Protein AF-0000000075214766 (afdb_homodimer)

InterPro domains:
  IPR001905 Ammonium transporter [TIGR00836] (11-417)
  IPR018047 Ammonium transporter, conserved site [PS01219] (163-188)
  IPR024041 Ammonium transporter AmtB-like domain [PF00909] (13-417)
  IPR029020 Ammonium/urea transporter [G3DSA:1.10.3430.10] (2-435)

Radius of gyration: 27.34 Å; Cα contacts (8 Å, |Δi|>4): 1974; chains: 2; bounding box: 80×71×62 Å

Nearest PDB structures (foldseek):
  6ejh-assembly1_A  TM=9.101E-01  e=1.708E-19  Candida albicans SC5314
  5fuf-assembly1_A  TM=8.978E-01  e=2.429E-19  Candida albicans
  5aez-assembly1_A  TM=8.715E-01  e=7.738E-20  Candida albicans
  6ej6-assembly1_A  TM=8.779E-01  e=1.312E-19  Candida albicans SC5314
  5ah3-assembly1_A  TM=8.682E-01  e=3.771E-19  Candida albicans

Secondary structure (DSSP, 8-state):
--HHHHHHHHHHHHHHHHHHHHHHHHHHHHHHHHHTS-GGGHHHHHHHHHHHHHHHHHHIIIIIHHHHHSSB-SS-B-S-GGG---TTTTGGGTTS-S-HHHHHHHHHHHHHHHHHHHHTTTTTTB-HHHHHHHHHHIIIIIHHHHHHHHHSS-HHHHHT---SS-IIIIIIHHHHHHHHHHHHH-PPTTSB-TTSPBPP---S-HHHHHHHHHHHHHHHHHHTGGGG---TTSHHHHHHHHHHHHHHHHHHHHHHHHHHHHSS--HHHHHHHHHHHHHHHHHHTTTS-HHHHHHHHHHHHHHHHHHHHHHHHTT---TT-HIIIIIIHHHHHHHHHHHH--HHHHHHHT-S---GGGT-TTHHHHHHHHHHHHHHHHHHHHHHHHHHHHHHTT-SB--HHHHHH-HHHHHHSS-SSHHHH-HHHHHHHH-------/--HHHHHHHHHHHHHHHHHHHHHHHHHHHHHHHHHTS-GGGHHHHHHHHHHHHHHHHHHIIIIIHHHHHSSB-SS-B-S-GGG---TTTTGGGTTS-S-HHHHHHHHHHHHHHHHHHHHTTTTTTB-HHHHHHHHHHIIIIIHHHHHHHHHSS-HHHHHT---SS-IIIIIIHHHHHHHHHHHHH-PPTTSB-TTSPBPP---S-HHHHHHHHHHHHHHHHHHTGGGG---TT-HHHHHHHHHHHHHHHHHHHHHHHHHHHHSS--HHHHHHHHHHHHHHHHHHTTTS-HHHHHHHHHHHHHHHHHHHHHHHHTT---TT-HIIIIIIHHHHHHHHHHHH--HHHHHHHT-S---GGGT-TTHHHHHHHHHHHHHHHHHHHHHHHHHHHHHHTT-SB--HHHHHH-HHHHHHSS-SSHHHH-HHHHHHHH-S-----

Sequence (874 aa):
MNEAQLSFALDSLWVMLGAILVIGMQVGFALLEAGSTRMKNAGHVAGKQILSFAIASLAFWAVGFAITFGKGNGFIGTEGWFLKEGKETFSSLSWANVPLELKFLFQLAFVGVSLAIAWGGFAERAKLSVYFIFGTIFTIAIYPVIGHWVWGGGWLGEMGMQDFAGSTVVHLQGAIAALIATMLLGPRIGKFNKDGTPNYIPGHNQVYTVIGGFVLWVGWFGFNAGSTMGTADGFFGYVALTTNIAAAAGAIASILTAKWLVGKADIPAMVNGVLAALVAITAACAFVEPWAAAVIGAVAGSFTFWTSVYFERKGIDDPIYAFSVHGIAGIVGTISTGFFASPRLVEITGIGKPGLFYGGGVDQLIVQTVGVLGAAVYVAIVSFIVLYTLKKTIGLRVTPEQEISGLDISEHGSYGYPEQLDPAYQQTTTVVPSRSSMNEAQLSFALDSLWVMLGAILVIGMQVGFALLEAGSTRMKNAGHVAGKQILSFAIASLAFWAVGFAITFGKGNGFIGTEGWFLKEGKETFSSLSWANVPLELKFLFQLAFVGVSLAIAWGGFAERAKLSVYFIFGTIFTIAIYPVIGHWVWGGGWLGEMGMQDFAGSTVVHLQGAIAALIATMLLGPRIGKFNKDGTPNYIPGHNQVYTVIGGFVLWVGWFGFNAGSTMGTADGFFGYVALTTNIAAAAGAIASILTAKWLVGKADIPAMVNGVLAALVAITAACAFVEPWAAAVIGAVAGSFTFWTSVYFERKGIDDPIYAFSVHGIAGIVGTISTGFFASPRLVEITGIGKPGLFYGGGVDQLIVQTVGVLGAAVYVAIVSFIVLYTLKKTIGLRVTPEQEISGLDISEHGSYGYPEQLDPAYQQTTTVVPSRSS

pLDDT: mean 95.25, std 9.95, range [22.42, 98.94]

Foldseek 3Di:
DDPLVVQLVQLQVLLVVLLVLLLLLLLLLLLQLLQLAAQLANCVSNVLLVVLLVLLLVLCQAALVQQQAFDDAQFTGDDQGNNDDDDCGRVLCVVFSYDSVSVSSSVSSLLSQLQSLLCLLQPLWWAPVCSNPVSSCCNHPQLRRLSNNCRRVHVLQVLQQQQLQPLPSRQQLSLLLSQLSLVVQFAAPQQADPVGHGDDRGGDHVVSSQVSLVSNLSSLLSRQLVSVSGPVPPLSVQLSLLLNLLLVLQLVLQLVLCCVPPVHSDSLLSSLLSLLLNSQQSRCSLFADSVLSSVLSNVSSNQLNVVLVVVSSVRGHSSSSSCSSRNVSSLSNSLSQQAGGEQVSCVVVVTDFHHPPNPRPCSNNVSSVCSNVVSSVSSNVVSNVSQVVCCVPVRTTDDSVDSVSTCCCVVPNDRPDCCVRPPVNVVVVVPPPPPPD/DDPLVVQLVQLQVLLVVLLVLLLLLLLLLLLQLLQLAAQQANCVSNVLLVVLLVLLLVLCQQALVQQQAFDDAQFTGDDQGNNDDDDCGRVLCVVFSYDSVSVSSSVSSLQSQLQSLLCLLQPLWWAPVCSNPVSSCCNHPQLRRLSNNCRRVHDLQVLQQQQLQPLPSRQQLSLLLSQLSLVVQFAAPQQADPVGHGDDRGGDHLVSSVVSLVSNLRSLLSRQLVSVSGPVVPLSVQLSLLLNLLLVLQLVLQQVLCCVPPVDSDSLLSSLLSQLLNSQQSRCSQFADSVLSSVLSNVRSNQLNVVLVVVSSVRGHRSSSSCSSRNVSSLSNSLSQQAGGEQVSCVVVVTDFHHPPNPRPCSNNVSSVCSNVVSSVSSNVVSNVSQVVCCVPVRTTDDSVCSVSTCCCNNPNARPDCCPRPPVNVVVVPPPDDPDD

Solvent-accessible surface area (backbone atoms only — not comparable to full-atom values): 39501 Å² total; per-residue (Å²): 129,54,53,67,54,46,49,34,51,52,16,36,51,49,32,50,51,12,25,53,31,31,48,49,24,52,57,12,51,23,28,27,52,24,12,41,29,51,58,51,26,28,40,42,51,32,48,48,46,58,52,48,42,53,43,32,52,54,36,25,46,46,43,8,48,12,25,16,30,9,40,62,55,51,60,39,21,76,30,29,57,63,68,44,81,59,90,62,17,52,54,53,53,61,85,44,58,51,58,67,71,57,55,48,50,37,54,47,26,45,55,32,50,16,51,56,37,21,46,34,22,41,64,78,43,49,35,73,68,47,55,58,54,52,46,40,45,39,30,51,63,44,46,15,34,48,34,5,19,48,61,19,62,6,53,43,29,74,70,25,46,57,49,68,52,19,4,48,55,25,33,24,43,13,7,39,35,8,44,51,42,18,64,74,63,45,60,59,92,74,34,52,48,96,86,48,49,74,47,91,75,66,29,37,26,36,51,37,29,45,46,11,40,48,43,36,58,58,13,41,45,19,45,47,16,25,55,60,39,46,40,74,82,43,57,32,32,50,21,35,44,22,40,50,40,4,21,23,30,0,24,56,32,10,24,52,44,35,29,69,75,71,70,26,45,33,58,68,47,20,43,44,4,25,50,4,2,42,30,10,35,27,13,22,30,67,25,40,52,58,71,54,25,28,49,51,2,24,50,19,3,32,48,22,53,53,44,43,53,50,42,35,67,72,62,48,52,46,70,68,36,31,35,26,27,25,23,51,7,6,50,50,12,25,45,42,29,14,39,52,14,31,60,70,32,24,62,72,70,68,47,52,57,24,1,39,79,69,70,40,43,64,60,31,34,49,43,26,46,50,50,50,50,52,49,50,50,53,34,40,52,54,43,40,54,54,52,51,52,36,44,74,66,80,42,46,55,53,52,72,69,36,42,73,67,10,44,6,41,65,76,68,70,45,58,61,49,41,71,81,68,33,66,77,45,53,58,56,70,70,65,60,74,77,74,82,121,105,56,72,70,42,48,52,34,25,52,15,36,52,49,32,51,52,12,24,52,30,32,48,49,23,52,52,11,51,23,30,26,50,25,13,43,30,49,59,52,26,24,25,43,51,22,39,47,46,58,52,48,43,20,44,31,50,52,35,25,47,46,44,10,48,12,24,15,31,9,41,64,54,53,61,38,21,77,31,28,56,61,69,44,80,60,90,63,20,52,54,54,53,62,85,45,58,50,54,67,47,44,53,48,49,38,52,47,26,45,55,34,50,16,52,57,39,22,48,31,22,40,65,80,42,48,35,71,68,47,53,59,53,50,47,41,44,40,32,51,61,44,47,15,33,48,33,5,19,50,62,19,62,7,54,43,31,74,69,25,45,58,50,67,51,20,4,48,56,24,32,23,43,12,7,39,35,8,47,50,42,18,63,74,65,45,58,56,93,73,35,53,48,97,87,47,52,73,47,91,77,66,43,64,31,66,66,38,28,51,52,10,39,50,42,36,58,59,13,42,45,19,45,44,17,26,56,60,41,48,54,91,81,47,60,30,58,55,22,34,49,21,40,50,43,4,22,56,28,0,25,56,32,8,23,52,45,36,29,70,75,72,68,39,78,42,64,69,47,22,44,45,4,26,50,4,1,42,32,9,35,27,11,22,28,66,26,41,52,57,71,54,24,30,50,51,2,24,51,18,4,32,48,22,55,52,44,43,54,51,41,35,68,73,62,48,51,45,71,69,36,31,36,26,26,24,23,51,6,5,50,51,13,24,44,44,28,12,38,51,15,30,59,70,32,22,63,72,70,68,46,52,56,24,0,40,80,70,70,40,44,65,59,30,34,49,41,24,46,52,49,52,51,53,47,49,50,52,34,40,51,53,44,42,55,54,52,50,50,36,44,75,66,80,42,45,56,53,52,71,68,37,45,72,66,9,44,5,40,64,60,28,69,45,56,19,36,26,72,80,68,34,68,78,48,53,57,62,71,68,67,63,75,76,79,73,130

Structure (mmCIF, N/CA/C/O backbone):
data_AF-0000000075214766-model_v1
#
loop_
_entity.id
_entity.type
_entity.pdbx_description
1 polymer 'Ammonium transporter'
#
loop_
_atom_site.group_PDB
_atom_site.id
_atom_site.type_symbol
_atom_site.label_atom_id
_atom_site.label_alt_id
_atom_site.label_comp_id
_atom_site.label_asym_id
_atom_site.label_entity_id
_atom_site.label_seq_id
_atom_site.pdbx_PDB_ins_code
_atom_site.Cartn_x
_atom_site.Cartn_y
_atom_site.Cartn_z
_atom_site.occupancy
_atom_site.B_iso_or_equiv
_atom_site.auth_seq_id
_atom_site.auth_comp_id
_atom_site.auth_asym_id
_atom_site.auth_atom_id
_atom_site.pdbx_PDB_model_num
ATOM 1 N N . MET A 1 1 ? -34.688 4.289 -11.266 1 84.25 1 MET A N 1
ATOM 2 C CA . MET A 1 1 ? -34.188 2.947 -10.984 1 84.25 1 MET A CA 1
ATOM 3 C C . MET A 1 1 ? -34.875 2.354 -9.766 1 84.25 1 MET A C 1
ATOM 5 O O . MET A 1 1 ? -35.094 3.043 -8.766 1 84.25 1 MET A O 1
ATOM 9 N N . ASN A 1 2 ? -35.375 1.126 -9.914 1 90.62 2 ASN A N 1
ATOM 10 C CA . ASN A 1 2 ? -35.938 0.453 -8.758 1 90.62 2 ASN A CA 1
ATOM 11 C C . ASN A 1 2 ? -34.875 -0.157 -7.867 1 90.62 2 ASN A C 1
ATOM 13 O O . ASN A 1 2 ? -33.656 -0.038 -8.164 1 90.62 2 ASN A O 1
ATOM 17 N N . GLU A 1 3 ? -35.25 -0.705 -6.758 1 91.38 3 GLU A N 1
ATOM 18 C CA . GLU A 1 3 ? -34.312 -1.215 -5.754 1 91.38 3 GLU A CA 1
ATOM 19 C C . GLU A 1 3 ? -33.406 -2.279 -6.348 1 91.38 3 GLU A C 1
ATOM 21 O O . GLU A 1 3 ? -32.219 -2.301 -6.062 1 91.38 3 GLU A O 1
ATOM 26 N N . ALA A 1 4 ? -33.969 -3.162 -7.113 1 90.12 4 ALA A N 1
ATOM 27 C CA . ALA A 1 4 ? -33.188 -4.227 -7.73 1 90.12 4 ALA A CA 1
ATOM 28 C C . ALA A 1 4 ? -32.156 -3.654 -8.695 1 90.12 4 ALA A C 1
ATOM 30 O O . ALA A 1 4 ? -31 -4.102 -8.719 1 90.12 4 ALA A O 1
ATOM 31 N N . GLN A 1 5 ? -32.562 -2.723 -9.445 1 91.38 5 GLN A N 1
ATOM 32 C CA . GLN A 1 5 ? -31.656 -2.062 -10.391 1 91.38 5 GLN A CA 1
ATOM 33 C C . GLN A 1 5 ? -30.562 -1.29 -9.664 1 91.38 5 GLN A C 1
ATOM 35 O O . GLN A 1 5 ? -29.406 -1.261 -10.117 1 91.38 5 GLN A O 1
ATOM 40 N N . LEU A 1 6 ? -30.969 -0.674 -8.609 1 92.31 6 LEU A N 1
ATOM 41 C CA . LEU A 1 6 ? -30 0.089 -7.832 1 92.31 6 LEU A CA 1
ATOM 42 C C . LEU A 1 6 ? -28.969 -0.834 -7.191 1 92.31 6 LEU A C 1
ATOM 44 O O . LEU A 1 6 ? -27.781 -0.522 -7.176 1 92.31 6 LEU A O 1
ATOM 48 N N . SER A 1 7 ? -29.5 -1.936 -6.656 1 94 7 SER A N 1
ATOM 49 C CA . SER A 1 7 ? -28.594 -2.93 -6.098 1 94 7 SER A CA 1
ATOM 50 C C . SER A 1 7 ? -27.625 -3.451 -7.152 1 94 7 SER A C 1
ATOM 52 O O . SER A 1 7 ? -26.422 -3.586 -6.895 1 94 7 SER A O 1
ATOM 54 N N . PHE A 1 8 ? -28.141 -3.764 -8.344 1 93.88 8 PHE A N 1
ATOM 55 C CA . PHE A 1 8 ? -27.344 -4.23 -9.469 1 93.88 8 PHE A CA 1
ATOM 56 C C . PHE A 1 8 ? -26.297 -3.195 -9.859 1 93.88 8 PHE A C 1
ATOM 58 O O . PHE A 1 8 ? -25.141 -3.539 -10.117 1 93.88 8 PHE A O 1
ATOM 65 N N . ALA A 1 9 ? -26.672 -1.941 -9.859 1 93.44 9 ALA A N 1
ATOM 66 C CA . ALA A 1 9 ? -25.766 -0.847 -10.227 1 93.44 9 ALA A CA 1
ATOM 67 C C . ALA A 1 9 ? -24.656 -0.692 -9.203 1 93.44 9 ALA A C 1
ATOM 69 O O . ALA A 1 9 ? -23.484 -0.508 -9.562 1 93.44 9 ALA A O 1
ATOM 70 N N . LEU A 1 10 ? -24.953 -0.77 -7.93 1 95.5 10 LEU A N 1
ATOM 71 C CA . LEU A 1 10 ? -23.969 -0.609 -6.863 1 95.5 10 LEU A CA 1
ATOM 72 C C . LEU A 1 10 ? -22.969 -1.757 -6.871 1 95.5 10 LEU A C 1
ATOM 74 O O . LEU A 1 10 ? -21.766 -1.531 -6.766 1 95.5 10 LEU A O 1
ATOM 78 N N . ASP A 1 11 ? -23.469 -2.938 -7.004 1 97.06 11 ASP A N 1
ATOM 79 C CA . ASP A 1 11 ? -22.594 -4.098 -7.082 1 97.06 11 ASP A CA 1
ATOM 80 C C . ASP A 1 11 ? -21.672 -4.008 -8.297 1 97.06 11 ASP A C 1
ATOM 82 O O . ASP A 1 11 ? -20.484 -4.309 -8.203 1 97.06 11 ASP A O 1
ATOM 86 N N . SER A 1 12 ? -22.188 -3.592 -9.422 1 96.12 12 SER A N 1
ATOM 87 C CA . SER A 1 12 ? -21.422 -3.459 -10.656 1 96.12 12 SER A CA 1
ATOM 88 C C . SER A 1 12 ? -20.312 -2.424 -10.5 1 96.12 12 SER A C 1
ATOM 90 O O . SER A 1 12 ? -19.188 -2.641 -10.953 1 96.12 12 SER A O 1
ATOM 92 N N . LEU A 1 13 ? -20.625 -1.327 -9.828 1 95.62 13 LEU A N 1
ATOM 93 C CA . LEU A 1 13 ? -19.625 -0.289 -9.602 1 95.62 13 LEU A CA 1
ATOM 94 C C . LEU A 1 13 ? -18.484 -0.802 -8.719 1 95.62 13 LEU A C 1
ATOM 96 O O . LEU A 1 13 ? -17.312 -0.53 -8.977 1 95.62 13 LEU A O 1
ATOM 100 N N . TRP A 1 14 ? -18.844 -1.524 -7.695 1 97.44 14 TRP A N 1
ATOM 101 C CA . TRP A 1 14 ? -17.844 -2.088 -6.793 1 97.44 14 TRP A CA 1
ATOM 102 C C . TRP A 1 14 ? -16.922 -3.062 -7.531 1 97.44 14 TRP A C 1
ATOM 104 O O . TRP A 1 14 ? -15.703 -3.01 -7.387 1 97.44 14 TRP A O 1
ATOM 114 N N . VAL A 1 15 ? -17.5 -3.908 -8.344 1 97.44 15 VAL A N 1
ATOM 115 C CA . VAL A 1 15 ? -16.719 -4.902 -9.078 1 97.44 15 VAL A CA 1
ATOM 116 C C . VAL A 1 15 ? -15.836 -4.211 -10.109 1 97.44 15 VAL A C 1
ATOM 118 O O . VAL A 1 15 ? -14.695 -4.609 -10.328 1 97.44 15 VAL A O 1
ATOM 121 N N . MET A 1 16 ? -16.344 -3.16 -10.758 1 96.38 16 MET A N 1
ATOM 122 C CA . MET A 1 16 ? -15.531 -2.381 -11.695 1 96.38 16 MET A CA 1
ATOM 123 C C . MET A 1 16 ? -14.32 -1.782 -10.992 1 96.38 16 MET A C 1
ATOM 125 O O . MET A 1 16 ? -13.195 -1.868 -11.492 1 96.38 16 MET A O 1
ATOM 129 N N . LEU A 1 17 ? -14.555 -1.207 -9.82 1 97.44 17 LEU A N 1
ATOM 130 C CA . LEU A 1 17 ? -13.445 -0.654 -9.047 1 97.44 17 LEU A CA 1
ATOM 131 C C . LEU A 1 17 ? -12.445 -1.742 -8.68 1 97.44 17 LEU A C 1
ATOM 133 O O . LEU A 1 17 ? -11.234 -1.539 -8.789 1 97.44 17 LEU A O 1
ATOM 137 N N . GLY A 1 18 ? -12.961 -2.855 -8.234 1 98.31 18 GLY A N 1
ATOM 138 C CA . GLY A 1 18 ? -12.086 -3.98 -7.934 1 98.31 18 GLY A CA 1
ATOM 139 C C . GLY A 1 18 ? -11.242 -4.41 -9.117 1 98.31 18 GLY A C 1
ATOM 140 O O . GLY A 1 18 ? -10.031 -4.598 -8.984 1 98.31 18 GLY A O 1
ATOM 141 N N . ALA A 1 19 ? -11.867 -4.504 -10.273 1 97.88 19 ALA A N 1
ATOM 142 C CA . ALA A 1 19 ? -11.148 -4.898 -11.484 1 97.88 19 ALA A CA 1
ATOM 143 C C . ALA A 1 19 ? -10.039 -3.902 -11.82 1 97.88 19 ALA A C 1
ATOM 145 O O . ALA A 1 19 ? -8.922 -4.297 -12.156 1 97.88 19 ALA A O 1
ATOM 146 N N . ILE A 1 20 ? -10.32 -2.631 -11.703 1 97.38 20 ILE A N 1
ATOM 147 C CA . ILE A 1 20 ? -9.352 -1.583 -12 1 97.38 20 ILE A CA 1
ATOM 148 C C . ILE A 1 20 ? -8.164 -1.695 -11.055 1 97.38 20 ILE A C 1
ATOM 150 O O . ILE A 1 20 ? -7.012 -1.606 -11.484 1 97.38 20 ILE A O 1
ATOM 154 N N . LEU A 1 21 ? -8.43 -1.876 -9.789 1 98.44 21 LEU A N 1
ATOM 155 C CA . LEU A 1 21 ? -7.375 -1.994 -8.789 1 98.44 21 LEU A CA 1
ATOM 156 C C . LEU A 1 21 ? -6.508 -3.217 -9.062 1 98.44 21 LEU A C 1
ATOM 158 O O . LEU A 1 21 ? -5.277 -3.137 -9.008 1 98.44 21 LEU A O 1
ATOM 162 N N . VAL A 1 22 ? -7.105 -4.359 -9.398 1 98.56 22 VAL A N 1
ATOM 163 C CA . VAL A 1 22 ? -6.348 -5.586 -9.602 1 98.56 22 VAL A CA 1
ATOM 164 C C . VAL A 1 22 ? -5.578 -5.5 -10.922 1 98.56 22 VAL A C 1
ATOM 166 O O . VAL A 1 22 ? -4.418 -5.918 -11 1 98.56 22 VAL A O 1
ATOM 169 N N . ILE A 1 23 ? -6.18 -5.004 -11.992 1 97.88 23 ILE A N 1
ATOM 170 C CA . ILE A 1 23 ? -5.453 -4.801 -13.242 1 97.88 23 ILE A CA 1
ATOM 171 C C . ILE A 1 23 ? -4.293 -3.834 -13.016 1 97.88 23 ILE A C 1
ATOM 173 O O . ILE A 1 23 ? -3.199 -4.027 -13.555 1 97.88 23 ILE A O 1
ATOM 177 N N . GLY A 1 24 ? -4.504 -2.824 -12.148 1 97.69 24 GLY A N 1
ATOM 178 C CA . GLY A 1 24 ? -3.461 -1.872 -11.797 1 97.69 24 GLY A CA 1
ATOM 179 C C . GLY A 1 24 ? -2.266 -2.518 -11.117 1 97.69 24 GLY A C 1
ATOM 180 O O . GLY A 1 24 ? -1.168 -1.957 -11.117 1 97.69 24 GLY A O 1
ATOM 181 N N . MET A 1 25 ? -2.424 -3.689 -10.586 1 98.12 25 MET A N 1
ATOM 182 C CA . MET A 1 25 ? -1.331 -4.426 -9.961 1 98.12 25 MET A CA 1
ATOM 183 C C . MET A 1 25 ? -0.25 -4.766 -10.984 1 98.12 25 MET A C 1
ATOM 185 O O . MET A 1 25 ? 0.898 -5.023 -10.617 1 98.12 25 MET A O 1
ATOM 189 N N . GLN A 1 26 ? -0.625 -4.73 -12.273 1 97.75 26 GLN A N 1
ATOM 190 C CA . GLN A 1 26 ? 0.39 -4.961 -13.297 1 97.75 26 GLN A CA 1
ATOM 191 C C . GLN A 1 26 ? 1.498 -3.918 -13.219 1 97.75 26 GLN A C 1
ATOM 193 O O . GLN A 1 26 ? 2.66 -4.215 -13.5 1 97.75 26 GLN A O 1
ATOM 198 N N . VAL A 1 27 ? 1.156 -2.676 -12.828 1 97.25 27 VAL A N 1
ATOM 199 C CA . VAL A 1 27 ? 2.15 -1.632 -12.602 1 97.25 27 VAL A CA 1
ATOM 200 C C . VAL A 1 27 ? 3.061 -2.021 -11.445 1 97.25 27 VAL A C 1
ATOM 202 O O . VAL A 1 27 ? 4.277 -1.839 -11.516 1 97.25 27 VAL A O 1
ATOM 205 N N . GLY A 1 28 ? 2.463 -2.562 -10.414 1 98.06 28 GLY A N 1
ATOM 206 C CA . GLY A 1 28 ? 3.229 -3.018 -9.258 1 98.06 28 GLY A CA 1
ATOM 207 C C . GLY A 1 28 ? 4.211 -4.125 -9.602 1 98.06 28 GLY A C 1
ATOM 208 O O . GLY A 1 28 ? 5.371 -4.082 -9.18 1 98.06 28 GLY A O 1
ATOM 209 N N . PHE A 1 29 ? 3.797 -5.082 -10.383 1 97.5 29 PHE A N 1
ATOM 210 C CA . PHE A 1 29 ? 4.668 -6.172 -10.805 1 97.5 29 PHE A CA 1
ATOM 211 C C . PHE A 1 29 ? 5.816 -5.648 -11.656 1 97.5 29 PHE A C 1
ATOM 213 O O . PHE A 1 29 ? 6.961 -6.086 -11.508 1 97.5 29 PHE A O 1
ATOM 220 N N . ALA A 1 30 ? 5.492 -4.734 -12.555 1 97.19 30 ALA A N 1
ATOM 221 C CA . ALA A 1 30 ? 6.52 -4.172 -13.422 1 97.19 30 ALA A CA 1
ATOM 222 C C . ALA A 1 30 ? 7.609 -3.477 -12.609 1 97.19 30 ALA A C 1
ATOM 224 O O . ALA A 1 30 ? 8.797 -3.703 -12.836 1 97.19 30 ALA A O 1
ATOM 225 N N . LEU A 1 31 ? 7.227 -2.715 -11.617 1 97.88 31 LEU A N 1
ATOM 226 C CA . LEU A 1 31 ? 8.172 -1.97 -10.797 1 97.88 31 LEU A CA 1
ATOM 227 C C . LEU A 1 31 ? 8.938 -2.904 -9.867 1 97.88 31 LEU A C 1
ATOM 229 O O . LEU A 1 31 ? 10.164 -2.824 -9.773 1 97.88 31 LEU A O 1
ATOM 233 N N . LEU A 1 32 ? 8.219 -3.791 -9.234 1 97.38 32 LEU A N 1
ATOM 234 C CA . LEU A 1 32 ? 8.836 -4.73 -8.297 1 97.38 32 LEU A CA 1
ATOM 235 C C . LEU A 1 32 ? 9.883 -5.59 -9 1 97.38 32 LEU A C 1
ATOM 237 O O . LEU A 1 32 ? 11 -5.734 -8.508 1 97.38 32 LEU A O 1
ATOM 241 N N . GLU A 1 33 ? 9.555 -6.133 -10.148 1 96.81 33 GLU A N 1
ATOM 242 C CA . GLU A 1 33 ? 10.461 -7.027 -10.859 1 96.81 33 GLU A CA 1
ATOM 243 C C . GLU A 1 33 ? 11.633 -6.258 -11.469 1 96.81 33 GLU A C 1
ATOM 245 O O . GLU A 1 33 ? 12.781 -6.695 -11.383 1 96.81 33 GLU A O 1
ATOM 250 N N . ALA A 1 34 ? 11.32 -5.113 -12.07 1 96.5 34 ALA A N 1
ATOM 251 C CA . ALA A 1 34 ? 12.406 -4.312 -12.633 1 96.5 34 ALA A CA 1
ATOM 252 C C . ALA A 1 34 ? 13.367 -3.855 -11.547 1 96.5 34 ALA A C 1
ATOM 254 O O . ALA A 1 34 ? 14.586 -3.961 -11.711 1 96.5 34 ALA A O 1
ATOM 255 N N . GLY A 1 35 ? 12.836 -3.418 -10.445 1 96.94 35 GLY A N 1
ATOM 256 C CA . GLY A 1 35 ? 13.68 -2.957 -9.352 1 96.94 35 GLY A CA 1
ATOM 257 C C . GLY A 1 35 ? 14.508 -4.062 -8.734 1 96.94 35 GLY A C 1
ATOM 258 O O . GLY A 1 35 ? 15.602 -3.811 -8.219 1 96.94 35 GLY A O 1
ATOM 259 N N . SER A 1 36 ? 14.055 -5.305 -8.828 1 96.56 36 SER A N 1
ATOM 260 C CA . SER A 1 36 ? 14.68 -6.445 -8.164 1 96.56 36 SER A CA 1
ATOM 261 C C . SER A 1 36 ? 15.633 -7.18 -9.094 1 96.56 36 SER A C 1
ATOM 263 O O . SER A 1 36 ? 16.188 -8.211 -8.734 1 96.56 36 SER A O 1
ATOM 265 N N . THR A 1 37 ? 15.797 -6.676 -10.32 1 96.19 37 THR A N 1
ATOM 266 C CA . THR A 1 37 ? 16.703 -7.293 -11.289 1 96.19 37 THR A CA 1
ATOM 267 C C . THR A 1 37 ? 17.766 -6.301 -11.742 1 96.19 37 THR A C 1
ATOM 269 O O . THR A 1 37 ? 17.688 -5.113 -11.422 1 96.19 37 THR A O 1
ATOM 272 N N . ARG A 1 38 ? 18.812 -6.859 -12.523 1 95.25 38 ARG A N 1
ATOM 273 C CA . ARG A 1 38 ? 19.938 -6.039 -12.969 1 95.25 38 ARG A CA 1
ATOM 274 C C . ARG A 1 38 ? 19.484 -5.016 -14.008 1 95.25 38 ARG A C 1
ATOM 276 O O . ARG A 1 38 ? 18.609 -5.293 -14.82 1 95.25 38 ARG A O 1
ATOM 283 N N . MET A 1 39 ? 20.031 -3.893 -14.008 1 95.12 39 MET A N 1
ATOM 284 C CA . MET A 1 39 ? 19.672 -2.732 -14.82 1 95.12 39 MET A CA 1
ATOM 285 C C . MET A 1 39 ? 19.656 -3.094 -16.297 1 95.12 39 MET A C 1
ATOM 287 O O . MET A 1 39 ? 18.812 -2.602 -17.047 1 95.12 39 MET A O 1
ATOM 291 N N . LYS A 1 40 ? 20.562 -3.971 -16.766 1 94.25 40 LYS A N 1
ATOM 292 C CA . LYS A 1 40 ? 20.703 -4.34 -18.172 1 94.25 40 LYS A CA 1
ATOM 293 C C . LYS A 1 40 ? 19.484 -5.102 -18.672 1 94.25 40 LYS A C 1
ATOM 295 O O . LYS A 1 40 ? 19.328 -5.312 -19.891 1 94.25 40 LYS A O 1
ATOM 300 N N . ASN A 1 41 ? 18.547 -5.516 -17.75 1 96.38 41 ASN A N 1
ATOM 301 C CA . ASN A 1 41 ? 17.344 -6.277 -18.094 1 96.38 41 ASN A CA 1
ATOM 302 C C . ASN A 1 41 ? 16.078 -5.477 -17.828 1 96.38 41 ASN A C 1
ATOM 304 O O . ASN A 1 41 ? 14.969 -5.973 -18.031 1 96.38 41 ASN A O 1
ATOM 308 N N . ALA A 1 42 ? 16.203 -4.23 -17.391 1 95.38 42 ALA A N 1
ATOM 309 C CA . ALA A 1 42 ? 15.086 -3.479 -16.812 1 95.38 42 ALA A CA 1
ATOM 310 C C . ALA A 1 42 ? 13.977 -3.283 -17.844 1 95.38 42 ALA A C 1
ATOM 3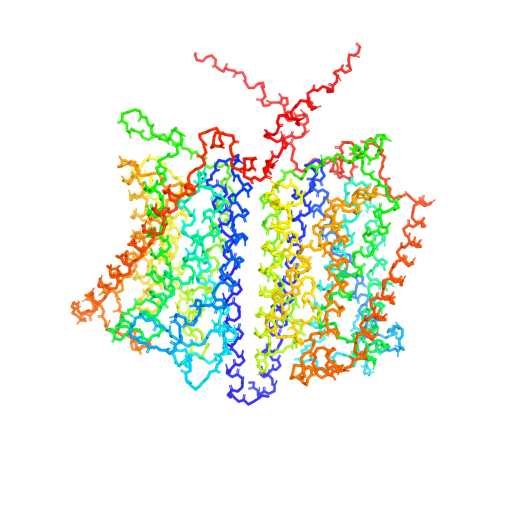12 O O . ALA A 1 42 ? 12.797 -3.459 -17.531 1 95.38 42 ALA A O 1
ATOM 313 N N . GLY A 1 43 ? 14.336 -2.904 -19.078 1 94.69 43 GLY A N 1
ATOM 314 C CA . GLY A 1 43 ? 13.336 -2.707 -20.109 1 94.69 43 GLY A CA 1
ATOM 315 C C . GLY A 1 43 ? 12.57 -3.973 -20.453 1 94.69 43 GLY A C 1
ATOM 316 O O . GLY A 1 43 ? 11.344 -3.951 -20.578 1 94.69 43 GLY A O 1
ATOM 317 N N . HIS A 1 44 ? 13.273 -5.027 -20.578 1 95.31 44 HIS A N 1
ATOM 318 C CA . HIS A 1 44 ? 12.688 -6.328 -20.875 1 95.31 44 HIS A CA 1
ATOM 319 C C . HIS A 1 44 ? 11.75 -6.77 -19.75 1 95.31 44 HIS A C 1
ATOM 321 O O . HIS A 1 44 ? 10.625 -7.207 -20.016 1 95.31 44 HIS A O 1
ATOM 327 N N . VAL A 1 45 ? 12.211 -6.656 -18.578 1 94.69 45 VAL A N 1
ATOM 328 C CA . VAL A 1 45 ? 11.469 -7.133 -17.422 1 94.69 45 VAL A CA 1
ATOM 329 C C . VAL A 1 45 ? 10.188 -6.316 -17.25 1 94.69 45 VAL A C 1
ATOM 331 O O . VAL A 1 45 ? 9.125 -6.867 -16.969 1 94.69 45 VAL A O 1
ATOM 334 N N . ALA A 1 46 ? 10.266 -5.012 -17.438 1 95.12 46 ALA A N 1
ATOM 335 C CA . ALA A 1 46 ? 9.078 -4.164 -17.344 1 95.12 46 ALA A CA 1
ATOM 336 C C . ALA A 1 46 ? 8.141 -4.41 -18.531 1 95.12 46 ALA A C 1
ATOM 338 O O . ALA A 1 46 ? 6.93 -4.562 -18.344 1 95.12 46 ALA A O 1
ATOM 339 N N . GLY A 1 47 ? 8.672 -4.504 -19.734 1 93.44 47 GLY A N 1
ATOM 340 C CA . GLY A 1 47 ? 7.895 -4.625 -20.953 1 93.44 47 GLY A CA 1
ATOM 341 C C . GLY A 1 47 ? 7.113 -5.922 -21.031 1 93.44 47 GLY A C 1
ATOM 342 O O . GLY A 1 47 ? 6.008 -5.953 -21.578 1 93.44 47 GLY A O 1
ATOM 343 N N . LYS A 1 48 ? 7.629 -6.938 -20.531 1 94.25 48 LYS A N 1
ATOM 344 C CA . LYS A 1 48 ? 6.965 -8.234 -20.625 1 94.25 48 LYS A CA 1
ATOM 345 C C . LYS A 1 48 ? 5.641 -8.227 -19.875 1 94.25 48 LYS A C 1
ATOM 347 O O . LYS A 1 48 ? 4.762 -9.047 -20.141 1 94.25 48 LYS A O 1
ATOM 352 N N . GLN A 1 49 ? 5.508 -7.297 -18.922 1 95.06 49 GLN A N 1
ATOM 353 C CA . GLN A 1 49 ? 4.25 -7.219 -18.188 1 95.06 49 GLN A CA 1
ATOM 354 C C . GLN A 1 49 ? 3.105 -6.793 -19.109 1 95.06 49 GLN A C 1
ATOM 356 O O . GLN A 1 49 ? 1.984 -7.293 -18.984 1 95.06 49 GLN A O 1
ATOM 361 N N . ILE A 1 50 ? 3.398 -5.871 -20.016 1 93.69 50 ILE A N 1
ATOM 362 C CA . ILE A 1 50 ? 2.395 -5.426 -20.984 1 93.69 50 ILE A CA 1
ATOM 363 C C . ILE A 1 50 ? 2.043 -6.574 -21.922 1 93.69 50 ILE A C 1
ATOM 365 O O . ILE A 1 50 ? 0.866 -6.844 -22.172 1 93.69 50 ILE A O 1
ATOM 369 N N . LEU A 1 51 ? 3.055 -7.223 -22.375 1 93.88 51 LEU A N 1
ATOM 370 C CA . LEU A 1 51 ? 2.855 -8.352 -23.281 1 93.88 51 LEU A CA 1
ATOM 371 C C . LEU A 1 51 ? 2.043 -9.453 -22.594 1 93.88 51 LEU A C 1
ATOM 373 O O . LEU A 1 51 ? 1.109 -10 -23.188 1 93.88 51 LEU A O 1
ATOM 377 N N . SER A 1 52 ? 2.42 -9.734 -21.422 1 95.38 52 SER A N 1
ATOM 378 C CA . SER A 1 52 ? 1.786 -10.797 -20.656 1 95.38 52 SER A CA 1
ATOM 379 C C . SER A 1 52 ? 0.301 -10.523 -20.453 1 95.38 52 SER A C 1
ATOM 381 O O . SER A 1 52 ? -0.534 -11.406 -20.641 1 95.38 52 SER A O 1
ATOM 383 N N . PHE A 1 53 ? -0.051 -9.305 -20.078 1 97.56 53 PHE A N 1
ATOM 384 C CA . PHE A 1 53 ? -1.449 -8.977 -19.828 1 97.56 53 PHE A CA 1
ATOM 385 C C . PHE A 1 53 ? -2.244 -8.977 -21.125 1 97.56 53 PHE A C 1
ATOM 387 O O . PHE A 1 53 ? -3.42 -9.344 -21.141 1 97.56 53 PHE A O 1
ATOM 394 N N . ALA A 1 54 ? -1.575 -8.57 -22.219 1 97.31 54 ALA A N 1
ATOM 395 C CA . ALA A 1 54 ? -2.215 -8.617 -23.531 1 97.31 54 ALA A CA 1
ATOM 396 C C . ALA A 1 54 ? -2.549 -10.047 -23.938 1 97.31 54 ALA A C 1
ATOM 398 O O . ALA A 1 54 ? -3.664 -10.328 -24.375 1 97.31 54 ALA A O 1
ATOM 399 N N . ILE A 1 55 ? -1.627 -10.945 -23.688 1 96.69 55 ILE A N 1
ATOM 400 C CA . ILE A 1 55 ? -1.82 -12.352 -24.016 1 96.69 55 ILE A CA 1
ATOM 401 C C . ILE A 1 55 ? -2.945 -12.93 -23.156 1 96.69 55 ILE A C 1
ATOM 403 O O . ILE A 1 55 ? -3.854 -13.586 -23.672 1 96.69 55 ILE A O 1
ATOM 407 N N . ALA A 1 56 ? -2.867 -12.656 -21.906 1 98.31 56 ALA A N 1
ATOM 408 C CA . ALA A 1 56 ? -3.885 -13.164 -20.984 1 98.31 56 ALA A CA 1
ATOM 409 C C . ALA A 1 56 ? -5.273 -12.664 -21.391 1 98.31 56 ALA A C 1
ATOM 411 O O . ALA A 1 56 ? -6.25 -13.422 -21.312 1 98.31 56 ALA A O 1
ATOM 412 N N . SER A 1 57 ? -5.359 -11.406 -21.812 1 98.25 57 SER A N 1
ATOM 413 C CA . SER A 1 57 ? -6.637 -10.789 -22.141 1 98.25 57 SER A CA 1
ATOM 414 C C . SER A 1 57 ? -7.297 -11.484 -23.328 1 98.25 57 SER A C 1
ATOM 416 O O . SER A 1 57 ? -8.477 -11.844 -23.266 1 98.25 57 SER A O 1
ATOM 418 N N . LEU A 1 58 ? -6.527 -11.734 -24.344 1 98.06 58 LEU A N 1
ATOM 419 C CA . LEU A 1 58 ? -7.086 -12.32 -25.562 1 98.06 58 LEU A CA 1
ATOM 420 C C . LEU A 1 58 ? -7.332 -13.812 -25.375 1 98.06 58 LEU A C 1
ATOM 422 O O . LEU A 1 58 ? -8.383 -14.328 -25.766 1 98.06 58 LEU A O 1
ATOM 426 N N . ALA A 1 59 ? -6.395 -14.508 -24.766 1 98.69 59 ALA A N 1
ATOM 427 C CA . ALA A 1 59 ? -6.508 -15.953 -24.594 1 98.69 59 ALA A CA 1
ATOM 428 C C . ALA A 1 59 ? -7.625 -16.312 -23.625 1 98.69 59 ALA A C 1
ATOM 430 O O . ALA A 1 59 ? -8.344 -17.297 -23.812 1 98.69 59 ALA A O 1
ATOM 431 N N . PHE A 1 60 ? -7.742 -15.531 -22.562 1 98.75 60 PHE A N 1
ATOM 432 C CA . PHE A 1 60 ? -8.781 -15.805 -21.562 1 98.75 60 PHE A CA 1
ATOM 433 C C . PHE A 1 60 ? -10.164 -15.523 -22.141 1 98.75 60 PHE A C 1
ATOM 435 O O . PHE A 1 60 ? -11.125 -16.234 -21.844 1 98.75 60 PHE A O 1
ATOM 442 N N . TRP A 1 61 ? -10.297 -14.484 -22.953 1 98.38 61 TRP A N 1
ATOM 443 C CA . TRP A 1 61 ? -11.555 -14.141 -23.609 1 98.38 61 TRP A CA 1
ATOM 444 C C . TRP A 1 61 ? -11.977 -15.234 -24.578 1 98.38 61 TRP A C 1
ATOM 446 O O . TRP A 1 61 ? -13.133 -15.664 -24.578 1 98.38 61 TRP A O 1
ATOM 456 N N . ALA A 1 62 ? -11.039 -15.711 -25.328 1 98.38 62 ALA A N 1
ATOM 457 C CA . ALA A 1 62 ? -11.359 -16.641 -26.391 1 98.38 62 ALA A CA 1
ATOM 458 C C . ALA A 1 62 ? -11.656 -18.031 -25.844 1 98.38 62 ALA A C 1
ATOM 460 O O . ALA A 1 62 ? -12.586 -18.703 -26.297 1 98.38 62 ALA A O 1
ATOM 461 N N . VAL A 1 63 ? -10.82 -18.469 -24.797 1 98.62 63 VAL A N 1
ATOM 462 C CA . VAL A 1 63 ? -10.859 -19.875 -24.453 1 98.62 63 VAL A CA 1
ATOM 463 C C . VAL A 1 63 ? -10.875 -20.047 -22.922 1 98.62 63 VAL A C 1
ATOM 465 O O . VAL A 1 63 ? -11.703 -20.766 -22.375 1 98.62 63 VAL A O 1
ATOM 468 N N . GLY A 1 64 ? -10.031 -19.344 -22.203 1 98.88 64 GLY A N 1
ATOM 469 C CA . GLY A 1 64 ? -9.75 -19.594 -20.797 1 98.88 64 GLY A CA 1
ATOM 470 C C . GLY A 1 64 ? -10.969 -19.406 -19.906 1 98.88 64 GLY A C 1
ATOM 471 O O . GLY A 1 64 ? -11.18 -20.172 -18.969 1 98.88 64 GLY A O 1
ATOM 472 N N . PHE A 1 65 ? -11.758 -18.359 -20.188 1 98.81 65 PHE A N 1
ATOM 473 C CA . PHE A 1 65 ? -12.922 -18.078 -19.359 1 98.81 65 PHE A CA 1
ATOM 474 C C . PHE A 1 65 ? -13.938 -19.203 -19.453 1 98.81 65 PHE A C 1
ATOM 476 O O . PHE A 1 65 ? -14.555 -19.594 -18.453 1 98.81 65 PHE A O 1
ATOM 483 N N . ALA A 1 66 ? -14.133 -19.75 -20.656 1 98.62 66 ALA A N 1
ATOM 484 C CA . ALA A 1 66 ? -15.055 -20.859 -20.875 1 98.62 66 ALA A CA 1
ATOM 485 C C . ALA A 1 66 ? -14.617 -22.109 -20.109 1 98.62 66 ALA A C 1
ATOM 487 O O . ALA A 1 66 ? -15.438 -22.766 -19.453 1 98.62 66 ALA A O 1
ATOM 488 N N . ILE A 1 67 ? -13.336 -22.375 -20.125 1 98.81 67 ILE A N 1
ATOM 489 C CA . ILE A 1 67 ? -12.82 -23.547 -19.438 1 98.81 67 ILE A CA 1
ATOM 490 C C . ILE A 1 67 ? -12.945 -23.359 -17.922 1 98.81 67 ILE A C 1
ATOM 492 O O . ILE A 1 67 ? -13.219 -24.312 -17.188 1 98.81 67 ILE A O 1
ATOM 496 N N . THR A 1 68 ? -12.812 -22.219 -17.438 1 98.81 68 THR A N 1
ATOM 497 C CA . THR A 1 68 ? -12.852 -21.938 -16 1 98.81 68 THR A CA 1
ATOM 498 C C . THR A 1 68 ? -14.289 -21.953 -15.484 1 98.81 68 THR A C 1
ATOM 500 O O . THR A 1 68 ? -14.562 -22.562 -14.445 1 98.81 68 THR A O 1
ATOM 503 N N . PHE A 1 69 ? -15.297 -21.281 -16.172 1 98.69 69 PHE A N 1
ATOM 504 C CA . PHE A 1 69 ? -16.578 -20.984 -15.547 1 98.69 69 PHE A CA 1
ATOM 505 C C . PHE A 1 69 ? -17.719 -21.531 -16.391 1 98.69 69 PHE A C 1
ATOM 507 O O . PHE A 1 69 ? -18.891 -21.469 -15.984 1 98.69 69 PHE A O 1
ATOM 514 N N . GLY A 1 70 ? -17.422 -22.016 -17.625 1 98.44 70 GLY A N 1
ATOM 515 C CA . GLY A 1 70 ? -18.469 -22.594 -18.438 1 98.44 70 GLY A CA 1
ATOM 516 C C . GLY A 1 70 ? -19.031 -23.891 -17.891 1 98.44 70 GLY A C 1
ATOM 517 O O . GLY A 1 70 ? -18.359 -24.578 -17.094 1 98.44 70 GLY A O 1
ATOM 518 N N . LYS A 1 71 ? -20.25 -24.109 -18.297 1 97.81 71 LYS A N 1
ATOM 519 C CA . LYS A 1 71 ? -20.828 -25.406 -17.953 1 97.81 71 LYS A CA 1
ATOM 520 C C . LYS A 1 71 ? -19.969 -26.547 -18.5 1 97.81 71 LYS A C 1
ATOM 522 O O . LYS A 1 71 ? -19.453 -26.469 -19.609 1 97.81 71 LYS A O 1
ATOM 527 N N . GLY A 1 72 ? -19.781 -27.531 -17.672 1 97.5 72 GLY A N 1
ATOM 528 C CA . GLY A 1 72 ? -18.984 -28.688 -18.047 1 97.5 72 GLY A CA 1
ATOM 529 C C . GLY A 1 72 ? -19.047 -29.812 -17.047 1 97.5 72 GLY A C 1
ATOM 530 O O . GLY A 1 72 ? -20.125 -30.141 -16.547 1 97.5 72 GLY A O 1
ATOM 531 N N . ASN A 1 73 ? -17.906 -30.484 -16.859 1 97.62 73 ASN A N 1
ATOM 532 C CA . ASN A 1 73 ? -17.828 -31.547 -15.867 1 97.62 73 ASN A CA 1
ATOM 533 C C . ASN A 1 73 ? -17.016 -31.109 -14.656 1 97.62 73 ASN A C 1
ATOM 535 O O . ASN A 1 73 ? -16.797 -29.922 -14.438 1 97.62 73 ASN A O 1
ATOM 539 N N . GLY A 1 74 ? -16.656 -32.062 -13.852 1 97.31 74 GLY A N 1
ATOM 540 C CA . GLY A 1 74 ? -15.93 -31.75 -12.633 1 97.31 74 GLY A CA 1
ATOM 541 C C . GLY A 1 74 ? -14.5 -31.312 -12.891 1 97.31 74 GLY A C 1
ATOM 542 O O . GLY A 1 74 ? -13.844 -30.766 -12 1 97.31 74 GLY A O 1
ATOM 543 N N . PHE A 1 75 ? -14.055 -31.438 -14.141 1 98.19 75 PHE A N 1
ATOM 544 C CA . PHE A 1 75 ? -12.648 -31.203 -14.43 1 98.19 75 PHE A CA 1
ATOM 545 C C . PHE A 1 75 ? -12.461 -29.938 -15.25 1 98.19 75 PHE A C 1
ATOM 547 O O . PHE A 1 75 ? -11.492 -29.203 -15.047 1 98.19 75 PHE A O 1
ATOM 554 N N . ILE A 1 76 ? -13.32 -29.625 -16.234 1 98.44 76 ILE A N 1
ATOM 555 C CA . ILE A 1 76 ? -13.188 -28.422 -17.047 1 98.44 76 ILE A CA 1
ATOM 556 C C . ILE A 1 76 ? -14.562 -27.969 -17.531 1 98.44 76 ILE A C 1
ATOM 558 O O . ILE A 1 76 ? -15.508 -28.75 -17.547 1 98.44 76 ILE A O 1
ATOM 562 N N . GLY A 1 77 ? -14.711 -26.688 -17.844 1 98.38 77 GLY A N 1
ATOM 563 C CA . GLY A 1 77 ? -15.836 -26.172 -18.609 1 98.38 77 GLY A CA 1
ATOM 564 C C . GLY A 1 77 ? -15.711 -26.453 -20.094 1 98.38 77 GLY A C 1
ATOM 565 O O . GLY A 1 77 ? -14.609 -26.469 -20.641 1 98.38 77 GLY A O 1
ATOM 566 N N . THR A 1 78 ? -16.859 -26.609 -20.781 1 97.88 78 THR A N 1
ATOM 567 C CA . THR A 1 78 ? -16.812 -26.969 -22.203 1 97.88 78 THR A CA 1
ATOM 568 C C . THR A 1 78 ? -17.734 -26.062 -23.016 1 97.88 78 THR A C 1
ATOM 570 O O . THR A 1 78 ? -17.969 -26.312 -24.188 1 97.88 78 THR A O 1
ATOM 573 N N . GLU A 1 79 ? -18.266 -25.047 -22.391 1 97.88 79 GLU A N 1
ATOM 574 C CA . GLU A 1 79 ? -19.141 -24.109 -23.078 1 97.88 79 GLU A CA 1
ATOM 575 C C . GLU A 1 79 ? -18.719 -22.656 -22.812 1 97.88 79 GLU A C 1
ATOM 577 O O . GLU A 1 79 ? -18.016 -22.391 -21.828 1 97.88 79 GLU A O 1
ATOM 582 N N . GLY A 1 80 ? -19.172 -21.797 -23.719 1 97.81 80 GLY A N 1
ATOM 583 C CA . GLY A 1 80 ? -19 -20.391 -23.453 1 97.81 80 GLY A CA 1
ATOM 584 C C . GLY A 1 80 ? -17.766 -19.797 -24.109 1 97.81 80 GLY A C 1
ATOM 585 O O . GLY A 1 80 ? -17.234 -18.781 -23.656 1 97.81 80 GLY A O 1
ATOM 586 N N . TRP A 1 81 ? -17.312 -20.391 -25.203 1 97.75 81 TRP A N 1
ATOM 587 C CA . TRP A 1 81 ? -16.172 -19.875 -25.953 1 97.75 81 TRP A CA 1
ATOM 588 C C . TRP A 1 81 ? -16.438 -18.453 -26.406 1 97.75 81 TRP A C 1
ATOM 590 O O . TRP A 1 81 ? -17.562 -18.094 -26.766 1 97.75 81 TRP A O 1
ATOM 600 N N . PHE A 1 82 ? -15.406 -17.531 -26.375 1 97.12 82 PHE A N 1
ATOM 601 C CA . PHE A 1 82 ? -15.492 -16.125 -26.781 1 97.12 82 PHE A CA 1
ATOM 602 C C . PHE A 1 82 ? -16.562 -15.406 -25.984 1 97.12 82 PHE A C 1
ATOM 604 O O . PHE A 1 82 ? -17.219 -14.484 -26.484 1 97.12 82 PHE A O 1
ATOM 611 N N . LEU A 1 83 ? -16.969 -15.906 -24.75 1 97 83 LEU A N 1
ATOM 612 C CA . LEU A 1 83 ? -17.938 -15.336 -23.828 1 97 83 LEU A CA 1
ATOM 613 C C . LEU A 1 83 ? -19.359 -15.484 -24.359 1 97 83 LEU A C 1
ATOM 615 O O . LEU A 1 83 ? -20.25 -14.719 -23.984 1 97 83 LEU A O 1
ATOM 619 N N . LYS A 1 84 ? -19.594 -16.375 -25.203 1 95.19 84 LYS A N 1
ATOM 620 C CA . LYS A 1 84 ? -20.938 -16.609 -25.734 1 95.19 84 LYS A CA 1
ATOM 621 C C . LYS A 1 84 ? -21.828 -17.266 -24.688 1 95.19 84 LYS A C 1
ATOM 623 O O . LYS A 1 84 ? -21.469 -18.297 -24.109 1 95.19 84 LYS A O 1
ATOM 628 N N . GLU A 1 85 ? -22.969 -16.688 -24.484 1 92.69 85 GLU A N 1
ATOM 629 C CA . GLU A 1 85 ? -23.859 -17.203 -23.438 1 92.69 85 GLU A CA 1
ATOM 630 C C . GLU A 1 85 ? -24.922 -18.125 -24.031 1 92.69 85 GLU A C 1
ATOM 632 O O . GLU A 1 85 ? -25.406 -17.891 -25.141 1 92.69 85 GLU A O 1
ATOM 637 N N . GLY A 1 86 ? -25.156 -19.156 -23.406 1 90 86 GLY A N 1
ATOM 638 C CA . GLY A 1 86 ? -26.281 -20.047 -23.641 1 90 86 GLY A CA 1
ATOM 639 C C . GLY A 1 86 ? -27.094 -20.344 -22.391 1 90 86 GLY A C 1
ATOM 640 O O . GLY A 1 86 ? -27.141 -19.516 -21.484 1 90 86 GLY A O 1
ATOM 641 N N . LYS A 1 87 ? -27.875 -21.391 -22.578 1 91.12 87 LYS A N 1
ATOM 642 C CA . LYS A 1 87 ? -28.656 -21.766 -21.406 1 91.12 87 LYS A CA 1
ATOM 643 C C . LYS A 1 87 ? -27.766 -22.219 -20.25 1 91.12 87 LYS A C 1
ATOM 645 O O . LYS A 1 87 ? -27.109 -23.266 -20.344 1 91.12 87 LYS A O 1
ATOM 650 N N . GLU A 1 88 ? -27.594 -21.516 -19.234 1 92.81 88 GLU A N 1
ATOM 651 C CA . GLU A 1 88 ? -26.891 -21.812 -17.984 1 92.81 88 GLU A CA 1
ATOM 652 C C . GLU A 1 88 ? -25.391 -21.984 -18.234 1 92.81 88 GLU A C 1
ATOM 654 O O . GLU A 1 88 ? -24.719 -22.703 -17.5 1 92.81 88 GLU A O 1
ATOM 659 N N . THR A 1 89 ? -24.891 -21.438 -19.25 1 95.81 89 THR A N 1
ATOM 660 C CA . THR A 1 89 ? -23.484 -21.594 -19.641 1 95.81 89 THR A CA 1
ATOM 661 C C . THR A 1 89 ? -22.562 -21.172 -18.5 1 95.81 89 THR A C 1
ATOM 663 O O . THR A 1 89 ? -21.594 -21.859 -18.203 1 95.81 89 THR A O 1
ATOM 666 N N . PHE A 1 90 ? -22.812 -20.109 -17.859 1 97.31 90 PHE A N 1
ATOM 667 C CA . PHE A 1 90 ? -21.969 -19.578 -16.797 1 97.31 90 PHE A CA 1
ATOM 668 C C . PHE A 1 90 ? -22.703 -19.578 -15.461 1 97.31 90 PHE A C 1
ATOM 670 O O . PHE A 1 90 ? -22.594 -18.641 -14.68 1 97.31 90 PHE A O 1
ATOM 677 N N . SER A 1 91 ? -23.469 -20.656 -15.133 1 96.19 91 SER A N 1
ATOM 678 C CA . SER A 1 91 ? -24.266 -20.781 -13.914 1 96.19 91 SER A CA 1
ATOM 679 C C . SER A 1 91 ? -23.391 -20.75 -12.672 1 96.19 91 SER A C 1
ATOM 681 O O . SER A 1 91 ? -23.844 -20.375 -11.586 1 96.19 91 SER A O 1
ATOM 683 N N . SER A 1 92 ? -22.141 -21.125 -12.812 1 95.75 92 SER A N 1
ATOM 684 C CA . SER A 1 92 ? -21.203 -21.109 -11.695 1 95.75 92 SER A CA 1
ATOM 685 C C . SER A 1 92 ? -21 -19.703 -11.148 1 95.75 92 SER A C 1
ATOM 687 O O . SER A 1 92 ? -20.578 -19.531 -10.008 1 95.75 92 SER A O 1
ATOM 689 N N . LEU A 1 93 ? -21.344 -18.656 -11.906 1 96.69 93 LEU A N 1
ATOM 690 C CA . LEU A 1 93 ? -21.156 -17.266 -11.5 1 96.69 93 LEU A CA 1
ATOM 691 C C . LEU A 1 93 ? -22.484 -16.594 -11.227 1 96.69 93 LEU A C 1
ATOM 693 O O . LEU A 1 93 ? -22.547 -15.375 -11.031 1 96.69 93 LEU A O 1
ATOM 697 N N . SER A 1 94 ? -23.594 -17.312 -11.164 1 95.12 94 SER A N 1
ATOM 698 C CA . SER A 1 94 ? -24.938 -16.766 -11.062 1 95.12 94 SER A CA 1
ATOM 699 C C . SER A 1 94 ? -25.141 -16.062 -9.719 1 95.12 94 SER A C 1
ATOM 701 O O . SER A 1 94 ? -26.031 -15.227 -9.578 1 95.12 94 SER A O 1
ATOM 703 N N . TRP A 1 95 ? -24.344 -16.422 -8.766 1 93.69 95 TRP A N 1
ATOM 704 C CA . TRP A 1 95 ? -24.469 -15.867 -7.426 1 93.69 95 TRP A CA 1
ATOM 705 C C . TRP A 1 95 ? -24.094 -14.391 -7.41 1 93.69 95 TRP A C 1
ATOM 707 O O . TRP A 1 95 ? -24.5 -13.648 -6.516 1 93.69 95 TRP A O 1
ATOM 717 N N . ALA A 1 96 ? -23.219 -13.961 -8.328 1 95.06 96 ALA A N 1
ATOM 718 C CA . ALA A 1 96 ? -22.781 -12.57 -8.391 1 95.06 96 ALA A CA 1
ATOM 719 C C . ALA A 1 96 ? -23.781 -11.711 -9.172 1 95.06 96 ALA A C 1
ATOM 721 O O . ALA A 1 96 ? -24.062 -11.992 -10.336 1 95.06 96 ALA A O 1
ATOM 722 N N . ASN A 1 97 ? -24.25 -10.664 -8.617 1 95.75 97 ASN A N 1
ATOM 723 C CA . ASN A 1 97 ? -25.281 -9.789 -9.188 1 95.75 97 ASN A CA 1
ATOM 724 C C . ASN A 1 97 ? -24.656 -8.68 -10.039 1 95.75 97 ASN A C 1
ATOM 726 O O . ASN A 1 97 ? -24.891 -7.496 -9.797 1 95.75 97 ASN A O 1
ATOM 730 N N . VAL A 1 98 ? -23.859 -9.062 -11.055 1 96.69 98 VAL A N 1
ATOM 731 C CA . VAL A 1 98 ? -23.219 -8.125 -11.961 1 96.69 98 VAL A CA 1
ATOM 732 C C . VAL A 1 98 ? -23.234 -8.688 -13.383 1 96.69 98 VAL A C 1
ATOM 734 O O . VAL A 1 98 ? -23.406 -9.891 -13.578 1 96.69 98 VAL A O 1
ATOM 737 N N . PRO A 1 99 ? -23.062 -7.867 -14.469 1 95.19 99 PRO A N 1
ATOM 738 C CA . PRO A 1 99 ? -23.078 -8.359 -15.852 1 95.19 99 PRO A CA 1
ATOM 739 C C . PRO A 1 99 ? -21.906 -9.297 -16.156 1 95.19 99 PRO A C 1
ATOM 741 O O . PRO A 1 99 ? -20.859 -9.211 -15.508 1 95.19 99 PRO A O 1
ATOM 744 N N . LEU A 1 100 ? -22.078 -10.133 -17.047 1 96 100 LEU A N 1
ATOM 745 C CA . LEU A 1 100 ? -21.078 -11.117 -17.453 1 96 100 LEU A CA 1
ATOM 746 C C . LEU A 1 100 ? -19.766 -10.43 -17.828 1 96 100 LEU A C 1
ATOM 748 O O . LEU A 1 100 ? -18.688 -10.93 -17.531 1 96 100 LEU A O 1
ATOM 752 N N . GLU A 1 101 ? -19.844 -9.266 -18.531 1 96.25 101 GLU A N 1
ATOM 753 C CA . GLU A 1 101 ? -18.656 -8.531 -18.969 1 96.25 101 GLU A CA 1
ATOM 754 C C . GLU A 1 101 ? -17.781 -8.117 -17.781 1 96.25 101 GLU A C 1
ATOM 756 O O . GLU A 1 101 ? -16.562 -8.133 -17.875 1 96.25 101 GLU A O 1
ATOM 761 N N . LEU A 1 102 ? -18.422 -7.742 -16.672 1 97.31 102 LEU A N 1
ATOM 762 C CA . LEU A 1 102 ? -17.672 -7.352 -15.492 1 97.31 102 LEU A CA 1
ATOM 763 C C . LEU A 1 102 ? -17.109 -8.578 -14.773 1 97.31 102 LEU A C 1
ATOM 765 O O . LEU A 1 102 ? -16.031 -8.523 -14.203 1 97.31 102 LEU A O 1
ATOM 769 N N . LYS A 1 103 ? -17.938 -9.68 -14.773 1 98.06 103 LYS A N 1
ATOM 770 C CA . LYS A 1 103 ? -17.406 -10.938 -14.258 1 98.06 103 LYS A CA 1
ATOM 771 C C . LYS A 1 103 ? -16.141 -11.352 -15.008 1 98.06 103 LYS A C 1
ATOM 773 O O . LYS A 1 103 ? -15.156 -11.734 -14.391 1 98.06 103 LYS A O 1
ATOM 778 N N . PHE A 1 104 ? -16.156 -11.18 -16.312 1 98 104 PHE A N 1
ATOM 779 C CA . PHE A 1 104 ? -15.008 -11.508 -17.156 1 98 104 PHE A CA 1
ATOM 780 C C . PHE A 1 104 ? -13.812 -10.617 -16.812 1 98 104 PHE A C 1
ATOM 782 O O . PHE A 1 104 ? -12.703 -11.117 -16.594 1 98 104 PHE A O 1
ATOM 789 N N . LEU A 1 105 ? -14.039 -9.297 -16.781 1 97.88 105 LEU A N 1
ATOM 790 C CA . LEU A 1 105 ? -12.945 -8.367 -16.547 1 97.88 105 LEU A CA 1
ATOM 791 C C . LEU A 1 105 ? -12.297 -8.609 -15.195 1 97.88 105 LEU A C 1
ATOM 793 O O . LEU A 1 105 ? -11.07 -8.578 -15.07 1 97.88 105 LEU A O 1
ATOM 797 N N . PHE A 1 106 ? -13.109 -8.812 -14.203 1 98.5 106 PHE A N 1
ATOM 798 C CA . PHE A 1 106 ? -12.609 -9.062 -12.859 1 98.5 106 PHE A CA 1
ATOM 799 C C . PHE A 1 106 ? -11.789 -10.344 -12.812 1 98.5 106 PHE A C 1
ATOM 801 O O . PHE A 1 106 ? -10.695 -10.375 -12.242 1 98.5 106 PHE A O 1
ATOM 808 N N . GLN A 1 107 ? -12.266 -11.406 -13.375 1 98.56 107 GLN A N 1
ATOM 809 C CA . GLN A 1 107 ? -11.578 -12.688 -13.375 1 98.56 107 GLN A CA 1
ATOM 810 C C . GLN A 1 107 ? -10.344 -12.648 -14.273 1 98.56 107 GLN A C 1
ATOM 812 O O . GLN A 1 107 ? -9.352 -13.32 -13.992 1 98.56 107 GLN A O 1
ATOM 817 N N . LEU A 1 108 ? -10.359 -11.867 -15.336 1 98.5 108 LEU A N 1
ATOM 818 C CA . LEU A 1 108 ? -9.188 -11.648 -16.172 1 98.5 108 LEU A CA 1
ATOM 819 C C . LEU A 1 108 ? -8.039 -11.07 -15.359 1 98.5 108 LEU A C 1
ATOM 821 O O . LEU A 1 108 ? -6.883 -11.461 -15.547 1 98.5 108 LEU A O 1
ATOM 825 N N . ALA A 1 109 ? -8.383 -10.156 -14.477 1 98.38 109 ALA A N 1
ATOM 826 C CA . ALA A 1 109 ? -7.363 -9.555 -13.625 1 98.38 109 ALA A CA 1
ATOM 827 C C . ALA A 1 109 ? -6.637 -10.617 -12.805 1 98.38 109 ALA A C 1
ATOM 829 O O . ALA A 1 109 ? -5.422 -10.531 -12.602 1 98.38 109 ALA A O 1
ATOM 830 N N . PHE A 1 110 ? -7.332 -11.688 -12.406 1 98.69 110 PHE A N 1
ATOM 831 C CA . PHE A 1 110 ? -6.75 -12.75 -11.602 1 98.69 110 PHE A CA 1
ATOM 832 C C . PHE A 1 110 ? -5.785 -13.594 -12.43 1 98.69 110 PHE A C 1
ATOM 834 O O . PHE A 1 110 ? -4.684 -13.906 -11.977 1 98.69 110 PHE A O 1
ATOM 841 N N . VAL A 1 111 ? -6.18 -13.961 -13.594 1 98.5 111 VAL A N 1
ATOM 842 C CA . VAL A 1 111 ? -5.301 -14.758 -14.438 1 98.5 111 VAL A CA 1
ATOM 843 C C . VAL A 1 111 ? -4.07 -13.938 -14.828 1 98.5 111 VAL A C 1
ATOM 845 O O . VAL A 1 111 ? -2.967 -14.477 -14.93 1 98.5 111 VAL A O 1
ATOM 848 N N . GLY A 1 112 ? -4.301 -12.625 -15.102 1 98.38 112 GLY A N 1
ATOM 849 C CA . GLY A 1 112 ? -3.172 -11.75 -15.375 1 98.38 112 GLY A CA 1
ATOM 850 C C . GLY A 1 112 ? -2.156 -11.727 -14.242 1 98.38 112 GLY A C 1
ATOM 851 O O . GLY A 1 112 ? -0.948 -11.773 -14.492 1 98.38 112 GLY A O 1
ATOM 852 N N . VAL A 1 113 ? -2.639 -11.664 -13.031 1 98.5 113 VAL A N 1
ATOM 853 C CA . VAL A 1 113 ? -1.766 -11.664 -11.867 1 98.5 113 VAL A CA 1
ATOM 854 C C . VAL A 1 113 ? -1.049 -13.008 -11.758 1 98.5 113 VAL A C 1
ATOM 856 O O . VAL A 1 113 ? 0.158 -13.055 -11.508 1 98.5 113 VAL A O 1
ATOM 859 N N . SER A 1 114 ? -1.748 -14.047 -11.922 1 98.81 114 SER A N 1
ATOM 860 C CA . SER A 1 114 ? -1.145 -15.367 -11.836 1 98.81 114 SER A CA 1
ATOM 861 C C . SER A 1 114 ? -0.024 -15.539 -12.852 1 98.81 114 SER A C 1
ATOM 863 O O . SER A 1 114 ? 1.04 -16.078 -12.531 1 98.81 114 SER A O 1
ATOM 865 N N . LEU A 1 115 ? -0.3 -15.133 -14.055 1 98.62 115 LEU A N 1
ATOM 866 C CA . LEU A 1 115 ? 0.708 -15.219 -15.102 1 98.62 115 LEU A CA 1
ATOM 867 C C . LEU A 1 115 ? 1.907 -14.328 -14.773 1 98.62 115 LEU A C 1
ATOM 869 O O . LEU A 1 115 ? 3.053 -14.719 -15.016 1 98.62 115 LEU A O 1
ATOM 873 N N . ALA A 1 116 ? 1.66 -13.156 -14.273 1 98.12 116 ALA A N 1
ATOM 874 C CA . ALA A 1 116 ? 2.742 -12.266 -13.867 1 98.12 116 ALA A CA 1
ATOM 875 C C . ALA A 1 116 ? 3.633 -12.93 -12.82 1 98.12 116 ALA A C 1
ATOM 877 O O . ALA A 1 116 ? 4.855 -12.773 -12.844 1 98.12 116 ALA A O 1
ATOM 878 N N . ILE A 1 117 ? 3.035 -13.648 -11.906 1 98.44 117 ILE A N 1
ATOM 879 C CA . ILE A 1 117 ? 3.77 -14.375 -10.875 1 98.44 117 ILE A CA 1
ATOM 880 C C . ILE A 1 117 ? 4.656 -15.438 -11.523 1 98.44 117 ILE A C 1
ATOM 882 O O . ILE A 1 117 ? 5.832 -15.57 -11.18 1 98.44 117 ILE A O 1
ATOM 886 N N . ALA A 1 118 ? 4.148 -16.109 -12.469 1 98.25 118 ALA A N 1
ATOM 887 C CA . ALA A 1 118 ? 4.918 -17.141 -13.156 1 98.25 118 ALA A CA 1
ATOM 888 C C . ALA A 1 118 ? 6.184 -16.562 -13.781 1 98.25 118 ALA A C 1
ATOM 890 O O . ALA A 1 118 ? 7.254 -17.172 -13.703 1 98.25 118 ALA A O 1
ATOM 891 N N . TRP A 1 119 ? 6.07 -15.414 -14.328 1 97.31 119 TRP A N 1
ATOM 892 C CA . TRP A 1 119 ? 7.176 -14.805 -15.055 1 97.31 119 TRP A CA 1
ATOM 893 C C . TRP A 1 119 ? 8.344 -14.508 -14.125 1 97.31 119 TRP A C 1
ATOM 895 O O . TRP A 1 119 ? 9.484 -14.344 -14.57 1 97.31 119 TRP A O 1
ATOM 905 N N . GLY A 1 120 ? 8.078 -14.406 -12.844 1 95.62 120 GLY A N 1
ATOM 906 C CA . GLY A 1 120 ? 9.164 -14.211 -11.898 1 95.62 120 GLY A CA 1
ATOM 907 C C . GLY A 1 120 ? 10.242 -15.273 -11.992 1 95.62 120 GLY A C 1
ATOM 908 O O . GLY A 1 120 ? 11.422 -15 -11.766 1 95.62 120 GLY A O 1
ATOM 909 N N . GLY A 1 121 ? 9.875 -16.438 -12.367 1 96.44 121 GLY A N 1
ATOM 910 C CA . GLY A 1 121 ? 10.805 -17.547 -12.477 1 96.44 121 GLY A CA 1
ATOM 911 C C . GLY A 1 121 ? 11.602 -17.531 -13.773 1 96.44 121 GLY A C 1
ATOM 912 O O . GLY A 1 121 ? 12.602 -18.234 -13.898 1 96.44 121 GLY A O 1
ATOM 913 N N . PHE A 1 122 ? 11.266 -16.672 -14.734 1 96.25 122 PHE A N 1
ATOM 914 C CA . PHE A 1 122 ? 11.883 -16.609 -16.047 1 96.25 122 PHE A CA 1
ATOM 915 C C . PHE A 1 122 ? 12.859 -15.438 -16.125 1 96.25 122 PHE A C 1
ATOM 917 O O . PHE A 1 122 ? 13.664 -15.359 -17.047 1 96.25 122 PHE A O 1
ATOM 924 N N . ALA A 1 123 ? 12.875 -14.648 -15.164 1 95.25 123 ALA A N 1
ATOM 925 C CA . ALA A 1 123 ? 13.492 -13.32 -15.234 1 95.25 123 ALA A CA 1
ATOM 926 C C . ALA A 1 123 ? 14.984 -13.438 -15.539 1 95.25 123 ALA A C 1
ATOM 928 O O . ALA A 1 123 ? 15.68 -14.289 -14.977 1 95.25 123 ALA A O 1
ATOM 929 N N . GLU A 1 124 ? 15.484 -12.609 -16.453 1 95.81 124 GLU A N 1
ATOM 930 C CA . GLU A 1 124 ? 16.859 -12.234 -16.766 1 95.81 124 GLU A CA 1
ATOM 931 C C . GLU A 1 124 ? 17.5 -13.25 -17.703 1 95.81 124 GLU A C 1
ATOM 933 O O . GLU A 1 124 ? 18.656 -13.062 -18.141 1 95.81 124 GLU A O 1
ATOM 938 N N . ARG A 1 125 ? 16.812 -14.375 -18.094 1 95.94 125 ARG A N 1
ATOM 939 C CA . ARG A 1 125 ? 17.594 -15.266 -18.953 1 95.94 125 ARG A CA 1
ATOM 940 C C . ARG A 1 125 ? 16.688 -16.062 -19.875 1 95.94 125 ARG A C 1
ATOM 942 O O . ARG A 1 125 ? 17.156 -16.859 -20.688 1 95.94 125 ARG A O 1
ATOM 949 N N . ALA A 1 126 ? 15.359 -15.93 -19.812 1 97.44 126 ALA A N 1
ATOM 950 C CA . ALA A 1 126 ? 14.445 -16.641 -20.703 1 97.44 126 ALA A CA 1
ATOM 951 C C . ALA A 1 126 ? 14.266 -15.898 -22.031 1 97.44 126 ALA A C 1
ATOM 953 O O . ALA A 1 126 ? 14.242 -14.672 -22.047 1 97.44 126 ALA A O 1
ATOM 954 N N . LYS A 1 127 ? 14.07 -16.672 -23.078 1 97.12 127 LYS A N 1
ATOM 955 C CA . LYS A 1 127 ? 13.805 -16.109 -24.406 1 97.12 127 LYS A CA 1
ATOM 956 C C . LYS A 1 127 ? 12.43 -15.453 -24.453 1 97.12 127 LYS A C 1
ATOM 958 O O . LYS A 1 127 ? 11.469 -15.969 -23.875 1 97.12 127 LYS A O 1
ATOM 963 N N . LEU A 1 128 ? 12.312 -14.391 -25.234 1 95.38 128 LEU A N 1
ATOM 964 C CA . LEU A 1 128 ? 11.047 -13.68 -25.406 1 95.38 128 LEU A CA 1
ATOM 965 C C . LEU A 1 128 ? 9.984 -14.594 -26 1 95.38 128 LEU A C 1
ATOM 967 O O . LEU A 1 128 ? 8.812 -14.508 -25.641 1 95.38 128 LEU A O 1
ATOM 971 N N . SER A 1 129 ? 10.359 -15.461 -26.906 1 95.94 129 SER A N 1
ATOM 972 C CA . SER A 1 129 ? 9.422 -16.359 -27.578 1 95.94 129 SER A CA 1
ATOM 973 C C . SER A 1 129 ? 8.742 -17.281 -26.578 1 95.94 129 SER A C 1
ATOM 975 O O . SER A 1 129 ? 7.594 -17.688 -26.797 1 95.94 129 SER A O 1
ATOM 977 N N . VAL A 1 130 ? 9.414 -17.609 -25.547 1 96.94 130 VAL A N 1
ATOM 978 C CA . VAL A 1 130 ? 8.875 -18.5 -24.531 1 96.94 130 VAL A CA 1
ATOM 979 C C . VAL A 1 130 ? 7.711 -17.828 -23.812 1 96.94 130 VAL A C 1
ATOM 981 O O . VAL A 1 130 ? 6.73 -18.484 -23.438 1 96.94 130 VAL A O 1
ATOM 984 N N . TYR A 1 131 ? 7.73 -16.516 -23.625 1 96.06 131 TYR A N 1
ATOM 985 C CA . TYR A 1 131 ? 6.664 -15.766 -22.984 1 96.06 131 TYR A CA 1
ATOM 986 C C . TYR A 1 131 ? 5.371 -15.844 -23.781 1 96.06 131 TYR A C 1
ATOM 988 O O . TYR A 1 131 ? 4.281 -15.945 -23.203 1 96.06 131 TYR A O 1
ATOM 996 N N . PHE A 1 132 ? 5.488 -15.828 -25.094 1 95.94 132 PHE A N 1
ATOM 997 C CA . PHE A 1 132 ? 4.312 -15.891 -25.953 1 95.94 132 PHE A CA 1
ATOM 998 C C . PHE A 1 132 ? 3.641 -17.25 -25.859 1 95.94 132 PHE A C 1
ATOM 1000 O O . PHE A 1 132 ? 2.43 -17.344 -25.656 1 95.94 132 PHE A O 1
ATOM 1007 N N . ILE A 1 133 ? 4.438 -18.25 -25.984 1 97.69 133 ILE A N 1
ATOM 1008 C CA . ILE A 1 133 ? 3.885 -19.594 -26.094 1 97.69 133 ILE A CA 1
ATOM 1009 C C . ILE A 1 133 ? 3.408 -20.062 -24.719 1 97.69 133 ILE A C 1
ATOM 1011 O O . ILE A 1 133 ? 2.246 -20.453 -24.562 1 97.69 133 ILE A O 1
ATOM 1015 N N . PHE A 1 134 ? 4.281 -20.016 -23.781 1 98.31 134 PHE A N 1
ATOM 1016 C CA . PHE A 1 134 ? 3.918 -20.5 -22.453 1 98.31 134 PHE A CA 1
ATOM 1017 C C . PHE A 1 134 ? 2.797 -19.656 -21.859 1 98.31 134 PHE A C 1
ATOM 1019 O O . PHE A 1 134 ? 1.897 -20.172 -21.203 1 98.31 134 PHE A O 1
ATOM 1026 N N . GLY A 1 135 ? 2.852 -18.328 -22.031 1 98.44 135 GLY A N 1
ATOM 1027 C CA . GLY A 1 135 ? 1.792 -17.469 -21.531 1 98.44 135 GLY A CA 1
ATOM 1028 C C . GLY A 1 135 ? 0.422 -17.828 -22.062 1 98.44 135 GLY A C 1
ATOM 1029 O O . GLY A 1 135 ? -0.561 -17.828 -21.328 1 98.44 135 GLY A O 1
ATOM 1030 N N . THR A 1 136 ? 0.402 -18.109 -23.328 1 98.5 136 THR A N 1
ATOM 1031 C CA . THR A 1 136 ? -0.856 -18.5 -23.953 1 98.5 136 THR A CA 1
ATOM 1032 C C . THR A 1 136 ? -1.355 -19.828 -23.375 1 98.5 136 THR A C 1
ATOM 1034 O O . THR A 1 136 ? -2.516 -19.938 -22.969 1 98.5 136 THR A O 1
ATOM 1037 N N . ILE A 1 137 ? -0.504 -20.812 -23.219 1 98.75 137 ILE A N 1
ATOM 1038 C CA . ILE A 1 137 ? -0.887 -22.125 -22.734 1 98.75 137 ILE A CA 1
ATOM 1039 C C . ILE A 1 137 ? -1.28 -22.031 -21.25 1 98.75 137 ILE A C 1
ATOM 1041 O O . ILE A 1 137 ? -2.244 -22.672 -20.828 1 98.75 137 ILE A O 1
ATOM 1045 N N . PHE A 1 138 ? -0.524 -21.25 -20.516 1 98.81 138 PHE A N 1
ATOM 1046 C CA . PHE A 1 138 ? -0.844 -21.031 -19.109 1 98.81 138 PHE A CA 1
ATOM 1047 C C . PHE A 1 138 ? -2.27 -20.516 -18.953 1 98.81 138 PHE A C 1
ATOM 1049 O O . PHE A 1 138 ? -3.006 -20.969 -18.062 1 98.81 138 PHE A O 1
ATOM 1056 N N . THR A 1 139 ? -2.74 -19.656 -19.844 1 98.75 139 THR A N 1
ATOM 1057 C CA . THR A 1 139 ? -4.008 -18.938 -19.734 1 98.75 139 THR A CA 1
ATOM 1058 C C . THR A 1 139 ? -5.156 -19.812 -20.25 1 98.75 139 THR A C 1
ATOM 1060 O O . THR A 1 139 ? -6.316 -19.578 -19.891 1 98.75 139 THR A O 1
ATOM 1063 N N . ILE A 1 140 ? -4.828 -20.859 -21 1 98.44 140 ILE A N 1
ATOM 1064 C CA . ILE A 1 140 ? -5.941 -21.594 -21.578 1 98.44 140 ILE A CA 1
ATOM 1065 C C . ILE A 1 140 ? -5.953 -23.031 -21.047 1 98.44 140 ILE A C 1
ATOM 1067 O O . ILE A 1 140 ? -6.984 -23.703 -21.062 1 98.44 140 ILE A O 1
ATOM 1071 N N . ALA A 1 141 ? -4.781 -23.5 -20.438 1 98.31 141 ALA A N 1
ATOM 1072 C CA . ALA A 1 141 ? -4.734 -24.922 -20.125 1 98.31 141 ALA A CA 1
ATOM 1073 C C . ALA A 1 141 ? -4.27 -25.172 -18.703 1 98.31 141 ALA A C 1
ATOM 1075 O O . ALA A 1 141 ? -4.441 -26.266 -18.156 1 98.31 141 ALA A O 1
ATOM 1076 N N . ILE A 1 142 ? -3.713 -24.219 -18.109 1 98.81 142 ILE A N 1
ATOM 1077 C CA . ILE A 1 142 ? -3.188 -24.438 -16.766 1 98.81 142 ILE A CA 1
ATOM 1078 C C . ILE A 1 142 ? -4.074 -23.734 -15.742 1 98.81 142 ILE A C 1
ATOM 1080 O O . ILE A 1 142 ? -4.832 -24.375 -15.016 1 98.81 142 ILE A O 1
ATOM 1084 N N . TYR A 1 143 ? -4.156 -22.391 -15.812 1 98.75 143 TYR A N 1
ATOM 1085 C CA . TYR A 1 143 ? -4.898 -21.609 -14.844 1 98.75 143 TYR A CA 1
ATOM 1086 C C . TYR A 1 143 ? -6.375 -21.969 -14.852 1 98.75 143 TYR A C 1
ATOM 1088 O O . TYR A 1 143 ? -6.973 -22.203 -13.797 1 98.75 143 TYR A O 1
ATOM 1096 N N . PRO A 1 144 ? -7.008 -22.109 -16.031 1 98.88 144 PRO A N 1
ATOM 1097 C CA . PRO A 1 144 ? -8.461 -22.266 -16.062 1 98.88 144 PRO A CA 1
ATOM 1098 C C . PRO A 1 144 ? -8.914 -23.594 -15.445 1 98.88 144 PRO A C 1
ATOM 1100 O O . PRO A 1 144 ? -10.008 -23.672 -14.883 1 98.88 144 PRO A O 1
ATOM 1103 N N . VAL A 1 145 ? -8.062 -24.578 -15.5 1 98.88 145 VAL A N 1
ATOM 1104 C CA . VAL A 1 145 ? -8.438 -25.906 -15.016 1 98.88 145 VAL A CA 1
ATOM 1105 C C . VAL A 1 145 ? -8.602 -25.875 -13.5 1 98.88 145 VAL A C 1
ATOM 1107 O O . VAL A 1 145 ? -9.625 -26.312 -12.969 1 98.88 145 VAL A O 1
ATOM 1110 N N . ILE A 1 146 ? -7.637 -25.328 -12.828 1 98.88 146 ILE A N 1
ATOM 1111 C CA . ILE A 1 146 ? -7.719 -25.234 -11.375 1 98.88 146 ILE A CA 1
ATOM 1112 C C . ILE A 1 146 ? -8.828 -24.25 -10.984 1 98.88 146 ILE A C 1
ATOM 1114 O O . ILE A 1 146 ? -9.539 -24.469 -10 1 98.88 146 ILE A O 1
ATOM 1118 N N . GLY A 1 147 ? -8.938 -23.141 -11.781 1 98.81 147 GLY A N 1
ATOM 1119 C CA . GLY A 1 147 ? -10.055 -22.234 -11.555 1 98.81 147 GLY A CA 1
ATOM 1120 C C . GLY A 1 147 ? -11.398 -22.938 -11.594 1 98.81 147 GLY A C 1
ATOM 1121 O O . GLY A 1 147 ? -12.281 -22.641 -10.773 1 98.81 147 GLY A O 1
ATOM 1122 N N . HIS A 1 148 ? -11.57 -23.859 -12.508 1 98.88 148 HIS A N 1
ATOM 1123 C CA . HIS A 1 148 ? -12.805 -24.625 -12.625 1 98.88 148 HIS A CA 1
ATOM 1124 C C . HIS A 1 148 ? -12.992 -25.547 -11.43 1 98.88 148 HIS A C 1
ATOM 1126 O O . HIS A 1 148 ? -14.102 -25.672 -10.898 1 98.88 148 HIS A O 1
ATOM 1132 N N . TRP A 1 149 ? -11.914 -26.172 -11.016 1 98.88 149 TRP A N 1
ATOM 1133 C CA . TRP A 1 149 ? -11.992 -27.125 -9.906 1 98.88 149 TRP A CA 1
ATOM 1134 C C . TRP A 1 149 ? -12.547 -26.469 -8.656 1 98.88 149 TRP A C 1
ATOM 1136 O O . TRP A 1 149 ? -13.312 -27.078 -7.91 1 98.88 149 TRP A O 1
ATOM 1146 N N . VAL A 1 150 ? -12.172 -25.219 -8.445 1 98.75 150 VAL A N 1
ATOM 1147 C CA . VAL A 1 150 ? -12.445 -24.594 -7.156 1 98.75 150 VAL A CA 1
ATOM 1148 C C . VAL A 1 150 ? -13.648 -23.656 -7.281 1 98.75 150 VAL A C 1
ATOM 1150 O O . VAL A 1 150 ? -14.57 -23.703 -6.461 1 98.75 150 VAL A O 1
ATOM 1153 N N . TRP A 1 151 ? -13.688 -22.859 -8.359 1 98.31 151 TRP A N 1
ATOM 1154 C CA . TRP A 1 151 ? -14.664 -21.781 -8.406 1 98.31 151 TRP A CA 1
ATOM 1155 C C . TRP A 1 151 ? -15.68 -22.016 -9.523 1 98.31 151 TRP A C 1
ATOM 1157 O O . TRP A 1 151 ? -16.734 -21.359 -9.562 1 98.31 151 TRP A O 1
ATOM 1167 N N . GLY A 1 152 ? -15.398 -22.891 -10.469 1 98.31 152 GLY A N 1
ATOM 1168 C CA . GLY A 1 152 ? -16.188 -23 -11.688 1 98.31 152 GLY A CA 1
ATOM 1169 C C . GLY A 1 152 ? -17.156 -24.172 -11.664 1 98.31 152 GLY A C 1
ATOM 1170 O O . GLY A 1 152 ? -17.641 -24.609 -12.711 1 98.31 152 GLY A O 1
ATOM 1171 N N . GLY A 1 153 ? -17.375 -24.719 -10.469 1 96.94 153 GLY A N 1
ATOM 1172 C CA . GLY A 1 153 ? -18.297 -25.844 -10.367 1 96.94 153 GLY A CA 1
ATOM 1173 C C . GLY A 1 153 ? -17.594 -27.188 -10.422 1 96.94 153 GLY A C 1
ATOM 1174 O O . GLY A 1 153 ? -18.219 -28.203 -10.758 1 96.94 153 GLY A O 1
ATOM 1175 N N . GLY A 1 154 ? -16.375 -27.234 -10.125 1 98.38 154 GLY A N 1
ATOM 1176 C CA . GLY A 1 154 ? -15.594 -28.453 -10.188 1 98.38 154 GLY A CA 1
ATOM 1177 C C . GLY A 1 154 ? -15.562 -29.219 -8.875 1 98.38 154 GLY A C 1
ATOM 1178 O O . GLY A 1 154 ? -16.328 -28.906 -7.957 1 98.38 154 GLY A O 1
ATOM 1179 N N . TRP A 1 155 ? -14.773 -30.172 -8.859 1 98.44 155 TRP A N 1
ATOM 1180 C CA . TRP A 1 155 ? -14.82 -31.172 -7.801 1 98.44 155 TRP A CA 1
ATOM 1181 C C . TRP A 1 155 ? -14.312 -30.609 -6.48 1 98.44 155 TRP A C 1
ATOM 1183 O O . TRP A 1 155 ? -14.805 -30.969 -5.41 1 98.44 155 TRP A O 1
ATOM 1193 N N . LEU A 1 156 ? -13.391 -29.719 -6.469 1 98.62 156 LEU A N 1
ATOM 1194 C CA . LEU A 1 156 ? -12.898 -29.141 -5.223 1 98.62 156 LEU A CA 1
ATOM 1195 C C . LEU A 1 156 ? -13.922 -28.188 -4.613 1 98.62 156 LEU A C 1
ATOM 1197 O O . LEU A 1 156 ? -14.055 -28.125 -3.389 1 98.62 156 LEU A O 1
ATOM 1201 N N . GLY A 1 157 ? -14.539 -27.453 -5.48 1 98.06 157 GLY A N 1
ATOM 1202 C CA . GLY A 1 157 ? -15.641 -26.641 -4.992 1 98.06 157 GLY A CA 1
ATOM 1203 C C . GLY A 1 157 ? -16.75 -27.453 -4.352 1 98.06 157 GLY A C 1
ATOM 1204 O O . GLY A 1 157 ? -17.281 -27.062 -3.316 1 98.06 157 GLY A O 1
ATOM 1205 N N . GLU A 1 158 ? -17.078 -28.562 -4.984 1 97.38 158 GLU A N 1
ATOM 1206 C CA . GLU A 1 158 ? -18.109 -29.469 -4.457 1 97.38 158 GLU A CA 1
ATOM 1207 C C . GLU A 1 158 ? -17.688 -30.031 -3.104 1 97.38 158 GLU A C 1
ATOM 1209 O O . GLU A 1 158 ? -18.531 -30.266 -2.238 1 97.38 158 GLU A O 1
ATOM 1214 N N . MET A 1 159 ? -16.438 -30.125 -2.912 1 98.06 159 MET A N 1
ATOM 1215 C CA . MET A 1 159 ? -15.906 -30.656 -1.654 1 98.06 159 MET A CA 1
ATOM 1216 C C . MET A 1 159 ? -15.953 -29.594 -0.562 1 98.06 159 MET A C 1
ATOM 1218 O O . MET A 1 159 ? -15.812 -29.906 0.621 1 98.06 159 MET A O 1
ATOM 1222 N N . GLY A 1 160 ? -16.125 -28.328 -0.908 1 98.38 160 GLY A N 1
ATOM 1223 C CA . GLY A 1 160 ? -16.188 -27.25 0.069 1 98.38 160 GLY A CA 1
ATOM 1224 C C . GLY A 1 160 ? -14.859 -26.578 0.312 1 98.38 160 GLY A C 1
ATOM 1225 O O . GLY A 1 160 ? -14.609 -26.047 1.397 1 98.38 160 GLY A O 1
ATOM 1226 N N . MET A 1 161 ? -14 -26.609 -0.675 1 98.75 161 MET A N 1
ATOM 1227 C CA . MET A 1 161 ? -12.711 -25.938 -0.514 1 98.75 161 MET A CA 1
ATOM 1228 C C . MET A 1 161 ? -12.898 -24.453 -0.307 1 98.75 161 MET A C 1
ATOM 1230 O O . MET A 1 161 ? -13.719 -23.828 -0.979 1 98.75 161 MET A O 1
ATOM 1234 N N . GLN A 1 162 ? -12.172 -23.969 0.694 1 98.81 162 GLN A N 1
ATOM 1235 C CA . GLN A 1 162 ? -12.188 -22.547 1.012 1 98.81 162 GLN A CA 1
ATOM 1236 C C . GLN A 1 162 ? -10.945 -21.844 0.462 1 98.81 162 GLN A C 1
ATOM 1238 O O . GLN A 1 162 ? -9.883 -21.891 1.073 1 98.81 162 GLN A O 1
ATOM 1243 N N . ASP A 1 163 ? -11.047 -21.203 -0.626 1 98.81 163 ASP A N 1
ATOM 1244 C CA . ASP A 1 163 ? -10.07 -20.328 -1.276 1 98.81 163 ASP A CA 1
ATOM 1245 C C . ASP A 1 163 ? -10.734 -19.062 -1.82 1 98.81 163 ASP A C 1
ATOM 1247 O O . ASP A 1 163 ? -10.938 -18.938 -3.029 1 98.81 163 ASP A O 1
ATOM 1251 N N . PHE A 1 164 ? -11.016 -18.188 -0.943 1 98.69 164 PHE A N 1
ATOM 1252 C CA . PHE A 1 164 ? -11.953 -17.094 -1.165 1 98.69 164 PHE A CA 1
ATOM 1253 C C . PHE A 1 164 ? -11.562 -16.281 -2.398 1 98.69 164 PHE A C 1
ATOM 1255 O O . PHE A 1 164 ? -12.414 -15.961 -3.227 1 98.69 164 PHE A O 1
ATOM 1262 N N . ALA A 1 165 ? -10.211 -15.93 -2.412 1 98.69 165 ALA A N 1
ATOM 1263 C CA . ALA A 1 165 ? -9.805 -15.047 -3.504 1 98.69 165 ALA A CA 1
ATOM 1264 C C . ALA A 1 165 ? -8.602 -15.609 -4.246 1 98.69 165 ALA A C 1
ATOM 1266 O O . ALA A 1 165 ? -8.109 -15 -5.203 1 98.69 165 ALA A O 1
ATOM 1267 N N . GLY A 1 166 ? -7.992 -16.734 -3.822 1 98.81 166 GLY A N 1
ATOM 1268 C CA . GLY A 1 166 ? -7.113 -17.391 -4.785 1 98.81 166 GLY A CA 1
ATOM 1269 C C . GLY A 1 166 ? -5.695 -17.578 -4.266 1 98.81 166 GLY A C 1
ATOM 1270 O O . GLY A 1 166 ? -4.73 -17.422 -5.02 1 98.81 166 GLY A O 1
ATOM 1271 N N . SER A 1 167 ? -5.484 -17.875 -2.945 1 98.88 167 SER A N 1
ATOM 1272 C CA . SER A 1 167 ? -4.152 -18.312 -2.541 1 98.88 167 SER A CA 1
ATOM 1273 C C . SER A 1 167 ? -3.686 -19.5 -3.381 1 98.88 167 SER A C 1
ATOM 1275 O O . SER A 1 167 ? -2.523 -19.562 -3.789 1 98.88 167 SER A O 1
ATOM 1277 N N . THR A 1 168 ? -4.562 -20.391 -3.602 1 98.88 168 THR A N 1
ATOM 1278 C CA . THR A 1 168 ? -4.258 -21.562 -4.402 1 98.88 168 THR A CA 1
ATOM 1279 C C . THR A 1 168 ? -4.555 -21.312 -5.879 1 98.88 168 THR A C 1
ATOM 1281 O O . THR A 1 168 ? -3.672 -21.438 -6.727 1 98.88 168 THR A O 1
ATOM 1284 N N . VAL A 1 169 ? -5.723 -20.844 -6.23 1 98.88 169 VAL A N 1
ATOM 1285 C CA . VAL A 1 169 ? -6.199 -20.75 -7.605 1 98.88 169 VAL A CA 1
ATOM 1286 C C . VAL A 1 169 ? -5.344 -19.734 -8.375 1 98.88 169 VAL A C 1
ATOM 1288 O O . VAL A 1 169 ? -5.09 -19.922 -9.57 1 98.88 169 VAL A O 1
ATOM 1291 N N . VAL A 1 170 ? -4.879 -18.719 -7.703 1 98.88 170 VAL A N 1
ATOM 1292 C CA . VAL A 1 170 ? -4.145 -17.672 -8.422 1 98.88 170 VAL A CA 1
ATOM 1293 C C . VAL A 1 170 ? -2.658 -17.766 -8.086 1 98.88 170 VAL A C 1
ATOM 1295 O O . VAL A 1 170 ? -1.838 -18.062 -8.961 1 98.88 170 VAL A O 1
ATOM 1298 N N . HIS A 1 171 ? -2.324 -17.656 -6.836 1 98.94 171 HIS A N 1
ATOM 1299 C CA . HIS A 1 171 ? -0.94 -17.422 -6.43 1 98.94 171 HIS A CA 1
ATOM 1300 C C . HIS A 1 171 ? -0.133 -18.719 -6.492 1 98.94 171 HIS A C 1
ATOM 1302 O O . HIS A 1 171 ? 0.964 -18.75 -7.055 1 98.94 171 HIS A O 1
ATOM 1308 N N . LEU A 1 172 ? -0.614 -19.75 -5.957 1 98.88 172 LEU A N 1
ATOM 1309 C CA . LEU A 1 172 ? 0.118 -21.016 -5.957 1 98.88 172 LEU A CA 1
ATOM 1310 C C . LEU A 1 172 ? 0.375 -21.5 -7.379 1 98.88 172 LEU A C 1
ATOM 1312 O O . LEU A 1 172 ? 1.463 -21.984 -7.688 1 98.88 172 LEU A O 1
ATOM 1316 N N . GLN A 1 173 ? -0.587 -21.375 -8.273 1 98.81 173 GLN A N 1
ATOM 1317 C CA . GLN A 1 173 ? -0.409 -21.828 -9.648 1 98.81 173 GLN A CA 1
ATOM 1318 C C . GLN A 1 173 ? 0.747 -21.094 -10.32 1 98.81 173 GLN A C 1
ATOM 1320 O O . GLN A 1 173 ? 1.648 -21.719 -10.875 1 98.81 173 GLN A O 1
ATOM 1325 N N . GLY A 1 174 ? 0.636 -19.734 -10.219 1 98.81 174 GLY A N 1
ATOM 1326 C CA . GLY A 1 174 ? 1.718 -18.953 -10.805 1 98.81 174 GLY A CA 1
ATOM 1327 C C . GLY A 1 174 ? 3.078 -19.312 -10.234 1 98.81 174 GLY A C 1
ATOM 1328 O O . GLY A 1 174 ? 4.062 -19.406 -10.969 1 98.81 174 GLY A O 1
ATOM 1329 N N . ALA A 1 175 ? 3.125 -19.594 -9 1 98.88 175 ALA A N 1
ATOM 1330 C CA . ALA A 1 175 ? 4.387 -19.844 -8.305 1 98.88 175 ALA A CA 1
ATOM 1331 C C . ALA A 1 175 ? 4.949 -21.203 -8.672 1 98.88 175 ALA A C 1
ATOM 1333 O O . ALA A 1 175 ? 6.164 -21.391 -8.766 1 98.88 175 ALA A O 1
ATOM 1334 N N . ILE A 1 176 ? 4.066 -22.188 -8.805 1 98.88 176 ILE A N 1
ATOM 1335 C CA . ILE A 1 176 ? 4.516 -23.516 -9.203 1 98.88 176 ILE A CA 1
ATOM 1336 C C . ILE A 1 176 ? 5.082 -23.469 -10.617 1 98.88 176 ILE A C 1
ATOM 1338 O O . ILE A 1 176 ? 6.125 -24.062 -10.898 1 98.88 176 ILE A O 1
ATOM 1342 N N . ALA A 1 177 ? 4.398 -22.812 -11.484 1 98.88 177 ALA A N 1
ATOM 1343 C CA . ALA A 1 177 ? 4.922 -22.609 -12.836 1 98.88 177 ALA A CA 1
ATOM 1344 C C . ALA A 1 177 ? 6.277 -21.906 -12.797 1 98.88 177 ALA A C 1
ATOM 1346 O O . ALA A 1 177 ? 7.199 -22.281 -13.523 1 98.88 177 ALA A O 1
ATOM 1347 N N . ALA A 1 178 ? 6.406 -20.906 -11.969 1 98.75 178 ALA A N 1
ATOM 1348 C CA . ALA A 1 178 ? 7.668 -20.188 -11.805 1 98.75 178 ALA A CA 1
ATOM 1349 C C . ALA A 1 178 ? 8.773 -21.125 -11.336 1 98.75 178 ALA A C 1
ATOM 1351 O O . ALA A 1 178 ? 9.914 -21.047 -11.812 1 98.75 178 ALA A O 1
ATOM 1352 N N . LEU A 1 179 ? 8.438 -21.938 -10.414 1 98.69 179 LEU A N 1
ATOM 1353 C CA . LEU A 1 179 ? 9.422 -22.859 -9.867 1 98.69 179 LEU A CA 1
ATOM 1354 C C . LEU A 1 179 ? 9.906 -23.828 -10.938 1 98.69 179 LEU A C 1
ATOM 1356 O O . LEU A 1 179 ? 11.109 -24.078 -11.055 1 98.69 179 LEU A O 1
ATOM 1360 N N . ILE A 1 180 ? 8.984 -24.406 -11.695 1 98.75 180 ILE A N 1
ATOM 1361 C CA . ILE A 1 180 ? 9.336 -25.344 -12.758 1 98.75 180 ILE A CA 1
ATOM 1362 C C . ILE A 1 180 ? 10.219 -24.641 -13.797 1 98.75 180 ILE A C 1
ATOM 1364 O O . ILE A 1 180 ? 11.219 -25.188 -14.25 1 98.75 180 ILE A O 1
ATOM 1368 N N . ALA A 1 181 ? 9.844 -23.438 -14.148 1 98.62 181 ALA A N 1
ATOM 1369 C CA . ALA A 1 181 ? 10.641 -22.656 -15.086 1 98.62 181 ALA A CA 1
ATOM 1370 C C . ALA A 1 181 ? 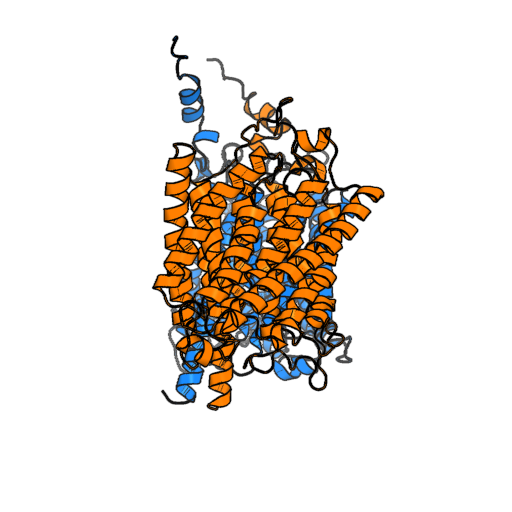12.039 -22.406 -14.539 1 98.62 181 ALA A C 1
ATOM 1372 O O . ALA A 1 181 ? 13.031 -22.547 -15.25 1 98.62 181 ALA A O 1
ATOM 1373 N N . THR A 1 182 ? 12.117 -22.016 -13.273 1 98.44 182 THR A N 1
ATOM 1374 C CA . THR A 1 182 ? 13.383 -21.734 -12.602 1 98.44 182 THR A CA 1
ATOM 1375 C C . THR A 1 182 ? 14.297 -22.953 -12.641 1 98.44 182 THR A C 1
ATOM 1377 O O . THR A 1 182 ? 15.492 -22.828 -12.93 1 98.44 182 THR A O 1
ATOM 1380 N N . MET A 1 183 ? 13.758 -24.078 -12.43 1 98.19 183 MET A N 1
ATOM 1381 C CA . MET A 1 183 ? 14.539 -25.312 -12.383 1 98.19 183 MET A CA 1
ATOM 1382 C C . MET A 1 183 ? 15.016 -25.719 -13.781 1 98.19 183 MET A C 1
ATOM 1384 O O . MET A 1 183 ? 16.156 -26.141 -13.953 1 98.19 183 MET A O 1
ATOM 1388 N N . LEU A 1 184 ? 14.227 -25.531 -14.766 1 98.31 184 LEU A N 1
ATOM 1389 C CA . LEU A 1 184 ? 14.57 -25.938 -16.125 1 98.31 184 LEU A CA 1
ATOM 1390 C C . LEU A 1 184 ? 15.523 -24.922 -16.766 1 98.31 184 LEU A C 1
ATOM 1392 O O . LEU A 1 184 ? 16.344 -25.281 -17.609 1 98.31 184 LEU A O 1
ATOM 1396 N N . LEU A 1 185 ? 15.469 -23.672 -16.359 1 98.19 185 LEU A N 1
ATOM 1397 C CA . LEU A 1 185 ? 16.328 -22.609 -16.891 1 98.19 185 LEU A CA 1
ATOM 1398 C C . LEU A 1 185 ? 17.719 -22.672 -16.266 1 98.19 185 LEU A C 1
ATOM 1400 O O . LEU A 1 185 ? 18.703 -22.266 -16.875 1 98.19 185 LEU A O 1
ATOM 1404 N N . GLY A 1 186 ? 17.75 -23.141 -15 1 97.62 186 GLY A N 1
ATOM 1405 C CA . GLY A 1 186 ? 19.016 -23.141 -14.273 1 97.62 186 GLY A CA 1
ATOM 1406 C C . GLY A 1 186 ? 19.375 -21.781 -13.734 1 97.62 186 GLY A C 1
ATOM 1407 O O . GLY A 1 186 ? 18.703 -20.781 -14.008 1 97.62 186 GLY A O 1
ATOM 1408 N N . PRO A 1 187 ? 20.453 -21.719 -13.031 1 98 187 PRO A N 1
ATOM 1409 C CA . PRO A 1 187 ? 20.844 -20.469 -12.359 1 98 187 PRO A CA 1
ATOM 1410 C C . PRO A 1 187 ? 21.406 -19.438 -13.328 1 98 187 PRO A C 1
ATOM 1412 O O . PRO A 1 187 ? 22.016 -19.781 -14.344 1 98 187 PRO A O 1
ATOM 1415 N N . ARG A 1 188 ? 21.25 -18.188 -13.086 1 97.25 188 ARG A N 1
ATOM 1416 C CA . ARG A 1 188 ? 21.891 -17.078 -13.805 1 97.25 188 ARG A CA 1
ATOM 1417 C C . ARG A 1 188 ? 23.406 -17.172 -13.711 1 97.25 188 ARG A C 1
ATOM 1419 O O . ARG A 1 188 ? 23.938 -17.672 -12.719 1 97.25 188 ARG A O 1
ATOM 1426 N N . ILE A 1 189 ? 24.016 -16.594 -14.68 1 95.81 189 ILE A N 1
ATOM 1427 C CA . ILE A 1 189 ? 25.469 -16.594 -14.711 1 95.81 189 ILE A CA 1
ATOM 1428 C C . ILE A 1 189 ? 26.016 -15.805 -13.523 1 95.81 189 ILE A C 1
ATOM 1430 O O . ILE A 1 189 ? 25.609 -14.672 -13.281 1 95.81 189 ILE A O 1
ATOM 1434 N N . GLY A 1 190 ? 26.875 -16.531 -12.727 1 95 190 GLY A N 1
ATOM 1435 C CA . GLY A 1 190 ? 27.531 -15.852 -11.617 1 95 190 GLY A CA 1
ATOM 1436 C C . GLY A 1 190 ? 26.781 -16 -10.305 1 95 190 GLY A C 1
ATOM 1437 O O . GLY A 1 190 ? 27.266 -15.555 -9.258 1 95 190 GLY A O 1
ATOM 1438 N N . LYS A 1 191 ? 25.641 -16.703 -10.312 1 96.81 191 LYS A N 1
ATOM 1439 C CA . LYS A 1 191 ? 24.812 -16.797 -9.117 1 96.81 191 LYS A CA 1
ATOM 1440 C C . LYS A 1 191 ? 25.438 -17.75 -8.094 1 96.81 191 LYS A C 1
ATOM 1442 O O . LYS A 1 191 ? 25.328 -17.516 -6.883 1 96.81 191 LYS A O 1
ATOM 1447 N N . PHE A 1 192 ? 26.031 -18.75 -8.57 1 97.12 192 PHE A N 1
ATOM 1448 C CA . PHE A 1 192 ? 26.641 -19.734 -7.664 1 97.12 192 PHE A CA 1
ATOM 1449 C C . PHE A 1 192 ? 28.109 -19.938 -7.984 1 97.12 192 PHE A C 1
ATOM 1451 O O . PHE A 1 192 ? 28.5 -19.953 -9.156 1 97.12 192 PHE A O 1
ATOM 1458 N N . ASN A 1 193 ? 28.891 -20.109 -6.941 1 96.69 193 ASN A N 1
ATOM 1459 C CA . ASN A 1 193 ? 30.297 -20.469 -7.078 1 96.69 193 ASN A CA 1
ATOM 1460 C C . ASN A 1 193 ? 30.469 -21.953 -7.402 1 96.69 193 ASN A C 1
ATOM 1462 O O . ASN A 1 193 ? 29.5 -22.703 -7.375 1 96.69 193 ASN A O 1
ATOM 1466 N N . LYS A 1 194 ? 31.734 -22.375 -7.645 1 94.75 194 LYS A N 1
ATOM 1467 C CA . LYS A 1 194 ? 32.031 -23.766 -7.969 1 94.75 194 LYS A CA 1
ATOM 1468 C C . LYS A 1 194 ? 31.672 -24.688 -6.816 1 94.75 194 LYS A C 1
ATOM 1470 O O . LYS A 1 194 ? 31.266 -25.844 -7.035 1 94.75 194 LYS A O 1
ATOM 1475 N N . ASP A 1 195 ? 31.719 -24.125 -5.629 1 95.62 195 ASP A N 1
ATOM 1476 C CA . ASP A 1 195 ? 31.438 -24.938 -4.453 1 95.62 195 ASP A CA 1
ATOM 1477 C C . ASP A 1 195 ? 29.938 -24.938 -4.117 1 95.62 195 ASP A C 1
ATOM 1479 O O . ASP A 1 195 ? 29.531 -25.484 -3.094 1 95.62 195 ASP A O 1
ATOM 1483 N N . GLY A 1 196 ? 29.188 -24.188 -4.836 1 94.44 196 GLY A N 1
ATOM 1484 C CA . GLY A 1 196 ? 27.75 -24.203 -4.652 1 94.44 196 GLY A CA 1
ATOM 1485 C C . GLY A 1 196 ? 27.25 -23.047 -3.805 1 94.44 196 GLY A C 1
ATOM 1486 O O . GLY A 1 196 ? 26.031 -22.859 -3.652 1 94.44 196 GLY A O 1
ATOM 1487 N N . THR A 1 197 ? 28.125 -22.266 -3.246 1 95.69 197 THR A N 1
ATOM 1488 C CA . THR A 1 197 ? 27.703 -21.125 -2.42 1 95.69 197 THR A CA 1
ATOM 1489 C C . THR A 1 197 ? 27.156 -20 -3.285 1 95.69 197 THR A C 1
ATOM 1491 O O . THR A 1 197 ? 27.641 -19.766 -4.391 1 95.69 197 THR A O 1
ATOM 1494 N N . PRO A 1 198 ? 26.188 -19.297 -2.803 1 95.75 198 PRO A N 1
ATOM 1495 C CA . PRO A 1 198 ? 25.531 -18.281 -3.631 1 95.75 198 PRO A CA 1
ATOM 1496 C C . PRO A 1 198 ? 26.234 -16.922 -3.58 1 95.75 198 PRO A C 1
ATOM 1498 O O . PRO A 1 198 ? 26.812 -16.562 -2.551 1 95.75 198 PRO A O 1
ATOM 1501 N N . ASN A 1 199 ? 26.188 -16.25 -4.758 1 93.94 199 ASN A N 1
ATOM 1502 C CA . ASN A 1 199 ? 26.547 -14.836 -4.852 1 93.94 199 ASN A CA 1
ATOM 1503 C C . ASN A 1 199 ? 25.312 -13.938 -4.871 1 93.94 199 ASN A C 1
ATOM 1505 O O . ASN A 1 199 ? 24.281 -14.297 -5.469 1 93.94 199 ASN A O 1
ATOM 1509 N N . TYR A 1 200 ? 25.469 -12.828 -4.195 1 89.12 200 TYR A N 1
ATOM 1510 C CA . TYR A 1 200 ? 24.375 -11.883 -4.176 1 89.12 200 TYR A CA 1
ATOM 1511 C C . TYR A 1 200 ? 24.312 -11.094 -5.48 1 89.12 200 TYR A C 1
ATOM 1513 O O . TYR A 1 200 ? 25.297 -10.492 -5.902 1 89.12 200 TYR A O 1
ATOM 1521 N N . ILE A 1 201 ? 23.188 -11.18 -6.184 1 92.12 201 ILE A N 1
ATOM 1522 C CA . ILE A 1 201 ? 22.906 -10.352 -7.352 1 92.12 201 ILE A CA 1
ATOM 1523 C C . ILE A 1 201 ? 21.844 -9.305 -6.992 1 92.12 201 ILE A C 1
ATOM 1525 O O . ILE A 1 201 ? 20.656 -9.617 -6.922 1 92.12 201 ILE A O 1
ATOM 1529 N N . PRO A 1 202 ? 22.25 -8.094 -6.785 1 90.75 202 PRO A N 1
ATOM 1530 C CA . PRO A 1 202 ? 21.297 -7.086 -6.293 1 90.75 202 PRO A CA 1
ATOM 1531 C C . PRO A 1 202 ? 20.375 -6.555 -7.383 1 90.75 202 PRO A C 1
ATOM 1533 O O . PRO A 1 202 ? 20.781 -6.457 -8.547 1 90.75 202 PRO A O 1
ATOM 1536 N N . GLY A 1 203 ? 19.188 -6.191 -7.008 1 94.25 203 GLY A N 1
ATOM 1537 C CA . GLY A 1 203 ? 18.359 -5.371 -7.875 1 94.25 203 GLY A CA 1
ATOM 1538 C C . GLY A 1 203 ? 18.891 -3.957 -8.039 1 94.25 203 GLY A C 1
ATOM 1539 O O . GLY A 1 203 ? 19.562 -3.434 -7.152 1 94.25 203 GLY A O 1
ATOM 1540 N N . HIS A 1 204 ? 18.547 -3.279 -9.109 1 94.62 204 HIS A N 1
ATOM 1541 C CA . HIS A 1 204 ? 19.25 -2.045 -9.461 1 94.62 204 HIS A CA 1
ATOM 1542 C C . HIS A 1 204 ? 18.562 -0.836 -8.82 1 94.62 204 HIS A C 1
ATOM 1544 O O . HIS A 1 204 ? 19.156 0.249 -8.766 1 94.62 204 HIS A O 1
ATOM 1550 N N . ASN A 1 205 ? 17.297 -0.972 -8.328 1 97 205 ASN A N 1
ATOM 1551 C CA . ASN A 1 205 ? 16.547 0.185 -7.852 1 97 205 ASN A CA 1
ATOM 1552 C C . ASN A 1 205 ? 15.562 -0.198 -6.75 1 97 205 ASN A C 1
ATOM 1554 O O . ASN A 1 205 ? 14.43 -0.595 -7.035 1 97 205 ASN A O 1
ATOM 1558 N N . GLN A 1 206 ? 15.906 0.072 -5.527 1 95.69 206 GLN A N 1
ATOM 1559 C CA . GLN A 1 206 ? 15.094 -0.35 -4.391 1 95.69 206 GLN A CA 1
ATOM 1560 C C . GLN A 1 206 ? 13.852 0.526 -4.25 1 95.69 206 GLN A C 1
ATOM 1562 O O . GLN A 1 206 ? 12.844 0.099 -3.678 1 95.69 206 GLN A O 1
ATOM 1567 N N . VAL A 1 207 ? 13.906 1.769 -4.711 1 96.75 207 VAL A N 1
ATOM 1568 C CA . VAL A 1 207 ? 12.727 2.627 -4.684 1 96.75 207 VAL A CA 1
ATOM 1569 C C . VAL A 1 207 ? 11.625 2.014 -5.539 1 96.75 207 VAL A C 1
ATOM 1571 O O . VAL A 1 207 ? 10.461 1.976 -5.129 1 96.75 207 VAL A O 1
ATOM 1574 N N . TYR A 1 208 ? 12.008 1.453 -6.734 1 97.31 208 TYR A N 1
ATOM 1575 C CA . TYR A 1 208 ? 11.047 0.746 -7.574 1 97.31 208 TYR A CA 1
ATOM 1576 C C . TYR A 1 208 ? 10.438 -0.437 -6.828 1 97.31 208 TYR A C 1
ATOM 1578 O O . TYR A 1 208 ? 9.219 -0.633 -6.852 1 97.31 208 TYR A O 1
ATOM 1586 N N . THR A 1 209 ? 11.281 -1.187 -6.137 1 97.56 209 THR A N 1
ATOM 1587 C CA . THR A 1 209 ? 10.828 -2.367 -5.406 1 97.56 209 THR A CA 1
ATOM 1588 C C . THR A 1 209 ? 9.812 -1.983 -4.34 1 97.56 209 THR A C 1
ATOM 1590 O O . THR A 1 209 ? 8.758 -2.619 -4.219 1 97.56 209 THR A O 1
ATOM 1593 N N . VAL A 1 210 ? 10.086 -0.928 -3.639 1 97.94 210 VAL A N 1
ATOM 1594 C CA . VAL A 1 210 ? 9.219 -0.487 -2.549 1 97.94 210 VAL A CA 1
ATOM 1595 C C . VAL A 1 210 ? 7.906 0.045 -3.113 1 97.94 210 VAL A C 1
ATOM 1597 O O . VAL A 1 210 ? 6.824 -0.317 -2.637 1 97.94 210 VAL A O 1
ATOM 1600 N N . ILE A 1 211 ? 7.957 0.872 -4.141 1 98.06 211 ILE A N 1
ATOM 1601 C CA . ILE A 1 211 ? 6.754 1.44 -4.738 1 98.06 211 ILE A CA 1
ATOM 1602 C C . ILE A 1 211 ? 5.906 0.327 -5.352 1 98.06 211 ILE A C 1
ATOM 1604 O O . ILE A 1 211 ? 4.68 0.329 -5.223 1 98.06 211 ILE A O 1
ATOM 1608 N N . GLY A 1 212 ? 6.586 -0.571 -6.062 1 98.25 212 GLY A N 1
ATOM 1609 C CA . GLY A 1 212 ? 5.867 -1.728 -6.574 1 98.25 212 GLY A CA 1
ATOM 1610 C C . GLY A 1 212 ? 5.121 -2.492 -5.496 1 98.25 212 GLY A C 1
ATOM 1611 O O . GLY A 1 212 ? 3.957 -2.85 -5.672 1 98.25 212 GLY A O 1
ATOM 1612 N N . GLY A 1 213 ? 5.801 -2.734 -4.371 1 97.88 213 GLY A N 1
ATOM 1613 C CA . GLY A 1 213 ? 5.168 -3.402 -3.244 1 97.88 213 GLY A CA 1
ATOM 1614 C C . GLY A 1 213 ? 3.93 -2.682 -2.742 1 97.88 213 GLY A C 1
ATOM 1615 O O . GLY A 1 213 ? 2.92 -3.318 -2.428 1 97.88 213 GLY A O 1
ATOM 1616 N N . PHE A 1 214 ? 3.945 -1.371 -2.672 1 97.88 214 PHE A N 1
ATOM 1617 C CA . PHE A 1 214 ? 2.816 -0.592 -2.178 1 97.88 214 PHE A CA 1
ATOM 1618 C C . PHE A 1 214 ? 1.661 -0.623 -3.17 1 97.88 214 PHE A C 1
ATOM 1620 O O . PHE A 1 214 ? 0.495 -0.676 -2.773 1 97.88 214 PHE A O 1
ATOM 1627 N N . VAL A 1 215 ? 1.975 -0.483 -4.43 1 97.75 215 VAL A N 1
ATOM 1628 C CA . VAL A 1 215 ? 0.94 -0.55 -5.457 1 97.75 215 VAL A CA 1
ATOM 1629 C C . VAL A 1 215 ? 0.221 -1.896 -5.379 1 97.75 215 VAL A C 1
ATOM 1631 O O . VAL A 1 215 ? -1.006 -1.958 -5.492 1 97.75 215 VAL A O 1
ATOM 1634 N N . LEU A 1 216 ? 0.986 -2.912 -5.184 1 98.62 216 LEU A N 1
ATOM 1635 C CA . LEU A 1 216 ? 0.392 -4.234 -5.023 1 98.62 216 LEU A CA 1
ATOM 1636 C C . LEU A 1 216 ? -0.442 -4.305 -3.748 1 98.62 216 LEU A C 1
ATOM 1638 O O . LEU A 1 216 ? -1.546 -4.855 -3.754 1 98.62 216 LEU A O 1
ATOM 1642 N N . TRP A 1 217 ? 0.05 -3.721 -2.648 1 98.62 217 TRP A N 1
ATOM 1643 C CA . TRP A 1 217 ? -0.693 -3.678 -1.394 1 98.62 217 TRP A CA 1
ATOM 1644 C C . TRP A 1 217 ? -2.047 -3.004 -1.586 1 98.62 217 TRP A C 1
ATOM 1646 O O . TRP A 1 217 ? -3.082 -3.557 -1.203 1 98.62 217 TRP A O 1
ATOM 1656 N N . VAL A 1 218 ? -2.102 -1.924 -2.277 1 98.44 218 VAL A N 1
ATOM 1657 C CA . VAL A 1 218 ? -3.332 -1.179 -2.525 1 98.44 218 VAL A CA 1
ATOM 1658 C C . VAL A 1 218 ? -4.238 -1.972 -3.463 1 98.44 218 VAL A C 1
ATOM 1660 O O . VAL A 1 218 ? -5.453 -2.025 -3.264 1 98.44 218 VAL A O 1
ATOM 1663 N N . GLY A 1 219 ? -3.652 -2.561 -4.465 1 98.62 219 GLY A N 1
ATOM 1664 C CA . GLY A 1 219 ? -4.426 -3.373 -5.391 1 98.62 219 GLY A CA 1
ATOM 1665 C C . GLY A 1 219 ? -5.125 -4.539 -4.723 1 98.62 219 GLY A C 1
ATOM 1666 O O . GLY A 1 219 ? -6.199 -4.961 -5.16 1 98.62 219 GLY A O 1
ATOM 1667 N N . TRP A 1 220 ? -4.598 -5.008 -3.625 1 98.81 220 TRP A N 1
ATOM 1668 C CA . TRP A 1 220 ? -5.129 -6.191 -2.963 1 98.81 220 TRP A CA 1
ATOM 1669 C C . TRP A 1 220 ? -6.465 -5.891 -2.295 1 98.81 220 TRP A C 1
ATOM 1671 O O . TRP A 1 220 ? -7.223 -6.805 -1.961 1 98.81 220 TRP A O 1
ATOM 1681 N N . PHE A 1 221 ? -6.801 -4.594 -2.062 1 98.56 221 PHE A N 1
ATOM 1682 C CA . PHE A 1 221 ? -8.141 -4.254 -1.59 1 98.56 221 PHE A CA 1
ATOM 1683 C C . PHE A 1 221 ? -9.188 -4.602 -2.639 1 98.56 221 PHE A C 1
ATOM 1685 O O . PHE A 1 221 ? -10.312 -4.977 -2.297 1 98.56 221 PHE A O 1
ATOM 1692 N N . GLY A 1 222 ? -8.812 -4.402 -3.9 1 98.44 222 GLY A N 1
ATOM 1693 C CA . GLY A 1 222 ? -9.688 -4.871 -4.961 1 98.44 222 GLY A CA 1
ATOM 1694 C C . GLY A 1 222 ? -9.672 -6.379 -5.121 1 98.44 222 GLY A C 1
ATOM 1695 O O . GLY A 1 222 ? -10.711 -6.988 -5.402 1 98.44 222 GLY A O 1
ATOM 1696 N N . PHE A 1 223 ? -8.539 -6.961 -4.91 1 98.62 223 PHE A N 1
ATOM 1697 C CA . PHE A 1 223 ? -8.336 -8.391 -5.102 1 98.62 223 PHE A CA 1
ATOM 1698 C C . PHE A 1 223 ? -9.18 -9.195 -4.109 1 98.62 223 PHE A C 1
ATOM 1700 O O . PHE A 1 223 ? -10.062 -9.953 -4.508 1 98.62 223 PHE A O 1
ATOM 1707 N N . ASN A 1 224 ? -8.953 -8.953 -2.811 1 98.81 224 ASN A N 1
ATOM 1708 C CA . ASN A 1 224 ? -9.648 -9.711 -1.782 1 98.81 224 ASN A CA 1
ATOM 1709 C C . ASN A 1 224 ? -11.055 -9.164 -1.536 1 98.81 224 ASN A C 1
ATOM 1711 O O . ASN A 1 224 ? -12.039 -9.891 -1.679 1 98.81 224 ASN A O 1
ATOM 1715 N N . ALA A 1 225 ? -11.203 -7.902 -1.2 1 98.69 225 ALA A N 1
ATOM 1716 C CA . ALA A 1 225 ? -12.516 -7.332 -0.9 1 98.69 225 ALA A CA 1
ATOM 1717 C C . ALA A 1 225 ? -13.406 -7.324 -2.139 1 98.69 225 ALA A C 1
ATOM 1719 O O . ALA A 1 225 ? -14.617 -7.527 -2.039 1 98.69 225 ALA A O 1
ATOM 1720 N N . GLY A 1 226 ? -12.797 -7.113 -3.268 1 98.19 226 GLY A N 1
ATOM 1721 C CA . GLY A 1 226 ? -13.562 -7.156 -4.504 1 98.19 226 GLY A CA 1
ATOM 1722 C C . GLY A 1 226 ? -14.156 -8.523 -4.793 1 98.19 226 GLY A C 1
ATOM 1723 O O . GLY A 1 226 ? -15.172 -8.625 -5.484 1 98.19 226 GLY A O 1
ATOM 1724 N N . SER A 1 227 ? -13.609 -9.523 -4.242 1 98.38 227 SER A N 1
ATOM 1725 C CA . SER A 1 227 ? -14.062 -10.891 -4.496 1 98.38 227 SER A CA 1
ATOM 1726 C C . SER A 1 227 ? -15.375 -11.18 -3.775 1 98.38 227 SER A C 1
ATOM 1728 O O . SER A 1 227 ? -15.984 -12.227 -3.986 1 98.38 227 SER A O 1
ATOM 1730 N N . THR A 1 228 ? -15.836 -10.242 -2.92 1 97.31 228 THR A N 1
ATOM 1731 C CA . THR A 1 228 ? -17.203 -10.344 -2.42 1 97.31 228 THR A CA 1
ATOM 1732 C C . THR A 1 228 ? -18.203 -10.141 -3.551 1 97.31 228 THR A C 1
ATOM 1734 O O . THR A 1 228 ? -19.359 -10.594 -3.459 1 97.31 228 THR A O 1
ATOM 1737 N N . MET A 1 229 ? -17.828 -9.391 -4.582 1 95.75 229 MET A N 1
ATOM 1738 C CA . MET A 1 229 ? -18.578 -9.047 -5.785 1 95.75 229 MET A CA 1
ATOM 1739 C C . MET A 1 229 ? -19.938 -8.461 -5.426 1 95.75 229 MET A C 1
ATOM 1741 O O . MET A 1 229 ? -20.922 -8.68 -6.141 1 95.75 229 MET A O 1
ATOM 1745 N N . GLY A 1 230 ? -20.047 -7.852 -4.254 1 94.69 230 GLY A N 1
ATOM 1746 C CA . GLY A 1 230 ? -21.281 -7.227 -3.795 1 94.69 230 GLY A CA 1
ATOM 1747 C C . GLY A 1 230 ? -21.078 -6.258 -2.646 1 94.69 230 GLY A C 1
ATOM 1748 O O . GLY A 1 230 ? -20 -6.242 -2.035 1 94.69 230 GLY A O 1
ATOM 1749 N N . THR A 1 231 ? -22.094 -5.473 -2.365 1 92.5 231 THR A N 1
ATOM 1750 C CA . THR A 1 231 ? -21.953 -4.402 -1.387 1 92.5 231 THR A CA 1
ATOM 1751 C C . THR A 1 231 ? -22.984 -4.547 -0.27 1 92.5 231 THR A C 1
ATOM 1753 O O . THR A 1 231 ? -22.906 -3.842 0.741 1 92.5 231 THR A O 1
ATOM 1756 N N . ALA A 1 232 ? -23.984 -5.324 -0.385 1 83.31 232 ALA A N 1
ATOM 1757 C CA . ALA A 1 232 ? -25.219 -5.324 0.404 1 83.31 232 ALA A CA 1
ATOM 1758 C C . ALA A 1 232 ? -24.906 -5.375 1.897 1 83.31 232 ALA A C 1
ATOM 1760 O O . ALA A 1 232 ? -25.5 -4.637 2.686 1 83.31 232 ALA A O 1
ATOM 1761 N N . ASP A 1 233 ? -24.062 -6.129 2.488 1 87.12 233 ASP A N 1
ATOM 1762 C CA . ASP A 1 233 ? -23.906 -6.246 3.934 1 87.12 233 ASP A CA 1
ATOM 1763 C C . ASP A 1 233 ? -22.594 -5.598 4.391 1 87.12 233 ASP A C 1
ATOM 1765 O O . ASP A 1 233 ? -22.25 -5.66 5.57 1 87.12 233 ASP A O 1
ATOM 1769 N N . GLY A 1 234 ? -22 -4.961 3.498 1 92.62 234 GLY A N 1
ATOM 1770 C CA . GLY A 1 234 ? -20.75 -4.301 3.857 1 92.62 234 GLY A CA 1
ATOM 1771 C C . GLY A 1 234 ? -19.625 -5.273 4.152 1 92.62 234 GLY A C 1
ATOM 1772 O O . GLY A 1 234 ? -18.578 -4.879 4.66 1 92.62 234 GLY A O 1
ATOM 1773 N N . PHE A 1 235 ? -19.859 -6.512 3.781 1 95.88 235 PHE A N 1
ATOM 1774 C CA . PHE A 1 235 ? -18.906 -7.566 4.117 1 95.88 235 PHE A CA 1
ATOM 1775 C C . PHE A 1 235 ? -17.562 -7.32 3.438 1 95.88 235 PHE A C 1
ATOM 1777 O O . PHE A 1 235 ? -16.516 -7.746 3.936 1 95.88 235 PHE A O 1
ATOM 1784 N N . PHE A 1 236 ? -17.547 -6.566 2.311 1 97.56 236 PHE A N 1
ATOM 1785 C CA . PHE A 1 236 ? -16.297 -6.234 1.633 1 97.56 236 PHE A CA 1
ATOM 1786 C C . PHE A 1 236 ? -15.391 -5.406 2.537 1 97.56 236 PHE A C 1
ATOM 1788 O O . PHE A 1 236 ? -14.164 -5.48 2.434 1 97.56 236 PHE A O 1
ATOM 1795 N N . GLY A 1 237 ? -15.961 -4.617 3.5 1 98 237 GLY A N 1
ATOM 1796 C CA . GLY A 1 237 ? -15.164 -3.9 4.48 1 98 237 GLY A CA 1
ATOM 1797 C C . GLY A 1 237 ? -14.43 -4.816 5.441 1 98 237 GLY A C 1
ATOM 1798 O O . GLY A 1 237 ? -13.289 -4.551 5.812 1 98 237 GLY A O 1
ATOM 1799 N N . TYR A 1 238 ? -15.117 -5.879 5.844 1 97.94 238 TYR A N 1
ATOM 1800 C CA . TYR A 1 238 ? -14.508 -6.867 6.727 1 97.94 238 TYR A CA 1
ATOM 1801 C C . TYR A 1 238 ? -13.32 -7.539 6.051 1 97.94 238 TYR A C 1
ATOM 1803 O O . TYR A 1 238 ? -12.258 -7.699 6.66 1 97.94 238 TYR A O 1
ATOM 1811 N N . VAL A 1 239 ? -13.484 -7.922 4.828 1 98.69 239 VAL A N 1
ATOM 1812 C CA . VAL A 1 239 ? -12.43 -8.594 4.066 1 98.69 239 VAL A CA 1
ATOM 1813 C C . VAL A 1 239 ? -11.25 -7.641 3.871 1 98.69 239 VAL A C 1
ATOM 1815 O O . VAL A 1 239 ? -10.094 -8.055 3.955 1 98.69 239 VAL A O 1
ATOM 1818 N N . ALA A 1 240 ? -11.555 -6.375 3.643 1 98.75 240 ALA A N 1
ATOM 1819 C CA . ALA A 1 240 ? -10.492 -5.375 3.52 1 98.75 240 ALA A CA 1
ATOM 1820 C C . ALA A 1 240 ? -9.711 -5.246 4.82 1 98.75 240 ALA A C 1
ATOM 1822 O O . ALA A 1 240 ? -8.484 -5.094 4.805 1 98.75 240 ALA A O 1
ATOM 1823 N N . LEU A 1 241 ? -10.375 -5.309 5.949 1 98.56 241 LEU A N 1
ATOM 1824 C CA . LEU A 1 241 ? -9.742 -5.207 7.262 1 98.56 241 LEU A CA 1
ATOM 1825 C C . LEU A 1 241 ? -8.766 -6.355 7.484 1 98.56 241 LEU A C 1
ATOM 1827 O O . LEU A 1 241 ? -7.605 -6.125 7.832 1 98.56 241 LEU A O 1
ATOM 1831 N N . THR A 1 242 ? -9.195 -7.602 7.266 1 98.81 242 THR A N 1
ATOM 1832 C CA . THR A 1 242 ? -8.328 -8.75 7.488 1 98.81 242 THR A CA 1
ATOM 1833 C C . THR A 1 242 ? -7.145 -8.734 6.523 1 98.81 242 THR A C 1
ATOM 1835 O O . THR A 1 242 ? -6.027 -9.102 6.895 1 98.81 242 THR A O 1
ATOM 1838 N N . THR A 1 243 ? -7.391 -8.297 5.305 1 98.88 243 THR A N 1
ATOM 1839 C CA . THR A 1 243 ? -6.344 -8.172 4.301 1 98.88 243 THR A CA 1
ATOM 1840 C C . THR A 1 243 ? -5.246 -7.227 4.777 1 98.88 243 THR A C 1
ATOM 1842 O O . THR A 1 243 ? -4.062 -7.566 4.738 1 98.88 243 THR A O 1
ATOM 1845 N N . ASN A 1 244 ? -5.668 -6.098 5.262 1 98.88 244 ASN A N 1
ATOM 1846 C CA . ASN A 1 244 ? -4.719 -5.078 5.691 1 98.88 244 ASN A CA 1
ATOM 1847 C C . ASN A 1 244 ? -3.939 -5.52 6.926 1 98.88 244 ASN A C 1
ATOM 1849 O O . ASN A 1 244 ? -2.729 -5.305 7.012 1 98.88 244 ASN A O 1
ATOM 1853 N N . ILE A 1 245 ? -4.609 -6.094 7.879 1 98.88 245 ILE A N 1
ATOM 1854 C CA . ILE A 1 245 ? -3.975 -6.539 9.117 1 98.88 245 ILE A CA 1
ATOM 1855 C C . ILE A 1 245 ? -2.92 -7.598 8.797 1 98.88 245 ILE A C 1
ATOM 1857 O O . ILE A 1 245 ? -1.815 -7.562 9.344 1 98.88 245 ILE A O 1
ATOM 1861 N N . ALA A 1 246 ? -3.223 -8.492 7.914 1 98.94 246 ALA A N 1
ATOM 1862 C CA . ALA A 1 246 ? -2.268 -9.531 7.527 1 98.94 246 ALA A CA 1
ATOM 1863 C C . ALA A 1 246 ? -1.032 -8.914 6.875 1 98.94 246 ALA A C 1
ATOM 1865 O O . ALA A 1 246 ? 0.099 -9.258 7.223 1 98.94 246 ALA A O 1
ATOM 1866 N N . ALA A 1 247 ? -1.274 -8.039 5.934 1 98.88 247 ALA A N 1
ATOM 1867 C CA . ALA A 1 247 ? -0.169 -7.398 5.227 1 98.88 247 ALA A CA 1
ATOM 1868 C C . ALA A 1 247 ? 0.796 -6.73 6.203 1 98.88 247 ALA A C 1
ATOM 1870 O O . ALA A 1 247 ? 2.014 -6.898 6.094 1 98.88 247 ALA A O 1
ATOM 1871 N N . ALA A 1 248 ? 0.241 -6.008 7.125 1 98.88 248 ALA A N 1
ATOM 1872 C CA . ALA A 1 248 ? 1.04 -5.281 8.109 1 98.88 248 ALA A CA 1
ATOM 1873 C C . ALA A 1 248 ? 1.852 -6.242 8.977 1 98.88 248 ALA A C 1
ATOM 1875 O O . ALA A 1 248 ? 3.043 -6.023 9.203 1 98.88 248 ALA A O 1
ATOM 1876 N N . ALA A 1 249 ? 1.236 -7.293 9.391 1 98.88 249 ALA A N 1
ATOM 1877 C CA . ALA A 1 249 ? 1.913 -8.289 10.219 1 98.88 249 ALA A CA 1
ATOM 1878 C C . ALA A 1 249 ? 3.045 -8.961 9.453 1 98.88 249 ALA A C 1
ATOM 1880 O O . ALA A 1 249 ? 4.109 -9.242 10.016 1 98.88 249 ALA A O 1
ATOM 1881 N N . GLY A 1 250 ? 2.793 -9.242 8.234 1 98.88 250 GLY A N 1
ATOM 1882 C CA . GLY A 1 250 ? 3.814 -9.859 7.406 1 98.88 250 GLY A CA 1
ATOM 1883 C C . GLY A 1 250 ? 5.039 -8.984 7.211 1 98.88 250 GLY A C 1
ATOM 1884 O O . GLY A 1 250 ? 6.168 -9.477 7.223 1 98.88 250 GLY A O 1
ATOM 1885 N N . ALA A 1 251 ? 4.84 -7.699 7.008 1 98.69 251 ALA A N 1
ATOM 1886 C CA . ALA A 1 251 ? 5.941 -6.75 6.848 1 98.69 251 ALA A CA 1
ATOM 1887 C C . ALA A 1 251 ? 6.863 -6.773 8.062 1 98.69 251 ALA A C 1
ATOM 1889 O O . ALA A 1 251 ? 8.078 -6.938 7.926 1 98.69 251 ALA A O 1
ATOM 1890 N N . ILE A 1 252 ? 6.289 -6.684 9.211 1 98.25 252 ILE A N 1
ATOM 1891 C CA . ILE A 1 252 ? 7.051 -6.598 10.453 1 98.25 252 ILE A CA 1
ATOM 1892 C C . ILE A 1 252 ? 7.73 -7.934 10.734 1 98.25 252 ILE A C 1
ATOM 1894 O O . ILE A 1 252 ? 8.922 -7.977 11.055 1 98.25 252 ILE A O 1
ATOM 1898 N N . ALA A 1 253 ? 7.008 -9.008 10.555 1 98.62 253 ALA A N 1
ATOM 1899 C CA . ALA A 1 253 ? 7.562 -10.328 10.852 1 98.62 253 ALA A CA 1
ATOM 1900 C C . ALA A 1 253 ? 8.734 -10.648 9.922 1 98.62 253 ALA A C 1
ATOM 1902 O O . ALA A 1 253 ? 9.734 -11.234 10.352 1 98.62 253 ALA A O 1
ATOM 1903 N N . SER A 1 254 ? 8.633 -10.297 8.727 1 98.31 254 SER A N 1
ATOM 1904 C CA . SER A 1 254 ? 9.664 -10.633 7.758 1 98.31 254 SER A CA 1
ATOM 1905 C C . SER A 1 254 ? 10.945 -9.844 8.023 1 98.31 254 SER A C 1
ATOM 1907 O O . SER A 1 254 ? 12.047 -10.398 7.969 1 98.31 254 SER A O 1
ATOM 1909 N N . ILE A 1 255 ? 10.836 -8.531 8.25 1 96.88 255 ILE A N 1
ATOM 1910 C CA . ILE A 1 255 ? 12.031 -7.723 8.469 1 96.88 255 ILE A CA 1
ATOM 1911 C C . ILE A 1 255 ? 12.719 -8.156 9.758 1 96.88 255 ILE A C 1
ATOM 1913 O O . ILE A 1 255 ? 13.945 -8.148 9.852 1 96.88 255 ILE A O 1
ATOM 1917 N N . LEU A 1 256 ? 11.961 -8.578 10.797 1 96.81 256 LEU A N 1
ATOM 1918 C CA . LEU A 1 256 ? 12.531 -9.086 12.039 1 96.81 256 LEU A CA 1
ATOM 1919 C C . LEU A 1 256 ? 13.203 -10.438 11.812 1 96.81 256 LEU A C 1
ATOM 1921 O O . LEU A 1 256 ? 14.266 -10.711 12.375 1 96.81 256 LEU A O 1
ATOM 1925 N N . THR A 1 257 ? 12.586 -11.266 11 1 97.19 257 THR A N 1
ATOM 1926 C CA . THR A 1 257 ? 13.172 -12.562 10.672 1 97.19 257 THR A CA 1
ATOM 1927 C C . THR A 1 257 ? 14.484 -12.383 9.906 1 97.19 257 THR A C 1
ATOM 1929 O O . THR A 1 257 ? 15.461 -13.078 10.172 1 97.19 257 THR A O 1
ATOM 1932 N N . ALA A 1 258 ? 14.492 -11.484 8.977 1 95.5 258 ALA A N 1
ATOM 1933 C CA . ALA A 1 258 ? 15.711 -11.188 8.234 1 95.5 258 ALA A CA 1
ATOM 1934 C C . ALA A 1 258 ? 16.812 -10.695 9.164 1 95.5 258 ALA A C 1
ATOM 1936 O O . ALA A 1 258 ? 17.969 -11.148 9.07 1 95.5 258 ALA A O 1
ATOM 1937 N N . LYS A 1 259 ? 16.438 -9.797 10.039 1 94 259 LYS A N 1
ATOM 1938 C CA . LYS A 1 259 ? 17.406 -9.281 11.008 1 94 259 LYS A CA 1
ATOM 1939 C C . LYS A 1 259 ? 17.969 -10.406 11.867 1 94 259 LYS A C 1
ATOM 1941 O O . LYS A 1 259 ? 19.172 -10.43 12.164 1 94 259 LYS A O 1
ATOM 1946 N N . TRP A 1 260 ? 17.203 -11.297 12.18 1 94.06 260 TRP A N 1
ATOM 1947 C CA . TRP A 1 260 ? 17.594 -12.398 13.047 1 94.06 260 TRP A CA 1
ATOM 1948 C C . TRP A 1 260 ? 18.484 -13.391 12.305 1 94.06 260 TRP A C 1
ATOM 1950 O O . TRP A 1 260 ? 19.484 -13.867 12.844 1 94.06 260 TRP A O 1
ATOM 1960 N N . LEU A 1 261 ? 18.172 -13.633 11.078 1 91.81 261 LEU A N 1
ATOM 1961 C CA . LEU A 1 261 ? 18.844 -14.711 10.344 1 91.81 261 LEU A CA 1
ATOM 1962 C C . LEU A 1 261 ? 20.109 -14.211 9.672 1 91.81 261 LEU A C 1
ATOM 1964 O O . LEU A 1 261 ? 21.109 -14.93 9.602 1 91.81 261 LEU A O 1
ATOM 1968 N N . VAL A 1 262 ? 20.016 -12.953 9.195 1 89.5 262 VAL A N 1
ATOM 1969 C CA . VAL A 1 262 ? 21.172 -12.547 8.398 1 89.5 262 VAL A CA 1
ATOM 1970 C C . VAL A 1 262 ? 21.75 -11.258 8.961 1 89.5 262 VAL A C 1
ATOM 1972 O O . VAL A 1 262 ? 22.688 -10.688 8.375 1 89.5 262 VAL A O 1
ATOM 1975 N N . GLY A 1 263 ? 21.188 -10.703 10.008 1 90.62 263 GLY A N 1
ATOM 1976 C CA . GLY A 1 263 ? 21.781 -9.602 10.742 1 90.62 263 GLY A CA 1
ATOM 1977 C C . GLY A 1 263 ? 21.453 -8.242 10.156 1 90.62 263 GLY A C 1
ATOM 1978 O O . GLY A 1 263 ? 21.984 -7.219 10.594 1 90.62 263 GLY A O 1
ATOM 1979 N N . LYS A 1 264 ? 20.656 -8.266 9.125 1 89.81 264 LYS A N 1
ATOM 1980 C CA . LYS A 1 264 ? 20.328 -6.996 8.484 1 89.81 264 LYS A CA 1
ATOM 1981 C C . LYS A 1 264 ? 18.812 -6.824 8.336 1 89.81 264 LYS A C 1
ATOM 1983 O O . LYS A 1 264 ? 18.094 -7.801 8.109 1 89.81 264 LYS A O 1
ATOM 1988 N N . ALA A 1 265 ? 18.438 -5.527 8.469 1 93.94 265 ALA A N 1
ATOM 1989 C CA . ALA A 1 265 ? 17.047 -5.191 8.164 1 93.94 265 ALA A CA 1
ATOM 1990 C C . ALA A 1 265 ? 16.844 -5.008 6.664 1 93.94 265 ALA A C 1
ATOM 1992 O O . ALA A 1 265 ? 16.844 -3.883 6.164 1 93.94 265 ALA A O 1
ATOM 1993 N N . ASP A 1 266 ? 16.594 -6.039 6.008 1 94.12 266 ASP A N 1
ATOM 1994 C CA . ASP A 1 266 ? 16.562 -6.121 4.551 1 94.12 266 ASP A CA 1
ATOM 1995 C C . ASP A 1 266 ? 15.258 -5.555 4.004 1 94.12 266 ASP A C 1
ATOM 1997 O O . ASP A 1 266 ? 14.172 -6.062 4.309 1 94.12 266 ASP A O 1
ATOM 2001 N N . ILE A 1 267 ? 15.359 -4.555 3.15 1 95.38 267 ILE A N 1
ATOM 2002 C CA . ILE A 1 267 ? 14.188 -3.852 2.639 1 95.38 267 ILE A CA 1
ATOM 2003 C C . ILE A 1 267 ? 13.422 -4.762 1.681 1 95.38 267 ILE A C 1
ATOM 2005 O O . ILE A 1 267 ? 12.211 -4.93 1.815 1 95.38 267 ILE A O 1
ATOM 2009 N N . PRO A 1 268 ? 14.094 -5.434 0.767 1 95.81 268 PRO A N 1
ATOM 2010 C CA . PRO A 1 268 ? 13.367 -6.355 -0.106 1 95.81 268 PRO A CA 1
ATOM 2011 C C . PRO A 1 268 ? 12.648 -7.457 0.669 1 95.81 268 PRO A C 1
ATOM 2013 O O . PRO A 1 268 ? 11.547 -7.863 0.294 1 95.81 268 PRO A O 1
ATOM 2016 N N . ALA A 1 269 ? 13.281 -7.906 1.747 1 96.25 269 ALA A N 1
ATOM 2017 C CA . ALA A 1 269 ? 12.625 -8.922 2.574 1 96.25 269 ALA A CA 1
ATOM 2018 C C . ALA A 1 269 ? 11.328 -8.391 3.164 1 96.25 269 ALA A C 1
ATOM 2020 O O . ALA A 1 269 ? 10.328 -9.117 3.232 1 96.25 269 ALA A O 1
ATOM 2021 N N . MET A 1 270 ? 11.328 -7.215 3.627 1 97.88 270 MET A N 1
ATOM 2022 C CA . MET A 1 270 ? 10.125 -6.586 4.176 1 97.88 270 MET A CA 1
ATOM 2023 C C . MET A 1 270 ? 9.031 -6.492 3.117 1 97.88 270 MET A C 1
ATOM 2025 O O . MET A 1 270 ? 7.875 -6.816 3.389 1 97.88 270 MET A O 1
ATOM 2029 N N . VAL A 1 271 ? 9.383 -6.039 1.9 1 98.38 271 VAL A N 1
ATOM 2030 C CA . VAL A 1 271 ? 8.422 -5.918 0.808 1 98.38 271 VAL A CA 1
ATOM 2031 C C . VAL A 1 271 ? 7.852 -7.293 0.469 1 98.38 271 VAL A C 1
ATOM 2033 O O . VAL A 1 271 ? 6.637 -7.449 0.32 1 98.38 271 VAL A O 1
ATOM 2036 N N . ASN A 1 272 ? 8.719 -8.297 0.396 1 98.44 272 ASN A N 1
ATOM 2037 C CA . ASN A 1 272 ? 8.273 -9.656 0.126 1 98.44 272 ASN A CA 1
ATOM 2038 C C . ASN A 1 272 ? 7.395 -10.195 1.252 1 98.44 272 ASN A C 1
ATOM 2040 O O . ASN A 1 272 ? 6.477 -10.984 1.009 1 98.44 272 ASN A O 1
ATOM 2044 N N . GLY A 1 273 ? 7.73 -9.766 2.453 1 98.75 273 GLY A N 1
ATOM 2045 C CA . GLY A 1 273 ? 6.883 -10.148 3.574 1 98.75 273 GLY A CA 1
ATOM 2046 C C . GLY A 1 273 ? 5.465 -9.625 3.453 1 98.75 273 GLY A C 1
ATOM 2047 O O . GLY A 1 273 ? 4.508 -10.336 3.773 1 98.75 273 GLY A O 1
ATOM 2048 N N . VAL A 1 274 ? 5.301 -8.383 3.029 1 98.81 274 VAL A N 1
ATOM 2049 C CA . VAL A 1 274 ? 3.984 -7.812 2.754 1 98.81 274 VAL A CA 1
ATOM 2050 C C . VAL A 1 274 ? 3.248 -8.68 1.738 1 98.81 274 VAL A C 1
ATOM 2052 O O . VAL A 1 274 ? 2.107 -9.094 1.975 1 98.81 274 VAL A O 1
ATOM 2055 N N . LEU A 1 275 ? 3.908 -8.992 0.65 1 98.88 275 LEU A N 1
ATOM 2056 C CA . LEU A 1 275 ? 3.295 -9.727 -0.448 1 98.88 275 LEU A CA 1
ATOM 2057 C C . LEU A 1 275 ? 2.926 -11.141 -0.015 1 98.88 275 LEU A C 1
ATOM 2059 O O . LEU A 1 275 ? 1.838 -11.625 -0.328 1 98.88 275 LEU A O 1
ATOM 2063 N N . ALA A 1 276 ? 3.844 -11.734 0.697 1 98.94 276 ALA A N 1
ATOM 2064 C CA . ALA A 1 276 ? 3.588 -13.094 1.173 1 98.94 276 ALA A CA 1
ATOM 2065 C C . ALA A 1 276 ? 2.359 -13.133 2.076 1 98.94 276 ALA A C 1
ATOM 2067 O O . ALA A 1 276 ? 1.533 -14.039 1.969 1 98.94 276 ALA A O 1
ATOM 2068 N N . ALA A 1 277 ? 2.287 -12.219 2.953 1 98.94 277 ALA A N 1
ATOM 2069 C CA . ALA A 1 277 ? 1.15 -12.141 3.865 1 98.94 277 ALA A CA 1
ATOM 2070 C C . ALA A 1 277 ? -0.152 -11.922 3.104 1 98.94 277 ALA A C 1
ATOM 2072 O O . ALA A 1 277 ? -1.179 -12.523 3.424 1 98.94 277 ALA A O 1
ATOM 2073 N N . LEU A 1 278 ? -0.145 -11.016 2.133 1 98.94 278 LEU A N 1
ATOM 2074 C CA . LEU A 1 278 ? -1.312 -10.75 1.298 1 98.94 278 LEU A CA 1
ATOM 2075 C C . LEU A 1 278 ? -1.724 -12.008 0.533 1 98.94 278 LEU A C 1
ATOM 2077 O O . LEU A 1 278 ? -2.912 -12.32 0.446 1 98.94 278 LEU A O 1
ATOM 2081 N N . VAL A 1 279 ? -0.727 -12.75 0.016 1 98.94 279 VAL A N 1
ATOM 2082 C CA . VAL A 1 279 ? -0.976 -14.008 -0.673 1 98.94 279 VAL A CA 1
ATOM 2083 C C . VAL A 1 279 ? -1.623 -15.008 0.287 1 98.94 279 VAL A C 1
ATOM 2085 O O . VAL A 1 279 ? -2.637 -15.625 -0.042 1 98.94 279 VAL A O 1
ATOM 2088 N N . ALA A 1 280 ? -1.134 -15.102 1.425 1 98.94 280 ALA A N 1
ATOM 2089 C CA . ALA A 1 280 ? -1.595 -16.094 2.385 1 98.94 280 ALA A CA 1
ATOM 2090 C C . ALA A 1 280 ? -3.014 -15.797 2.857 1 98.94 280 ALA A C 1
ATOM 2092 O O . ALA A 1 280 ? -3.855 -16.688 2.939 1 98.94 280 ALA A O 1
ATOM 2093 N N . ILE A 1 281 ? -3.299 -14.555 3.139 1 98.94 281 ILE A N 1
ATOM 2094 C CA . ILE A 1 281 ? -4.594 -14.203 3.717 1 98.94 281 ILE A CA 1
ATOM 2095 C C . ILE A 1 281 ? -5.676 -14.289 2.641 1 98.94 281 ILE A C 1
ATOM 2097 O O . ILE A 1 281 ? -6.867 -14.281 2.951 1 98.94 281 ILE A O 1
ATOM 2101 N N . THR A 1 282 ? -5.293 -14.375 1.405 1 98.88 282 THR A N 1
ATOM 2102 C CA . THR A 1 282 ? -6.191 -14.328 0.257 1 98.88 282 THR A CA 1
ATOM 2103 C C . THR A 1 282 ? -7.184 -15.484 0.297 1 98.88 282 THR A C 1
ATOM 2105 O O . THR A 1 282 ? -8.352 -15.32 -0.056 1 98.88 282 THR A O 1
ATOM 2108 N N . ALA A 1 283 ? -6.797 -16.641 0.777 1 98.88 283 ALA A N 1
ATOM 2109 C CA . ALA A 1 283 ? -7.707 -17.781 0.903 1 98.88 283 ALA A CA 1
ATOM 2110 C C . ALA A 1 283 ? -8.641 -17.609 2.096 1 98.88 283 ALA A C 1
ATOM 2112 O O . ALA A 1 283 ? -9.805 -18.016 2.045 1 98.88 283 ALA A O 1
ATOM 2113 N N . ALA A 1 284 ? -8.172 -16.953 3.137 1 98.75 284 ALA A N 1
ATOM 2114 C CA . ALA A 1 284 ? -8.82 -17.031 4.445 1 98.75 284 ALA A CA 1
ATOM 2115 C C . ALA A 1 284 ? -9.5 -15.719 4.801 1 98.75 284 ALA A C 1
ATOM 2117 O O . ALA A 1 284 ? -10.266 -15.656 5.766 1 98.75 284 ALA A O 1
ATOM 2118 N N . CYS A 1 285 ? -9.336 -14.68 4.043 1 98.81 285 CYS A N 1
ATOM 2119 C CA . CYS A 1 285 ? -9.664 -13.312 4.43 1 98.81 285 CYS A CA 1
ATOM 2120 C C . CYS A 1 285 ? -11.141 -13.18 4.773 1 98.81 285 CYS A C 1
ATOM 2122 O O . CYS A 1 285 ? -11.523 -12.32 5.57 1 98.81 285 CYS A O 1
ATOM 2124 N N . ALA A 1 286 ? -11.992 -14.039 4.238 1 98.75 286 ALA A N 1
ATOM 2125 C CA . ALA A 1 286 ? -13.43 -13.984 4.5 1 98.75 286 ALA A CA 1
ATOM 2126 C C . ALA A 1 286 ? -13.836 -15.008 5.559 1 98.75 286 ALA A C 1
ATOM 2128 O O . ALA A 1 286 ? -15.008 -15.086 5.934 1 98.75 286 ALA A O 1
ATOM 2129 N N . PHE A 1 287 ? -12.859 -15.812 6.051 1 98.88 287 PHE A N 1
ATOM 2130 C CA . PHE A 1 287 ? -13.234 -16.953 6.875 1 98.88 287 PHE A CA 1
ATOM 2131 C C . PHE A 1 287 ? -12.625 -16.844 8.266 1 98.88 287 PHE A C 1
ATOM 2133 O O . PHE A 1 287 ? -12.961 -17.625 9.164 1 98.88 287 PHE A O 1
ATOM 2140 N N . VAL A 1 288 ? -11.75 -15.875 8.492 1 98.81 288 VAL A N 1
ATOM 2141 C CA . VAL A 1 288 ? -11.016 -15.883 9.758 1 98.81 288 VAL A CA 1
ATOM 2142 C C . VAL A 1 288 ? -11.211 -14.547 10.477 1 98.81 288 VAL A C 1
ATOM 2144 O O . VAL A 1 288 ? -11.492 -13.531 9.836 1 98.81 288 VAL A O 1
ATOM 2147 N N . GLU A 1 289 ? -11.023 -14.578 11.734 1 98.56 289 GLU A N 1
ATOM 2148 C CA . GLU A 1 289 ? -11.094 -13.367 12.547 1 98.56 289 GLU A CA 1
ATOM 2149 C C . GLU A 1 289 ? -9.836 -12.516 12.391 1 98.56 289 GLU A C 1
ATOM 2151 O O . GLU A 1 289 ? -8.781 -13.031 12.008 1 98.56 289 GLU A O 1
ATOM 2156 N N . PRO A 1 290 ? -9.891 -11.242 12.75 1 98.31 290 PRO A N 1
ATOM 2157 C CA . PRO A 1 290 ? -8.773 -10.328 12.516 1 98.31 290 PRO A CA 1
ATOM 2158 C C . PRO A 1 290 ? -7.492 -10.781 13.227 1 98.31 290 PRO A C 1
ATOM 2160 O O . PRO A 1 290 ? -6.398 -10.641 12.672 1 98.31 290 PRO A O 1
ATOM 2163 N N . TRP A 1 291 ? -7.59 -11.289 14.43 1 98.25 291 TRP A N 1
ATOM 2164 C CA . TRP A 1 291 ? -6.391 -11.75 15.125 1 98.25 291 TRP A CA 1
ATOM 2165 C C . TRP A 1 291 ? -5.723 -12.883 14.367 1 98.25 291 TRP A C 1
ATOM 2167 O O . TRP A 1 291 ? -4.492 -12.977 14.328 1 98.25 291 TRP A O 1
ATOM 2177 N N . ALA A 1 292 ? -6.492 -13.812 13.805 1 98.81 292 ALA A N 1
ATOM 2178 C CA . ALA A 1 292 ? -5.953 -14.914 13.016 1 98.81 292 ALA A CA 1
ATOM 2179 C C . ALA A 1 292 ? -5.297 -14.398 11.734 1 98.81 292 ALA A C 1
ATOM 2181 O O . ALA A 1 292 ? -4.305 -14.961 11.266 1 98.81 292 ALA A O 1
ATOM 2182 N N . ALA A 1 293 ? -5.914 -13.336 11.156 1 98.94 293 ALA A N 1
ATOM 2183 C CA . ALA A 1 293 ? -5.301 -12.711 9.984 1 98.94 293 ALA A CA 1
ATOM 2184 C C . ALA A 1 293 ? -3.893 -12.219 10.305 1 98.94 293 ALA A C 1
ATOM 2186 O O . ALA A 1 293 ? -2.975 -12.375 9.5 1 98.94 293 ALA A O 1
ATOM 2187 N N . ALA A 1 294 ? -3.689 -11.586 11.477 1 98.81 294 ALA A N 1
ATOM 2188 C CA . ALA A 1 294 ? -2.371 -11.133 11.906 1 98.81 294 ALA A CA 1
ATOM 2189 C C . ALA A 1 294 ? -1.396 -12.297 12.023 1 98.81 294 ALA A C 1
ATOM 2191 O O . ALA A 1 294 ? -0.252 -12.203 11.578 1 98.81 294 ALA A O 1
ATOM 2192 N N . VAL A 1 295 ? -1.83 -13.398 12.555 1 98.88 295 VAL A N 1
ATOM 2193 C CA . VAL A 1 295 ? -0.991 -14.578 12.75 1 98.88 295 VAL A CA 1
ATOM 2194 C C . VAL A 1 295 ? -0.611 -15.172 11.398 1 98.88 295 VAL A C 1
ATOM 2196 O O . VAL A 1 295 ? 0.559 -15.477 11.156 1 98.88 295 VAL A O 1
ATOM 2199 N N . ILE A 1 296 ? -1.604 -15.352 10.531 1 98.88 296 ILE A N 1
ATOM 2200 C CA . ILE A 1 296 ? -1.375 -15.914 9.211 1 98.88 296 ILE A CA 1
ATOM 2201 C C . ILE A 1 296 ? -0.367 -15.055 8.445 1 98.88 296 ILE A C 1
ATOM 2203 O O . ILE A 1 296 ? 0.565 -15.578 7.832 1 98.88 296 ILE A O 1
ATOM 2207 N N . GLY A 1 297 ? -0.552 -13.703 8.5 1 98.94 297 GLY A N 1
ATOM 2208 C CA . GLY A 1 297 ? 0.375 -12.789 7.844 1 98.94 297 GLY A CA 1
ATOM 2209 C C . GLY A 1 297 ? 1.788 -12.891 8.391 1 98.94 297 GLY A C 1
ATOM 2210 O O . GLY A 1 297 ? 2.752 -12.945 7.621 1 98.94 297 GLY A O 1
ATOM 2211 N N . ALA A 1 298 ? 1.923 -12.93 9.703 1 98.88 298 ALA A N 1
ATOM 2212 C CA . ALA A 1 298 ? 3.234 -13 10.344 1 98.88 298 ALA A CA 1
ATOM 2213 C C . ALA A 1 298 ? 3.951 -14.297 9.977 1 98.88 298 ALA A C 1
ATOM 2215 O O . ALA A 1 298 ? 5.145 -14.289 9.664 1 98.88 298 ALA A O 1
ATOM 2216 N N . VAL A 1 299 ? 3.232 -15.383 9.977 1 98.88 299 VAL A N 1
ATOM 2217 C CA . VAL A 1 299 ? 3.809 -16.688 9.664 1 98.88 299 VAL A CA 1
ATOM 2218 C C . VAL A 1 299 ? 4.25 -16.719 8.195 1 98.88 299 VAL A C 1
ATOM 2220 O O . VAL A 1 299 ? 5.363 -17.156 7.891 1 98.88 299 VAL A O 1
ATOM 2223 N N . ALA A 1 300 ? 3.367 -16.266 7.348 1 98.88 300 ALA A N 1
ATOM 2224 C CA . ALA A 1 300 ? 3.693 -16.25 5.926 1 98.88 300 ALA A CA 1
ATOM 2225 C C . ALA A 1 300 ? 4.914 -15.383 5.648 1 98.88 300 ALA A C 1
ATOM 2227 O O . ALA A 1 300 ? 5.805 -15.766 4.891 1 98.88 300 ALA A O 1
ATOM 2228 N N . GLY A 1 301 ? 4.957 -14.18 6.258 1 98.62 301 GLY A N 1
ATOM 2229 C CA . GLY A 1 301 ? 6.098 -13.297 6.082 1 98.62 301 GLY A CA 1
ATOM 2230 C C . GLY A 1 301 ? 7.402 -13.914 6.551 1 98.62 301 GLY A C 1
ATOM 2231 O O . GLY A 1 301 ? 8.422 -13.828 5.855 1 98.62 301 GLY A O 1
ATOM 2232 N N . SER A 1 302 ? 7.395 -14.555 7.648 1 98.5 302 SER A N 1
ATOM 2233 C CA . SER A 1 302 ? 8.586 -15.18 8.211 1 98.5 302 SER A CA 1
ATOM 2234 C C . SER A 1 302 ? 9.039 -16.359 7.352 1 98.5 302 SER A C 1
ATOM 2236 O O . SER A 1 302 ? 10.227 -16.484 7.035 1 98.5 302 SER A O 1
ATOM 2238 N N . PHE A 1 303 ? 8.094 -17.203 6.918 1 98.25 303 PHE A N 1
ATOM 2239 C CA . PHE A 1 303 ? 8.43 -18.406 6.145 1 98.25 303 PHE A CA 1
ATOM 2240 C C . PHE A 1 303 ? 8.969 -18.016 4.77 1 98.25 303 PHE A C 1
ATOM 2242 O O . PHE A 1 303 ? 9.828 -18.719 4.223 1 98.25 303 PHE A O 1
ATOM 2249 N N . THR A 1 304 ? 8.406 -17 4.262 1 97.62 304 THR A N 1
ATOM 2250 C CA . THR A 1 304 ? 8.883 -16.547 2.955 1 97.62 304 THR A CA 1
ATOM 2251 C C . THR A 1 304 ? 10.367 -16.203 3.004 1 97.62 304 THR A C 1
ATOM 2253 O O . THR A 1 304 ? 11.133 -16.625 2.133 1 97.62 304 THR A O 1
ATOM 2256 N N . PHE A 1 305 ? 10.805 -15.461 4.004 1 97.31 305 PHE A N 1
ATOM 2257 C CA . PHE A 1 305 ? 12.227 -15.133 4.094 1 97.31 305 PHE A CA 1
ATOM 2258 C C . PHE A 1 305 ? 13.055 -16.391 4.324 1 97.31 305 PHE A C 1
ATOM 2260 O O . PHE A 1 305 ? 14.062 -16.609 3.65 1 97.31 305 PHE A O 1
ATOM 2267 N N . TRP A 1 306 ? 12.617 -17.219 5.207 1 97.19 306 TRP A N 1
ATOM 2268 C CA . TRP A 1 306 ? 13.352 -18.438 5.543 1 97.19 306 TRP A CA 1
ATOM 2269 C C . TRP A 1 306 ? 13.492 -19.344 4.324 1 97.19 306 TRP A C 1
ATOM 2271 O O . TRP A 1 306 ? 14.578 -19.844 4.039 1 97.19 306 TRP A O 1
ATOM 2281 N N . THR A 1 307 ? 12.414 -19.547 3.627 1 98 307 THR A N 1
ATOM 2282 C CA . THR A 1 307 ? 12.453 -20.469 2.496 1 98 307 THR A CA 1
ATOM 2283 C C . THR A 1 307 ? 13.234 -19.859 1.335 1 98 307 THR A C 1
ATOM 2285 O O . THR A 1 307 ? 13.844 -20.594 0.544 1 98 307 THR A O 1
ATOM 2288 N N . SER A 1 308 ? 13.195 -18.531 1.173 1 96.88 308 SER A N 1
ATOM 2289 C CA . SER A 1 308 ? 14.016 -17.906 0.141 1 96.88 308 SER A CA 1
ATOM 2290 C C . SER A 1 308 ? 15.492 -18.219 0.347 1 96.88 308 SER A C 1
ATOM 2292 O O . SER A 1 308 ? 16.219 -18.5 -0.612 1 96.88 308 SER A O 1
ATOM 2294 N N . VAL A 1 309 ? 15.953 -18.203 1.594 1 95.38 309 VAL A N 1
ATOM 2295 C CA . VAL A 1 309 ? 17.344 -18.516 1.935 1 95.38 309 VAL A CA 1
ATOM 2296 C C . VAL A 1 309 ? 17.594 -20 1.739 1 95.38 309 VAL A C 1
ATOM 2298 O O . VAL A 1 309 ? 18.625 -20.391 1.177 1 95.38 309 VAL A O 1
ATOM 2301 N N . TYR A 1 310 ? 16.641 -20.797 2.127 1 96.62 310 TYR A N 1
ATOM 2302 C CA . TYR A 1 310 ? 16.766 -22.25 2.047 1 96.62 310 TYR A CA 1
ATOM 2303 C C . TYR A 1 310 ? 16.906 -22.703 0.6 1 96.62 310 TYR A C 1
ATOM 2305 O O . TYR A 1 310 ? 17.812 -23.469 0.267 1 96.62 310 TYR A O 1
ATOM 2313 N N . PHE A 1 311 ? 16.016 -22.266 -0.275 1 97.31 311 PHE A N 1
ATOM 2314 C CA . PHE A 1 311 ? 16.016 -22.719 -1.664 1 97.31 311 PHE A CA 1
ATOM 2315 C C . PHE A 1 311 ? 17.266 -22.219 -2.383 1 97.31 311 PHE A C 1
ATOM 2317 O O . PHE A 1 311 ? 17.828 -22.906 -3.234 1 97.31 311 PHE A O 1
ATOM 2324 N N . GLU A 1 312 ? 17.641 -21.031 -2.01 1 95.94 312 GLU A N 1
ATOM 2325 C CA . GLU A 1 312 ? 18.891 -20.531 -2.588 1 95.94 312 GLU A CA 1
ATOM 2326 C C . GLU A 1 312 ? 20.078 -21.422 -2.211 1 95.94 312 GLU A C 1
ATOM 2328 O O . GLU A 1 312 ? 20.906 -21.734 -3.055 1 95.94 312 GLU A O 1
ATOM 2333 N N . ARG A 1 313 ? 20.172 -21.828 -1.005 1 95.56 313 ARG A N 1
ATOM 2334 C CA . ARG A 1 313 ? 21.234 -22.703 -0.524 1 95.56 313 ARG A CA 1
ATOM 2335 C C . ARG A 1 313 ? 21.188 -24.062 -1.211 1 95.56 313 ARG A C 1
ATOM 2337 O O . ARG A 1 313 ? 22.219 -24.734 -1.336 1 95.56 313 ARG A O 1
ATOM 2344 N N . LYS A 1 314 ? 20.062 -24.406 -1.683 1 97 314 LYS A N 1
ATOM 2345 C CA . LYS A 1 314 ? 19.906 -25.688 -2.363 1 97 314 LYS A CA 1
ATOM 2346 C C . LYS A 1 314 ? 20.156 -25.547 -3.861 1 97 314 LYS A C 1
ATOM 2348 O O . LYS A 1 314 ? 19.938 -26.484 -4.625 1 97 314 LYS A O 1
ATOM 2353 N N . GLY A 1 315 ? 20.5 -24.391 -4.273 1 97.12 315 GLY A N 1
ATOM 2354 C CA . GLY A 1 315 ? 20.938 -24.188 -5.645 1 97.12 315 GLY A CA 1
ATOM 2355 C C . GLY A 1 315 ? 19.844 -23.719 -6.566 1 97.12 315 GLY A C 1
ATOM 2356 O O . GLY A 1 315 ? 19.969 -23.766 -7.789 1 97.12 315 GLY A O 1
ATOM 2357 N N . ILE A 1 316 ? 18.734 -23.266 -6.027 1 97.69 316 ILE A N 1
ATOM 2358 C CA . ILE A 1 316 ? 17.609 -22.766 -6.828 1 97.69 316 ILE A CA 1
ATOM 2359 C C . ILE A 1 316 ? 17.719 -21.234 -6.949 1 97.69 316 ILE A C 1
ATOM 2361 O O . ILE A 1 316 ? 17.641 -20.531 -5.945 1 97.69 316 ILE A O 1
ATOM 2365 N N . ASP A 1 317 ? 17.891 -20.75 -8.172 1 97.81 317 ASP A N 1
ATOM 2366 C CA . ASP A 1 317 ? 18.016 -19.312 -8.43 1 97.81 317 ASP A CA 1
ATOM 2367 C C . ASP A 1 317 ? 16.688 -18.734 -8.922 1 97.81 317 ASP A C 1
ATOM 2369 O O . ASP A 1 317 ? 16.484 -18.578 -10.133 1 97.81 317 ASP A O 1
ATOM 2373 N N . ASP A 1 318 ? 15.883 -18.375 -7.973 1 97.06 318 ASP A N 1
ATOM 2374 C CA . ASP A 1 318 ? 14.648 -17.641 -8.219 1 97.06 318 ASP A CA 1
ATOM 2375 C C . ASP A 1 318 ? 14.867 -16.141 -8.047 1 97.06 318 ASP A C 1
ATOM 2377 O O . ASP A 1 318 ? 14.859 -15.625 -6.926 1 97.06 318 ASP A O 1
ATOM 2381 N N . PRO A 1 319 ? 15.031 -15.422 -9.133 1 95.44 319 PRO A N 1
ATOM 2382 C CA . PRO A 1 319 ? 15.539 -14.047 -9.086 1 95.44 319 PRO A CA 1
ATOM 2383 C C . PRO A 1 319 ? 14.711 -13.141 -8.172 1 95.44 319 PRO A C 1
ATOM 2385 O O . PRO A 1 319 ? 15.25 -12.211 -7.57 1 95.44 319 PRO A O 1
ATOM 2388 N N . ILE A 1 320 ? 13.438 -13.336 -8.047 1 95.12 320 ILE A N 1
ATOM 2389 C CA . ILE A 1 320 ? 12.617 -12.438 -7.242 1 95.12 320 ILE A CA 1
ATOM 2390 C C . ILE A 1 320 ? 11.859 -13.234 -6.18 1 95.12 320 ILE A C 1
ATOM 2392 O O . ILE A 1 320 ? 10.859 -12.758 -5.641 1 95.12 320 ILE A O 1
ATOM 2396 N N . TYR A 1 321 ? 12.227 -14.508 -5.984 1 97.81 321 TYR A N 1
ATOM 2397 C CA . TYR A 1 321 ? 11.719 -15.383 -4.934 1 97.81 321 TYR A CA 1
ATOM 2398 C C . TYR A 1 321 ? 10.234 -15.648 -5.117 1 97.81 321 TYR A C 1
ATOM 2400 O O . TYR A 1 321 ? 9.469 -15.625 -4.152 1 97.81 321 TYR A O 1
ATOM 2408 N N . ALA A 1 322 ? 9.82 -15.859 -6.336 1 98.25 322 ALA A N 1
ATOM 2409 C CA . ALA A 1 322 ? 8.406 -16.047 -6.68 1 98.25 322 ALA A CA 1
ATOM 2410 C C . ALA A 1 322 ? 7.816 -17.234 -5.945 1 98.25 322 ALA A C 1
ATOM 2412 O O . ALA A 1 322 ? 6.691 -17.172 -5.438 1 98.25 322 ALA A O 1
ATOM 2413 N N . PHE A 1 323 ? 8.562 -18.328 -5.879 1 98.69 323 PHE A N 1
ATOM 2414 C CA . PHE A 1 323 ? 8.016 -19.516 -5.246 1 98.69 323 PHE A CA 1
ATOM 2415 C C . PHE A 1 323 ? 7.848 -19.312 -3.746 1 98.69 323 PHE A C 1
ATOM 2417 O O . PHE A 1 323 ? 6.844 -19.734 -3.164 1 98.69 323 PHE A O 1
ATOM 2424 N N . SER A 1 324 ? 8.805 -18.734 -3.072 1 98.75 324 SER A N 1
ATOM 2425 C CA . SER A 1 324 ? 8.711 -18.484 -1.637 1 98.75 324 SER A CA 1
ATOM 2426 C C . SER A 1 324 ? 7.57 -17.516 -1.32 1 98.75 324 SER A C 1
ATOM 2428 O O . SER A 1 324 ? 6.781 -17.75 -0.404 1 98.75 324 SER A O 1
ATOM 2430 N N . VAL A 1 325 ? 7.465 -16.469 -2.078 1 98.75 325 VAL A N 1
ATOM 2431 C CA . VAL A 1 325 ? 6.523 -15.391 -1.798 1 98.75 325 VAL A CA 1
ATOM 2432 C C . VAL A 1 325 ? 5.102 -15.844 -2.129 1 98.75 325 VAL A C 1
ATOM 2434 O O . VAL A 1 325 ? 4.164 -15.57 -1.376 1 98.75 325 VAL A O 1
ATOM 2437 N N . HIS A 1 326 ? 4.93 -16.531 -3.25 1 98.88 326 HIS A N 1
ATOM 2438 C CA . HIS A 1 326 ? 3.578 -16.844 -3.707 1 98.88 326 HIS A CA 1
ATOM 2439 C C . HIS A 1 326 ? 3.256 -18.312 -3.514 1 98.88 326 HIS A C 1
ATOM 2441 O O . HIS A 1 326 ? 2.104 -18.688 -3.258 1 98.88 326 HIS A O 1
ATOM 2447 N N . GLY A 1 327 ? 4.254 -19.188 -3.695 1 98.88 327 GLY A N 1
ATOM 2448 C CA . GLY A 1 327 ? 4.023 -20.625 -3.533 1 98.88 327 GLY A CA 1
ATOM 2449 C C . GLY A 1 327 ? 3.889 -21.031 -2.082 1 98.88 327 GLY A C 1
ATOM 2450 O O . GLY A 1 327 ? 2.82 -21.484 -1.655 1 98.88 327 GLY A O 1
ATOM 2451 N N . ILE A 1 328 ? 4.961 -20.812 -1.345 1 98.81 328 ILE A N 1
ATOM 2452 C CA . ILE A 1 328 ? 4.969 -21.188 0.065 1 98.81 328 ILE A CA 1
ATOM 2453 C C . ILE A 1 328 ? 3.863 -20.438 0.805 1 98.81 328 ILE A C 1
ATOM 2455 O O . ILE A 1 328 ? 3.115 -21.031 1.585 1 98.81 328 ILE A O 1
ATOM 2459 N N . ALA A 1 329 ? 3.754 -19.172 0.582 1 98.88 329 ALA A N 1
ATOM 2460 C CA . ALA A 1 329 ? 2.723 -18.375 1.24 1 98.88 329 ALA A CA 1
ATOM 2461 C C . ALA A 1 329 ? 1.327 -18.844 0.835 1 98.88 329 ALA A C 1
ATOM 2463 O O . ALA A 1 329 ? 0.405 -18.844 1.654 1 98.88 329 ALA A O 1
ATOM 2464 N N . GLY A 1 330 ? 1.167 -19.172 -0.47 1 98.88 330 GLY A N 1
ATOM 2465 C CA . GLY A 1 330 ? -0.103 -19.719 -0.91 1 98.88 330 GLY A CA 1
ATOM 2466 C C . GLY A 1 330 ? -0.481 -21 -0.18 1 98.88 330 GLY A C 1
ATOM 2467 O O . GLY A 1 330 ? -1.639 -21.172 0.201 1 98.88 330 GLY A O 1
ATOM 2468 N N . ILE A 1 331 ? 0.475 -21.844 0.027 1 98.88 331 ILE A N 1
ATOM 2469 C CA . ILE A 1 331 ? 0.268 -23.078 0.762 1 98.88 331 ILE A CA 1
ATOM 2470 C C . ILE A 1 331 ? -0.096 -22.766 2.211 1 98.88 331 ILE A C 1
ATOM 2472 O O . ILE A 1 331 ? -1.084 -23.297 2.736 1 98.88 331 ILE A O 1
ATOM 2476 N N . VAL A 1 332 ? 0.657 -21.875 2.85 1 98.69 332 VAL A N 1
ATOM 2477 C CA . VAL A 1 332 ? 0.416 -21.469 4.234 1 98.69 332 VAL A CA 1
ATOM 2478 C C . VAL A 1 332 ? -1 -20.922 4.375 1 98.69 332 VAL A C 1
ATOM 2480 O O . VAL A 1 332 ? -1.727 -21.281 5.301 1 98.69 332 VAL A O 1
ATOM 2483 N N . GLY A 1 333 ? -1.382 -20.094 3.492 1 98.62 333 GLY A N 1
ATOM 2484 C CA . GLY A 1 333 ? -2.689 -19.453 3.547 1 98.62 333 GLY A CA 1
ATOM 2485 C C . GLY A 1 333 ? -3.836 -20.438 3.41 1 98.62 333 GLY A C 1
ATOM 2486 O O . GLY A 1 333 ? -4.766 -20.438 4.219 1 98.62 333 GLY A O 1
ATOM 2487 N N . THR A 1 334 ? -3.742 -21.266 2.402 1 98.81 334 THR A N 1
ATOM 2488 C CA . THR A 1 334 ? -4.812 -22.234 2.133 1 98.81 334 THR A CA 1
ATOM 2489 C C . THR A 1 334 ? -4.949 -23.219 3.281 1 98.81 334 THR A C 1
ATOM 2491 O O . THR A 1 334 ? -6.062 -23.5 3.734 1 98.81 334 THR A O 1
ATOM 2494 N N . ILE A 1 335 ? -3.857 -23.703 3.777 1 98.81 335 ILE A N 1
ATOM 2495 C CA . ILE A 1 335 ? -3.891 -24.672 4.871 1 98.81 335 ILE A CA 1
ATOM 2496 C C . ILE A 1 335 ? -4.371 -23.984 6.148 1 98.81 335 ILE A C 1
ATOM 2498 O O . ILE A 1 335 ? -5.098 -24.578 6.945 1 98.81 335 ILE A O 1
ATOM 2502 N N . SER A 1 336 ? -3.99 -22.75 6.363 1 98.69 336 SER A N 1
ATOM 2503 C CA . SER A 1 336 ? -4.398 -22 7.543 1 98.69 336 SER A CA 1
ATOM 2504 C C . SER A 1 336 ? -5.914 -21.859 7.621 1 98.69 336 SER A C 1
ATOM 2506 O O . SER A 1 336 ? -6.484 -21.812 8.711 1 98.69 336 SER A O 1
ATOM 2508 N N . THR A 1 337 ? -6.566 -21.812 6.488 1 98.38 337 THR A N 1
ATOM 2509 C CA . THR A 1 337 ? -8.023 -21.766 6.488 1 98.38 337 THR A CA 1
ATOM 2510 C C . THR A 1 337 ? -8.602 -22.984 7.191 1 98.38 337 THR A C 1
ATOM 2512 O O . THR A 1 337 ? -9.609 -22.875 7.898 1 98.38 337 THR A O 1
ATOM 2515 N N . GLY A 1 338 ? -7.977 -24.156 7.012 1 98.69 338 GLY A N 1
ATOM 2516 C CA . GLY A 1 338 ? -8.414 -25.375 7.664 1 98.69 338 GLY A CA 1
ATOM 2517 C C . GLY A 1 338 ? -8.234 -25.344 9.172 1 98.69 338 GLY A C 1
ATOM 2518 O O . GLY A 1 338 ? -8.906 -26.094 9.891 1 98.69 338 GLY A O 1
ATOM 2519 N N . PHE A 1 339 ? -7.379 -24.484 9.672 1 98.75 339 PHE A N 1
ATOM 2520 C CA . PHE A 1 339 ? -7.137 -24.359 11.102 1 98.75 339 PHE A CA 1
ATOM 2521 C C . PHE A 1 339 ? -8.016 -23.266 11.703 1 98.75 339 PHE A C 1
ATOM 2523 O O . PHE A 1 339 ? -8.609 -23.453 12.766 1 98.75 339 PHE A O 1
ATOM 2530 N N . PHE A 1 340 ? -8.234 -22.078 10.984 1 98.81 340 PHE A N 1
ATOM 2531 C CA . PHE A 1 340 ? -8.648 -20.859 11.664 1 98.81 340 PHE A CA 1
ATOM 2532 C C . PHE A 1 340 ? -10.039 -20.438 11.195 1 98.81 340 PHE A C 1
ATOM 2534 O O . PHE A 1 340 ? -10.602 -19.469 11.711 1 98.81 340 PHE A O 1
ATOM 2541 N N . ALA A 1 341 ? -10.633 -21.109 10.219 1 98.81 341 ALA A N 1
ATOM 2542 C CA . ALA A 1 341 ? -11.953 -20.688 9.75 1 98.81 341 ALA A CA 1
ATOM 2543 C C . ALA A 1 341 ? -12.969 -20.688 10.891 1 98.81 341 ALA A C 1
ATOM 2545 O O . ALA A 1 341 ? -13.172 -21.703 11.555 1 98.81 341 ALA A O 1
ATOM 2546 N N . SER A 1 342 ? -13.602 -19.531 11.07 1 98.38 342 SER A N 1
ATOM 2547 C CA . SER A 1 342 ? -14.539 -19.375 12.188 1 98.38 342 SER A CA 1
ATOM 2548 C C . SER A 1 342 ? -15.953 -19.781 11.773 1 98.38 342 SER A C 1
ATOM 2550 O O . SER A 1 342 ? -16.375 -19.531 10.641 1 98.38 342 SER A O 1
ATOM 2552 N N . PRO A 1 343 ? -16.75 -20.297 12.734 1 98.12 343 PRO A N 1
ATOM 2553 C CA . PRO A 1 343 ? -18.109 -20.734 12.398 1 98.12 343 PRO A CA 1
ATOM 2554 C C . PRO A 1 343 ? -18.984 -19.609 11.883 1 98.12 343 PRO A C 1
ATOM 2556 O O . PRO A 1 343 ? -19.719 -19.781 10.914 1 98.12 343 PRO A O 1
ATOM 2559 N N . ARG A 1 344 ? -18.891 -18.469 12.469 1 97.12 344 ARG A N 1
ATOM 2560 C CA . ARG A 1 344 ? -19.703 -17.328 12.07 1 97.12 344 ARG A CA 1
ATOM 2561 C C . ARG A 1 344 ? -19.422 -16.938 10.625 1 97.12 344 ARG A C 1
ATOM 2563 O O . ARG A 1 344 ? -20.344 -16.672 9.859 1 97.12 344 ARG A O 1
ATOM 2570 N N . LEU A 1 345 ? -18.188 -16.922 10.289 1 98.12 345 LEU A N 1
ATOM 2571 C CA . LEU A 1 345 ? -17.797 -16.469 8.961 1 98.12 345 LEU A CA 1
ATOM 2572 C C . LEU A 1 345 ? -18.047 -17.531 7.914 1 98.12 345 LEU A C 1
ATOM 2574 O O . LEU A 1 345 ? -18.391 -17.219 6.77 1 98.12 345 LEU A O 1
ATOM 2578 N N . VAL A 1 346 ? -17.891 -18.797 8.281 1 98.38 346 VAL A N 1
ATOM 2579 C CA . VAL A 1 346 ? -18.25 -19.891 7.395 1 98.38 346 VAL A CA 1
ATOM 2580 C C . VAL A 1 346 ? -19.75 -19.812 7.066 1 98.38 346 VAL A C 1
ATOM 2582 O O . VAL A 1 346 ? -20.141 -20.047 5.926 1 98.38 346 VAL A O 1
ATOM 2585 N N . GLU A 1 347 ? -20.594 -19.484 8.039 1 97.38 347 GLU A N 1
ATOM 2586 C CA . GLU A 1 347 ? -22.016 -19.312 7.824 1 97.38 347 GLU A CA 1
ATOM 2587 C C . GLU A 1 347 ? -22.297 -18.156 6.867 1 97.38 347 GLU A C 1
ATOM 2589 O O . GLU A 1 347 ? -23.141 -18.281 5.973 1 97.38 347 GLU A O 1
ATOM 2594 N N . ILE A 1 348 ? -21.578 -17.141 7.016 1 95.75 348 ILE A N 1
ATOM 2595 C CA . ILE A 1 348 ? -21.766 -15.953 6.188 1 95.75 348 ILE A CA 1
ATOM 2596 C C . ILE A 1 348 ? -21.391 -16.266 4.742 1 95.75 348 ILE A C 1
ATOM 2598 O O . ILE A 1 348 ? -22.109 -15.906 3.811 1 95.75 348 ILE A O 1
ATOM 2602 N N . THR A 1 349 ? -20.266 -16.969 4.523 1 96 349 THR A N 1
ATOM 2603 C CA . THR A 1 349 ? -19.766 -17.234 3.182 1 96 349 THR A CA 1
ATOM 2604 C C . THR A 1 349 ? -20.5 -18.406 2.541 1 96 349 THR A C 1
ATOM 2606 O O . THR A 1 349 ? -20.578 -18.5 1.313 1 96 349 THR A O 1
ATOM 2609 N N . GLY A 1 350 ? -20.953 -19.328 3.379 1 96.56 350 GLY A N 1
ATOM 2610 C CA . GLY A 1 350 ? -21.688 -20.484 2.904 1 96.56 350 GLY A CA 1
ATOM 2611 C C . GLY A 1 350 ? -20.812 -21.547 2.266 1 96.56 350 GLY A C 1
ATOM 2612 O O . GLY A 1 350 ? -21.266 -22.312 1.425 1 96.56 350 GLY A O 1
ATOM 2613 N N . ILE A 1 351 ? -19.531 -21.547 2.59 1 97.56 351 ILE A N 1
ATOM 2614 C CA . ILE A 1 351 ? -18.594 -22.469 1.936 1 97.56 351 ILE A CA 1
ATOM 2615 C C . ILE A 1 351 ? -17.844 -23.266 2.988 1 97.56 351 ILE A C 1
ATOM 2617 O O . ILE A 1 351 ? -17.203 -22.703 3.877 1 97.56 351 ILE A O 1
ATOM 2621 N N . GLY A 1 352 ? -17.953 -24.562 2.889 1 98 352 GLY A N 1
ATOM 2622 C CA . GLY A 1 352 ? -17.109 -25.438 3.693 1 98 352 GLY A CA 1
ATOM 2623 C C . GLY A 1 352 ? -17.547 -25.5 5.148 1 98 352 GLY A C 1
ATOM 2624 O O . GLY A 1 352 ? -18.719 -25.344 5.461 1 98 352 GLY A O 1
ATOM 2625 N N . LYS A 1 353 ? -16.516 -25.859 6.016 1 98.44 353 LYS A N 1
ATOM 2626 C CA . LYS A 1 353 ? -16.766 -26.078 7.438 1 98.44 353 LYS A CA 1
ATOM 2627 C C . LYS A 1 353 ? -15.781 -25.281 8.289 1 98.44 353 LYS A C 1
ATOM 2629 O O . LYS A 1 353 ? -14.781 -24.781 7.781 1 98.44 353 LYS A O 1
ATOM 2634 N N . PRO A 1 354 ? -16.109 -25.125 9.578 1 98.56 354 PRO A N 1
ATOM 2635 C CA . PRO A 1 354 ? -15.156 -24.469 10.469 1 98.56 354 PRO A CA 1
ATOM 2636 C C . PRO A 1 354 ? -13.836 -25.234 10.594 1 98.56 354 PRO A C 1
ATOM 2638 O O . PRO A 1 354 ? -13.797 -26.453 10.383 1 98.56 354 PRO A O 1
ATOM 2641 N N . GLY A 1 355 ? -12.812 -24.5 10.969 1 98.5 355 GLY A N 1
ATOM 2642 C CA . GLY A 1 355 ? -11.477 -25.062 11.094 1 98.5 355 GLY A CA 1
ATOM 2643 C C . GLY A 1 355 ? -11.289 -25.875 12.367 1 98.5 355 GLY A C 1
ATOM 2644 O O . GLY A 1 355 ? -12.156 -25.875 13.242 1 98.5 355 GLY A O 1
ATOM 2645 N N . LEU A 1 356 ? -10.156 -26.484 12.438 1 98.44 356 LEU A N 1
ATOM 2646 C CA . LEU A 1 356 ? -9.789 -27.391 13.523 1 98.44 356 LEU A CA 1
ATOM 2647 C C . LEU A 1 356 ? -9.867 -26.672 14.875 1 98.44 356 LEU A C 1
ATOM 2649 O O . LEU A 1 356 ? -10.367 -27.234 15.852 1 98.44 356 LEU A O 1
ATOM 2653 N N . PHE A 1 357 ? -9.469 -25.422 14.977 1 98.19 357 PHE A N 1
ATOM 2654 C CA . PHE A 1 357 ? -9.352 -24.703 16.25 1 98.19 357 PHE A CA 1
ATOM 2655 C C . PHE A 1 357 ? -10.719 -24.266 16.75 1 98.19 357 PHE A C 1
ATOM 2657 O O . PHE A 1 357 ? -10.852 -23.859 17.906 1 98.19 357 PHE A O 1
ATOM 2664 N N . TYR A 1 358 ? -11.719 -24.359 15.945 1 97.56 358 TYR A N 1
ATOM 2665 C CA . TYR A 1 358 ? -13.07 -23.984 16.359 1 97.56 358 TYR A CA 1
ATOM 2666 C C . TYR A 1 358 ? -13.961 -25.203 16.5 1 97.56 358 TYR A C 1
ATOM 2668 O O . TYR A 1 358 ? -15.188 -25.094 16.516 1 97.56 358 TYR A O 1
ATOM 2676 N N . GLY A 1 359 ? -13.336 -26.391 16.5 1 95.44 359 GLY A N 1
ATOM 2677 C CA . GLY A 1 359 ? -14.086 -27.609 16.75 1 95.44 359 GLY A CA 1
ATOM 2678 C C . GLY A 1 359 ? -14.625 -28.25 15.477 1 95.44 359 GLY A C 1
ATOM 2679 O O . GLY A 1 359 ? -15.438 -29.172 15.539 1 95.44 359 GLY A O 1
ATOM 2680 N N . GLY A 1 360 ? -14.242 -27.828 14.273 1 95.56 360 GLY A N 1
ATOM 2681 C CA . GLY A 1 360 ? -14.727 -28.359 13.008 1 95.56 360 GLY A CA 1
ATOM 2682 C C . GLY A 1 360 ? -14.109 -29.688 12.641 1 95.56 360 GLY A C 1
ATOM 2683 O O . GLY A 1 360 ? -14.453 -30.281 11.609 1 95.56 360 GLY A O 1
ATOM 2684 N N . GLY A 1 361 ? -13.227 -30.203 13.5 1 96.44 361 GLY A N 1
ATOM 2685 C CA . GLY A 1 361 ? -12.539 -31.438 13.172 1 96.44 361 GLY A CA 1
ATOM 2686 C C . GLY A 1 361 ? -11.5 -31.266 12.078 1 96.44 361 GLY A C 1
ATOM 2687 O O . GLY A 1 361 ? -11.102 -30.156 11.758 1 96.44 361 GLY A O 1
ATOM 2688 N N . VAL A 1 362 ? -11.039 -32.438 11.422 1 98 362 VAL A N 1
ATOM 2689 C CA . VAL A 1 362 ? -9.938 -32.375 10.461 1 98 362 VAL A CA 1
ATOM 2690 C C . VAL A 1 362 ? -10.492 -32.312 9.039 1 98 362 VAL A C 1
ATOM 2692 O O . VAL A 1 362 ? -9.734 -32.25 8.07 1 98 362 VAL A O 1
ATOM 2695 N N . ASP A 1 363 ? -11.781 -32.25 8.906 1 97.81 363 ASP A N 1
ATOM 2696 C CA . ASP A 1 363 ? -12.43 -32.344 7.602 1 97.81 363 ASP A CA 1
ATOM 2697 C C . ASP A 1 363 ? -11.969 -31.203 6.691 1 97.81 363 ASP A C 1
ATOM 2699 O O . ASP A 1 363 ? -11.523 -31.453 5.57 1 97.81 363 ASP A O 1
ATOM 2703 N N . GLN A 1 364 ? -12.109 -30 7.184 1 98.56 364 GLN A N 1
ATOM 2704 C CA . GLN A 1 364 ? -11.742 -28.859 6.355 1 98.56 364 GLN A CA 1
ATOM 2705 C C . GLN A 1 364 ? -10.25 -28.859 6.059 1 98.56 364 GLN A C 1
ATOM 2707 O O . GLN A 1 364 ? -9.828 -28.438 4.98 1 98.56 364 GLN A O 1
ATOM 2712 N N . LEU A 1 365 ? -9.453 -29.234 7.016 1 98.56 365 LEU A N 1
ATOM 2713 C CA . LEU A 1 365 ? -8.008 -29.328 6.805 1 98.56 365 LEU A CA 1
ATOM 2714 C C . LEU A 1 365 ? -7.691 -30.297 5.672 1 98.56 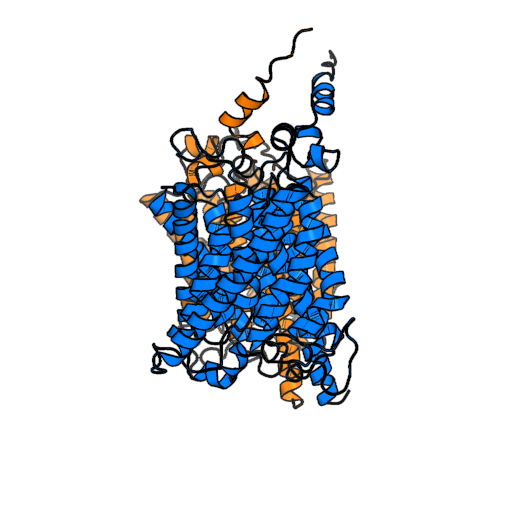365 LEU A C 1
ATOM 2716 O O . LEU A 1 365 ? -6.801 -30.047 4.859 1 98.56 365 LEU A O 1
ATOM 2720 N N . ILE A 1 366 ? -8.359 -31.422 5.617 1 98.56 366 ILE A N 1
ATOM 2721 C CA . ILE A 1 366 ? -8.156 -32.438 4.578 1 98.56 366 ILE A CA 1
ATOM 2722 C C . ILE A 1 366 ? -8.523 -31.844 3.217 1 98.56 366 ILE A C 1
ATOM 2724 O O . ILE A 1 366 ? -7.777 -31.984 2.248 1 98.56 366 ILE A O 1
ATOM 2728 N N . VAL A 1 367 ? -9.695 -31.188 3.123 1 98.69 367 VAL A N 1
ATOM 2729 C CA . VAL A 1 367 ? -10.148 -30.578 1.872 1 98.69 367 VAL A CA 1
ATOM 2730 C C . VAL A 1 367 ? -9.102 -29.594 1.371 1 98.69 367 VAL A C 1
ATOM 2732 O O . VAL A 1 367 ? -8.742 -29.594 0.19 1 98.69 367 VAL A O 1
ATOM 2735 N N . GLN A 1 368 ? -8.641 -28.688 2.322 1 98.88 368 GLN A N 1
ATOM 2736 C CA . GLN A 1 368 ? -7.629 -27.703 1.964 1 98.88 368 GLN A CA 1
ATOM 2737 C C . GLN A 1 368 ? -6.352 -28.375 1.474 1 98.88 368 GLN A C 1
ATOM 2739 O O . GLN A 1 368 ? -5.746 -27.938 0.492 1 98.88 368 GLN A O 1
ATOM 2744 N N . THR A 1 369 ? -5.895 -29.391 2.094 1 98.81 369 THR A N 1
ATOM 2745 C CA . THR A 1 369 ? -4.672 -30.109 1.733 1 98.81 369 THR A CA 1
ATOM 2746 C C . THR A 1 369 ? -4.812 -30.766 0.366 1 98.81 369 THR A C 1
ATOM 2748 O O . THR A 1 369 ? -3.902 -30.703 -0.461 1 98.81 369 THR A O 1
ATOM 2751 N N . VAL A 1 370 ? -5.914 -31.422 0.143 1 98.75 370 VAL A N 1
ATOM 2752 C CA . VAL A 1 370 ? -6.188 -32.062 -1.144 1 98.75 370 VAL A CA 1
ATOM 2753 C C . VAL A 1 370 ? -6.176 -31 -2.248 1 98.75 370 VAL A C 1
ATOM 2755 O O . VAL A 1 370 ? -5.656 -31.25 -3.342 1 98.75 370 VAL A O 1
ATOM 2758 N N . GLY A 1 371 ? -6.781 -29.859 -1.93 1 98.81 371 GLY A N 1
ATOM 2759 C CA . GLY A 1 371 ? -6.793 -28.766 -2.898 1 98.81 371 GLY A CA 1
ATOM 2760 C C . GLY A 1 371 ? -5.406 -28.266 -3.256 1 98.81 371 GLY A C 1
ATOM 2761 O O . GLY A 1 371 ? -5.086 -28.109 -4.434 1 98.81 371 GLY A O 1
ATOM 2762 N N . VAL A 1 372 ? -4.59 -28.031 -2.258 1 98.88 372 VAL A N 1
ATOM 2763 C CA . VAL A 1 372 ? -3.23 -27.547 -2.463 1 98.88 372 VAL A CA 1
ATOM 2764 C C . VAL A 1 372 ? -2.432 -28.578 -3.264 1 98.88 372 VAL A C 1
ATOM 2766 O O . VAL A 1 372 ? -1.78 -28.234 -4.25 1 98.88 372 VAL A O 1
ATOM 2769 N N . LEU A 1 373 ? -2.475 -29.797 -2.91 1 98.81 373 LEU A N 1
ATOM 2770 C CA . LEU A 1 373 ? -1.704 -30.859 -3.559 1 98.81 373 LEU A CA 1
ATOM 2771 C C . LEU A 1 373 ? -2.201 -31.094 -4.98 1 98.81 373 LEU A C 1
ATOM 2773 O O . LEU A 1 373 ? -1.4 -31.266 -5.902 1 98.81 373 LEU A O 1
ATOM 2777 N N . GLY A 1 374 ? -3.514 -31.234 -5.129 1 98.69 374 GLY A N 1
ATOM 2778 C CA . GLY A 1 374 ? -4.074 -31.422 -6.457 1 98.69 374 GLY A CA 1
ATOM 2779 C C . GLY A 1 374 ? -3.658 -30.328 -7.434 1 98.69 374 GLY A C 1
ATOM 2780 O O . GLY A 1 374 ? -3.229 -30.625 -8.547 1 98.69 374 GLY A O 1
ATOM 2781 N N . ALA A 1 375 ? -3.82 -29.062 -6.965 1 98.75 375 ALA A N 1
ATOM 2782 C CA . ALA A 1 375 ? -3.449 -27.938 -7.816 1 98.75 375 ALA A CA 1
ATOM 2783 C C . ALA A 1 375 ? -1.955 -27.953 -8.125 1 98.75 375 ALA A C 1
ATOM 2785 O O . ALA A 1 375 ? -1.554 -27.781 -9.281 1 98.75 375 ALA A O 1
ATOM 2786 N N . ALA A 1 376 ? -1.151 -28.156 -7.086 1 98.81 376 ALA A N 1
ATOM 2787 C CA . ALA A 1 376 ? 0.3 -28.141 -7.254 1 98.81 376 ALA A CA 1
ATOM 2788 C C . ALA A 1 376 ? 0.746 -29.219 -8.242 1 98.81 376 ALA A C 1
ATOM 2790 O O . ALA A 1 376 ? 1.579 -28.969 -9.109 1 98.81 376 ALA A O 1
ATOM 2791 N N . VAL A 1 377 ? 0.207 -30.391 -8.133 1 98.81 377 VAL A N 1
ATOM 2792 C CA . VAL A 1 377 ? 0.604 -31.516 -8.969 1 98.81 377 VAL A CA 1
ATOM 2793 C C . VAL A 1 377 ? 0.206 -31.234 -10.422 1 98.81 377 VAL A C 1
ATOM 2795 O O . VAL A 1 377 ? 1.015 -31.406 -11.336 1 98.81 377 VAL A O 1
ATOM 2798 N N . TYR A 1 378 ? -0.995 -30.844 -10.648 1 98.81 378 TYR A N 1
ATOM 2799 C CA . TYR A 1 378 ? -1.458 -30.562 -12.008 1 98.81 378 TYR A CA 1
ATOM 2800 C C . TYR A 1 378 ? -0.607 -29.484 -12.664 1 98.81 378 TYR A C 1
ATOM 2802 O O . TYR A 1 378 ? -0.138 -29.656 -13.797 1 98.81 378 TYR A O 1
ATOM 2810 N N . VAL A 1 379 ? -0.426 -28.359 -11.961 1 98.88 379 VAL A N 1
ATOM 2811 C CA . VAL A 1 379 ? 0.3 -27.234 -12.531 1 98.88 379 VAL A CA 1
ATOM 2812 C C . VAL A 1 379 ? 1.756 -27.625 -12.773 1 98.88 379 VAL A C 1
ATOM 2814 O O . VAL A 1 379 ? 2.34 -27.25 -13.797 1 98.88 379 VAL A O 1
ATOM 2817 N N . ALA A 1 380 ? 2.346 -28.359 -11.82 1 98.88 380 ALA A N 1
ATOM 2818 C CA . ALA A 1 380 ? 3.73 -28.797 -11.984 1 98.88 380 ALA A CA 1
ATOM 2819 C C . ALA A 1 380 ? 3.889 -29.672 -13.219 1 98.88 380 ALA A C 1
ATOM 2821 O O . ALA A 1 380 ? 4.809 -29.469 -14.016 1 98.88 380 ALA A O 1
ATOM 2822 N N . ILE A 1 381 ? 3.01 -30.609 -13.406 1 98.81 381 ILE A N 1
ATOM 2823 C CA . ILE A 1 381 ? 3.111 -31.578 -14.5 1 98.81 381 ILE A CA 1
ATOM 2824 C C . ILE A 1 381 ? 2.926 -30.875 -15.836 1 98.81 381 ILE A C 1
ATOM 2826 O O . ILE A 1 381 ? 3.746 -31.016 -16.75 1 98.81 381 ILE A O 1
ATOM 2830 N N . VAL A 1 382 ? 1.891 -30.094 -15.969 1 98.81 382 VAL A N 1
ATOM 2831 C CA . VAL A 1 382 ? 1.588 -29.469 -17.25 1 98.81 382 VAL A CA 1
ATOM 2832 C C . VAL A 1 382 ? 2.652 -28.422 -17.578 1 98.81 382 VAL A C 1
ATOM 2834 O O . VAL A 1 382 ? 3.082 -28.297 -18.734 1 98.81 382 VAL A O 1
ATOM 2837 N N . SER A 1 383 ? 3.062 -27.594 -16.578 1 98.88 383 SER A N 1
ATOM 2838 C CA . SER A 1 383 ? 4.133 -26.641 -16.797 1 98.88 383 SER A CA 1
ATOM 2839 C C . SER A 1 383 ? 5.418 -27.328 -17.25 1 98.88 383 SER A C 1
ATOM 2841 O O . SER A 1 383 ? 6.094 -26.859 -18.172 1 98.88 383 SER A O 1
ATOM 2843 N N . PHE A 1 384 ? 5.727 -28.438 -16.578 1 98.81 384 PHE A N 1
ATOM 2844 C CA . PHE A 1 384 ? 6.934 -29.172 -16.938 1 98.81 384 PHE A CA 1
ATOM 2845 C C . PHE A 1 384 ? 6.859 -29.672 -18.375 1 98.81 384 PHE A C 1
ATOM 2847 O O . PHE A 1 384 ? 7.828 -29.547 -19.125 1 98.81 384 PHE A O 1
ATOM 2854 N N . ILE A 1 385 ? 5.77 -30.266 -18.766 1 98.81 385 ILE A N 1
ATOM 2855 C CA . ILE A 1 385 ? 5.605 -30.812 -20.109 1 98.81 385 ILE A CA 1
ATOM 2856 C C . ILE A 1 385 ? 5.785 -29.703 -21.141 1 98.81 385 ILE A C 1
ATOM 2858 O O . ILE A 1 385 ? 6.535 -29.859 -22.109 1 98.81 385 ILE A O 1
ATOM 2862 N N . VAL A 1 386 ? 5.129 -28.578 -20.938 1 98.69 386 VAL A N 1
ATOM 2863 C CA . VAL A 1 386 ? 5.168 -27.484 -21.906 1 98.69 386 VAL A CA 1
ATOM 2864 C C . VAL A 1 386 ? 6.574 -26.891 -21.969 1 98.69 386 VAL A C 1
ATOM 2866 O O . VAL A 1 386 ? 7.145 -26.75 -23.062 1 98.69 386 VAL A O 1
ATOM 2869 N N . LEU A 1 387 ? 7.16 -26.578 -20.859 1 98.75 387 LEU A N 1
ATOM 2870 C CA . LEU A 1 387 ? 8.453 -25.906 -20.812 1 98.75 387 LEU A CA 1
ATOM 2871 C C . LEU A 1 387 ? 9.57 -26.859 -21.25 1 98.75 387 LEU A C 1
ATOM 2873 O O . LEU A 1 387 ? 10.531 -26.422 -21.906 1 98.75 387 LEU A O 1
ATOM 2877 N N . TYR A 1 388 ? 9.453 -28.141 -20.875 1 98.62 388 TYR A N 1
ATOM 2878 C CA . TYR A 1 388 ? 10.445 -29.109 -21.328 1 98.62 388 TYR A CA 1
ATOM 2879 C C . TYR A 1 388 ? 10.391 -29.297 -22.844 1 98.62 388 TYR A C 1
ATOM 2881 O O . TYR A 1 388 ? 11.422 -29.438 -23.484 1 98.62 388 TYR A O 1
ATOM 2889 N N . THR A 1 389 ? 9.211 -29.344 -23.359 1 98.56 389 THR A N 1
ATOM 2890 C CA . THR A 1 389 ? 9.055 -29.422 -24.812 1 98.56 389 THR A CA 1
ATOM 2891 C C . THR A 1 389 ? 9.688 -28.203 -25.484 1 98.56 389 THR A C 1
ATOM 2893 O O . THR A 1 389 ? 10.391 -28.344 -26.5 1 98.56 389 THR A O 1
ATOM 2896 N N . LEU A 1 390 ? 9.469 -27.031 -24.953 1 98.31 390 LEU A N 1
ATOM 2897 C CA . LEU A 1 390 ? 10.078 -25.812 -25.5 1 98.31 390 LEU A CA 1
ATOM 2898 C C . LEU A 1 390 ? 11.594 -25.859 -25.391 1 98.31 390 LEU A C 1
ATOM 2900 O O . LEU A 1 390 ? 12.305 -25.438 -26.297 1 98.31 390 LEU A O 1
ATOM 2904 N N . LYS A 1 391 ? 12.039 -26.375 -24.25 1 98.06 391 LYS A N 1
ATOM 2905 C CA . LYS A 1 391 ? 13.477 -26.516 -24.047 1 98.06 391 LYS A CA 1
ATOM 2906 C C . LYS A 1 391 ? 14.117 -27.391 -25.125 1 98.06 391 LYS A C 1
ATOM 2908 O O . LYS A 1 391 ? 15.211 -27.078 -25.594 1 98.06 391 LYS A O 1
ATOM 2913 N N . LYS A 1 392 ? 13.461 -28.406 -25.594 1 97.94 392 LYS A N 1
ATOM 2914 C CA . LYS A 1 392 ? 13.992 -29.391 -26.547 1 97.94 392 LYS A CA 1
ATOM 2915 C C . LYS A 1 392 ? 13.781 -28.922 -27.984 1 97.94 392 LYS A C 1
ATOM 2917 O O . LYS A 1 392 ? 14.391 -29.453 -28.906 1 97.94 392 LYS A O 1
ATOM 2922 N N . THR A 1 393 ? 13.008 -27.953 -28.156 1 97.56 393 THR A N 1
ATOM 2923 C CA . THR A 1 393 ? 12.695 -27.531 -29.516 1 97.56 393 THR A CA 1
ATOM 2924 C C . THR A 1 393 ? 13.312 -26.172 -29.812 1 97.56 393 THR A C 1
ATOM 2926 O O . THR A 1 393 ? 14.445 -26.078 -30.281 1 97.56 393 THR A O 1
ATOM 2929 N N . ILE A 1 394 ? 12.773 -25.078 -29.203 1 96.25 394 ILE A N 1
ATOM 2930 C CA . ILE A 1 394 ? 13.211 -23.734 -29.578 1 96.25 394 ILE A CA 1
ATOM 2931 C C . ILE A 1 394 ? 14.164 -23.188 -28.516 1 96.25 394 ILE A C 1
ATOM 2933 O O . ILE A 1 394 ? 14.828 -22.172 -28.719 1 96.25 394 ILE A O 1
ATOM 2937 N N . GLY A 1 395 ? 14.227 -23.906 -27.484 1 97.12 395 GLY A N 1
ATOM 2938 C CA . GLY A 1 395 ? 15.078 -23.438 -26.406 1 97.12 395 GLY A CA 1
ATOM 2939 C C . GLY A 1 395 ? 14.359 -22.516 -25.438 1 97.12 395 GLY A C 1
ATOM 2940 O O . GLY A 1 395 ? 13.508 -21.719 -25.844 1 97.12 395 GLY A O 1
ATOM 2941 N N . LEU A 1 396 ? 14.797 -22.562 -24.188 1 97.75 396 LEU A N 1
ATOM 2942 C CA . LEU A 1 396 ? 14.188 -21.766 -23.141 1 97.75 396 LEU A CA 1
ATOM 2943 C C . LEU A 1 396 ? 15.047 -20.531 -22.828 1 97.75 396 LEU A C 1
ATOM 2945 O O . LEU A 1 396 ? 14.516 -19.438 -22.609 1 97.75 396 LEU A O 1
ATOM 2949 N N . ARG A 1 397 ? 16.328 -20.734 -22.844 1 98 397 ARG A N 1
ATOM 2950 C CA . ARG A 1 397 ? 17.297 -19.781 -22.312 1 98 397 ARG A CA 1
ATOM 2951 C C . ARG A 1 397 ? 18.047 -19.078 -23.422 1 98 397 ARG A C 1
ATOM 2953 O O . ARG A 1 397 ? 18.344 -19.688 -24.469 1 98 397 ARG A O 1
ATOM 2960 N N . VAL A 1 398 ? 18.328 -17.844 -23.266 1 97.38 398 VAL A N 1
ATOM 2961 C CA . VAL A 1 398 ? 19.156 -17.109 -24.203 1 97.38 398 VAL A CA 1
ATOM 2962 C C . VAL A 1 398 ? 20.594 -17.609 -24.125 1 97.38 398 VAL A C 1
ATOM 2964 O O . VAL A 1 398 ? 20.953 -18.359 -23.203 1 97.38 398 VAL A O 1
ATOM 2967 N N . THR A 1 399 ? 21.406 -17.156 -25.094 1 97.12 399 THR A N 1
ATOM 2968 C CA . THR A 1 399 ? 22.812 -17.578 -25.078 1 97.12 399 THR A CA 1
ATOM 2969 C C . THR A 1 399 ? 23.562 -16.875 -23.953 1 97.12 399 THR A C 1
ATOM 2971 O O . THR A 1 399 ? 23.125 -15.828 -23.453 1 97.12 399 THR A O 1
ATOM 2974 N N . PRO A 1 400 ? 24.641 -17.469 -23.531 1 96.56 400 PRO A N 1
ATOM 2975 C CA . PRO A 1 400 ? 25.438 -16.812 -22.5 1 96.56 400 PRO A CA 1
ATOM 2976 C C . PRO A 1 400 ? 25.828 -15.383 -22.859 1 96.56 400 PRO A C 1
ATOM 2978 O O . PRO A 1 400 ? 25.797 -14.5 -22 1 96.56 400 PRO A O 1
ATOM 2981 N N . GLU A 1 401 ? 26.141 -15.133 -24.078 1 96.12 401 GLU A N 1
ATOM 2982 C CA . GLU A 1 401 ? 26.516 -13.797 -24.531 1 96.12 401 GLU A CA 1
ATOM 2983 C C . GLU A 1 401 ? 25.344 -12.828 -24.391 1 96.12 401 GLU A C 1
ATOM 2985 O O . GLU A 1 401 ? 25.516 -11.695 -23.953 1 96.12 401 GLU A O 1
ATOM 2990 N N . GLN A 1 402 ? 24.234 -13.312 -24.75 1 95.38 402 GLN A N 1
ATOM 2991 C CA . GLN A 1 402 ? 23.031 -12.508 -24.656 1 95.38 402 GLN A CA 1
ATOM 2992 C C . GLN A 1 402 ? 22.672 -12.219 -23.203 1 95.38 402 GLN A C 1
ATOM 2994 O O . GLN A 1 402 ? 22.234 -11.109 -22.875 1 95.38 402 GLN A O 1
ATOM 2999 N N . GLU A 1 403 ? 22.844 -13.195 -22.391 1 95.81 403 GLU A N 1
ATOM 3000 C CA . GLU A 1 403 ? 22.547 -13.039 -20.969 1 95.81 403 GLU A CA 1
ATOM 3001 C C . GLU A 1 403 ? 23.484 -12.031 -20.328 1 95.81 403 GLU A C 1
ATOM 3003 O O . GLU A 1 403 ? 23.062 -11.227 -19.484 1 95.81 403 GLU A O 1
ATOM 3008 N N . ILE A 1 404 ? 24.734 -12.039 -20.688 1 93.62 404 ILE A N 1
ATOM 3009 C CA . ILE A 1 404 ? 25.734 -11.141 -20.125 1 93.62 404 ILE A CA 1
ATOM 3010 C C . ILE A 1 404 ? 25.484 -9.711 -20.594 1 93.62 404 ILE A C 1
ATOM 3012 O O . ILE A 1 404 ? 25.594 -8.766 -19.812 1 93.62 404 ILE A O 1
ATOM 3016 N N . SER A 1 405 ? 25.109 -9.586 -21.844 1 92.5 405 SER A N 1
ATOM 3017 C CA . SER A 1 405 ? 24.875 -8.25 -22.375 1 92.5 405 SER A CA 1
ATOM 3018 C C . SER A 1 405 ? 23.578 -7.656 -21.844 1 92.5 405 SER A C 1
ATOM 3020 O O . SER A 1 405 ? 23.422 -6.438 -21.781 1 92.5 405 SER A O 1
ATOM 3022 N N . GLY A 1 406 ? 22.641 -8.57 -21.562 1 93.94 406 GLY A N 1
ATOM 3023 C CA . GLY A 1 406 ? 21.344 -8.141 -21.078 1 93.94 406 GLY A CA 1
ATOM 3024 C C . GLY A 1 406 ? 20.234 -8.352 -22.094 1 93.94 406 GLY A C 1
ATOM 3025 O O . GLY A 1 406 ? 20.438 -8.188 -23.297 1 93.94 406 GLY A O 1
ATOM 3026 N N . LEU A 1 407 ? 19.094 -8.531 -21.609 1 95.5 407 LEU A N 1
ATOM 3027 C CA . LEU A 1 407 ? 17.969 -8.883 -22.484 1 95.5 407 LEU A CA 1
ATOM 3028 C C . LEU A 1 407 ? 17.391 -7.645 -23.156 1 95.5 407 LEU A C 1
ATOM 3030 O O . LEU A 1 407 ? 16.703 -7.75 -24.172 1 95.5 407 LEU A O 1
ATOM 3034 N N . ASP A 1 408 ? 17.625 -6.477 -22.562 1 94.38 408 ASP A N 1
ATOM 3035 C CA . ASP A 1 408 ? 17.203 -5.254 -23.234 1 94.38 408 ASP A CA 1
ATOM 3036 C C . ASP A 1 408 ? 17.781 -5.164 -24.641 1 94.38 408 ASP A C 1
ATOM 3038 O O . ASP A 1 408 ? 17.031 -5 -25.609 1 94.38 408 ASP A O 1
ATOM 3042 N N . ILE A 1 409 ? 19.047 -5.387 -24.656 1 91.75 409 ILE A N 1
ATOM 3043 C CA . ILE A 1 409 ? 19.703 -5.223 -25.938 1 91.75 409 ILE A CA 1
ATOM 3044 C C . ILE A 1 409 ? 19.531 -6.492 -26.781 1 91.75 409 ILE A C 1
ATOM 3046 O O . ILE A 1 409 ? 19.297 -6.418 -27.984 1 91.75 409 ILE A O 1
ATOM 3050 N N . SER A 1 410 ? 19.641 -7.605 -26.234 1 92.69 410 SER A N 1
ATOM 3051 C CA . SER A 1 410 ? 19.656 -8.852 -26.984 1 92.69 410 SER A CA 1
ATOM 3052 C C . SER A 1 410 ? 18.281 -9.172 -27.547 1 92.69 410 SER A C 1
ATOM 3054 O O . SER A 1 410 ? 18.156 -9.703 -28.656 1 92.69 410 SER A O 1
ATOM 3056 N N . GLU A 1 411 ? 17.219 -8.852 -26.797 1 92.5 411 GLU A N 1
ATOM 3057 C CA . GLU A 1 411 ? 15.875 -9.219 -27.234 1 92.5 411 GLU A CA 1
ATOM 3058 C C . GLU A 1 411 ? 15.148 -8.031 -27.859 1 92.5 411 GLU A C 1
ATOM 3060 O O . GLU A 1 411 ? 14.242 -8.203 -28.672 1 92.5 411 GLU A O 1
ATOM 3065 N N . HIS A 1 412 ? 15.586 -6.746 -27.516 1 93.88 412 HIS A N 1
ATOM 3066 C CA . HIS A 1 412 ? 14.781 -5.602 -27.922 1 93.88 412 HIS A CA 1
ATOM 3067 C C . HIS A 1 412 ? 15.625 -4.586 -28.688 1 93.88 412 HIS A C 1
ATOM 3069 O O . HIS A 1 412 ? 15.094 -3.621 -29.234 1 93.88 412 HIS A O 1
ATOM 3075 N N . GLY A 1 413 ? 16.891 -4.684 -28.656 1 91.19 413 GLY A N 1
ATOM 3076 C CA . GLY A 1 413 ? 17.75 -3.863 -29.484 1 91.19 413 GLY A CA 1
ATOM 3077 C C . GLY A 1 413 ? 18.141 -2.549 -28.844 1 91.19 413 GLY A C 1
ATOM 3078 O O . GLY A 1 413 ? 18.859 -1.748 -29.422 1 91.19 413 GLY A O 1
ATOM 3079 N N . SER A 1 414 ? 17.672 -2.27 -27.625 1 89.69 414 SER A N 1
ATOM 3080 C CA . SER A 1 414 ? 18.016 -1.037 -26.922 1 89.69 414 SER A CA 1
ATOM 3081 C C . SER A 1 414 ? 17.953 -1.224 -25.422 1 89.69 414 SER A C 1
ATOM 3083 O O . SER A 1 414 ? 17.078 -1.932 -24.906 1 89.69 414 SER A O 1
ATOM 3085 N N . TYR A 1 415 ? 18.922 -0.456 -24.766 1 88.19 415 TYR A N 1
ATOM 3086 C CA . TYR A 1 415 ? 18.922 -0.51 -23.312 1 88.19 415 TYR A CA 1
ATOM 3087 C C . TYR A 1 415 ? 17.781 0.305 -22.734 1 88.19 415 TYR A C 1
ATOM 3089 O O . TYR A 1 415 ? 17.391 1.329 -23.297 1 88.19 415 TYR A O 1
ATOM 3097 N N . GLY A 1 416 ? 17.359 -0.103 -21.625 1 88 416 GLY A N 1
ATOM 3098 C CA . GLY A 1 416 ? 16.359 0.655 -20.891 1 88 416 GLY A CA 1
ATOM 3099 C C . GLY A 1 416 ? 16.891 1.944 -20.297 1 88 416 GLY A C 1
ATOM 3100 O O . GLY A 1 416 ? 16.156 2.906 -20.109 1 88 416 GLY A O 1
ATOM 3101 N N . TYR A 1 417 ? 18.172 1.953 -19.969 1 90.5 417 TYR A N 1
ATOM 3102 C CA . TYR A 1 417 ? 18.906 3.115 -19.484 1 90.5 417 TYR A CA 1
ATOM 3103 C C . TYR A 1 417 ? 20.078 3.43 -20.391 1 90.5 417 TYR A C 1
ATOM 3105 O O . TYR A 1 417 ? 21.234 3.307 -19.984 1 90.5 417 TYR A O 1
ATOM 3113 N N . PRO A 1 418 ? 19.812 3.961 -21.469 1 83.62 418 PRO A N 1
ATOM 3114 C CA . PRO A 1 418 ? 20.859 4.09 -22.469 1 83.62 418 PRO A CA 1
ATOM 3115 C C . PRO A 1 418 ? 22.016 4.988 -22.016 1 83.62 418 PRO A C 1
ATOM 3117 O O . PRO A 1 418 ? 23.172 4.711 -22.312 1 83.62 418 PRO A O 1
ATOM 3120 N N . GLU A 1 419 ? 21.766 6.02 -21.281 1 79.06 419 GLU A N 1
ATOM 3121 C CA . GLU A 1 419 ? 22.828 6.93 -20.859 1 79.06 419 GLU A CA 1
ATOM 3122 C C . GLU A 1 419 ? 23.766 6.27 -19.844 1 79.06 419 GLU A C 1
ATOM 3124 O O . GLU A 1 419 ? 24.938 6.629 -19.734 1 79.06 419 GLU A O 1
ATOM 3129 N N . GLN A 1 420 ? 23.281 5.305 -19.188 1 83.31 420 GLN A N 1
ATOM 3130 C CA . GLN A 1 420 ? 24.078 4.625 -18.172 1 83.31 420 GLN A CA 1
ATOM 3131 C C . GLN A 1 420 ? 24.781 3.396 -18.734 1 83.31 420 GLN A C 1
ATOM 3133 O O . GLN A 1 420 ? 25.859 3.018 -18.281 1 83.31 420 GLN A O 1
ATOM 3138 N N . LEU A 1 421 ? 24.141 2.791 -19.828 1 84.44 421 LEU A N 1
ATOM 3139 C CA . LEU A 1 421 ? 24.609 1.449 -20.172 1 84.44 421 LEU A CA 1
ATOM 3140 C C . LEU A 1 421 ? 25.156 1.408 -21.594 1 84.44 421 LEU A C 1
ATOM 3142 O O . LEU A 1 421 ? 25.969 0.532 -21.922 1 84.44 421 LEU A O 1
ATOM 3146 N N . ASP A 1 422 ? 24.656 2.363 -22.359 1 77.88 422 ASP A N 1
ATOM 3147 C CA . ASP A 1 422 ? 25.094 2.348 -23.75 1 77.88 422 ASP A CA 1
ATOM 3148 C C . ASP A 1 422 ? 26.484 2.975 -23.906 1 77.88 422 ASP A C 1
ATOM 3150 O O . ASP A 1 422 ? 26.656 4.168 -23.656 1 77.88 422 ASP A O 1
ATOM 3154 N N . PRO A 1 423 ? 27.391 2.221 -24.281 1 76 423 PRO A N 1
ATOM 3155 C CA . PRO A 1 423 ? 28.734 2.762 -24.438 1 76 423 PRO A CA 1
ATOM 3156 C C . PRO A 1 423 ? 28.797 3.965 -25.375 1 76 423 PRO A C 1
ATOM 3158 O O . PRO A 1 423 ? 29.625 4.855 -25.203 1 76 423 PRO A O 1
ATOM 3161 N N . ALA A 1 424 ? 27.969 4.012 -26.328 1 69.88 424 ALA A N 1
ATOM 3162 C CA . ALA A 1 424 ? 27.953 5.125 -27.266 1 69.88 424 ALA A CA 1
ATOM 3163 C C . ALA A 1 424 ? 27.594 6.434 -26.562 1 69.88 424 ALA A C 1
ATOM 3165 O O . ALA A 1 424 ? 28.062 7.5 -26.969 1 69.88 424 ALA A O 1
ATOM 3166 N N . TYR A 1 425 ? 26.844 6.363 -25.562 1 68.94 425 TYR A N 1
ATOM 3167 C CA . TYR A 1 425 ? 26.438 7.551 -24.828 1 68.94 425 TYR A CA 1
ATOM 3168 C C . TYR A 1 425 ? 27.469 7.934 -23.781 1 68.94 425 TYR A C 1
ATOM 3170 O O . TYR A 1 425 ? 27.688 9.117 -23.516 1 68.94 425 TYR A O 1
ATOM 3178 N N . GLN A 1 426 ? 28.078 7.008 -23.141 1 64.81 426 GLN A N 1
ATOM 3179 C CA . GLN A 1 426 ? 29.078 7.285 -22.109 1 64.81 426 GLN A CA 1
ATOM 3180 C C . GLN A 1 426 ? 30.297 7.988 -22.703 1 64.81 426 GLN A C 1
ATOM 3182 O O . GLN A 1 426 ? 30.906 8.828 -22.047 1 64.81 426 GLN A O 1
ATOM 3187 N N . GLN A 1 427 ? 30.641 7.75 -23.891 1 56.19 427 GLN A N 1
ATOM 3188 C CA . GLN A 1 427 ? 31.781 8.367 -24.562 1 56.19 427 GLN A CA 1
ATOM 3189 C C . GLN A 1 427 ? 31.5 9.82 -24.906 1 56.19 427 GLN A C 1
ATOM 3191 O O . GLN A 1 427 ? 32.406 10.672 -24.844 1 56.19 427 GLN A O 1
ATOM 3196 N N . THR A 1 428 ? 30.328 10.141 -25.188 1 51.72 428 THR A N 1
ATOM 3197 C CA . THR A 1 428 ? 30.031 11.5 -25.641 1 51.72 428 THR A CA 1
ATOM 3198 C C . THR A 1 428 ? 29.969 12.461 -24.453 1 51.72 428 THR A C 1
ATOM 3200 O O . THR A 1 428 ? 30.266 13.648 -24.594 1 51.72 428 THR A O 1
ATOM 3203 N N . THR A 1 429 ? 29.625 12.109 -23.328 1 51.97 429 THR A N 1
ATOM 3204 C CA . THR A 1 429 ? 29.453 13.039 -22.203 1 51.97 429 THR A CA 1
ATOM 3205 C C . THR A 1 429 ? 30.797 13.367 -21.578 1 51.97 429 THR A C 1
ATOM 3207 O O . THR A 1 429 ? 30.938 14.391 -20.906 1 51.97 429 THR A O 1
ATOM 3210 N N . THR A 1 430 ? 31.844 12.586 -21.688 1 48.97 430 THR A N 1
ATOM 3211 C CA . THR A 1 430 ? 33.156 12.938 -21.156 1 48.97 430 THR A CA 1
ATOM 3212 C C . THR A 1 430 ? 33.844 13.945 -22.078 1 48.97 430 THR A C 1
ATOM 3214 O O . THR A 1 430 ? 34.844 14.57 -21.672 1 48.97 430 THR A O 1
ATOM 3217 N N . VAL A 1 431 ? 33.531 14.023 -23.328 1 43.31 431 VAL A N 1
ATOM 3218 C CA . VAL A 1 431 ? 34.344 14.875 -24.203 1 43.31 431 VAL A CA 1
ATOM 3219 C C . VAL A 1 431 ? 33.75 16.297 -24.203 1 43.31 431 VAL A C 1
ATOM 3221 O O . VAL A 1 431 ? 33.219 16.75 -25.219 1 43.31 431 VAL A O 1
ATOM 3224 N N . VAL A 1 432 ? 32.938 16.609 -23.25 1 42.22 432 VAL A N 1
ATOM 3225 C CA . VAL A 1 432 ? 32.656 18.031 -23.391 1 42.22 432 VAL A CA 1
ATOM 3226 C C . VAL A 1 432 ? 33.906 18.844 -23 1 42.22 432 VAL A C 1
ATOM 3228 O O . VAL A 1 432 ? 34.375 18.75 -21.875 1 42.22 432 VAL A O 1
ATOM 3231 N N . PRO A 1 433 ? 34.719 19.422 -23.906 1 38.84 433 PRO A N 1
ATOM 3232 C CA . PRO A 1 433 ? 35.938 20.203 -23.656 1 38.84 433 PRO A CA 1
ATOM 3233 C C . PRO A 1 433 ? 35.75 21.266 -22.578 1 38.84 433 PRO A C 1
ATOM 3235 O O . PRO A 1 433 ? 34.656 21.844 -22.453 1 38.84 433 PRO A O 1
ATOM 3238 N N . SER A 1 434 ? 36.438 21.125 -21.453 1 39.12 434 SER A N 1
ATOM 3239 C CA . SER A 1 434 ? 36.594 22.234 -20.531 1 39.12 434 SER A CA 1
ATOM 3240 C C . SER A 1 434 ? 36.719 23.562 -21.266 1 39.12 434 SER A C 1
ATOM 3242 O O . SER A 1 434 ? 37.594 23.734 -22.094 1 39.12 434 SER A O 1
ATOM 3244 N N . ARG A 1 435 ? 35.719 24.141 -21.578 1 36.09 435 ARG A N 1
ATOM 3245 C CA . ARG A 1 435 ? 35.875 25.516 -22.062 1 36.09 435 ARG A CA 1
ATOM 3246 C C . ARG A 1 435 ? 36.812 26.297 -21.156 1 36.09 435 ARG A C 1
ATOM 3248 O O . ARG A 1 435 ? 36.656 26.328 -19.938 1 36.09 435 ARG A O 1
ATOM 3255 N N . SER A 1 436 ? 38.094 26.391 -21.484 1 32.19 436 SER A N 1
ATOM 3256 C CA . SER A 1 436 ? 39.062 27.406 -21.078 1 32.19 436 SER A CA 1
ATOM 3257 C C . SER A 1 436 ? 38.406 28.781 -20.984 1 32.19 436 SER A C 1
ATOM 3259 O O . SER A 1 436 ? 37.938 29.328 -21.984 1 32.19 436 SER A O 1
ATOM 3261 N N . SER A 1 437 ? 37.531 29.016 -19.953 1 25.73 437 SER A N 1
ATOM 3262 C CA . SER A 1 437 ? 37.625 30.422 -19.609 1 25.73 437 SER A CA 1
ATOM 3263 C C . SER A 1 437 ? 38.969 30.766 -19 1 25.73 437 SER A C 1
ATOM 3265 O O . SER A 1 437 ? 39.562 29.953 -18.266 1 25.73 437 SER A O 1
ATOM 3267 N N . MET B 1 1 ? -32.094 -5.691 -1.729 1 82.88 1 MET B N 1
ATOM 3268 C CA . MET B 1 1 ? -31.812 -4.621 -0.778 1 82.88 1 MET B CA 1
ATOM 3269 C C . MET B 1 1 ? -32.938 -3.604 -0.749 1 82.88 1 MET B C 1
ATOM 3271 O O . MET B 1 1 ? -33.5 -3.25 -1.794 1 82.88 1 MET B O 1
ATOM 3275 N N . ASN B 1 2 ? -33.375 -3.135 0.477 1 90 2 ASN B N 1
ATOM 3276 C CA . ASN B 1 2 ? -34.312 -2.027 0.629 1 90 2 ASN B CA 1
ATOM 3277 C C . ASN B 1 2 ? -33.594 -0.681 0.627 1 90 2 ASN B C 1
ATOM 3279 O O . ASN B 1 2 ? -32.375 -0.621 0.418 1 90 2 ASN B O 1
ATOM 3283 N N . GLU B 1 3 ? -34.312 0.415 0.754 1 90.81 3 GLU B N 1
ATOM 3284 C CA . GLU B 1 3 ? -33.75 1.761 0.635 1 90.81 3 GLU B CA 1
ATOM 3285 C C . GLU B 1 3 ? -32.656 1.989 1.65 1 90.81 3 GLU B C 1
ATOM 3287 O O . GLU B 1 3 ? -31.609 2.568 1.32 1 90.81 3 GLU B O 1
ATOM 3292 N N . ALA B 1 4 ? -32.875 1.599 2.83 1 90.75 4 ALA B N 1
ATOM 3293 C CA . ALA B 1 4 ? -31.891 1.761 3.887 1 90.75 4 ALA B CA 1
ATOM 3294 C C . ALA B 1 4 ? -30.625 0.983 3.564 1 90.75 4 ALA B C 1
ATOM 3296 O O . ALA B 1 4 ? -29.516 1.482 3.77 1 90.75 4 ALA B O 1
ATOM 3297 N N . GLN B 1 5 ? -30.797 -0.186 3.055 1 92.44 5 GLN B N 1
ATOM 3298 C CA . GLN B 1 5 ? -29.672 -1.03 2.68 1 92.44 5 GLN B CA 1
ATOM 3299 C C . GLN B 1 5 ? -28.922 -0.444 1.49 1 92.44 5 GLN B C 1
ATOM 3301 O O . GLN B 1 5 ? -27.688 -0.535 1.421 1 92.44 5 GLN B O 1
ATOM 3306 N N . LEU B 1 6 ? -29.688 0.127 0.577 1 93.19 6 LEU B N 1
ATOM 3307 C CA . LEU B 1 6 ? -29.078 0.745 -0.595 1 93.19 6 LEU B CA 1
ATOM 3308 C C . LEU B 1 6 ? -28.25 1.963 -0.199 1 93.19 6 LEU B C 1
ATOM 3310 O O . LEU B 1 6 ? -27.141 2.156 -0.702 1 93.19 6 LEU B O 1
ATOM 3314 N N . SER B 1 7 ? -28.812 2.777 0.695 1 93.88 7 SER B N 1
ATOM 3315 C CA . SER B 1 7 ? -28.078 3.934 1.2 1 93.88 7 SER B CA 1
ATOM 3316 C C . SER B 1 7 ? -26.812 3.508 1.929 1 93.88 7 SER B C 1
ATOM 3318 O O . SER B 1 7 ? -25.75 4.109 1.744 1 93.88 7 SER B O 1
ATOM 3320 N N . PHE B 1 8 ? -26.938 2.467 2.721 1 95.19 8 PHE B N 1
ATOM 3321 C CA . PHE B 1 8 ? -25.812 1.906 3.455 1 95.19 8 PHE B CA 1
ATOM 3322 C C . PHE B 1 8 ? -24.734 1.406 2.5 1 95.19 8 PHE B C 1
ATOM 3324 O O . PHE B 1 8 ? -23.547 1.675 2.699 1 95.19 8 PHE B O 1
ATOM 3331 N N . ALA B 1 9 ? -25.109 0.757 1.466 1 94.88 9 ALA B N 1
ATOM 3332 C CA . ALA B 1 9 ? -24.188 0.213 0.475 1 94.88 9 ALA B CA 1
ATOM 3333 C C . ALA B 1 9 ? -23.469 1.331 -0.283 1 94.88 9 ALA B C 1
ATOM 3335 O O . ALA B 1 9 ? -22.266 1.256 -0.523 1 94.88 9 ALA B O 1
ATOM 3336 N N . LEU B 1 10 ? -24.188 2.322 -0.655 1 95.12 10 LEU B N 1
ATOM 3337 C CA . LEU B 1 10 ? -23.625 3.441 -1.405 1 95.12 10 LEU B CA 1
ATOM 3338 C C . LEU B 1 10 ? -22.609 4.203 -0.568 1 95.12 10 LEU B C 1
ATOM 3340 O O . LEU B 1 10 ? -21.516 4.512 -1.046 1 95.12 10 LEU B O 1
ATOM 3344 N N . ASP B 1 11 ? -22.953 4.516 0.64 1 97.38 11 ASP B N 1
ATOM 3345 C CA . ASP B 1 11 ? -22.031 5.203 1.54 1 97.38 11 ASP B CA 1
ATOM 3346 C C . ASP B 1 11 ? -20.781 4.359 1.791 1 97.38 11 ASP B C 1
ATOM 3348 O O . ASP B 1 11 ? -19.672 4.887 1.818 1 97.38 11 ASP B O 1
ATOM 3352 N N . SER B 1 12 ? -21 3.076 1.961 1 97.19 12 SER B N 1
ATOM 3353 C CA . SER B 1 12 ? -19.891 2.166 2.205 1 97.19 12 SER B CA 1
ATOM 3354 C C . SER B 1 12 ? -18.938 2.129 1.019 1 97.19 12 SER B C 1
ATOM 3356 O O . SER B 1 12 ? -17.719 2.121 1.196 1 97.19 12 SER B O 1
ATOM 3358 N N . LEU B 1 13 ? -19.453 2.146 -0.167 1 96.75 13 LEU B N 1
ATOM 3359 C CA . LEU B 1 13 ? -18.625 2.154 -1.37 1 96.75 13 LEU B CA 1
ATOM 3360 C C . LEU B 1 13 ? -17.797 3.434 -1.453 1 96.75 13 LEU B C 1
ATOM 3362 O O . LEU B 1 13 ? -16.609 3.391 -1.789 1 96.75 13 LEU B O 1
ATOM 3366 N N . TRP B 1 14 ? -18.375 4.527 -1.13 1 97 14 TRP B N 1
ATOM 3367 C CA . TRP B 1 14 ? -17.688 5.812 -1.163 1 97 14 TRP B CA 1
ATOM 3368 C C . TRP B 1 14 ? -16.547 5.852 -0.149 1 97 14 TRP B C 1
ATOM 3370 O O . TRP B 1 14 ? -15.43 6.273 -0.472 1 97 14 TRP B O 1
ATOM 3380 N N . VAL B 1 15 ? -16.828 5.371 1.031 1 97.75 15 VAL B N 1
ATOM 3381 C CA . VAL B 1 15 ? -15.82 5.398 2.088 1 97.75 15 VAL B CA 1
ATOM 3382 C C . VAL B 1 15 ? -14.688 4.43 1.75 1 97.75 15 VAL B C 1
ATOM 3384 O O . VAL B 1 15 ? -13.516 4.723 2.004 1 97.75 15 VAL B O 1
ATOM 3387 N N . MET B 1 16 ? -15 3.285 1.133 1 98 16 MET B N 1
ATOM 3388 C CA . MET B 1 16 ? -13.969 2.35 0.676 1 98 16 MET B CA 1
ATOM 3389 C C . MET B 1 16 ? -13.055 3.006 -0.353 1 98 16 MET B C 1
ATOM 3391 O O . MET B 1 16 ? -11.836 2.902 -0.255 1 98 16 MET B O 1
ATOM 3395 N N . LEU B 1 17 ? -13.641 3.674 -1.278 1 97.38 17 LEU B N 1
ATOM 3396 C CA . LEU B 1 17 ? -12.844 4.383 -2.275 1 97.38 17 LEU B CA 1
ATOM 3397 C C . LEU B 1 17 ? -11.961 5.438 -1.616 1 97.38 17 LEU B C 1
ATOM 3399 O O . LEU B 1 17 ? -10.781 5.562 -1.95 1 97.38 17 LEU B O 1
ATOM 3403 N N . GLY B 1 18 ? -12.555 6.219 -0.727 1 98.44 18 GLY B N 1
ATOM 3404 C CA . GLY B 1 18 ? -11.773 7.195 0.013 1 98.44 18 GLY B CA 1
ATOM 3405 C C . GLY B 1 18 ? -10.594 6.586 0.749 1 98.44 18 GLY B C 1
ATOM 3406 O O . GLY B 1 18 ? -9.477 7.094 0.669 1 98.44 18 GLY B O 1
ATOM 3407 N N . ALA B 1 19 ? -10.859 5.477 1.456 1 98.44 19 ALA B N 1
ATOM 3408 C CA . ALA B 1 19 ? -9.805 4.793 2.197 1 98.44 19 ALA B CA 1
ATOM 3409 C C . ALA B 1 19 ? -8.68 4.34 1.263 1 98.44 19 ALA B C 1
ATOM 3411 O O . ALA B 1 19 ? -7.5 4.523 1.565 1 98.44 19 ALA B O 1
ATOM 3412 N N . ILE B 1 20 ? -9.008 3.783 0.145 1 98.44 20 ILE B N 1
ATOM 3413 C CA . ILE B 1 20 ? -8.031 3.291 -0.824 1 98.44 20 ILE B CA 1
ATOM 3414 C C . ILE B 1 20 ? -7.18 4.449 -1.332 1 98.44 20 ILE B C 1
ATOM 3416 O O . ILE B 1 20 ? -5.957 4.332 -1.428 1 98.44 20 ILE B O 1
ATOM 3420 N N . LEU B 1 21 ? -7.801 5.555 -1.645 1 98.25 21 LEU B N 1
ATOM 3421 C CA . LEU B 1 21 ? -7.09 6.723 -2.145 1 98.25 21 LEU B CA 1
ATOM 3422 C C . LEU B 1 21 ? -6.129 7.27 -1.09 1 98.25 21 LEU B C 1
ATOM 3424 O O . LEU B 1 21 ? -4.977 7.582 -1.395 1 98.25 21 LEU B O 1
ATOM 3428 N N . VAL B 1 22 ? -6.562 7.352 0.136 1 98.69 22 VAL B N 1
ATOM 3429 C CA . VAL B 1 22 ? -5.727 7.926 1.187 1 98.69 22 VAL B CA 1
ATOM 3430 C C . VAL B 1 22 ? -4.609 6.949 1.549 1 98.69 22 VAL B C 1
ATOM 3432 O O . VAL B 1 22 ? -3.469 7.359 1.775 1 98.69 22 VAL B O 1
ATOM 3435 N N . ILE B 1 23 ? -4.887 5.68 1.633 1 98.56 23 ILE B N 1
ATOM 3436 C CA . ILE B 1 23 ? -3.828 4.703 1.86 1 98.56 23 ILE B CA 1
ATOM 3437 C C . ILE B 1 23 ? -2.82 4.758 0.716 1 98.56 23 ILE B C 1
ATOM 3439 O O . ILE B 1 23 ? -1.611 4.656 0.94 1 98.56 23 ILE B O 1
ATOM 3443 N N . GLY B 1 24 ? -3.299 4.969 -0.489 1 98.12 24 GLY B N 1
ATOM 3444 C CA . GLY B 1 24 ? -2.439 5.109 -1.653 1 98.12 24 GLY B CA 1
ATOM 3445 C C . GLY B 1 24 ? -1.488 6.289 -1.556 1 98.12 24 GLY B C 1
ATOM 3446 O O . GLY B 1 24 ? -0.464 6.324 -2.24 1 98.12 24 GLY B O 1
ATOM 3447 N N . MET B 1 25 ? -1.757 7.242 -0.713 1 98.31 25 MET B N 1
ATOM 3448 C CA . MET B 1 25 ? -0.887 8.398 -0.503 1 98.31 25 MET B CA 1
ATOM 3449 C C . MET B 1 25 ? 0.468 7.961 0.046 1 98.31 25 MET B C 1
ATOM 3451 O O . MET B 1 25 ? 1.452 8.695 -0.069 1 98.31 25 MET B O 1
ATOM 3455 N N . GLN B 1 26 ? 0.519 6.781 0.625 1 98.31 26 GLN B N 1
ATOM 3456 C CA . GLN B 1 26 ? 1.806 6.289 1.104 1 98.31 26 GLN B CA 1
ATOM 3457 C C . GLN B 1 26 ? 2.812 6.176 -0.037 1 98.31 26 GLN B C 1
ATOM 3459 O O . GLN B 1 26 ? 4.012 6.383 0.163 1 98.31 26 GLN B O 1
ATOM 3464 N N . VAL B 1 27 ? 2.34 5.848 -1.214 1 97.94 27 VAL B N 1
ATOM 3465 C CA . VAL B 1 27 ? 3.188 5.82 -2.4 1 97.94 27 VAL B CA 1
ATOM 3466 C C . VAL B 1 27 ? 3.709 7.223 -2.697 1 97.94 27 VAL B C 1
ATOM 3468 O O . VAL B 1 27 ? 4.879 7.395 -3.043 1 97.94 27 VAL B O 1
ATOM 3471 N N . GLY B 1 28 ? 2.848 8.18 -2.572 1 98.06 28 GLY B N 1
ATOM 3472 C CA . GLY B 1 28 ? 3.24 9.57 -2.783 1 98.06 28 GLY B CA 1
ATOM 3473 C C . GLY B 1 28 ? 4.305 10.039 -1.812 1 98.06 28 GLY B C 1
ATOM 3474 O O . GLY B 1 28 ? 5.281 10.68 -2.213 1 98.06 28 GLY B O 1
ATOM 3475 N N . PHE B 1 29 ? 4.164 9.695 -0.566 1 97.81 29 PHE B N 1
ATOM 3476 C CA . PHE B 1 29 ? 5.145 10.07 0.447 1 97.81 29 PHE B CA 1
ATOM 3477 C C . PHE B 1 29 ? 6.488 9.398 0.171 1 97.81 29 PHE B C 1
ATOM 3479 O O . PHE B 1 29 ? 7.539 10.031 0.308 1 97.81 29 PHE B O 1
ATOM 3486 N N . ALA B 1 30 ? 6.426 8.133 -0.198 1 97.62 30 ALA B N 1
ATOM 3487 C CA . ALA B 1 30 ? 7.656 7.406 -0.483 1 97.62 30 ALA B CA 1
ATOM 3488 C C . ALA B 1 30 ? 8.422 8.055 -1.631 1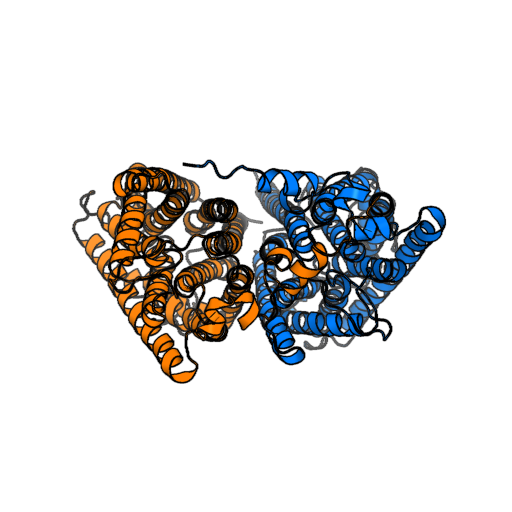 97.62 30 ALA B C 1
ATOM 3490 O O . ALA B 1 30 ? 9.633 8.273 -1.531 1 97.62 30 ALA B O 1
ATOM 3491 N N . LEU B 1 31 ? 7.715 8.406 -2.689 1 97.88 31 LEU B N 1
ATOM 3492 C CA . LEU B 1 31 ? 8.336 9.008 -3.867 1 97.88 31 LEU B CA 1
ATOM 3493 C C . LEU B 1 31 ? 8.82 10.414 -3.562 1 97.88 31 LEU B C 1
ATOM 3495 O O . LEU B 1 31 ? 9.961 10.766 -3.887 1 97.88 31 LEU B O 1
ATOM 3499 N N . LEU B 1 32 ? 8 11.203 -2.912 1 97.12 32 LEU B N 1
ATOM 3500 C CA . LEU B 1 32 ? 8.344 12.586 -2.59 1 97.12 32 LEU B CA 1
ATOM 3501 C C . LEU B 1 32 ? 9.57 12.648 -1.693 1 97.12 32 LEU B C 1
ATOM 3503 O O . LEU B 1 32 ? 10.5 13.414 -1.961 1 97.12 32 LEU B O 1
ATOM 3507 N N . GLU B 1 33 ? 9.617 11.844 -0.694 1 97.12 33 GLU B N 1
ATOM 3508 C CA . GLU B 1 33 ? 10.719 11.883 0.26 1 97.12 33 GLU B CA 1
ATOM 3509 C C . GLU B 1 33 ? 12 11.312 -0.347 1 97.12 33 GLU B C 1
ATOM 3511 O O . GLU B 1 33 ? 13.086 11.867 -0.167 1 97.12 33 GLU B O 1
ATOM 3516 N N . ALA B 1 34 ? 11.836 10.156 -1.029 1 96.88 34 ALA B N 1
ATOM 3517 C CA . ALA B 1 34 ? 13.023 9.586 -1.677 1 96.88 34 ALA B CA 1
ATOM 3518 C C . ALA B 1 34 ? 13.602 10.555 -2.699 1 96.88 34 ALA B C 1
ATOM 3520 O O . ALA B 1 34 ? 14.82 10.773 -2.732 1 96.88 34 ALA B O 1
ATOM 3521 N N . GLY B 1 35 ? 12.781 11.172 -3.48 1 96.5 35 GLY B N 1
ATOM 3522 C CA . GLY B 1 35 ? 13.234 12.109 -4.492 1 96.5 35 GLY B CA 1
ATOM 3523 C C . GLY B 1 35 ? 13.875 13.352 -3.91 1 96.5 35 GLY B C 1
ATOM 3524 O O . GLY B 1 35 ? 14.75 13.961 -4.535 1 96.5 35 GLY B O 1
ATOM 3525 N N . SER B 1 36 ? 13.508 13.695 -2.682 1 96.06 36 SER B N 1
ATOM 3526 C CA . SER B 1 36 ? 13.938 14.945 -2.059 1 96.06 36 SER B CA 1
ATOM 3527 C C . SER B 1 36 ? 15.148 14.727 -1.155 1 96.06 36 SER B C 1
ATOM 3529 O O . SER B 1 36 ? 15.602 15.656 -0.482 1 96.06 36 SER B O 1
ATOM 3531 N N . THR B 1 37 ? 15.68 13.492 -1.065 1 96.44 37 THR B N 1
ATOM 3532 C CA . THR B 1 37 ? 16.844 13.18 -0.238 1 96.44 37 THR B CA 1
ATOM 3533 C C . THR B 1 37 ? 17.969 12.609 -1.088 1 96.44 37 THR B C 1
ATOM 3535 O O . THR B 1 37 ? 17.797 12.352 -2.279 1 96.44 37 THR B O 1
ATOM 3538 N N . ARG B 1 38 ? 19.203 12.516 -0.451 1 95.31 38 ARG B N 1
ATOM 3539 C CA . ARG B 1 38 ? 20.391 12.062 -1.17 1 95.31 38 ARG B CA 1
ATOM 3540 C C . ARG B 1 38 ? 20.266 10.594 -1.556 1 95.31 38 ARG B C 1
ATOM 3542 O O . ARG B 1 38 ? 19.719 9.789 -0.793 1 95.31 38 ARG B O 1
ATOM 3549 N N . MET B 1 39 ? 20.766 10.195 -2.611 1 95.56 39 MET B N 1
ATOM 3550 C CA . MET B 1 39 ? 20.672 8.883 -3.252 1 95.56 39 MET B CA 1
ATOM 3551 C C . MET B 1 39 ? 21.125 7.781 -2.303 1 95.56 39 MET B C 1
ATOM 3553 O O . MET B 1 39 ? 20.562 6.684 -2.309 1 95.56 39 MET B O 1
ATOM 3557 N N . LYS B 1 40 ? 22.109 8 -1.451 1 95.5 40 LYS B N 1
ATOM 3558 C CA . LYS B 1 40 ? 22.703 7.008 -0.561 1 95.5 40 LYS B CA 1
ATOM 3559 C C . LYS B 1 40 ? 21.734 6.594 0.532 1 95.5 40 LYS B C 1
ATOM 3561 O O . LYS B 1 40 ? 21.969 5.633 1.263 1 95.5 40 LYS B O 1
ATOM 3566 N N . ASN B 1 41 ? 20.531 7.324 0.631 1 97 41 ASN B N 1
ATOM 3567 C CA . ASN B 1 41 ? 19.516 7.055 1.642 1 97 41 ASN B CA 1
ATOM 3568 C C . ASN B 1 41 ? 18.219 6.586 1.008 1 97 41 ASN B C 1
ATOM 3570 O O . ASN B 1 41 ? 17.234 6.355 1.71 1 97 41 ASN B O 1
ATOM 3574 N N . ALA B 1 42 ? 18.203 6.434 -0.285 1 95.94 42 ALA B N 1
ATOM 3575 C CA . ALA B 1 42 ? 16.938 6.309 -1.028 1 95.94 42 ALA B CA 1
ATOM 3576 C C . ALA B 1 42 ? 16.188 5.055 -0.607 1 95.94 42 ALA B C 1
ATOM 3578 O O . ALA B 1 42 ? 14.969 5.102 -0.406 1 95.94 42 ALA B O 1
ATOM 3579 N N . GLY B 1 43 ? 16.844 3.914 -0.484 1 96 43 GLY B N 1
ATOM 3580 C CA . GLY B 1 43 ? 16.203 2.689 -0.046 1 96 43 GLY B CA 1
ATOM 3581 C C . GLY B 1 43 ? 15.602 2.795 1.345 1 96 43 GLY B C 1
ATOM 3582 O O . GLY B 1 43 ? 14.453 2.395 1.567 1 96 43 GLY B O 1
ATOM 3583 N N . HIS B 1 44 ? 16.344 3.334 2.217 1 96.38 44 HIS B N 1
ATOM 3584 C CA . HIS B 1 44 ? 15.914 3.533 3.594 1 96.38 44 HIS B CA 1
ATOM 3585 C C . HIS B 1 44 ? 14.688 4.441 3.658 1 96.38 44 HIS B C 1
ATOM 3587 O O . HIS B 1 44 ? 13.711 4.125 4.34 1 96.38 44 HIS B O 1
ATOM 3593 N N . VAL B 1 45 ? 14.781 5.535 2.963 1 95.94 45 VAL B N 1
ATOM 3594 C CA . VAL B 1 45 ? 13.727 6.543 3.002 1 95.94 45 VAL B CA 1
ATOM 3595 C C . VAL B 1 45 ? 12.445 5.969 2.402 1 95.94 45 VAL B C 1
ATOM 3597 O O . VAL B 1 45 ? 11.352 6.188 2.932 1 95.94 45 VAL B O 1
ATOM 3600 N N . ALA B 1 46 ? 12.562 5.203 1.37 1 96.19 46 ALA B N 1
ATOM 3601 C CA . ALA B 1 46 ? 11.391 4.582 0.766 1 96.19 46 ALA B CA 1
ATOM 3602 C C . ALA B 1 46 ? 10.859 3.445 1.639 1 96.19 46 ALA B C 1
ATOM 3604 O O . ALA B 1 46 ? 9.664 3.369 1.908 1 96.19 46 ALA B O 1
ATOM 3605 N N . GLY B 1 47 ? 11.711 2.607 2.107 1 96 47 GLY B N 1
ATOM 3606 C CA . GLY B 1 47 ? 11.344 1.422 2.865 1 96 47 GLY B CA 1
ATOM 3607 C C . GLY B 1 47 ? 10.664 1.742 4.184 1 96 47 GLY B C 1
ATOM 3608 O O . GLY B 1 47 ? 9.789 1.003 4.633 1 96 47 GLY B O 1
ATOM 3609 N N . LYS B 1 48 ? 11.062 2.791 4.754 1 95.56 48 LYS B N 1
ATOM 3610 C CA . LYS B 1 48 ? 10.469 3.133 6.047 1 95.56 48 LYS B CA 1
ATOM 3611 C C . LYS B 1 48 ? 8.977 3.42 5.914 1 95.56 48 LYS B C 1
ATOM 3613 O O . LYS B 1 48 ? 8.234 3.322 6.891 1 95.56 48 LYS B O 1
ATOM 3618 N N . GLN B 1 49 ? 8.555 3.762 4.703 1 96.88 49 GLN B N 1
ATOM 3619 C CA . GLN B 1 49 ? 7.129 4.027 4.508 1 96.88 49 GLN B CA 1
ATOM 3620 C C . GLN B 1 49 ? 6.305 2.756 4.684 1 96.88 49 GLN B C 1
ATOM 3622 O O . GLN B 1 49 ? 5.203 2.793 5.238 1 96.88 49 GLN B O 1
ATOM 3627 N N . ILE B 1 50 ? 6.801 1.651 4.219 1 96.94 50 ILE B N 1
ATOM 3628 C CA . ILE B 1 50 ? 6.129 0.37 4.398 1 96.94 50 ILE B CA 1
ATOM 3629 C C . ILE B 1 50 ? 6.117 -0.003 5.879 1 96.94 50 ILE B C 1
ATOM 3631 O O . ILE B 1 50 ? 5.082 -0.403 6.418 1 96.94 50 ILE B O 1
ATOM 3635 N N . LEU B 1 51 ? 7.238 0.158 6.465 1 96.44 51 LEU B N 1
ATOM 3636 C CA . LEU B 1 51 ? 7.363 -0.161 7.883 1 96.44 51 LEU B CA 1
ATOM 3637 C C . LEU B 1 51 ? 6.406 0.688 8.719 1 96.44 51 LEU B C 1
ATOM 3639 O O . LEU B 1 51 ? 5.723 0.17 9.602 1 96.44 51 LEU B O 1
ATOM 3643 N N . SER B 1 52 ? 6.434 1.942 8.367 1 97 52 SER B N 1
ATOM 3644 C CA . SER B 1 52 ? 5.617 2.908 9.094 1 97 52 SER B CA 1
ATOM 3645 C C . SER B 1 52 ? 4.133 2.564 8.992 1 97 52 SER B C 1
ATOM 3647 O O . SER B 1 52 ? 3.422 2.568 10 1 97 52 SER B O 1
ATOM 3649 N N . PHE B 1 53 ? 3.635 2.26 7.805 1 98.56 53 PHE B N 1
ATOM 3650 C CA . PHE B 1 53 ? 2.217 1.965 7.625 1 98.56 53 PHE B CA 1
ATOM 3651 C C . PHE B 1 53 ? 1.852 0.64 8.281 1 98.56 53 PHE B C 1
ATOM 3653 O O . PHE B 1 53 ? 0.748 0.486 8.812 1 98.56 53 PHE B O 1
ATOM 3660 N N . ALA B 1 54 ? 2.785 -0.306 8.289 1 98.75 54 ALA B N 1
ATOM 3661 C CA . ALA B 1 54 ? 2.564 -1.585 8.961 1 98.75 54 ALA B CA 1
ATOM 3662 C C . ALA B 1 54 ? 2.416 -1.396 10.461 1 98.75 54 ALA B C 1
ATOM 3664 O O . ALA B 1 54 ? 1.492 -1.938 11.078 1 98.75 54 ALA B O 1
ATOM 3665 N N . ILE B 1 55 ? 3.293 -0.579 11.039 1 98.19 55 ILE B N 1
ATOM 3666 C CA . ILE B 1 55 ? 3.242 -0.292 12.469 1 98.19 55 ILE B CA 1
ATOM 3667 C C . ILE B 1 55 ? 1.924 0.4 12.805 1 98.19 55 ILE B C 1
ATOM 3669 O O . ILE B 1 55 ? 1.235 0.008 13.75 1 98.19 55 ILE B O 1
ATOM 3673 N N . ALA B 1 56 ? 1.605 1.382 12.016 1 98.75 56 ALA B N 1
ATOM 3674 C CA . ALA B 1 56 ? 0.366 2.119 12.242 1 98.75 56 ALA B CA 1
ATOM 3675 C C . ALA B 1 56 ? -0.844 1.191 12.18 1 98.75 56 ALA B C 1
ATOM 3677 O O . ALA B 1 56 ? -1.769 1.308 12.984 1 98.75 56 ALA B O 1
ATOM 3678 N N . SER B 1 57 ? -0.836 0.296 11.219 1 98.81 57 SER B N 1
ATOM 3679 C CA . SER B 1 57 ? -1.96 -0.609 11.008 1 98.81 57 SER B CA 1
ATOM 3680 C C . SER B 1 57 ? -2.199 -1.493 12.227 1 98.81 57 SER B C 1
ATOM 3682 O O . SER B 1 57 ? -3.33 -1.612 12.703 1 98.81 57 SER B O 1
ATOM 3684 N N . LEU B 1 58 ? -1.19 -2.068 12.75 1 98.81 58 LEU B N 1
ATOM 3685 C CA . LEU B 1 58 ? -1.332 -3.008 13.859 1 98.81 58 LEU B CA 1
ATOM 3686 C C . LEU B 1 58 ? -1.584 -2.268 15.172 1 98.81 58 LEU B C 1
ATOM 3688 O O . LEU B 1 58 ? -2.453 -2.662 15.953 1 98.81 58 LEU B O 1
ATOM 3692 N N . ALA B 1 59 ? -0.843 -1.183 15.391 1 98.81 59 ALA B N 1
ATOM 3693 C CA . ALA B 1 59 ? -0.967 -0.432 16.641 1 98.81 59 ALA B CA 1
ATOM 3694 C C . ALA B 1 59 ? -2.322 0.264 16.734 1 98.81 59 ALA B C 1
ATOM 3696 O O . ALA B 1 59 ? -2.926 0.329 17.797 1 98.81 59 ALA B O 1
ATOM 3697 N N . PHE B 1 60 ? -2.766 0.843 15.617 1 98.81 60 PHE B N 1
ATOM 3698 C CA . PHE B 1 60 ? -4.055 1.528 15.617 1 98.81 60 PHE B CA 1
ATOM 3699 C C . PHE B 1 60 ? -5.195 0.536 15.805 1 98.81 60 PHE B C 1
ATOM 3701 O O . PHE B 1 60 ? -6.191 0.844 16.469 1 98.81 60 PHE B O 1
ATOM 3708 N N . TRP B 1 61 ? -5.07 -0.671 15.203 1 98.75 61 TRP B N 1
ATOM 3709 C CA . TRP B 1 61 ? -6.07 -1.726 15.352 1 98.75 61 TRP B CA 1
ATOM 3710 C C . TRP B 1 61 ? -6.145 -2.203 16.797 1 98.75 61 TRP B C 1
ATOM 3712 O O . TRP B 1 61 ? -7.234 -2.332 17.359 1 98.75 61 TRP B O 1
ATOM 3722 N N . ALA B 1 62 ? -5.02 -2.406 17.422 1 98.69 62 ALA B N 1
ATOM 3723 C CA . ALA B 1 62 ? -4.969 -3 18.766 1 98.69 62 ALA B CA 1
ATOM 3724 C C . ALA B 1 62 ? -5.391 -1.993 19.828 1 98.69 62 ALA B C 1
ATOM 3726 O O . ALA B 1 62 ? -6.105 -2.342 20.766 1 98.69 62 ALA B O 1
ATOM 3727 N N . VAL B 1 63 ? -4.934 -0.633 19.641 1 98.75 63 VAL B N 1
ATOM 3728 C CA . VAL B 1 63 ? -5.043 0.275 20.781 1 98.75 63 VAL B CA 1
ATOM 3729 C C . VAL B 1 63 ? -5.523 1.645 20.297 1 98.75 63 VAL B C 1
ATOM 3731 O O . VAL B 1 63 ? -6.469 2.207 20.859 1 98.75 63 VAL B O 1
ATOM 3734 N N . GLY B 1 64 ? -4.949 2.207 19.266 1 98.88 64 GLY B N 1
ATOM 3735 C CA . GLY B 1 64 ? -5.105 3.6 18.875 1 98.88 64 GLY B CA 1
ATOM 3736 C C . GLY B 1 64 ? -6.539 3.965 18.531 1 98.88 64 GLY B C 1
ATOM 3737 O O . GLY B 1 64 ? -7.004 5.055 18.875 1 98.88 64 GLY B O 1
ATOM 3738 N N . PHE B 1 65 ? -7.246 3.055 17.828 1 98.81 65 PHE B N 1
ATOM 3739 C CA . PHE B 1 65 ? -8.617 3.34 17.422 1 98.81 65 PHE B CA 1
ATOM 3740 C C . PHE B 1 65 ? -9.523 3.492 18.641 1 98.81 65 PHE B C 1
ATOM 3742 O O . PHE B 1 65 ? -10.391 4.363 18.672 1 98.81 65 PHE B O 1
ATOM 3749 N N . ALA B 1 66 ? -9.305 2.66 19.641 1 98.81 66 ALA B N 1
ATOM 3750 C CA . ALA B 1 66 ? -10.078 2.709 20.891 1 98.81 66 ALA B CA 1
ATOM 3751 C C . ALA B 1 66 ? -9.867 4.035 21.609 1 98.81 66 ALA B C 1
ATOM 3753 O O . ALA B 1 66 ? -10.828 4.664 22.062 1 98.81 66 ALA B O 1
ATOM 3754 N N . ILE B 1 67 ? -8.641 4.484 21.641 1 98.81 67 ILE B N 1
ATOM 3755 C CA . ILE B 1 67 ? -8.328 5.73 22.344 1 98.81 67 ILE B CA 1
ATOM 3756 C C . ILE B 1 67 ? -8.914 6.914 21.562 1 98.81 67 ILE B C 1
ATOM 3758 O O . ILE B 1 67 ? -9.367 7.887 22.172 1 98.81 67 ILE B O 1
ATOM 3762 N N . THR B 1 68 ? -8.961 6.848 20.328 1 98.81 68 THR B N 1
ATOM 3763 C CA . THR B 1 68 ? -9.438 7.941 19.5 1 98.81 68 THR B CA 1
ATOM 3764 C C . THR B 1 68 ? -10.961 8.031 19.547 1 98.81 68 THR B C 1
ATOM 3766 O O . THR B 1 68 ? -11.523 9.109 19.703 1 98.81 68 THR B O 1
ATOM 3769 N N . PHE B 1 69 ? -11.719 6.863 19.375 1 98.75 69 PHE B N 1
ATOM 3770 C CA . PHE B 1 69 ? -13.141 6.941 19.078 1 98.75 69 PHE B CA 1
ATOM 3771 C C . PHE B 1 69 ? -13.961 6.148 20.094 1 98.75 69 PHE B C 1
ATOM 3773 O O . PHE B 1 69 ? -15.188 6.164 20.047 1 98.75 69 PHE B O 1
ATOM 3780 N N . GLY B 1 70 ? -13.289 5.383 20.984 1 98.62 70 GLY B N 1
ATOM 3781 C CA . GLY B 1 70 ? -14.016 4.652 22.016 1 98.62 70 GLY B CA 1
ATOM 3782 C C . GLY B 1 70 ? -14.68 5.559 23.031 1 98.62 70 GLY B C 1
ATOM 3783 O O . GLY B 1 70 ? -14.281 6.711 23.203 1 98.62 70 GLY B O 1
ATOM 3784 N N . LYS B 1 71 ? -15.703 5.004 23.609 1 97.88 71 LYS B N 1
ATOM 3785 C CA . LYS B 1 71 ? -16.312 5.719 24.734 1 97.88 71 LYS B CA 1
ATOM 3786 C C . LYS B 1 71 ? -15.305 5.992 25.828 1 97.88 71 LYS B C 1
ATOM 3788 O O . LYS B 1 71 ? -14.461 5.141 26.141 1 97.88 71 LYS B O 1
ATOM 3793 N N . GLY B 1 72 ? -15.359 7.18 26.344 1 97.56 72 GLY B N 1
ATOM 3794 C CA . GLY B 1 72 ? -14.438 7.574 27.406 1 97.56 72 GLY B CA 1
ATOM 3795 C C . GLY B 1 72 ? -14.773 8.922 28.016 1 97.56 72 GLY B C 1
ATOM 3796 O O . GLY B 1 72 ? -15.938 9.211 28.297 1 97.56 72 GLY B O 1
ATOM 3797 N N . ASN B 1 73 ? -13.734 9.688 28.344 1 97.75 73 ASN B N 1
ATOM 3798 C CA . ASN B 1 73 ? -13.922 11.031 28.875 1 97.75 73 ASN B CA 1
ATOM 3799 C C . ASN B 1 73 ? -13.531 12.102 27.859 1 97.75 73 ASN B C 1
ATOM 3801 O O . ASN B 1 73 ? -13.43 11.82 26.672 1 97.75 73 ASN B O 1
ATOM 3805 N N . GLY B 1 74 ? -13.438 13.289 28.312 1 97.25 74 GLY B N 1
ATOM 3806 C CA . GLY B 1 74 ? -13.133 14.391 27.406 1 97.25 74 GLY B CA 1
ATOM 3807 C C . GLY B 1 74 ? -11.703 14.352 26.891 1 97.25 74 GLY B C 1
ATOM 3808 O O . GLY B 1 74 ? -11.367 15.055 25.938 1 97.25 74 GLY B O 1
ATOM 3809 N N . PHE B 1 75 ? -10.891 13.438 27.422 1 98.25 75 PHE B N 1
ATOM 3810 C CA . PHE B 1 75 ? -9.469 13.461 27.109 1 98.25 75 PHE B CA 1
ATOM 3811 C C . PHE B 1 75 ? -9.078 12.25 26.281 1 98.25 75 PHE B C 1
ATOM 3813 O O . PHE B 1 75 ? -8.227 12.352 25.391 1 98.25 75 PHE B O 1
ATOM 3820 N N . ILE B 1 76 ? -9.609 11.062 26.531 1 98.44 76 ILE B N 1
ATOM 3821 C CA . ILE B 1 76 ? -9.258 9.867 25.766 1 98.44 76 ILE B CA 1
ATOM 3822 C C . ILE B 1 76 ? -10.422 8.883 25.781 1 98.44 76 ILE B C 1
ATOM 3824 O O . ILE B 1 76 ? -11.297 8.953 26.656 1 98.44 76 ILE B O 1
ATOM 3828 N N . GLY B 1 77 ? -10.484 7.988 24.797 1 98.5 77 GLY B N 1
ATOM 3829 C CA . GLY B 1 77 ? -11.328 6.805 24.828 1 98.5 77 GLY B CA 1
ATOM 3830 C C . GLY B 1 77 ? -10.75 5.68 25.672 1 98.5 77 GLY B C 1
ATOM 3831 O O . GLY B 1 77 ? -9.523 5.52 25.734 1 98.5 77 GLY B O 1
ATOM 3832 N N . THR B 1 78 ? -11.625 4.824 26.281 1 98.06 78 THR B N 1
ATOM 3833 C CA . THR B 1 78 ? -11.125 3.783 27.172 1 98.06 78 THR B CA 1
ATOM 3834 C C . THR B 1 78 ? -11.766 2.439 26.844 1 98.06 78 THR B C 1
ATOM 3836 O O . THR B 1 78 ? -11.625 1.476 27.609 1 98.06 78 THR B O 1
ATOM 3839 N N . GLU B 1 79 ? -12.5 2.348 25.75 1 98.06 79 GLU B N 1
ATOM 3840 C CA . GLU B 1 79 ? -13.148 1.107 25.344 1 98.06 79 GLU B CA 1
ATOM 3841 C C . GLU B 1 79 ? -12.875 0.814 23.859 1 98.06 79 GLU B C 1
ATOM 3843 O O . GLU B 1 79 ? -12.547 1.72 23.094 1 98.06 79 GLU B O 1
ATOM 3848 N N . GLY B 1 80 ? -13.07 -0.456 23.531 1 97.94 80 GLY B N 1
ATOM 3849 C CA . GLY B 1 80 ? -13.039 -0.812 22.125 1 97.94 80 GLY B CA 1
ATOM 3850 C C . GLY B 1 80 ? -11.68 -1.314 21.672 1 97.94 80 GLY B C 1
ATOM 3851 O O . GLY B 1 80 ? -11.344 -1.209 20.484 1 97.94 80 GLY B O 1
ATOM 3852 N N . TRP B 1 81 ? -10.883 -1.869 22.562 1 97.94 81 TRP B N 1
ATOM 3853 C CA . TRP B 1 81 ? -9.586 -2.438 22.219 1 97.94 81 TRP B CA 1
ATOM 3854 C C . TRP B 1 81 ? -9.734 -3.529 21.156 1 97.94 81 TRP B C 1
ATOM 3856 O O . TRP B 1 81 ? -10.695 -4.305 21.188 1 97.94 81 TRP B O 1
ATOM 3866 N N . PHE B 1 82 ? -8.812 -3.621 20.172 1 97.88 82 PHE B N 1
ATOM 3867 C CA . PHE B 1 82 ? -8.812 -4.594 19.094 1 97.88 82 PHE B CA 1
ATOM 3868 C C . PHE B 1 82 ? -10.117 -4.516 18.297 1 97.88 82 PHE B C 1
ATOM 3870 O O . PHE B 1 82 ? -10.594 -5.527 17.766 1 97.88 82 PHE B O 1
ATOM 3877 N N . LEU B 1 83 ? -10.859 -3.371 18.297 1 97.44 83 LEU B N 1
ATOM 3878 C CA . LEU B 1 83 ? -12.094 -3.08 17.562 1 97.44 83 LEU B CA 1
ATOM 3879 C C . LEU B 1 83 ? -13.266 -3.855 18.156 1 97.44 83 LEU B C 1
ATOM 3881 O O . LEU B 1 83 ? -14.258 -4.109 17.453 1 97.44 83 LEU B O 1
ATOM 3885 N N . LYS B 1 84 ? -13.172 -4.258 19.344 1 96.25 84 LYS B N 1
ATOM 3886 C CA . LYS B 1 84 ? -14.273 -4.961 20 1 96.25 84 LYS B CA 1
ATOM 3887 C C . LYS B 1 84 ? -15.422 -4.008 20.312 1 96.25 84 LYS B C 1
ATOM 3889 O O . LYS B 1 84 ? -15.219 -2.959 20.922 1 96.25 84 LYS B O 1
ATOM 3894 N N . GLU B 1 85 ? -16.594 -4.379 19.922 1 93.69 85 GLU B N 1
ATOM 3895 C CA . GLU B 1 85 ? -17.75 -3.512 20.094 1 93.69 85 GLU B CA 1
ATOM 3896 C C . GLU B 1 85 ? -18.547 -3.906 21.344 1 93.69 85 GLU B C 1
ATOM 3898 O O . GLU B 1 85 ? -18.672 -5.094 21.656 1 93.69 85 GLU B O 1
ATOM 3903 N N . GLY B 1 86 ? -19 -2.963 22.047 1 91.31 86 GLY B N 1
ATOM 3904 C CA . GLY B 1 86 ? -19.969 -3.076 23.125 1 91.31 86 GLY B CA 1
ATOM 3905 C C . GLY B 1 86 ? -21.109 -2.098 23 1 91.31 86 GLY B C 1
ATOM 3906 O O . GLY B 1 86 ? -21.422 -1.634 21.906 1 91.31 86 GLY B O 1
ATOM 3907 N N . LYS B 1 87 ? -21.797 -1.925 24.141 1 90.56 87 LYS B N 1
ATOM 3908 C CA . LYS B 1 87 ? -22.891 -0.962 24.109 1 90.56 87 LYS B CA 1
ATOM 3909 C C . LYS B 1 87 ? -22.375 0.458 23.906 1 90.56 87 LYS B C 1
ATOM 3911 O O . LYS B 1 87 ? -21.688 1.006 24.781 1 90.56 87 LYS B O 1
ATOM 3916 N N . GLU B 1 88 ? -22.531 1.05 22.812 1 93.31 88 GLU B N 1
ATOM 3917 C CA . GLU B 1 88 ? -22.219 2.434 22.469 1 93.31 88 GLU B CA 1
ATOM 3918 C C . GLU B 1 88 ? -20.703 2.682 22.484 1 93.31 88 GLU B C 1
ATOM 3920 O O . GLU B 1 88 ? -20.266 3.801 22.734 1 93.31 88 GLU B O 1
ATOM 3925 N N . THR B 1 89 ? -19.938 1.706 22.312 1 96.44 89 THR B N 1
ATOM 3926 C CA . THR B 1 89 ? -18.484 1.797 22.391 1 96.44 89 THR B CA 1
ATOM 3927 C C . THR B 1 89 ? -17.953 2.844 21.406 1 96.44 89 THR B C 1
ATOM 3929 O O . THR B 1 89 ? -17.094 3.648 21.75 1 96.44 89 THR B O 1
ATOM 3932 N N . PHE B 1 90 ? -18.469 2.889 20.234 1 97.5 90 PHE B N 1
ATOM 3933 C CA . PHE B 1 90 ? -18 3.799 19.203 1 97.5 90 PHE B CA 1
ATOM 3934 C C . PHE B 1 90 ? -19.109 4.758 18.781 1 97.5 90 PHE B C 1
ATOM 3936 O O . PHE B 1 90 ? -19.266 5.055 17.594 1 97.5 90 PHE B O 1
ATOM 3943 N N . SER B 1 91 ? -19.875 5.305 19.734 1 96.38 91 SER B N 1
ATOM 3944 C CA . SER B 1 91 ? -21 6.199 19.469 1 96.38 91 SER B CA 1
ATOM 3945 C C . SER B 1 91 ? -20.531 7.484 18.797 1 96.38 91 SER B C 1
ATOM 3947 O O . SER B 1 91 ? -21.312 8.133 18.094 1 96.38 91 SER B O 1
ATOM 3949 N N . SER B 1 92 ? -19.297 7.867 18.984 1 95.75 92 SER B N 1
ATOM 3950 C CA . SER B 1 92 ? -18.734 9.07 18.375 1 95.75 92 SER B CA 1
ATOM 3951 C C . SER B 1 92 ? -18.766 8.969 16.844 1 95.75 92 SER B C 1
ATOM 3953 O O . SER B 1 92 ? -18.703 9.984 16.156 1 95.75 92 SER B O 1
ATOM 3955 N N . LEU B 1 93 ? -18.891 7.773 16.312 1 97 93 LEU B N 1
ATOM 3956 C CA . LEU B 1 93 ? -18.875 7.562 14.867 1 97 93 LEU B CA 1
ATOM 3957 C C . LEU B 1 93 ? -20.266 7.145 14.359 1 97 93 LEU B C 1
ATOM 3959 O O . LEU B 1 93 ? -20.406 6.754 13.203 1 97 93 LEU B O 1
ATOM 3963 N N . SER B 1 94 ? -21.312 7.23 15.172 1 95.38 94 SER B N 1
ATOM 3964 C CA . SER B 1 94 ? -22.641 6.723 14.852 1 95.38 94 SER B CA 1
ATOM 3965 C C . SER B 1 94 ? -23.281 7.516 13.711 1 95.38 94 SER B C 1
ATOM 3967 O O . SER B 1 94 ? -24.188 7.027 13.047 1 95.38 94 SER B O 1
ATOM 3969 N N . TRP B 1 95 ? -22.766 8.695 13.492 1 93.75 95 TRP B N 1
ATOM 3970 C CA . TRP B 1 95 ? -23.328 9.555 12.453 1 93.75 95 TRP B CA 1
ATOM 3971 C C . TRP B 1 95 ? -23 9.008 11.062 1 93.75 95 TRP B C 1
ATOM 3973 O O . TRP B 1 95 ? -23.672 9.344 10.086 1 93.75 95 TRP B O 1
ATOM 3983 N N . ALA B 1 96 ? -21.938 8.281 10.922 1 95.44 96 ALA B N 1
ATOM 3984 C CA . ALA B 1 96 ? -21.531 7.715 9.641 1 95.44 96 ALA B CA 1
ATOM 3985 C C . ALA B 1 96 ? -22.25 6.391 9.383 1 95.44 96 ALA B C 1
ATOM 3987 O O . ALA B 1 96 ? -22.141 5.449 10.164 1 95.44 96 ALA B O 1
ATOM 3988 N N . ASN B 1 97 ? -22.953 6.258 8.289 1 95.75 97 ASN B N 1
ATOM 3989 C CA . ASN B 1 97 ? -23.766 5.098 7.926 1 95.75 97 ASN B CA 1
ATOM 3990 C C . ASN B 1 97 ? -22.938 4.059 7.164 1 95.75 97 ASN B C 1
ATOM 3992 O O . ASN B 1 97 ? -23.297 3.682 6.047 1 95.75 97 ASN B O 1
ATOM 3996 N N . VAL B 1 98 ? -21.859 3.594 7.73 1 96.44 98 VAL B N 1
ATOM 3997 C CA . VAL B 1 98 ? -20.984 2.582 7.133 1 96.44 98 VAL B CA 1
ATOM 3998 C C . VAL B 1 98 ? -20.531 1.597 8.203 1 96.44 98 VAL B C 1
ATOM 4000 O O . VAL B 1 98 ? -20.578 1.9 9.398 1 96.44 98 VAL B O 1
ATOM 4003 N N . PRO B 1 99 ? -20.062 0.392 7.848 1 96.25 99 PRO B N 1
ATOM 4004 C CA . PRO B 1 99 ? -19.625 -0.59 8.836 1 96.25 99 PRO B CA 1
ATOM 4005 C C . PRO B 1 99 ? -18.391 -0.124 9.617 1 96.25 99 PRO B C 1
ATOM 4007 O O . PRO B 1 99 ? -17.594 0.676 9.109 1 96.25 99 PRO B O 1
ATOM 4010 N N . LEU B 1 100 ? -18.234 -0.616 10.828 1 97.19 100 LEU B N 1
ATOM 4011 C CA . LEU B 1 100 ? -17.141 -0.255 11.719 1 97.19 100 LEU B CA 1
ATOM 4012 C C . LEU B 1 100 ? -15.789 -0.531 11.055 1 97.19 100 LEU B C 1
ATOM 4014 O O . LEU B 1 100 ? -14.844 0.248 11.203 1 97.19 100 LEU B O 1
ATOM 4018 N N . GLU B 1 101 ? -15.703 -1.646 10.297 1 97.62 101 GLU B N 1
ATOM 4019 C CA . GLU B 1 101 ? -14.461 -2.027 9.641 1 97.62 101 GLU B CA 1
ATOM 4020 C C . GLU B 1 101 ? -14.016 -0.963 8.641 1 97.62 101 GLU B C 1
ATOM 4022 O O . GLU B 1 101 ? -12.82 -0.697 8.5 1 97.62 101 GLU B O 1
ATOM 4027 N N . LEU B 1 102 ? -14.969 -0.381 7.957 1 97.75 102 LEU B N 1
ATOM 4028 C CA . LEU B 1 102 ? -14.633 0.666 6.996 1 97.75 102 LEU B CA 1
ATOM 4029 C C . LEU B 1 102 ? -14.297 1.971 7.707 1 97.75 102 LEU B C 1
ATOM 4031 O O . LEU B 1 102 ? -13.453 2.736 7.242 1 97.75 102 LEU B O 1
ATOM 4035 N N . LYS B 1 103 ? -15.031 2.258 8.844 1 98.56 103 LYS B N 1
ATOM 4036 C CA . LYS B 1 103 ? -14.641 3.4 9.664 1 98.56 103 LYS B CA 1
ATOM 4037 C C . LYS B 1 103 ? -13.195 3.277 10.125 1 98.56 103 LYS B C 1
ATOM 4039 O O . LYS B 1 103 ? -12.43 4.242 10.047 1 98.56 103 LYS B O 1
ATOM 4044 N N . PHE B 1 104 ? -12.812 2.111 10.508 1 98.62 104 PHE B N 1
ATOM 4045 C CA . PHE B 1 104 ? -11.445 1.849 10.953 1 98.62 104 PHE B CA 1
ATOM 4046 C C . PHE B 1 104 ? -10.453 2.08 9.82 1 98.62 104 PHE B C 1
ATOM 4048 O O . PHE B 1 104 ? -9.453 2.785 10 1 98.62 104 PHE B O 1
ATOM 4055 N N . LEU B 1 105 ? -10.695 1.446 8.68 1 98.62 105 LEU B N 1
ATOM 4056 C CA . LEU B 1 105 ? -9.75 1.537 7.57 1 98.62 105 LEU B CA 1
ATOM 4057 C C . LEU B 1 105 ? -9.562 2.986 7.129 1 98.62 105 LEU B C 1
ATOM 4059 O O . LEU B 1 105 ? -8.445 3.408 6.832 1 98.62 105 LEU B O 1
ATOM 4063 N N . PHE B 1 106 ? -10.672 3.703 7.051 1 98.56 106 PHE B N 1
ATOM 4064 C CA . PHE B 1 106 ? -10.609 5.102 6.641 1 98.56 106 PHE B CA 1
ATOM 4065 C C . PHE B 1 106 ? -9.797 5.922 7.641 1 98.56 106 PHE B C 1
ATOM 4067 O O . PHE B 1 106 ? -8.93 6.699 7.25 1 98.56 106 PHE B O 1
ATOM 4074 N N . GLN B 1 107 ? -10 5.75 8.922 1 98.69 107 GLN B N 1
ATOM 4075 C CA . GLN B 1 107 ? -9.297 6.5 9.953 1 98.69 107 GLN B CA 1
ATOM 4076 C C . GLN B 1 107 ? -7.852 6.031 10.086 1 98.69 107 GLN B C 1
ATOM 4078 O O . GLN B 1 107 ? -6.965 6.82 10.422 1 98.69 107 GLN B O 1
ATOM 4083 N N . LEU B 1 108 ? -7.586 4.762 9.812 1 98.75 108 LEU B N 1
ATOM 4084 C CA . LEU B 1 108 ? -6.223 4.25 9.758 1 98.75 108 LEU B CA 1
ATOM 4085 C C . LEU B 1 108 ? -5.398 5 8.719 1 98.75 108 LEU B C 1
ATOM 4087 O O . LEU B 1 108 ? -4.227 5.309 8.953 1 98.75 108 LEU B O 1
ATOM 4091 N N . ALA B 1 109 ? -6.012 5.262 7.602 1 98.56 109 ALA B N 1
ATOM 4092 C CA . ALA B 1 109 ? -5.32 5.996 6.543 1 98.56 109 ALA B CA 1
ATOM 4093 C C . ALA B 1 109 ? -4.844 7.355 7.047 1 98.56 109 ALA B C 1
ATOM 4095 O O . ALA B 1 109 ? -3.756 7.809 6.684 1 98.56 109 ALA B O 1
ATOM 4096 N N . PHE B 1 110 ? -5.605 7.977 7.957 1 98.69 110 PHE B N 1
ATOM 4097 C CA . PHE B 1 110 ? -5.254 9.289 8.492 1 98.69 110 PHE B CA 1
ATOM 4098 C C . PHE B 1 110 ? -4.059 9.188 9.43 1 98.69 110 PHE B C 1
ATOM 4100 O O . PHE B 1 110 ? -3.127 9.992 9.344 1 98.69 110 PHE B O 1
ATOM 4107 N N . VAL B 1 111 ? -4.102 8.234 10.289 1 98.56 111 VAL B N 1
ATOM 4108 C CA . VAL B 1 111 ? -2.98 8.094 11.211 1 98.56 111 VAL B CA 1
ATOM 4109 C C . VAL B 1 111 ? -1.718 7.715 10.445 1 98.56 111 VAL B C 1
ATOM 4111 O O . VAL B 1 111 ? -0.615 8.133 10.805 1 98.56 111 VAL B O 1
ATOM 4114 N N . GLY B 1 112 ? -1.86 6.848 9.398 1 98.62 112 GLY B N 1
ATOM 4115 C CA . GLY B 1 112 ? -0.728 6.527 8.547 1 98.62 112 GLY B CA 1
ATOM 4116 C C . GLY B 1 112 ? -0.102 7.754 7.906 1 98.62 112 GLY B C 1
ATOM 4117 O O . GLY B 1 112 ? 1.124 7.875 7.859 1 98.62 112 GLY B O 1
ATOM 4118 N N . VAL B 1 113 ? -0.952 8.656 7.449 1 98.56 113 VAL B N 1
ATOM 4119 C CA . VAL B 1 113 ? -0.475 9.891 6.832 1 98.56 113 VAL B CA 1
ATOM 4120 C C . VAL B 1 113 ? 0.225 10.75 7.875 1 98.56 113 VAL B C 1
ATOM 4122 O O . VAL B 1 113 ? 1.305 11.289 7.625 1 98.56 113 VAL B O 1
ATOM 4125 N N . SER B 1 114 ? -0.364 10.883 9.016 1 98.81 114 SER B N 1
ATOM 4126 C CA . SER B 1 114 ? 0.226 11.711 10.07 1 98.81 114 SER B CA 1
ATOM 4127 C C . SER B 1 114 ? 1.607 11.195 10.461 1 98.81 114 SER B C 1
ATOM 4129 O O . SER B 1 114 ? 2.539 11.984 10.633 1 98.81 114 SER B O 1
ATOM 4131 N N . LEU B 1 115 ? 1.69 9.93 10.609 1 98.69 115 LEU B N 1
ATOM 4132 C CA . LEU B 1 115 ? 2.971 9.32 10.961 1 98.69 115 LEU B CA 1
ATOM 4133 C C . LEU B 1 115 ? 3.99 9.523 9.844 1 98.69 115 LEU B C 1
ATOM 4135 O O . LEU B 1 115 ? 5.168 9.773 10.109 1 98.69 115 LEU B O 1
ATOM 4139 N N . ALA B 1 116 ? 3.578 9.375 8.617 1 98.25 116 ALA B N 1
ATOM 4140 C CA . ALA B 1 116 ? 4.457 9.617 7.477 1 98.25 116 ALA B CA 1
ATOM 4141 C C . ALA B 1 116 ? 5.008 11.039 7.5 1 98.25 116 ALA B C 1
ATOM 4143 O O . ALA B 1 116 ? 6.176 11.266 7.176 1 98.25 116 ALA B O 1
ATOM 4144 N N . ILE B 1 117 ? 4.188 11.977 7.879 1 98.56 117 ILE B N 1
ATOM 4145 C CA . ILE B 1 117 ? 4.594 13.375 7.984 1 98.56 117 ILE B CA 1
ATOM 4146 C C . ILE B 1 117 ? 5.664 13.523 9.062 1 98.56 117 ILE B C 1
ATOM 4148 O O . ILE B 1 117 ? 6.684 14.18 8.852 1 98.56 117 ILE B O 1
ATOM 4152 N N . ALA B 1 118 ? 5.465 12.875 10.156 1 98.31 118 ALA B N 1
ATOM 4153 C CA . ALA B 1 118 ? 6.43 12.953 11.242 1 98.31 118 ALA B CA 1
ATOM 4154 C C . ALA B 1 118 ? 7.812 12.5 10.781 1 98.31 118 ALA B C 1
ATOM 4156 O O . ALA B 1 118 ? 8.82 13.109 11.141 1 98.31 118 ALA B O 1
ATOM 4157 N N . TRP B 1 119 ? 7.867 11.5 9.977 1 97.38 119 TRP B N 1
ATOM 4158 C CA . TRP B 1 119 ? 9.133 10.891 9.562 1 97.38 119 TRP B CA 1
ATOM 4159 C C . TRP B 1 119 ? 9.953 11.867 8.719 1 97.38 119 TRP B C 1
ATOM 4161 O O . TRP B 1 119 ? 11.164 11.711 8.586 1 97.38 119 TRP B O 1
ATOM 4171 N N . GLY B 1 120 ? 9.312 12.852 8.164 1 95.81 120 GLY B N 1
ATOM 4172 C CA . GLY B 1 120 ? 10.055 13.867 7.422 1 95.81 120 GLY B CA 1
ATOM 4173 C C . GLY B 1 120 ? 11.141 14.531 8.25 1 95.81 120 GLY B C 1
ATOM 4174 O O . GLY B 1 120 ? 12.188 14.914 7.723 1 95.81 120 GLY B O 1
ATOM 4175 N N . GLY B 1 121 ? 10.93 14.633 9.5 1 96.44 121 GLY B N 1
ATOM 4176 C CA . GLY B 1 121 ? 11.883 15.273 10.391 1 96.44 121 GLY B CA 1
ATOM 4177 C C . GLY B 1 121 ? 13.023 14.359 10.789 1 96.44 121 GLY B C 1
ATOM 4178 O O . GLY B 1 121 ? 14.039 14.82 11.312 1 96.44 121 GLY B O 1
ATOM 4179 N N . PHE B 1 122 ? 12.93 13.07 10.508 1 96.25 122 PHE B N 1
ATOM 4180 C CA . PHE B 1 122 ? 13.914 12.062 10.891 1 96.25 122 PHE B CA 1
ATOM 4181 C C . PHE B 1 122 ? 14.844 11.742 9.727 1 96.25 122 PHE B C 1
ATOM 4183 O O . PHE B 1 122 ? 15.891 11.117 9.914 1 96.25 122 PHE B O 1
ATOM 4190 N N . ALA B 1 123 ? 14.547 12.211 8.609 1 95.31 123 ALA B N 1
ATOM 4191 C CA . ALA B 1 123 ? 15.133 11.719 7.359 1 95.31 123 ALA B CA 1
ATOM 4192 C C . ALA B 1 123 ? 16.641 11.906 7.348 1 95.31 123 ALA B C 1
ATOM 4194 O O . ALA B 1 123 ? 17.156 12.945 7.773 1 95.31 123 ALA B O 1
ATOM 4195 N N . GLU B 1 124 ? 17.406 10.867 6.926 1 96.19 124 GLU B N 1
ATOM 4196 C CA . GLU B 1 124 ? 18.797 10.797 6.508 1 96.19 124 GLU B CA 1
ATOM 4197 C C . GLU B 1 124 ? 19.734 10.625 7.711 1 96.19 124 GLU B C 1
ATOM 4199 O O . GLU B 1 124 ? 20.938 10.492 7.547 1 96.19 124 GLU B O 1
ATOM 4204 N N . ARG B 1 125 ? 19.203 10.609 8.992 1 96.25 125 ARG B N 1
ATOM 4205 C CA . ARG B 1 125 ? 20.219 10.484 10.039 1 96.25 125 ARG B CA 1
ATOM 4206 C C . ARG B 1 125 ? 19.656 9.797 11.273 1 96.25 125 ARG B C 1
ATOM 4208 O O . ARG B 1 125 ? 20.375 9.578 12.25 1 96.25 125 ARG B O 1
ATOM 4215 N N . ALA B 1 126 ? 18.375 9.422 11.297 1 97.62 126 ALA B N 1
ATOM 4216 C CA . ALA B 1 126 ? 17.797 8.742 12.453 1 97.62 126 ALA B CA 1
ATOM 4217 C C . ALA B 1 126 ? 18 7.234 12.367 1 97.62 126 ALA B C 1
ATOM 4219 O O . ALA B 1 126 ? 17.953 6.656 11.281 1 97.62 126 ALA B O 1
ATOM 4220 N N . LYS B 1 127 ? 18.125 6.625 13.539 1 97.06 127 LYS B N 1
ATOM 4221 C CA . LYS B 1 127 ? 18.266 5.176 13.625 1 97.06 127 LYS B CA 1
ATOM 4222 C C . LYS B 1 127 ? 16.953 4.477 13.273 1 97.06 127 LYS B C 1
ATOM 4224 O O . LYS B 1 127 ? 15.875 4.953 13.641 1 97.06 127 LYS B O 1
ATOM 4229 N N . LEU B 1 128 ? 17.078 3.316 12.656 1 95.19 128 LEU B N 1
ATOM 4230 C CA . LEU B 1 128 ? 15.906 2.523 12.297 1 95.19 128 LEU B CA 1
ATOM 4231 C C . LEU B 1 128 ? 15.109 2.141 13.539 1 95.19 128 LEU B C 1
ATOM 4233 O O . LEU B 1 128 ? 13.875 2.105 13.5 1 95.19 128 LEU B O 1
ATOM 4237 N N . SER B 1 129 ? 15.75 1.821 14.641 1 95.44 129 SER B N 1
ATOM 4238 C CA . SER B 1 129 ? 15.094 1.406 15.875 1 95.44 129 SER B CA 1
ATOM 4239 C C . SER B 1 129 ? 14.148 2.488 16.391 1 95.44 129 SER B C 1
ATOM 4241 O O . SER B 1 129 ? 13.133 2.184 17.016 1 95.44 129 SER B O 1
ATOM 4243 N N . VAL B 1 130 ? 14.492 3.703 16.109 1 97.12 130 VAL B N 1
ATOM 4244 C CA . VAL B 1 130 ? 13.672 4.828 16.562 1 97.12 130 VAL B CA 1
ATOM 4245 C C . VAL B 1 130 ? 12.336 4.812 15.828 1 97.12 130 VAL B C 1
ATOM 4247 O O . VAL B 1 130 ? 11.297 5.156 16.406 1 97.12 130 VAL B O 1
ATOM 4250 N N . TYR B 1 131 ? 12.305 4.41 14.609 1 96.12 131 TYR B N 1
ATOM 4251 C CA . TYR B 1 131 ? 11.078 4.336 13.836 1 96.12 131 TYR B CA 1
ATOM 4252 C C . TYR B 1 131 ? 10.102 3.338 14.445 1 96.12 131 TYR B C 1
ATOM 4254 O O . TYR B 1 131 ? 8.891 3.576 14.477 1 96.12 131 TYR B O 1
ATOM 4262 N N . PHE B 1 132 ? 10.586 2.221 14.945 1 96.38 132 PHE B N 1
ATOM 4263 C CA . PHE B 1 132 ? 9.742 1.2 15.555 1 96.38 132 PHE B CA 1
ATOM 4264 C C . PHE B 1 132 ? 9.102 1.719 16.844 1 96.38 132 PHE B C 1
ATOM 4266 O O . PHE B 1 132 ? 7.891 1.615 17.031 1 96.38 132 PHE B O 1
ATOM 4273 N N . ILE B 1 133 ? 9.922 2.256 17.656 1 97.75 133 ILE B N 1
ATOM 4274 C CA . ILE B 1 133 ? 9.461 2.619 19 1 97.75 133 ILE B CA 1
ATOM 4275 C C . ILE B 1 133 ? 8.602 3.879 18.922 1 97.75 133 ILE B C 1
ATOM 4277 O O . ILE B 1 133 ? 7.457 3.883 19.375 1 97.75 133 ILE B O 1
ATOM 4281 N N . PHE B 1 134 ? 9.156 4.922 18.344 1 98.5 134 PHE B N 1
ATOM 4282 C CA . PHE B 1 134 ? 8.414 6.176 18.266 1 98.5 134 PHE B CA 1
ATOM 4283 C C . PHE B 1 134 ? 7.152 6.012 17.438 1 98.5 134 PHE B C 1
ATOM 4285 O O . PHE B 1 134 ? 6.105 6.574 17.766 1 98.5 134 PHE B O 1
ATOM 4292 N N . GLY B 1 135 ? 7.23 5.285 16.297 1 98.5 135 GLY B N 1
ATOM 4293 C CA . GLY B 1 135 ? 6.051 5.047 15.484 1 98.5 135 GLY B CA 1
ATOM 4294 C C . GLY B 1 135 ? 4.914 4.395 16.25 1 98.5 135 GLY B C 1
ATOM 4295 O O . GLY B 1 135 ? 3.754 4.781 16.094 1 98.5 135 GLY B O 1
ATOM 4296 N N . THR B 1 136 ? 5.277 3.422 17.031 1 98.69 136 THR B N 1
ATOM 4297 C CA . THR B 1 136 ? 4.277 2.734 17.844 1 98.69 136 THR B CA 1
ATOM 4298 C C . THR B 1 136 ? 3.654 3.689 18.859 1 98.69 136 THR B C 1
ATOM 4300 O O . THR B 1 136 ? 2.43 3.773 18.969 1 98.69 136 THR B O 1
ATOM 4303 N N . ILE B 1 137 ? 4.449 4.469 19.531 1 98.75 137 ILE B N 1
ATOM 4304 C CA . ILE B 1 137 ? 3.967 5.375 20.562 1 98.75 137 ILE B CA 1
ATOM 4305 C C . ILE B 1 137 ? 3.146 6.496 19.938 1 98.75 137 ILE B C 1
ATOM 4307 O O . ILE B 1 137 ? 2.111 6.895 20.469 1 98.75 137 ILE B O 1
ATOM 4311 N N . PHE B 1 138 ? 3.641 7.008 18.828 1 98.81 138 PHE B N 1
ATOM 4312 C CA . PHE B 1 138 ? 2.904 8.039 18.094 1 98.81 138 PHE B CA 1
ATOM 4313 C C . PHE B 1 138 ? 1.486 7.57 17.781 1 98.81 138 PHE B C 1
ATOM 4315 O O . PHE B 1 138 ? 0.529 8.328 17.938 1 98.81 138 PHE B O 1
ATOM 4322 N N . THR B 1 139 ? 1.312 6.293 17.438 1 98.81 139 THR B N 1
ATOM 4323 C CA . THR B 1 139 ? 0.054 5.738 16.953 1 98.81 139 THR B CA 1
ATOM 4324 C C . THR B 1 139 ? -0.864 5.383 18.125 1 98.81 139 THR B C 1
ATOM 4326 O O . THR B 1 139 ? -2.082 5.289 17.953 1 98.81 139 THR B O 1
ATOM 4329 N N . ILE B 1 140 ? -0.312 5.273 19.344 1 98.56 140 ILE B N 1
ATOM 4330 C CA . ILE B 1 140 ? -1.179 4.809 20.422 1 98.56 140 ILE B CA 1
ATOM 4331 C C . ILE B 1 140 ? -1.313 5.898 21.484 1 98.56 140 ILE B C 1
ATOM 4333 O O . ILE B 1 140 ? -2.254 5.883 22.281 1 98.56 140 ILE B O 1
ATOM 4337 N N . ALA B 1 141 ? -0.39 6.945 21.453 1 98.31 141 ALA B N 1
ATOM 4338 C CA . ALA B 1 141 ? -0.401 7.852 22.594 1 98.31 141 ALA B CA 1
ATOM 4339 C C . ALA B 1 141 ? -0.394 9.312 22.141 1 98.31 141 ALA B C 1
ATOM 4341 O O . ALA B 1 141 ? -0.706 10.211 22.922 1 98.31 141 ALA B O 1
ATOM 4342 N N . ILE B 1 142 ? -0.05 9.555 20.969 1 98.81 142 ILE B N 1
ATOM 4343 C CA . ILE B 1 142 ? 0.051 10.945 20.531 1 98.81 142 ILE B CA 1
ATOM 4344 C C . ILE B 1 142 ? -1.122 11.281 19.625 1 98.81 142 ILE B C 1
ATOM 4346 O O . ILE B 1 142 ? -2.043 12 20.016 1 98.81 142 ILE B O 1
ATOM 4350 N N . TYR B 1 143 ? -1.221 10.602 18.469 1 98.81 143 TYR B N 1
ATOM 4351 C CA . TYR B 1 143 ? -2.246 10.898 17.484 1 98.81 143 TYR B CA 1
ATOM 4352 C C . TYR B 1 143 ? -3.641 10.664 18.047 1 98.81 143 TYR B C 1
ATOM 4354 O O . TYR B 1 143 ? -4.523 11.516 17.906 1 98.81 143 TYR B O 1
ATOM 4362 N N . PRO B 1 144 ? -3.855 9.531 18.75 1 98.88 144 PRO B N 1
ATOM 4363 C CA . PRO B 1 144 ? -5.23 9.203 19.125 1 98.88 144 PRO B CA 1
ATOM 4364 C C . PRO B 1 144 ? -5.812 10.203 20.125 1 98.88 144 PRO B C 1
ATOM 4366 O O . PRO B 1 144 ? -7.027 10.422 20.156 1 98.88 144 PRO B O 1
ATOM 4369 N N . VAL B 1 145 ? -4.977 10.82 20.891 1 98.88 145 VAL B N 1
ATOM 4370 C CA . VAL B 1 145 ? -5.453 11.727 21.938 1 98.88 145 VAL B CA 1
ATOM 4371 C C . VAL B 1 145 ? -6.074 12.969 21.297 1 98.88 145 VAL B C 1
ATOM 4373 O O . VAL B 1 145 ? -7.199 13.352 21.625 1 98.88 145 VAL B O 1
ATOM 4376 N N . ILE B 1 146 ? -5.363 13.562 20.391 1 98.88 146 ILE B N 1
ATOM 4377 C CA . ILE B 1 146 ? -5.891 14.742 19.703 1 98.88 146 ILE B CA 1
ATOM 4378 C C . ILE B 1 146 ? -7.098 14.352 18.859 1 98.88 146 ILE B C 1
ATOM 4380 O O . ILE B 1 146 ? -8.062 15.102 18.766 1 98.88 146 ILE B O 1
ATOM 4384 N N . GLY B 1 147 ? -6.996 13.164 18.203 1 98.75 147 GLY B N 1
ATOM 4385 C CA . GLY B 1 147 ? -8.156 12.664 17.484 1 98.75 147 GLY B CA 1
ATOM 4386 C C . GLY B 1 147 ? -9.398 12.586 18.344 1 98.75 147 GLY B C 1
ATOM 4387 O O . GLY B 1 147 ? -10.5 12.922 17.891 1 98.75 147 GLY B O 1
ATOM 4388 N N . HIS B 1 148 ? -9.234 12.156 19.562 1 98.88 148 HIS B N 1
ATOM 4389 C CA . HIS B 1 148 ? -10.344 12.07 20.5 1 98.88 148 HIS B CA 1
ATOM 4390 C C . HIS B 1 148 ? -10.867 13.461 20.859 1 98.88 148 HIS B C 1
ATOM 4392 O O . HIS B 1 148 ? -12.078 13.672 20.938 1 98.88 148 HIS B O 1
ATOM 4398 N N . TRP B 1 149 ? -9.969 14.398 21.078 1 98.88 149 TRP B N 1
ATOM 4399 C CA . TRP B 1 149 ? -10.352 15.75 21.5 1 98.88 149 TRP B CA 1
ATOM 4400 C C . TRP B 1 149 ? -11.289 16.375 20.469 1 98.88 149 TRP B C 1
ATOM 4402 O O . TRP B 1 149 ? -12.234 17.094 20.844 1 98.88 149 TRP B O 1
ATOM 4412 N N . VAL B 1 150 ? -11.023 16.094 19.219 1 98.69 150 VAL B N 1
ATOM 4413 C CA . VAL B 1 150 ? -11.695 16.844 18.172 1 98.69 150 VAL B CA 1
ATOM 4414 C C . VAL B 1 150 ? -12.828 16 17.578 1 98.69 150 VAL B C 1
ATOM 4416 O O . VAL B 1 150 ? -13.953 16.5 17.422 1 98.69 150 VAL B O 1
ATOM 4419 N N . TRP B 1 151 ? -12.555 14.727 17.312 1 98.31 151 TRP B N 1
ATOM 4420 C CA . TRP B 1 151 ? -13.492 13.938 16.516 1 98.31 151 TRP B CA 1
ATOM 4421 C C . TRP B 1 151 ? -14.117 12.828 17.359 1 98.31 151 TRP B C 1
ATOM 4423 O O . TRP B 1 151 ? -15.109 12.219 16.953 1 98.31 151 TRP B O 1
ATOM 4433 N N . GLY B 1 152 ? -13.555 12.477 18.5 1 98.31 152 GLY B N 1
ATOM 4434 C CA . GLY B 1 152 ? -13.922 11.273 19.234 1 98.31 152 GLY B CA 1
ATOM 4435 C C . GLY B 1 152 ? -14.82 11.547 20.422 1 98.31 152 GLY B C 1
ATOM 4436 O O . GLY B 1 152 ? -14.938 10.719 21.328 1 98.31 152 GLY B O 1
ATOM 4437 N N . GLY B 1 153 ? -15.352 12.781 20.469 1 96.88 153 GLY B N 1
ATOM 4438 C CA . GLY B 1 153 ? -16.219 13.125 21.578 1 96.88 153 GLY B CA 1
ATOM 4439 C C . GLY B 1 153 ? -15.5 13.852 22.703 1 96.88 153 GLY B C 1
ATOM 4440 O O . GLY B 1 153 ? -15.945 13.844 23.844 1 96.88 153 GLY B O 1
ATOM 4441 N N . GLY B 1 154 ? -14.43 14.469 22.406 1 98.25 154 GLY B N 1
ATOM 4442 C CA . GLY B 1 154 ? -13.633 15.172 23.406 1 98.25 154 GLY B CA 1
ATOM 4443 C C . GLY B 1 154 ? -13.984 16.641 23.531 1 98.25 154 GLY B C 1
ATOM 4444 O O . GLY B 1 154 ? -15 17.094 23 1 98.25 154 GLY B O 1
ATOM 4445 N N . TRP B 1 155 ? -13.211 17.297 24.266 1 98.38 155 TRP B N 1
ATOM 4446 C CA . TRP B 1 155 ? -13.547 18.625 24.734 1 98.38 155 TRP B CA 1
ATOM 4447 C C . TRP B 1 155 ? -13.492 19.641 23.594 1 98.38 155 TRP B C 1
ATOM 4449 O O . TRP B 1 155 ? -14.281 20.594 23.547 1 98.38 155 TRP B O 1
ATOM 4459 N N . LEU B 1 156 ? -12.633 19.469 22.625 1 98.62 156 LEU B N 1
ATOM 4460 C CA . LEU B 1 156 ? -12.562 20.406 21.516 1 98.62 156 LEU B CA 1
ATOM 4461 C C . LEU B 1 156 ? -13.758 20.25 20.594 1 98.62 156 LEU B C 1
ATOM 4463 O O . LEU B 1 156 ? -14.258 21.234 20.047 1 98.62 156 LEU B O 1
ATOM 4467 N N . GLY B 1 157 ? -14.102 19.016 20.375 1 97.88 157 GLY B N 1
ATOM 4468 C CA . GLY B 1 157 ? -15.328 18.797 19.625 1 97.88 157 GLY B CA 1
ATOM 4469 C C . GLY B 1 157 ? -16.547 19.422 20.281 1 97.88 157 GLY B C 1
ATOM 4470 O O . GLY B 1 157 ? -17.391 19.984 19.594 1 97.88 157 GLY B O 1
ATOM 4471 N N . GLU B 1 158 ? -16.625 19.281 21.594 1 97.19 158 GLU B N 1
ATOM 4472 C CA . GLU B 1 158 ? -17.734 19.859 22.344 1 97.19 158 GLU B CA 1
ATOM 4473 C C . GLU B 1 158 ? -17.734 21.391 22.234 1 97.19 158 GLU B C 1
ATOM 4475 O O . GLU B 1 158 ? -18.797 22.016 22.234 1 97.19 158 GLU B O 1
ATOM 4480 N N . MET B 1 159 ? -16.594 21.922 22.031 1 97.88 159 MET B N 1
ATOM 4481 C CA . MET B 1 159 ? -16.469 23.375 21.906 1 97.88 159 MET B CA 1
ATOM 4482 C C . MET B 1 159 ? -16.875 23.828 20.516 1 97.88 159 MET B C 1
ATOM 4484 O O . MET B 1 159 ? -17.094 25.031 20.281 1 97.88 159 MET B O 1
ATOM 4488 N N . GLY B 1 160 ? -16.969 22.906 19.562 1 98.25 160 GLY B N 1
ATOM 4489 C CA . GLY B 1 160 ? -17.359 23.25 18.203 1 98.25 160 GLY B CA 1
ATOM 4490 C C . GLY B 1 160 ? -16.188 23.516 17.281 1 98.25 160 GLY B C 1
ATOM 4491 O O . GLY B 1 160 ? -16.297 24.281 16.328 1 98.25 160 GLY B O 1
ATOM 4492 N N . MET B 1 161 ? -15.062 22.922 17.578 1 98.69 161 MET B N 1
ATOM 4493 C CA . MET B 1 161 ? -13.914 23.109 16.703 1 98.69 161 MET B CA 1
ATOM 4494 C C . MET B 1 161 ? -14.203 22.562 15.305 1 98.69 161 MET B C 1
ATOM 4496 O O . MET B 1 161 ? -14.797 21.5 15.156 1 98.69 161 MET B O 1
ATOM 4500 N N . GLN B 1 162 ? -13.828 23.391 14.344 1 98.75 162 GLN B N 1
ATOM 4501 C CA . GLN B 1 162 ? -13.992 23.031 12.938 1 98.75 162 GLN B CA 1
ATOM 4502 C C . GLN B 1 162 ? -12.664 22.562 12.336 1 98.75 162 GLN B C 1
ATOM 4504 O O . GLN B 1 162 ? -11.836 23.391 11.945 1 98.75 162 GLN B O 1
ATOM 4509 N N . ASP B 1 163 ? -12.453 21.328 12.219 1 98.81 163 ASP B N 1
ATOM 4510 C CA . ASP B 1 163 ? -11.367 20.641 11.539 1 98.81 163 ASP B CA 1
ATOM 4511 C C . ASP B 1 163 ? -11.883 19.438 10.75 1 98.81 163 ASP B C 1
ATOM 4513 O O . ASP B 1 163 ? -11.727 18.297 11.172 1 98.81 163 ASP B O 1
ATOM 4517 N N . PHE B 1 164 ? -12.406 19.719 9.641 1 98.69 164 PHE B N 1
ATOM 4518 C CA . PHE B 1 164 ? -13.273 18.812 8.906 1 98.69 164 PHE B CA 1
ATOM 4519 C C . PHE B 1 164 ? -12.555 17.484 8.625 1 98.69 164 PHE B C 1
ATOM 4521 O O . PHE B 1 164 ? -13.125 16.422 8.805 1 98.69 164 PHE B O 1
ATOM 4528 N N . ALA B 1 165 ? -11.266 17.641 8.117 1 98.69 165 ALA B N 1
ATOM 4529 C CA . ALA B 1 165 ? -10.57 16.422 7.711 1 98.69 165 ALA B CA 1
ATOM 4530 C C . ALA B 1 165 ? -9.18 16.344 8.328 1 98.69 165 ALA B C 1
ATOM 4532 O O . ALA B 1 165 ? -8.445 15.383 8.094 1 98.69 165 ALA B O 1
ATOM 4533 N N . GLY B 1 166 ? -8.68 17.359 9.031 1 98.81 166 GLY B N 1
ATOM 4534 C CA . GLY B 1 166 ? -7.531 17.047 9.867 1 98.81 166 GLY B CA 1
ATOM 4535 C C . GLY B 1 166 ? -6.336 17.938 9.602 1 98.81 166 GLY B C 1
ATOM 4536 O O . GLY B 1 166 ? -5.191 17.484 9.641 1 98.81 166 GLY B O 1
ATOM 4537 N N . SER B 1 167 ? -6.508 19.281 9.297 1 98.88 167 SER B N 1
ATOM 4538 C CA . SER B 1 167 ? -5.352 20.172 9.32 1 98.88 167 SER B CA 1
ATOM 4539 C C . SER B 1 167 ? -4.625 20.109 10.656 1 98.88 167 SER B C 1
ATOM 4541 O O . SER B 1 167 ? -3.391 20.094 10.695 1 98.88 167 SER B O 1
ATOM 4543 N N . THR B 1 168 ? -5.387 20.094 11.664 1 98.88 168 THR B N 1
ATOM 4544 C CA . THR B 1 168 ? -4.82 20.016 13.008 1 98.88 168 THR B CA 1
ATOM 4545 C C . THR B 1 168 ? -4.664 18.562 13.445 1 98.88 168 THR B C 1
ATOM 4547 O O . THR B 1 168 ? -3.564 18.125 13.789 1 98.88 168 THR B O 1
ATOM 4550 N N . VAL B 1 169 ? -5.676 17.734 13.352 1 98.88 169 VAL B N 1
ATOM 4551 C CA . VAL B 1 169 ? -5.715 16.391 13.906 1 98.88 169 VAL B CA 1
ATOM 4552 C C . VAL B 1 169 ? -4.691 15.508 13.195 1 98.88 169 VAL B C 1
ATOM 4554 O O . VAL B 1 169 ? -4.082 14.633 13.812 1 98.88 169 VAL B O 1
ATOM 4557 N N . VAL B 1 170 ? -4.473 15.75 11.922 1 98.88 170 VAL B N 1
ATOM 4558 C CA . VAL B 1 170 ? -3.588 14.867 11.172 1 98.88 170 VAL B CA 1
ATOM 4559 C C . VAL B 1 170 ? -2.27 15.578 10.883 1 98.88 170 VAL B C 1
ATOM 4561 O O . VAL B 1 170 ? -1.216 15.172 11.383 1 98.88 170 VAL B O 1
ATOM 4564 N N . HIS B 1 171 ? -2.336 16.688 10.188 1 98.94 171 HIS B N 1
ATOM 4565 C CA . HIS B 1 171 ? -1.149 17.297 9.594 1 98.94 171 HIS B CA 1
ATOM 4566 C C . HIS B 1 171 ? -0.328 18.047 10.648 1 98.94 171 HIS B C 1
ATOM 4568 O O . HIS B 1 171 ? 0.887 17.859 10.734 1 98.94 171 HIS B O 1
ATOM 4574 N N . LEU B 1 172 ? -0.937 18.828 11.438 1 98.88 172 LEU B N 1
ATOM 4575 C CA . LEU B 1 172 ? -0.208 19.578 12.453 1 98.88 172 LEU B CA 1
ATOM 4576 C C . LEU B 1 172 ? 0.478 18.641 13.438 1 98.88 172 LEU B C 1
ATOM 4578 O O . LEU B 1 172 ? 1.618 18.875 13.836 1 98.88 172 LEU B O 1
ATOM 4582 N N . GLN B 1 173 ? -0.192 17.562 13.82 1 98.81 173 GLN B N 1
ATOM 4583 C CA . GLN B 1 173 ? 0.405 16.625 14.773 1 98.81 173 GLN B CA 1
ATOM 4584 C C . GLN B 1 173 ? 1.692 16.031 14.211 1 98.81 173 GLN B C 1
ATOM 4586 O O . GLN B 1 173 ? 2.734 16.062 14.875 1 98.81 173 GLN B O 1
ATOM 4591 N N . GLY B 1 174 ? 1.556 15.484 13.008 1 98.81 174 GLY B N 1
ATOM 4592 C CA . GLY B 1 174 ? 2.742 14.922 12.383 1 98.81 174 GLY B CA 1
ATOM 4593 C C . GLY B 1 174 ? 3.877 15.922 12.25 1 98.81 174 GLY B C 1
ATOM 4594 O O . GLY B 1 174 ? 5.039 15.586 12.492 1 98.81 174 GLY B O 1
ATOM 4595 N N . ALA B 1 175 ? 3.547 17.125 11.953 1 98.88 175 ALA B N 1
ATOM 4596 C CA . ALA B 1 175 ? 4.547 18.156 11.695 1 98.88 175 ALA B CA 1
ATOM 4597 C C . ALA B 1 175 ? 5.223 18.609 12.984 1 98.88 175 ALA B C 1
ATOM 4599 O O . ALA B 1 175 ? 6.414 18.922 12.992 1 98.88 175 ALA B O 1
ATOM 4600 N N . ILE B 1 176 ? 4.438 18.688 14.062 1 98.88 176 ILE B N 1
ATOM 4601 C CA . ILE B 1 176 ? 5.02 19.062 15.352 1 98.88 176 ILE B CA 1
ATOM 4602 C C . ILE B 1 176 ? 5.988 17.969 15.812 1 98.88 176 ILE B C 1
ATOM 4604 O O . ILE B 1 176 ? 7.078 18.266 16.312 1 98.88 176 ILE B O 1
ATOM 4608 N N . ALA B 1 177 ? 5.57 16.734 15.672 1 98.88 177 ALA B N 1
ATOM 4609 C CA . ALA B 1 177 ? 6.477 15.633 15.977 1 98.88 177 ALA B CA 1
ATOM 4610 C C . ALA B 1 177 ? 7.738 15.703 15.125 1 98.88 177 ALA B C 1
ATOM 4612 O O . ALA B 1 177 ? 8.844 15.492 15.625 1 98.88 177 ALA B O 1
ATOM 4613 N N . ALA B 1 178 ? 7.613 16.016 13.883 1 98.75 178 ALA B N 1
ATOM 4614 C CA . ALA B 1 178 ? 8.742 16.172 12.969 1 98.75 178 ALA B CA 1
ATOM 4615 C C . ALA B 1 178 ? 9.68 17.281 13.438 1 98.75 178 ALA B C 1
ATOM 4617 O O . ALA B 1 178 ? 10.906 17.125 13.391 1 98.75 178 ALA B O 1
ATOM 4618 N N . LEU B 1 179 ? 9.102 18.359 13.828 1 98.69 179 LEU B N 1
ATOM 4619 C CA . LEU B 1 179 ? 9.898 19.5 14.281 1 98.69 179 LEU B CA 1
ATOM 4620 C C . LEU B 1 179 ? 10.711 19.125 15.516 1 98.69 179 LEU B C 1
ATOM 4622 O O . LEU B 1 179 ? 11.898 19.453 15.602 1 98.69 179 LEU B O 1
ATOM 4626 N N . ILE B 1 180 ? 10.055 18.469 16.484 1 98.81 180 ILE B N 1
ATOM 4627 C CA . ILE B 1 180 ? 10.734 18.062 17.703 1 98.81 180 ILE B CA 1
ATOM 4628 C C . ILE B 1 180 ? 11.867 17.094 17.375 1 98.81 180 ILE B C 1
ATOM 4630 O O . ILE B 1 180 ? 12.969 17.219 17.906 1 98.81 180 ILE B O 1
ATOM 4634 N N . ALA B 1 181 ? 11.609 16.188 16.5 1 98.62 181 ALA B N 1
ATOM 4635 C CA . ALA B 1 181 ? 12.641 15.242 16.078 1 98.62 181 ALA B CA 1
ATOM 4636 C C . ALA B 1 181 ? 13.797 15.969 15.398 1 98.62 181 ALA B C 1
ATOM 4638 O O . ALA B 1 181 ? 14.969 15.68 15.672 1 98.62 181 ALA B O 1
ATOM 4639 N N . THR B 1 182 ? 13.477 16.906 14.516 1 98.38 182 THR B N 1
ATOM 4640 C CA . THR B 1 182 ? 14.477 17.672 13.789 1 98.38 182 THR B CA 1
ATOM 4641 C C . THR B 1 182 ? 15.391 18.422 14.758 1 98.38 182 THR B C 1
ATOM 4643 O O . THR B 1 182 ? 16.609 18.438 14.594 1 98.38 182 THR B O 1
ATOM 4646 N N . MET B 1 183 ? 14.844 18.984 15.75 1 98.12 183 MET B N 1
ATOM 4647 C CA . MET B 1 183 ? 15.602 19.766 16.719 1 98.12 183 MET B CA 1
ATOM 4648 C C . MET B 1 183 ? 16.484 18.875 17.578 1 98.12 183 MET B C 1
ATOM 4650 O O . MET B 1 183 ? 17.641 19.203 17.844 1 98.12 183 MET B O 1
ATOM 4654 N N . LEU B 1 184 ? 15.992 17.734 17.953 1 98.38 184 LEU B N 1
ATOM 4655 C CA . LEU B 1 184 ? 16.75 16.828 18.828 1 98.38 184 LEU B CA 1
ATOM 4656 C C . LEU B 1 184 ? 17.812 16.078 18.047 1 98.38 184 LEU B C 1
ATOM 4658 O O . LEU B 1 184 ? 18.859 15.742 18.594 1 98.38 184 LEU B O 1
ATOM 4662 N N . LEU B 1 185 ? 17.641 15.875 16.766 1 98.19 185 LEU B N 1
ATOM 4663 C CA . LEU B 1 185 ? 18.594 15.172 15.906 1 98.19 185 LEU B CA 1
ATOM 4664 C C . LEU B 1 185 ? 19.719 16.094 15.477 1 98.19 185 LEU B C 1
ATOM 4666 O O . LEU B 1 185 ? 20.828 15.648 15.219 1 98.19 185 LEU B O 1
ATOM 4670 N N . GLY B 1 186 ? 19.391 17.406 15.352 1 97.56 186 GLY B N 1
ATOM 4671 C CA . GLY B 1 186 ? 20.375 18.359 14.852 1 97.56 186 GLY B CA 1
ATOM 4672 C C . GLY B 1 186 ? 20.531 18.312 13.336 1 97.56 186 GLY B C 1
ATOM 4673 O O . GLY B 1 186 ? 19.922 17.469 12.68 1 97.56 186 GLY B O 1
ATOM 4674 N N . PRO B 1 187 ? 21.375 19.156 12.852 1 97.94 187 PRO B N 1
ATOM 4675 C CA . PRO B 1 187 ? 21.5 19.281 11.391 1 97.94 187 PRO B CA 1
ATOM 4676 C C . PRO B 1 187 ? 22.312 18.125 10.781 1 97.94 187 PRO B C 1
ATOM 4678 O O . PRO B 1 187 ? 23.219 17.594 11.422 1 97.94 187 PRO B O 1
ATOM 4681 N N . ARG B 1 188 ? 22.016 17.828 9.586 1 97.44 188 ARG B N 1
ATOM 4682 C CA . ARG B 1 188 ? 22.812 16.875 8.812 1 97.44 188 ARG B CA 1
ATOM 4683 C C . ARG B 1 188 ? 24.234 17.391 8.617 1 97.44 188 ARG B C 1
ATOM 4685 O O . ARG B 1 188 ? 24.469 18.594 8.562 1 97.44 188 ARG B O 1
ATOM 4692 N N . ILE B 1 189 ? 25.109 16.391 8.445 1 96.69 189 ILE B N 1
ATOM 4693 C CA . ILE B 1 189 ? 26.5 16.734 8.234 1 96.69 189 ILE B CA 1
ATOM 4694 C C . ILE B 1 189 ? 26.641 17.531 6.949 1 96.69 189 ILE B C 1
ATOM 4696 O O . ILE B 1 189 ? 26.156 17.125 5.891 1 96.69 189 ILE B O 1
ATOM 4700 N N . GLY B 1 190 ? 27.203 18.734 7.129 1 95.88 190 GLY B N 1
ATOM 4701 C CA . GLY B 1 190 ? 27.484 19.562 5.961 1 95.88 190 GLY B CA 1
ATOM 4702 C C . GLY B 1 190 ? 26.375 20.547 5.648 1 95.88 190 GLY B C 1
ATOM 4703 O O . GLY B 1 190 ? 26.516 21.375 4.738 1 95.88 190 GLY B O 1
ATOM 4704 N N . LYS B 1 191 ? 25.359 20.578 6.438 1 97.19 191 LYS B N 1
ATOM 4705 C CA . LYS B 1 191 ? 24.203 21.438 6.148 1 97.19 191 LYS B CA 1
ATOM 4706 C C . LYS B 1 191 ? 24.5 22.891 6.457 1 97.19 191 LYS B C 1
ATOM 4708 O O . LYS B 1 191 ? 24.016 23.797 5.762 1 97.19 191 LYS B O 1
ATOM 4713 N N . PHE B 1 192 ? 25.25 23.094 7.461 1 97.38 192 PHE B N 1
ATOM 4714 C CA . PHE B 1 192 ? 25.578 24.469 7.848 1 97.38 192 PHE B CA 1
ATOM 4715 C C . PHE B 1 192 ? 27.078 24.672 7.93 1 97.38 192 PHE B C 1
ATOM 4717 O O . PHE B 1 192 ? 27.812 23.781 8.391 1 97.38 192 PHE B O 1
ATOM 4724 N N . ASN B 1 193 ? 27.484 25.828 7.566 1 96.69 193 ASN B N 1
ATOM 4725 C CA . ASN B 1 193 ? 28.875 26.25 7.727 1 96.69 193 ASN B CA 1
ATOM 4726 C C . ASN B 1 193 ? 29.172 26.672 9.156 1 96.69 193 ASN B C 1
ATOM 4728 O O . ASN B 1 193 ? 28.266 26.781 9.984 1 96.69 193 ASN B O 1
ATOM 4732 N N . LYS B 1 194 ? 30.453 26.953 9.438 1 95 194 LYS B N 1
ATOM 4733 C CA . LYS B 1 194 ? 30.875 27.391 10.766 1 95 194 LYS B CA 1
ATOM 4734 C C . LYS B 1 194 ? 30.203 28.703 11.164 1 95 194 LYS B C 1
ATOM 4736 O O . LYS B 1 194 ? 29.922 28.922 12.344 1 95 194 LYS B O 1
ATOM 4741 N N . ASP B 1 195 ? 29.844 29.469 10.172 1 95.62 195 ASP B N 1
ATOM 4742 C CA . ASP B 1 195 ? 29.25 30.766 10.461 1 95.62 195 ASP B CA 1
ATOM 4743 C C . ASP B 1 195 ? 27.734 30.672 10.539 1 95.62 195 ASP B C 1
ATOM 4745 O O . ASP B 1 195 ? 27.047 31.688 10.672 1 95.62 195 ASP B O 1
ATOM 4749 N N . GLY B 1 196 ? 27.25 29.531 10.266 1 94.38 196 GLY B N 1
ATOM 4750 C CA . GLY B 1 196 ? 25.812 29.312 10.422 1 94.38 196 GLY B CA 1
ATOM 4751 C C . GLY B 1 196 ? 25.047 29.391 9.109 1 94.38 196 GLY B C 1
ATOM 4752 O O . GLY B 1 196 ? 23.844 29.125 9.07 1 94.38 196 GLY B O 1
ATOM 4753 N N . THR B 1 197 ? 25.688 29.75 8.023 1 95.56 197 THR B N 1
ATOM 4754 C CA . THR B 1 197 ? 25.031 29.828 6.734 1 95.56 197 THR B CA 1
ATOM 4755 C C . THR B 1 197 ? 24.734 28.438 6.184 1 95.56 197 THR B C 1
ATOM 4757 O O . THR B 1 197 ? 25.531 27.516 6.359 1 95.56 197 THR B O 1
ATOM 4760 N N . PRO B 1 198 ? 23.625 28.297 5.484 1 95.56 198 PRO B N 1
ATOM 4761 C CA . PRO B 1 198 ? 23.219 26.953 5.043 1 95.56 198 PRO B CA 1
ATOM 4762 C C . PRO B 1 198 ? 23.828 26.562 3.703 1 95.56 198 PRO B C 1
ATOM 4764 O O . PRO B 1 198 ? 24.062 27.422 2.848 1 95.56 198 PRO B O 1
ATOM 4767 N N . ASN B 1 199 ? 24.125 25.25 3.576 1 95.25 199 ASN B N 1
ATOM 4768 C CA . ASN B 1 199 ? 24.469 24.625 2.301 1 95.25 199 ASN B CA 1
ATOM 4769 C C . ASN B 1 199 ? 23.266 23.875 1.708 1 95.25 199 ASN B C 1
ATOM 4771 O O . ASN B 1 199 ? 22.484 23.266 2.439 1 95.25 199 ASN B O 1
ATOM 4775 N N . TYR B 1 200 ? 23.219 24 0.39 1 90.62 200 TYR B N 1
ATOM 4776 C CA . TYR B 1 200 ? 22.141 23.297 -0.299 1 90.62 200 TYR B CA 1
ATOM 4777 C C . TYR B 1 200 ? 22.453 21.812 -0.431 1 90.62 200 TYR B C 1
ATOM 4779 O O . TYR B 1 200 ? 23.516 21.438 -0.932 1 90.62 200 TYR B O 1
ATOM 4787 N N . ILE B 1 201 ? 21.609 20.938 0.086 1 93.44 201 ILE B N 1
ATOM 4788 C CA . ILE B 1 201 ? 21.672 19.5 -0.104 1 93.44 201 ILE B CA 1
ATOM 4789 C C . ILE B 1 201 ? 20.547 19.047 -1.027 1 93.44 201 ILE B C 1
ATOM 4791 O O . ILE B 1 201 ? 19.391 18.953 -0.605 1 93.44 201 ILE B O 1
ATOM 4795 N N . PRO B 1 202 ? 20.844 18.766 -2.273 1 90.69 202 PRO B N 1
ATOM 4796 C CA . PRO B 1 202 ? 19.797 18.484 -3.25 1 90.69 202 PRO B CA 1
ATOM 4797 C C . PRO B 1 202 ? 19.219 17.078 -3.105 1 90.69 202 PRO B C 1
ATOM 4799 O O . PRO B 1 202 ? 19.922 16.156 -2.717 1 90.69 202 PRO B O 1
ATOM 4802 N N . GLY B 1 203 ? 17.953 16.938 -3.475 1 93.81 203 GLY B N 1
ATOM 4803 C CA . GLY B 1 203 ? 17.391 15.617 -3.701 1 93.81 203 GLY B CA 1
ATOM 4804 C C . GLY B 1 203 ? 17.891 14.961 -4.965 1 93.81 203 GLY B C 1
ATOM 4805 O O . GLY B 1 203 ? 18.375 15.633 -5.879 1 93.81 203 GLY B O 1
ATOM 4806 N N . HIS B 1 204 ? 17.766 13.648 -5.066 1 94.25 204 HIS B N 1
ATOM 4807 C CA . HIS B 1 204 ? 18.484 12.969 -6.133 1 94.25 204 HIS B CA 1
ATOM 4808 C C . HIS B 1 204 ? 17.594 12.75 -7.352 1 94.25 204 HIS B C 1
ATOM 4810 O O . HIS B 1 204 ? 18.078 12.406 -8.43 1 94.25 204 HIS B O 1
ATOM 4816 N N . ASN B 1 205 ? 16.25 12.953 -7.27 1 96.19 205 ASN B N 1
ATOM 4817 C CA . ASN B 1 205 ? 15.359 12.633 -8.383 1 96.19 205 ASN B CA 1
ATOM 4818 C C . ASN B 1 205 ? 14.109 13.5 -8.375 1 96.19 205 ASN B C 1
ATOM 4820 O O . ASN B 1 205 ? 13.125 13.172 -7.707 1 96.19 205 ASN B O 1
ATOM 4824 N N . GLN B 1 206 ? 14.062 14.523 -9.203 1 93.31 206 GLN B N 1
ATOM 4825 C CA . GLN B 1 206 ? 12.977 15.492 -9.203 1 93.31 206 GLN B CA 1
ATOM 4826 C C . GLN B 1 206 ? 11.711 14.898 -9.812 1 93.31 206 GLN B C 1
ATOM 4828 O O . GLN B 1 206 ? 10.594 15.328 -9.492 1 93.31 206 GLN B O 1
ATOM 4833 N N . VAL B 1 207 ? 11.883 13.969 -10.695 1 94.25 207 VAL B N 1
ATOM 4834 C CA . VAL B 1 207 ? 10.719 13.312 -11.289 1 94.25 207 VAL B CA 1
ATOM 4835 C C . VAL B 1 207 ? 9.953 12.555 -10.211 1 94.25 207 VAL B C 1
ATOM 4837 O O . VAL B 1 207 ? 8.719 12.594 -10.164 1 94.25 207 VAL B O 1
ATOM 4840 N N . TYR B 1 208 ? 10.703 11.844 -9.273 1 96.94 208 TYR B N 1
ATOM 4841 C CA . TYR B 1 208 ? 10.07 11.203 -8.133 1 96.94 208 TYR B CA 1
ATOM 4842 C C . TYR B 1 208 ? 9.281 12.211 -7.305 1 96.94 208 TYR B C 1
ATOM 4844 O O . TYR B 1 208 ? 8.133 11.969 -6.949 1 96.94 208 TYR B O 1
ATOM 4852 N N . THR B 1 209 ? 9.867 13.383 -7.07 1 96.56 209 THR B N 1
ATOM 4853 C CA . THR B 1 209 ? 9.25 14.422 -6.262 1 96.56 209 THR B CA 1
ATOM 4854 C C . THR B 1 209 ? 7.941 14.891 -6.891 1 96.56 209 THR B C 1
ATOM 4856 O O . THR B 1 209 ? 6.922 15 -6.207 1 96.56 209 THR B O 1
ATOM 4859 N N . VAL B 1 210 ? 7.91 15.094 -8.195 1 95.88 210 VAL B N 1
ATOM 4860 C CA . VAL B 1 210 ? 6.746 15.609 -8.906 1 95.88 210 VAL B CA 1
ATOM 4861 C C . VAL B 1 210 ? 5.648 14.547 -8.938 1 95.88 210 VAL B C 1
ATOM 4863 O O . VAL B 1 210 ? 4.484 14.836 -8.656 1 95.88 210 VAL B O 1
ATOM 4866 N N . ILE B 1 211 ? 6.02 13.266 -9.211 1 97 211 ILE B N 1
ATOM 4867 C CA . ILE B 1 211 ? 5.031 12.195 -9.25 1 97 211 ILE B CA 1
ATOM 4868 C C . ILE B 1 211 ? 4.453 11.977 -7.855 1 97 211 ILE B C 1
ATOM 4870 O O . ILE B 1 211 ? 3.248 11.766 -7.703 1 97 211 ILE B O 1
ATOM 4874 N N . GLY B 1 212 ? 5.348 12.016 -6.895 1 98 212 GLY B N 1
ATOM 4875 C CA . GLY B 1 212 ? 4.859 11.938 -5.527 1 98 212 GLY B CA 1
ATOM 4876 C C . GLY B 1 212 ? 3.84 13.008 -5.191 1 98 212 GLY B C 1
ATOM 4877 O O . GLY B 1 212 ? 2.801 12.719 -4.594 1 98 212 GLY B O 1
ATOM 4878 N N . GLY B 1 213 ? 4.102 14.25 -5.598 1 97.19 213 GLY B N 1
ATOM 4879 C CA . GLY B 1 213 ? 3.166 15.344 -5.41 1 97.19 213 GLY B CA 1
ATOM 4880 C C . GLY B 1 213 ? 1.813 15.094 -6.051 1 97.19 213 GLY B C 1
ATOM 4881 O O . GLY B 1 213 ? 0.774 15.367 -5.449 1 97.19 213 GLY B O 1
ATOM 4882 N N . PHE B 1 214 ? 1.789 14.492 -7.242 1 96.88 214 PHE B N 1
ATOM 4883 C CA . PHE B 1 214 ? 0.543 14.234 -7.953 1 96.88 214 PHE B CA 1
ATOM 4884 C C . PHE B 1 214 ? -0.234 13.102 -7.297 1 96.88 214 PHE B C 1
ATOM 4886 O O . PHE B 1 214 ? -1.464 13.141 -7.238 1 96.88 214 PHE B O 1
ATOM 4893 N N . VAL B 1 215 ? 0.47 12.07 -6.867 1 98.19 215 VAL B N 1
ATOM 4894 C CA . VAL B 1 215 ? -0.2 10.977 -6.172 1 98.19 215 VAL B CA 1
ATOM 4895 C C . VAL B 1 215 ? -0.866 11.508 -4.902 1 98.19 215 VAL B C 1
ATOM 4897 O O . VAL B 1 215 ? -2 11.133 -4.59 1 98.19 215 VAL B O 1
ATOM 4900 N N . LEU B 1 216 ? -0.187 12.375 -4.203 1 98.56 216 LEU B N 1
ATOM 4901 C CA . LEU B 1 216 ? -0.754 12.984 -3.006 1 98.56 216 LEU B CA 1
ATOM 4902 C C . LEU B 1 216 ? -1.936 13.883 -3.361 1 98.56 216 LEU B C 1
ATOM 4904 O O . LEU B 1 216 ? -2.971 13.844 -2.691 1 98.56 216 LEU B O 1
ATOM 4908 N N . TRP B 1 217 ? -1.867 14.648 -4.449 1 98 217 TRP B N 1
ATOM 4909 C CA . TRP B 1 217 ? -2.955 15.508 -4.914 1 98 217 TRP B CA 1
ATOM 4910 C C . TRP B 1 217 ? -4.211 14.688 -5.195 1 98 217 TRP B C 1
ATOM 4912 O O . TRP B 1 217 ? -5.285 14.992 -4.676 1 98 217 TRP B O 1
ATOM 4922 N N . VAL B 1 218 ? -4.059 13.562 -5.84 1 98.12 218 VAL B N 1
ATOM 4923 C CA . VAL B 1 218 ? -5.18 12.688 -6.176 1 98.12 218 VAL B CA 1
ATOM 4924 C C . VAL B 1 218 ? -5.723 12.039 -4.906 1 98.12 218 VAL B C 1
ATOM 4926 O O . VAL B 1 218 ? -6.938 11.945 -4.715 1 98.12 218 VAL B O 1
ATOM 4929 N N . GLY B 1 219 ? -4.844 11.602 -4.059 1 98.69 219 GLY B N 1
ATOM 4930 C CA . GLY B 1 219 ? -5.262 10.984 -2.809 1 98.69 219 GLY B CA 1
ATOM 4931 C C . GLY B 1 219 ? -6.078 11.914 -1.93 1 98.69 219 GLY B C 1
ATOM 4932 O O . GLY B 1 219 ? -6.945 11.461 -1.178 1 98.69 219 GLY B O 1
ATOM 4933 N N . TRP B 1 220 ? -5.914 13.234 -2.098 1 98.75 220 TRP B N 1
ATOM 4934 C CA . TRP B 1 220 ? -6.574 14.203 -1.231 1 98.75 220 TRP B CA 1
ATOM 4935 C C . TRP B 1 220 ? -8.062 14.289 -1.547 1 98.75 220 TRP B C 1
ATOM 4937 O O . TRP B 1 220 ? -8.852 14.797 -0.738 1 98.75 220 TRP B O 1
ATOM 4947 N N . PHE B 1 221 ? -8.5 13.82 -2.729 1 98.19 221 PHE B N 1
ATOM 4948 C CA . PHE B 1 221 ? -9.93 13.75 -3.006 1 98.19 221 PHE B CA 1
ATOM 4949 C C . PHE B 1 221 ? -10.609 12.719 -2.105 1 98.19 221 PHE B C 1
ATOM 4951 O O . PHE B 1 221 ? -11.766 12.891 -1.721 1 98.19 221 PHE B O 1
ATOM 4958 N N . GLY B 1 222 ? -9.867 11.648 -1.821 1 98.44 222 GLY B N 1
ATOM 4959 C CA . GLY B 1 222 ? -10.367 10.719 -0.818 1 98.44 222 GLY B CA 1
ATOM 4960 C C . GLY B 1 222 ? -10.25 11.258 0.597 1 98.44 222 GLY B C 1
ATOM 4961 O O . GLY B 1 222 ? -11.125 11.016 1.431 1 98.44 222 GLY B O 1
ATOM 4962 N N . PHE B 1 223 ? -9.211 11.984 0.845 1 98.56 223 PHE B N 1
ATOM 4963 C CA . PHE B 1 223 ? -8.906 12.523 2.168 1 98.56 223 PHE B CA 1
ATOM 4964 C C . PHE B 1 223 ? -9.977 13.508 2.613 1 98.56 223 PHE B C 1
ATOM 4966 O O . PHE B 1 223 ? -10.656 13.289 3.617 1 98.56 223 PHE B O 1
ATOM 4973 N N . ASN B 1 224 ? -10.18 14.57 1.821 1 98.81 224 ASN B N 1
ATOM 4974 C CA . ASN B 1 224 ? -11.133 15.609 2.188 1 98.81 224 ASN B CA 1
ATOM 4975 C C . ASN B 1 224 ? -12.562 15.211 1.826 1 98.81 224 ASN B C 1
ATOM 4977 O O . ASN B 1 224 ? -13.438 15.148 2.697 1 98.81 224 ASN B O 1
ATOM 4981 N N . ALA B 1 225 ? -12.852 14.922 0.572 1 98.56 225 ALA B N 1
ATOM 4982 C CA . ALA B 1 225 ? -14.211 14.578 0.148 1 98.56 225 ALA B CA 1
ATOM 4983 C C . ALA B 1 225 ? -14.68 13.289 0.807 1 98.56 225 ALA B C 1
ATOM 4985 O O . ALA B 1 225 ? -15.859 13.156 1.155 1 98.56 225 ALA B O 1
ATOM 4986 N N . GLY B 1 226 ? -13.75 12.375 0.982 1 98.31 226 GLY B N 1
ATOM 4987 C CA . GLY B 1 226 ? -14.094 11.133 1.654 1 98.31 226 GLY B CA 1
ATOM 4988 C C . GLY B 1 226 ? -14.523 11.336 3.096 1 98.31 226 GLY B C 1
ATOM 4989 O O . GLY B 1 226 ? -15.281 10.531 3.643 1 98.31 226 GLY B O 1
ATOM 4990 N N . SER B 1 227 ? -14.148 12.422 3.688 1 98.44 227 SER B N 1
ATOM 4991 C CA . SER B 1 227 ? -14.445 12.688 5.09 1 98.44 227 SER B CA 1
ATOM 4992 C C . SER B 1 227 ? -15.906 13.094 5.273 1 98.44 227 SER B C 1
ATOM 4994 O O . SER B 1 227 ? -16.391 13.219 6.406 1 98.44 227 SER B O 1
ATOM 4996 N N . THR B 1 228 ? -16.672 13.25 4.18 1 97.44 228 THR B N 1
ATOM 4997 C CA . THR B 1 228 ? -18.125 13.367 4.293 1 97.44 228 THR B CA 1
ATOM 4998 C C . THR B 1 228 ? -18.734 12.039 4.738 1 97.44 228 THR B C 1
ATOM 5000 O O . THR B 1 228 ? -19.844 12.016 5.289 1 97.44 228 THR B O 1
ATOM 5003 N N . MET B 1 229 ? -18.078 10.961 4.41 1 96.19 229 MET B N 1
ATOM 5004 C CA . MET B 1 229 ? -18.438 9.578 4.707 1 96.19 229 MET B CA 1
ATOM 5005 C C . MET B 1 229 ? -19.875 9.289 4.297 1 96.19 229 MET B C 1
ATOM 5007 O O . MET B 1 229 ? -20.578 8.516 4.965 1 96.19 229 MET B O 1
ATOM 5011 N N . GLY B 1 230 ? -20.359 9.969 3.342 1 94.62 230 GLY B N 1
ATOM 5012 C CA . GLY B 1 230 ? -21.703 9.781 2.826 1 94.62 230 GLY B CA 1
ATOM 5013 C C . GLY B 1 230 ? -21.891 10.367 1.441 1 94.62 230 GLY B C 1
ATOM 5014 O O . GLY B 1 230 ? -21.078 11.156 0.972 1 94.62 230 GLY B O 1
ATOM 5015 N N . THR B 1 231 ? -23.016 9.93 0.841 1 93.44 231 THR B N 1
ATOM 5016 C CA . THR B 1 231 ? -23.219 10.32 -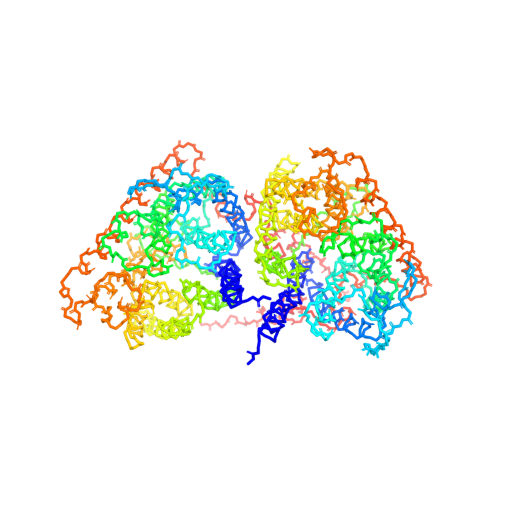0.55 1 93.44 231 THR B CA 1
ATOM 5017 C C . THR B 1 231 ? -24.562 11.016 -0.724 1 93.44 231 THR B C 1
ATOM 5019 O O . THR B 1 231 ? -24.859 11.562 -1.789 1 93.44 231 THR B O 1
ATOM 5022 N N . ALA B 1 232 ? -25.391 11.039 0.194 1 85.12 232 ALA B N 1
ATOM 5023 C CA . ALA B 1 232 ? -26.812 11.312 0.045 1 85.12 232 ALA B CA 1
ATOM 5024 C C . ALA B 1 232 ? -27.047 12.68 -0.58 1 85.12 232 ALA B C 1
ATOM 5026 O O . ALA B 1 232 ? -27.906 12.836 -1.453 1 85.12 232 ALA B O 1
ATOM 5027 N N . ASP B 1 233 ? -26.312 13.641 -0.255 1 89.62 233 ASP B N 1
ATOM 5028 C CA . ASP B 1 233 ? -26.609 14.984 -0.754 1 89.62 233 ASP B CA 1
ATOM 5029 C C . ASP B 1 233 ? -25.562 15.43 -1.771 1 89.62 233 ASP B C 1
ATOM 5031 O O . ASP B 1 233 ? -25.609 16.562 -2.252 1 89.62 233 ASP B O 1
ATOM 5035 N N . GLY B 1 234 ? -24.625 14.617 -2.004 1 93.69 234 GLY B N 1
ATOM 5036 C CA . GLY B 1 234 ? -23.594 14.945 -2.979 1 93.69 234 GLY B CA 1
ATOM 5037 C C . GLY B 1 234 ? -22.594 15.953 -2.467 1 93.69 234 GLY B C 1
ATOM 5038 O O . GLY B 1 234 ? -21.781 16.484 -3.236 1 93.69 234 GLY B O 1
ATOM 5039 N N . PHE B 1 235 ? -22.641 16.266 -1.201 1 96.06 235 PHE B N 1
ATOM 5040 C CA . PHE B 1 235 ? -21.812 17.297 -0.601 1 96.06 235 PHE B CA 1
ATOM 5041 C C . PHE B 1 235 ? -20.328 16.969 -0.788 1 96.06 235 PHE B C 1
ATOM 5043 O O . PHE B 1 235 ? -19.484 17.859 -0.795 1 96.06 235 PHE B O 1
ATOM 5050 N N . PHE B 1 236 ? -19.984 15.695 -1.017 1 97.31 236 PHE B N 1
ATOM 5051 C CA . PHE B 1 236 ? -18.594 15.305 -1.259 1 97.31 236 PHE B CA 1
ATOM 5052 C C . PHE B 1 236 ? -18.047 15.977 -2.514 1 97.31 236 PHE B C 1
ATOM 5054 O O . PHE B 1 236 ? -16.859 16.25 -2.605 1 97.31 236 PHE B O 1
ATOM 5061 N N . GLY B 1 237 ? -18.891 16.312 -3.479 1 97.25 237 GLY B N 1
ATOM 5062 C CA . GLY B 1 237 ? -18.469 17.047 -4.664 1 97.25 237 GLY B CA 1
ATOM 5063 C C . GLY B 1 237 ? -18.031 18.469 -4.371 1 97.25 237 GLY B C 1
ATOM 5064 O O . GLY B 1 237 ? -17.078 18.969 -4.961 1 97.25 237 GLY B O 1
ATOM 5065 N N . TYR B 1 238 ? -18.781 19.094 -3.486 1 97.31 238 TYR B N 1
ATOM 5066 C CA . TYR B 1 238 ? -18.422 20.438 -3.064 1 97.31 238 TYR B CA 1
ATOM 5067 C C . TYR B 1 238 ? -17.062 20.453 -2.381 1 97.31 238 TYR B C 1
ATOM 5069 O O . TYR B 1 238 ? -16.234 21.312 -2.672 1 97.31 238 TYR B O 1
ATOM 5077 N N . VAL B 1 239 ? -16.828 19.516 -1.483 1 98.62 239 VAL B N 1
ATOM 5078 C CA . VAL B 1 239 ? -15.578 19.422 -0.743 1 98.62 239 VAL B CA 1
ATOM 5079 C C . VAL B 1 239 ? -14.43 19.156 -1.708 1 98.62 239 VAL B C 1
ATOM 5081 O O . VAL B 1 239 ? -13.336 19.703 -1.56 1 98.62 239 VAL B O 1
ATOM 5084 N N . ALA B 1 240 ? -14.672 18.344 -2.732 1 98.5 240 ALA B N 1
ATOM 5085 C CA . ALA B 1 240 ? -13.664 18.078 -3.756 1 98.5 240 ALA B CA 1
ATOM 5086 C C . ALA B 1 240 ? -13.312 19.359 -4.52 1 98.5 240 ALA B C 1
ATOM 5088 O O . ALA B 1 240 ? -12.148 19.594 -4.844 1 98.5 240 ALA B O 1
ATOM 5089 N N . LEU B 1 241 ? -14.297 20.156 -4.777 1 98.12 241 LEU B N 1
ATOM 5090 C CA . LEU B 1 241 ? -14.102 21.406 -5.508 1 98.12 241 LEU B CA 1
ATOM 5091 C C . LEU B 1 241 ? -13.195 22.359 -4.73 1 98.12 241 LEU B C 1
ATOM 5093 O O . LEU B 1 241 ? -12.203 22.859 -5.27 1 98.12 241 LEU B O 1
ATOM 5097 N N . THR B 1 242 ? -13.516 22.594 -3.475 1 98.75 242 THR B N 1
ATOM 5098 C CA . THR B 1 242 ? -12.711 23.5 -2.676 1 98.75 242 THR B CA 1
ATOM 5099 C C . THR B 1 242 ? -11.289 22.969 -2.498 1 98.75 242 THR B C 1
ATOM 5101 O O . THR B 1 242 ? -10.32 23.734 -2.504 1 98.75 242 THR B O 1
ATOM 5104 N N . THR B 1 243 ? -11.172 21.672 -2.35 1 98.81 243 THR B N 1
ATOM 5105 C CA . THR B 1 243 ? -9.875 21.016 -2.221 1 98.81 243 THR B CA 1
ATOM 5106 C C . THR B 1 243 ? -9.008 21.297 -3.443 1 98.81 243 THR B C 1
ATOM 5108 O O . THR B 1 243 ? -7.852 21.719 -3.311 1 98.81 243 THR B O 1
ATOM 5111 N N . ASN B 1 244 ? -9.594 21.141 -4.598 1 98.75 244 ASN B N 1
ATOM 5112 C CA . ASN B 1 244 ? -8.844 21.297 -5.84 1 98.75 244 ASN B CA 1
ATOM 5113 C C . ASN B 1 244 ? -8.469 22.75 -6.09 1 98.75 244 ASN B C 1
ATOM 5115 O O . ASN B 1 244 ? -7.359 23.047 -6.543 1 98.75 244 ASN B O 1
ATOM 5119 N N . ILE B 1 245 ? -9.359 23.609 -5.816 1 98.75 245 ILE B N 1
ATOM 5120 C CA . ILE B 1 245 ? -9.117 25.047 -6.023 1 98.75 245 ILE B CA 1
ATOM 5121 C C . ILE B 1 245 ? -7.969 25.5 -5.129 1 98.75 245 ILE B C 1
ATOM 5123 O O . ILE B 1 245 ? -7.082 26.234 -5.57 1 98.75 245 ILE B O 1
ATOM 5127 N N . ALA B 1 246 ? -7.969 25.078 -3.904 1 98.94 246 ALA B N 1
ATOM 5128 C CA . ALA B 1 246 ? -6.895 25.438 -2.984 1 98.94 246 ALA B CA 1
ATOM 5129 C C . ALA B 1 246 ? -5.547 24.922 -3.479 1 98.94 246 ALA B C 1
ATOM 5131 O O . ALA B 1 246 ? -4.559 25.656 -3.492 1 98.94 246 ALA B O 1
ATOM 5132 N N . ALA B 1 247 ? -5.508 23.672 -3.891 1 98.75 247 ALA B N 1
ATOM 5133 C CA . ALA B 1 247 ? -4.266 23.062 -4.355 1 98.75 247 ALA B CA 1
ATOM 5134 C C . ALA B 1 247 ? -3.666 23.859 -5.512 1 98.75 247 ALA B C 1
ATOM 5136 O O . ALA B 1 247 ? -2.465 24.141 -5.527 1 98.75 247 ALA B O 1
ATOM 5137 N N . ALA B 1 248 ? -4.496 24.203 -6.469 1 98.56 248 ALA B N 1
ATOM 5138 C CA . ALA B 1 248 ? -4.062 24.953 -7.648 1 98.56 248 ALA B CA 1
ATOM 5139 C C . ALA B 1 248 ? -3.508 26.328 -7.258 1 98.56 248 ALA B C 1
ATOM 5141 O O . ALA B 1 248 ? -2.453 26.734 -7.75 1 98.56 248 ALA B O 1
ATOM 5142 N N . ALA B 1 249 ? -4.148 26.953 -6.355 1 98.69 249 ALA B N 1
ATOM 5143 C CA . ALA B 1 249 ? -3.713 28.281 -5.906 1 98.69 249 ALA B CA 1
ATOM 5144 C C . ALA B 1 249 ? -2.379 28.188 -5.168 1 98.69 249 ALA B C 1
ATOM 5146 O O . ALA B 1 249 ? -1.525 29.078 -5.312 1 98.69 249 ALA B O 1
ATOM 5147 N N . GLY B 1 250 ? -2.266 27.188 -4.359 1 98.75 250 GLY B N 1
ATOM 5148 C CA . GLY B 1 250 ? -1.025 27 -3.621 1 98.75 250 GLY B CA 1
ATOM 5149 C C . GLY B 1 250 ? 0.174 26.766 -4.52 1 98.75 250 GLY B C 1
ATOM 5150 O O . GLY B 1 250 ? 1.26 27.297 -4.262 1 98.75 250 GLY B O 1
ATOM 5151 N N . ALA B 1 251 ? -0 25.984 -5.578 1 97.94 251 ALA B N 1
ATOM 5152 C CA . ALA B 1 251 ? 1.069 25.703 -6.531 1 97.94 251 ALA B CA 1
ATOM 5153 C C . ALA B 1 251 ? 1.578 27 -7.172 1 97.94 251 ALA B C 1
ATOM 5155 O O . ALA B 1 251 ? 2.783 27.266 -7.18 1 97.94 251 ALA B O 1
ATOM 5156 N N . ILE B 1 252 ? 0.672 27.781 -7.625 1 97.31 252 ILE B N 1
ATOM 5157 C CA . ILE B 1 252 ? 1.012 29.016 -8.336 1 97.31 252 ILE B CA 1
ATOM 5158 C C . ILE B 1 252 ? 1.622 30.016 -7.367 1 97.31 252 ILE B C 1
ATOM 5160 O O . ILE B 1 252 ? 2.662 30.625 -7.652 1 97.31 252 ILE B O 1
ATOM 5164 N N . ALA B 1 253 ? 1.05 30.172 -6.227 1 98.31 253 ALA B N 1
ATOM 5165 C CA . ALA B 1 253 ? 1.532 31.141 -5.25 1 98.31 253 ALA B CA 1
ATOM 5166 C C . ALA B 1 253 ? 2.932 30.781 -4.762 1 98.31 253 ALA B C 1
ATOM 5168 O O . ALA B 1 253 ? 3.771 31.656 -4.559 1 98.31 253 ALA B O 1
ATOM 5169 N N . SER B 1 254 ? 3.148 29.562 -4.535 1 97.94 254 SER B N 1
ATOM 5170 C CA . SER B 1 254 ? 4.441 29.141 -4.008 1 97.94 254 SER B CA 1
ATOM 5171 C C . SER B 1 254 ? 5.555 29.359 -5.023 1 97.94 254 SER B C 1
ATOM 5173 O O . SER B 1 254 ? 6.633 29.844 -4.676 1 97.94 254 SER B O 1
ATOM 5175 N N . ILE B 1 255 ? 5.332 28.984 -6.27 1 96 255 ILE B N 1
ATOM 5176 C CA . ILE B 1 255 ? 6.371 29.125 -7.281 1 96 255 ILE B CA 1
ATOM 5177 C C . ILE B 1 255 ? 6.652 30.594 -7.527 1 96 255 ILE B C 1
ATOM 5179 O O . ILE B 1 255 ? 7.793 30.984 -7.797 1 96 255 ILE B O 1
ATOM 5183 N N . LEU B 1 256 ? 5.656 31.453 -7.48 1 96.62 256 LEU B N 1
ATOM 5184 C CA . LEU B 1 256 ? 5.848 32.906 -7.613 1 96.62 256 LEU B CA 1
ATOM 5185 C C . LEU B 1 256 ? 6.613 33.469 -6.422 1 96.62 256 LEU B C 1
ATOM 5187 O O . LEU B 1 256 ? 7.484 34.312 -6.582 1 96.62 256 LEU B O 1
ATOM 5191 N N . THR B 1 257 ? 6.277 33 -5.273 1 96.94 257 THR B N 1
ATOM 5192 C CA . THR B 1 257 ? 6.984 33.438 -4.07 1 96.94 257 THR B CA 1
ATOM 5193 C C . THR B 1 257 ? 8.453 33.031 -4.129 1 96.94 257 THR B C 1
ATOM 5195 O O . THR B 1 257 ? 9.336 33.812 -3.768 1 96.94 257 THR B O 1
ATOM 5198 N N . ALA B 1 258 ? 8.695 31.828 -4.543 1 94.75 258 ALA B N 1
ATOM 5199 C CA . ALA B 1 258 ? 10.07 31.359 -4.699 1 94.75 258 ALA B CA 1
ATOM 5200 C C . ALA B 1 258 ? 10.828 32.219 -5.699 1 94.75 258 ALA B C 1
ATOM 5202 O O . ALA B 1 258 ? 11.969 32.625 -5.445 1 94.75 258 ALA B O 1
ATOM 5203 N N . LYS B 1 259 ? 10.195 32.5 -6.82 1 93.88 259 LYS B N 1
ATOM 5204 C CA . LYS B 1 259 ? 10.812 33.344 -7.836 1 93.88 259 LYS B CA 1
ATOM 5205 C C . LYS B 1 259 ? 11.133 34.719 -7.277 1 93.88 259 LYS B C 1
ATOM 5207 O O . LYS B 1 259 ? 12.188 35.281 -7.566 1 93.88 259 LYS B O 1
ATOM 5212 N N . TRP B 1 260 ? 10.328 35.156 -6.473 1 94.56 260 TRP B N 1
ATOM 5213 C CA . TRP B 1 260 ? 10.484 36.5 -5.918 1 94.56 260 TRP B CA 1
ATOM 5214 C C . TRP B 1 260 ? 11.578 36.531 -4.859 1 94.56 260 TRP B C 1
ATOM 5216 O O . TRP B 1 260 ? 12.383 37.469 -4.816 1 94.56 260 TRP B O 1
ATOM 5226 N N . LEU B 1 261 ? 11.641 35.562 -4.059 1 91.94 261 LEU B N 1
ATOM 5227 C CA . LEU B 1 261 ? 12.523 35.562 -2.9 1 91.94 261 LEU B CA 1
ATOM 5228 C C . LEU B 1 261 ? 13.922 35.094 -3.279 1 91.94 261 LEU B C 1
ATOM 5230 O O . LEU B 1 261 ? 14.922 35.594 -2.762 1 91.94 261 LEU B O 1
ATOM 5234 N N . VAL B 1 262 ? 13.93 34.094 -4.137 1 89.94 262 VAL B N 1
ATOM 5235 C CA . VAL B 1 262 ? 15.258 33.531 -4.359 1 89.94 262 VAL B CA 1
ATOM 5236 C C . VAL B 1 262 ? 15.609 33.594 -5.84 1 89.94 262 VAL B C 1
ATOM 5238 O O . VAL B 1 262 ? 16.688 33.156 -6.254 1 89.94 262 VAL B O 1
ATOM 5241 N N . GLY B 1 263 ? 14.758 34.094 -6.723 1 91.88 263 GLY B N 1
ATOM 5242 C CA . GLY B 1 263 ? 15.07 34.375 -8.109 1 91.88 263 GLY B CA 1
ATOM 5243 C C . GLY B 1 263 ? 14.906 33.188 -9.023 1 91.88 263 GLY B C 1
ATOM 5244 O O . GLY B 1 263 ? 15.289 33.219 -10.195 1 91.88 263 GLY B O 1
ATOM 5245 N N . LYS B 1 264 ? 14.445 32.094 -8.516 1 90.12 264 LYS B N 1
ATOM 5246 C CA . LYS B 1 264 ? 14.305 30.875 -9.328 1 90.12 264 LYS B CA 1
ATOM 5247 C C . LYS B 1 264 ? 12.914 30.266 -9.18 1 90.12 264 LYS B C 1
ATOM 5249 O O . LYS B 1 264 ? 12.328 30.312 -8.094 1 90.12 264 LYS B O 1
ATOM 5254 N N . ALA B 1 265 ? 12.406 29.766 -10.352 1 90.56 265 ALA B N 1
ATOM 5255 C CA . ALA B 1 265 ? 11.195 28.969 -10.328 1 90.56 265 ALA B CA 1
ATOM 5256 C C . ALA B 1 265 ? 11.484 27.547 -9.844 1 90.56 265 ALA B C 1
ATOM 5258 O O . ALA B 1 265 ? 11.688 26.641 -10.648 1 90.56 265 ALA B O 1
ATOM 5259 N N . ASP B 1 266 ? 11.461 27.344 -8.664 1 91.31 266 ASP B N 1
ATOM 5260 C CA . ASP B 1 266 ? 11.906 26.141 -7.992 1 91.31 266 ASP B CA 1
ATOM 5261 C C . ASP B 1 266 ? 10.828 25.047 -8.039 1 91.31 266 ASP B C 1
ATOM 5263 O O . ASP B 1 266 ? 9.711 25.266 -7.555 1 91.31 266 ASP B O 1
ATOM 5267 N N . ILE B 1 267 ? 11.078 23.891 -8.617 1 92.38 267 ILE B N 1
ATOM 5268 C CA . ILE B 1 267 ? 10.117 22.812 -8.82 1 92.38 267 ILE B CA 1
ATOM 5269 C C . ILE B 1 267 ? 9.695 22.234 -7.473 1 92.38 267 ILE B C 1
ATOM 5271 O O . ILE B 1 267 ? 8.5 22.141 -7.18 1 92.38 267 ILE B O 1
ATOM 5275 N N . PRO B 1 268 ? 10.656 21.938 -6.605 1 93.62 268 PRO B N 1
ATOM 5276 C CA . PRO B 1 268 ? 10.242 21.422 -5.301 1 93.62 268 PRO B CA 1
ATOM 5277 C C . PRO B 1 268 ? 9.375 22.391 -4.52 1 93.62 268 PRO B C 1
ATOM 5279 O O . PRO B 1 268 ? 8.461 21.984 -3.805 1 93.62 268 PRO B O 1
ATOM 5282 N N . ALA B 1 269 ? 9.672 23.656 -4.68 1 94.5 269 ALA B N 1
ATOM 5283 C CA . ALA B 1 269 ? 8.844 24.672 -4.012 1 94.5 269 ALA B CA 1
ATOM 5284 C C . ALA B 1 269 ? 7.398 24.609 -4.504 1 94.5 269 ALA B C 1
ATOM 5286 O O . ALA B 1 269 ? 6.461 24.734 -3.713 1 94.5 269 ALA B O 1
ATOM 5287 N N . MET B 1 270 ? 7.207 24.469 -5.773 1 96.38 270 MET B N 1
ATOM 5288 C CA . MET B 1 270 ? 5.883 24.359 -6.371 1 96.38 270 MET B CA 1
ATOM 5289 C C . MET B 1 270 ? 5.145 23.141 -5.832 1 96.38 270 MET B C 1
ATOM 5291 O O . MET B 1 270 ? 3.973 23.219 -5.469 1 96.38 270 MET B O 1
ATOM 5295 N N . VAL B 1 271 ? 5.812 21.953 -5.766 1 97.88 271 VAL B N 1
ATOM 5296 C CA . VAL B 1 271 ? 5.215 20.719 -5.254 1 97.88 271 VAL B CA 1
ATOM 5297 C C . VAL B 1 271 ? 4.824 20.906 -3.789 1 97.88 271 VAL B C 1
ATOM 5299 O O . VAL B 1 271 ? 3.721 20.547 -3.381 1 97.88 271 VAL B O 1
ATOM 5302 N N . ASN B 1 272 ? 5.707 21.547 -3.01 1 98.06 272 ASN B N 1
ATOM 5303 C CA . ASN B 1 272 ? 5.414 21.812 -1.604 1 98.06 272 ASN B CA 1
ATOM 5304 C C . ASN B 1 272 ? 4.258 22.797 -1.445 1 98.06 272 ASN B C 1
ATOM 5306 O O . ASN B 1 272 ? 3.496 22.719 -0.48 1 98.06 272 ASN B O 1
ATOM 5310 N N . GLY B 1 273 ? 4.18 23.703 -2.393 1 98.56 273 GLY B N 1
ATOM 5311 C CA . GLY B 1 273 ? 3.051 24.625 -2.381 1 98.56 273 GLY B CA 1
ATOM 5312 C C . GLY B 1 273 ? 1.715 23.922 -2.555 1 98.56 273 GLY B C 1
ATOM 5313 O O . GLY B 1 273 ? 0.738 24.266 -1.886 1 98.56 273 GLY B O 1
ATOM 5314 N N . VAL B 1 274 ? 1.638 22.969 -3.457 1 98.69 274 VAL B N 1
ATOM 5315 C CA . VAL B 1 274 ? 0.449 22.141 -3.631 1 98.69 274 VAL B CA 1
ATOM 5316 C C . VAL B 1 274 ? 0.089 21.469 -2.309 1 98.69 274 VAL B C 1
ATOM 5318 O O . VAL B 1 274 ? -1.053 21.562 -1.85 1 98.69 274 VAL B O 1
ATOM 5321 N N . LEU B 1 275 ? 1.049 20.859 -1.694 1 98.81 275 LEU B N 1
ATOM 5322 C CA . LEU B 1 275 ? 0.821 20.094 -0.478 1 98.81 275 LEU B CA 1
ATOM 5323 C C . LEU B 1 275 ? 0.393 21 0.669 1 98.81 275 LEU B C 1
ATOM 5325 O O . LEU B 1 275 ? -0.525 20.672 1.422 1 98.81 275 LEU B O 1
ATOM 5329 N N . ALA B 1 276 ? 1.073 22.078 0.75 1 98.94 276 ALA B N 1
ATOM 5330 C CA . ALA B 1 276 ? 0.738 23.031 1.809 1 98.94 276 ALA B CA 1
ATOM 5331 C C . ALA B 1 276 ? -0.705 23.5 1.679 1 98.94 276 ALA B C 1
ATOM 5333 O O . ALA B 1 276 ? -1.424 23.609 2.676 1 98.94 276 ALA B O 1
ATOM 5334 N N . ALA B 1 277 ? -1.075 23.828 0.491 1 98.94 277 ALA B N 1
ATOM 5335 C CA . ALA B 1 277 ? -2.438 24.281 0.236 1 98.94 277 ALA B CA 1
ATOM 5336 C C . ALA B 1 277 ? -3.455 23.203 0.565 1 98.94 277 ALA B C 1
ATOM 5338 O O . ALA B 1 277 ? -4.508 23.484 1.144 1 98.94 277 ALA B O 1
ATOM 5339 N N . LEU B 1 278 ? -3.182 22 0.175 1 98.94 278 LEU B N 1
ATOM 5340 C CA . LEU B 1 278 ? -4.051 20.859 0.479 1 98.94 278 LEU B CA 1
ATOM 5341 C C . LEU B 1 278 ? -4.168 20.656 1.985 1 98.94 278 LEU B C 1
ATOM 5343 O O . LEU B 1 278 ? -5.258 20.406 2.5 1 98.94 278 LEU B O 1
ATOM 5347 N N . VAL B 1 279 ? -3.061 20.797 2.697 1 98.94 279 VAL B N 1
ATOM 5348 C CA . VAL B 1 279 ? -3.041 20.688 4.152 1 98.94 279 VAL B CA 1
ATOM 5349 C C . VAL B 1 279 ? -3.914 21.781 4.758 1 98.94 279 VAL B C 1
ATOM 5351 O O . VAL B 1 279 ? -4.754 21.516 5.621 1 98.94 279 VAL B O 1
ATOM 5354 N N . ALA B 1 280 ? -3.783 22.922 4.281 1 98.94 280 ALA B N 1
ATOM 5355 C CA . ALA B 1 280 ? -4.477 24.078 4.859 1 98.94 280 ALA B CA 1
ATOM 5356 C C . ALA B 1 280 ? -5.98 23.984 4.621 1 98.94 280 ALA B C 1
ATOM 5358 O O . ALA B 1 280 ? -6.777 24.234 5.531 1 98.94 280 ALA B O 1
ATOM 5359 N N . ILE B 1 281 ? -6.395 23.609 3.453 1 98.94 281 ILE B N 1
ATOM 5360 C CA . ILE B 1 281 ? -7.812 23.625 3.113 1 98.94 281 ILE B CA 1
ATOM 5361 C C . ILE B 1 281 ? -8.523 22.469 3.811 1 98.94 281 ILE B C 1
ATOM 5363 O O . ILE B 1 281 ? -9.75 22.422 3.871 1 98.94 281 ILE B O 1
ATOM 5367 N N . THR B 1 282 ? -7.793 21.531 4.332 1 98.88 282 THR B N 1
ATOM 5368 C CA . THR B 1 282 ? -8.305 20.297 4.906 1 98.88 282 THR B CA 1
ATOM 5369 C C . THR B 1 282 ? -9.227 20.594 6.086 1 98.88 282 THR B C 1
ATOM 5371 O O . THR B 1 282 ? -10.242 19.922 6.273 1 98.88 282 THR B O 1
ATOM 5374 N N . ALA B 1 283 ? -8.938 21.594 6.859 1 98.88 283 ALA B N 1
ATOM 5375 C CA . ALA B 1 283 ? -9.797 21.969 7.977 1 98.88 283 ALA B CA 1
ATOM 5376 C C . ALA B 1 283 ? -11.062 22.672 7.48 1 98.88 283 ALA B C 1
ATOM 5378 O O . ALA B 1 283 ? -12.133 22.516 8.062 1 98.88 283 ALA B O 1
ATOM 5379 N N . ALA B 1 284 ? -10.961 23.422 6.406 1 98.69 284 ALA B N 1
ATOM 5380 C CA . ALA B 1 284 ? -11.969 24.406 6.047 1 98.69 284 ALA B CA 1
ATOM 5381 C C . ALA B 1 284 ? -12.773 23.953 4.832 1 98.69 284 ALA B C 1
ATOM 5383 O O . ALA B 1 284 ? -13.797 24.562 4.504 1 98.69 284 ALA B O 1
ATOM 5384 N N . CYS B 1 285 ? -12.406 22.875 4.191 1 98.75 285 CYS B N 1
ATOM 5385 C CA . CYS B 1 285 ? -12.891 22.516 2.859 1 98.75 285 CYS B CA 1
ATOM 5386 C C . CYS B 1 285 ? -14.406 22.375 2.846 1 98.75 285 CYS B C 1
ATOM 5388 O O . CYS B 1 285 ? -15.039 22.578 1.811 1 98.75 285 CYS B O 1
ATOM 5390 N N . ALA B 1 286 ? -15.016 22.078 3.971 1 98.69 286 ALA B N 1
ATOM 5391 C CA . ALA B 1 286 ? -16.469 21.906 4.051 1 98.69 286 ALA B CA 1
ATOM 5392 C C . ALA B 1 286 ? -17.141 23.156 4.594 1 98.69 286 ALA B C 1
ATOM 5394 O O . ALA B 1 286 ? -18.359 23.219 4.707 1 98.69 286 ALA B O 1
ATOM 5395 N N . PHE B 1 287 ? -16.359 24.172 4.957 1 98.81 287 PHE B N 1
ATOM 5396 C CA . PHE B 1 287 ? -16.922 25.281 5.707 1 98.81 287 PHE B CA 1
ATOM 5397 C C . PHE B 1 287 ? -16.781 26.578 4.93 1 98.81 287 PHE B C 1
ATOM 5399 O O . PHE B 1 287 ? -17.344 27.609 5.316 1 98.81 287 PHE B O 1
ATOM 5406 N N . VAL B 1 288 ? -16.031 26.594 3.822 1 98.81 288 VAL B N 1
ATOM 5407 C CA . VAL B 1 288 ? -15.727 27.875 3.188 1 98.81 288 VAL B CA 1
ATOM 5408 C C . VAL B 1 288 ? -16.188 27.844 1.73 1 98.81 288 VAL B C 1
ATOM 5410 O O . VAL B 1 288 ? -16.297 26.781 1.125 1 98.81 288 VAL B O 1
ATOM 5413 N N . GLU B 1 289 ? -16.391 28.984 1.224 1 98.19 289 GLU B N 1
ATOM 5414 C CA . GLU B 1 289 ? -16.734 29.141 -0.185 1 98.19 289 GLU B CA 1
ATOM 5415 C C . GLU B 1 289 ? -15.516 28.953 -1.081 1 98.19 289 GLU B C 1
ATOM 5417 O O . GLU B 1 289 ? -14.383 29.141 -0.637 1 98.19 289 GLU B O 1
ATOM 5422 N N . PRO B 1 290 ? -15.68 28.672 -2.336 1 98.25 290 PRO B N 1
ATOM 5423 C CA . PRO B 1 290 ? -14.57 28.359 -3.236 1 98.25 290 PRO B CA 1
ATOM 5424 C C . PRO B 1 290 ? -13.562 29.5 -3.336 1 98.25 290 PRO B C 1
ATOM 5426 O O . PRO B 1 290 ? -12.352 29.25 -3.422 1 98.25 290 PRO B O 1
ATOM 5429 N N . TRP B 1 291 ? -14.023 30.734 -3.338 1 98.38 291 TRP B N 1
ATOM 5430 C CA . TRP B 1 291 ? -13.078 31.844 -3.414 1 98.38 291 TRP B CA 1
ATOM 5431 C C . TRP B 1 291 ? -12.164 31.875 -2.197 1 98.38 291 TRP B C 1
ATOM 5433 O O . TRP B 1 291 ? -10.977 32.188 -2.309 1 98.38 291 TRP B O 1
ATOM 5443 N N . ALA B 1 292 ? -12.68 31.609 -1.018 1 98.81 292 ALA B N 1
ATOM 5444 C CA . ALA B 1 292 ? -11.875 31.562 0.201 1 98.81 292 ALA B CA 1
ATOM 5445 C C . ALA B 1 292 ? -10.883 30.406 0.15 1 98.81 292 ALA B C 1
ATOM 5447 O O . ALA B 1 292 ? -9.766 30.516 0.677 1 98.81 292 ALA B O 1
ATOM 5448 N N . ALA B 1 293 ? -11.305 29.281 -0.482 1 98.88 293 ALA B N 1
ATOM 5449 C CA . ALA B 1 293 ? -10.383 28.156 -0.666 1 98.88 293 ALA B CA 1
ATOM 5450 C C . ALA B 1 293 ? -9.156 28.578 -1.468 1 98.88 293 ALA B C 1
ATOM 5452 O O . ALA B 1 293 ? -8.031 28.188 -1.143 1 98.88 293 ALA B O 1
ATOM 5453 N N . ALA B 1 294 ? -9.367 29.344 -2.533 1 98.69 294 ALA B N 1
ATOM 5454 C CA . ALA B 1 294 ? -8.258 29.859 -3.332 1 98.69 294 ALA B CA 1
ATOM 5455 C C . ALA B 1 294 ? -7.328 30.719 -2.488 1 98.69 294 ALA B C 1
ATOM 5457 O O . ALA B 1 294 ? -6.102 30.578 -2.574 1 98.69 294 ALA B O 1
ATOM 5458 N N . VAL B 1 295 ? -7.855 31.547 -1.649 1 98.81 295 VAL B N 1
ATOM 5459 C CA . VAL B 1 295 ? -7.074 32.438 -0.809 1 98.81 295 VAL B CA 1
ATOM 5460 C C . VAL B 1 295 ? -6.281 31.641 0.219 1 98.81 295 VAL B C 1
ATOM 5462 O O . VAL B 1 295 ? -5.086 31.859 0.41 1 98.81 295 VAL B O 1
ATOM 5465 N N . ILE B 1 296 ? -6.965 30.734 0.867 1 98.88 296 ILE B N 1
ATOM 5466 C CA . ILE B 1 296 ? -6.332 29.891 1.88 1 98.88 296 ILE B CA 1
ATOM 5467 C C . ILE B 1 296 ? -5.168 29.125 1.259 1 98.88 296 ILE B C 1
ATOM 5469 O O . ILE B 1 296 ? -4.078 29.062 1.829 1 98.88 296 ILE B O 1
ATOM 5473 N N . GLY B 1 297 ? -5.391 28.516 0.068 1 98.88 297 GLY B N 1
ATOM 5474 C CA . GLY B 1 297 ? -4.34 27.781 -0.63 1 98.88 297 GLY B CA 1
ATOM 5475 C C . GLY B 1 297 ? -3.158 28.656 -0.998 1 98.88 297 GLY B C 1
ATOM 5476 O O . GLY B 1 297 ? -2.006 28.281 -0.792 1 98.88 297 GLY B O 1
ATOM 5477 N N . ALA B 1 298 ? -3.422 29.844 -1.527 1 98.75 298 ALA B N 1
ATOM 5478 C CA . ALA B 1 298 ? -2.363 30.766 -1.936 1 98.75 298 ALA B CA 1
ATOM 5479 C C . ALA B 1 298 ? -1.53 31.203 -0.736 1 98.75 298 ALA B C 1
ATOM 5481 O O . ALA B 1 298 ? -0.3 31.25 -0.81 1 98.75 298 ALA B O 1
ATOM 5482 N N . VAL B 1 299 ? -2.178 31.531 0.343 1 98.81 299 VAL B N 1
ATOM 5483 C CA . VAL B 1 299 ? -1.49 31.984 1.549 1 98.81 299 VAL B CA 1
ATOM 5484 C C . VAL B 1 299 ? -0.624 30.859 2.104 1 98.81 299 VAL B C 1
ATOM 5486 O O . VAL B 1 299 ? 0.542 31.078 2.443 1 98.81 299 VAL B O 1
ATOM 5489 N N . ALA B 1 300 ? -1.229 29.688 2.174 1 98.81 300 ALA B N 1
ATOM 5490 C CA . ALA B 1 300 ? -0.488 28.547 2.695 1 98.81 300 ALA B CA 1
ATOM 5491 C C . ALA B 1 300 ? 0.73 28.234 1.828 1 98.81 300 ALA B C 1
ATOM 5493 O O . ALA B 1 300 ? 1.821 27.984 2.346 1 98.81 300 ALA B O 1
ATOM 5494 N N . GLY B 1 301 ? 0.546 28.203 0.51 1 98.44 301 GLY B N 1
ATOM 5495 C CA . GLY B 1 301 ? 1.657 27.953 -0.396 1 98.44 301 GLY B CA 1
ATOM 5496 C C . GLY B 1 301 ? 2.781 28.969 -0.247 1 98.44 301 GLY B C 1
ATOM 5497 O O . GLY B 1 301 ? 3.955 28.594 -0.198 1 98.44 301 GLY B O 1
ATOM 5498 N N . SER B 1 302 ? 2.477 30.203 -0.127 1 98.31 302 SER B N 1
ATOM 5499 C CA . SER B 1 302 ? 3.461 31.281 0.02 1 98.31 302 SER B CA 1
ATOM 5500 C C . SER B 1 302 ? 4.184 31.172 1.358 1 98.31 302 SER B C 1
ATOM 5502 O O . SER B 1 302 ? 5.414 31.266 1.414 1 98.31 302 SER B O 1
ATOM 5504 N N . PHE B 1 303 ? 3.406 30.969 2.432 1 98.12 303 PHE B N 1
ATOM 5505 C CA . PHE B 1 303 ? 3.988 30.922 3.766 1 98.12 303 PHE B CA 1
ATOM 5506 C C . PHE B 1 303 ? 4.914 29.719 3.912 1 98.12 303 PHE B C 1
ATOM 5508 O O . PHE B 1 303 ? 5.914 29.781 4.625 1 98.12 303 PHE B O 1
ATOM 5515 N N . THR B 1 304 ? 4.504 28.672 3.299 1 97.12 304 THR B N 1
ATOM 5516 C CA . THR B 1 304 ? 5.336 27.469 3.361 1 97.12 304 THR B CA 1
ATOM 5517 C C . THR B 1 304 ? 6.727 27.75 2.803 1 97.12 304 THR B C 1
ATOM 5519 O O . THR B 1 304 ? 7.734 27.391 3.418 1 97.12 304 THR B O 1
ATOM 5522 N N . PHE B 1 305 ? 6.824 28.375 1.642 1 96.69 305 PHE B N 1
ATOM 5523 C CA . PHE B 1 305 ? 8.133 28.672 1.081 1 96.69 305 PHE B CA 1
ATOM 5524 C C . PHE B 1 305 ? 8.898 29.656 1.974 1 96.69 305 PHE B C 1
ATOM 5526 O O . PHE B 1 305 ? 10.07 29.438 2.279 1 96.69 305 PHE B O 1
ATOM 5533 N N . TRP B 1 306 ? 8.242 30.656 2.43 1 96.62 306 TRP B N 1
ATOM 5534 C CA . TRP B 1 306 ? 8.867 31.688 3.26 1 96.62 306 TRP B CA 1
ATOM 5535 C C . TRP B 1 306 ? 9.406 31.078 4.555 1 96.62 306 TRP B C 1
ATOM 5537 O O . TRP B 1 306 ? 10.547 31.344 4.945 1 96.62 306 TRP B O 1
ATOM 5547 N N . THR B 1 307 ? 8.578 30.297 5.191 1 97.81 307 THR B N 1
ATOM 5548 C CA . THR B 1 307 ? 8.984 29.75 6.48 1 97.81 307 THR B CA 1
ATOM 5549 C C . THR B 1 307 ? 10.07 28.688 6.297 1 97.81 307 THR B C 1
ATOM 5551 O O . THR B 1 307 ? 10.906 28.5 7.18 1 97.81 307 THR B O 1
ATOM 5554 N N . SER B 1 308 ? 10.047 27.969 5.195 1 96.38 308 SER B N 1
ATOM 5555 C CA . SER B 1 308 ? 11.117 27.016 4.93 1 96.38 308 SER B CA 1
ATOM 5556 C C . SER B 1 308 ? 12.477 27.703 4.891 1 96.38 308 SER B C 1
ATOM 5558 O O . SER B 1 308 ? 13.453 27.203 5.438 1 96.38 308 SER B O 1
ATOM 5560 N N . VAL B 1 309 ? 12.547 28.891 4.27 1 94.75 309 VAL B N 1
ATOM 5561 C CA . VAL B 1 309 ? 13.773 29.688 4.195 1 94.75 309 VAL B CA 1
ATOM 5562 C C . VAL B 1 309 ? 14.109 30.25 5.574 1 94.75 309 VAL B C 1
ATOM 5564 O O . VAL B 1 309 ? 15.266 30.203 6 1 94.75 309 VAL B O 1
ATOM 5567 N N . TYR B 1 310 ? 13.102 30.703 6.23 1 96.25 310 TYR B N 1
ATOM 5568 C CA . TYR B 1 310 ? 13.281 31.312 7.539 1 96.25 310 TYR B CA 1
ATOM 5569 C C . TYR B 1 310 ? 13.859 30.312 8.539 1 96.25 310 TYR B C 1
ATOM 5571 O O . TYR B 1 310 ? 14.852 30.609 9.219 1 96.25 310 TYR B O 1
ATOM 5579 N N . PHE B 1 311 ? 13.25 29.141 8.672 1 97.19 311 PHE B N 1
ATOM 5580 C CA . PHE B 1 311 ? 13.688 28.141 9.641 1 97.19 311 PHE B CA 1
ATOM 5581 C C . PHE B 1 311 ? 15.086 27.625 9.297 1 97.19 311 PHE B C 1
ATOM 5583 O O . PHE B 1 311 ? 15.891 27.359 10.195 1 97.19 311 PHE B O 1
ATOM 5590 N N . GLU B 1 312 ? 15.312 27.516 8.039 1 95.56 312 GLU B N 1
ATOM 5591 C CA . GLU B 1 312 ? 16.656 27.125 7.633 1 95.56 312 GLU B CA 1
ATOM 5592 C C . GLU B 1 312 ? 17.688 28.141 8.086 1 95.56 312 GLU B C 1
ATOM 5594 O O . GLU B 1 312 ? 18.75 27.766 8.586 1 95.56 312 GLU B O 1
ATOM 5599 N N . ARG B 1 313 ? 17.422 29.391 7.941 1 95.12 313 ARG B N 1
ATOM 5600 C CA . ARG B 1 313 ? 18.328 30.469 8.344 1 95.12 313 ARG B CA 1
ATOM 5601 C C . ARG B 1 313 ? 18.516 30.484 9.852 1 95.12 313 ARG B C 1
ATOM 5603 O O . ARG B 1 313 ? 19.562 30.922 10.344 1 95.12 313 ARG B O 1
ATOM 5610 N N . LYS B 1 314 ? 17.578 29.953 10.531 1 96.81 314 LYS B N 1
ATOM 5611 C CA . LYS B 1 314 ? 17.656 29.906 11.992 1 96.81 314 LYS B CA 1
ATOM 5612 C C . LYS B 1 314 ? 18.359 28.625 12.461 1 96.81 314 LYS B C 1
ATOM 5614 O O . LYS B 1 314 ? 18.391 28.344 13.656 1 96.81 314 LYS B O 1
ATOM 5619 N N . GLY B 1 315 ? 18.781 27.844 11.57 1 97 315 GLY B N 1
ATOM 5620 C CA . GLY B 1 315 ? 19.609 26.703 11.898 1 97 315 GLY B CA 1
ATOM 5621 C C . GLY B 1 315 ? 18.828 25.406 12.023 1 97 315 GLY B C 1
ATOM 5622 O O . GLY B 1 315 ? 19.328 24.422 12.562 1 97 315 GLY B O 1
ATOM 5623 N N . ILE B 1 316 ? 17.594 25.359 11.555 1 97.56 316 ILE B N 1
ATOM 5624 C CA . ILE B 1 316 ? 16.766 24.172 11.609 1 97.56 316 ILE B CA 1
ATOM 5625 C C . ILE B 1 316 ? 16.844 23.406 10.281 1 97.56 316 ILE B C 1
ATOM 5627 O O . ILE B 1 316 ? 16.469 23.938 9.234 1 97.56 316 ILE B O 1
ATOM 5631 N N . ASP B 1 317 ? 17.391 22.203 10.328 1 97.69 317 ASP B N 1
ATOM 5632 C CA . ASP B 1 317 ? 17.547 21.375 9.133 1 97.69 317 ASP B CA 1
ATOM 5633 C C . ASP B 1 317 ? 16.422 20.344 9.031 1 97.69 317 ASP B C 1
ATOM 5635 O O . ASP B 1 317 ? 16.594 19.203 9.438 1 97.69 317 ASP B O 1
ATOM 5639 N N . ASP B 1 318 ? 15.352 20.766 8.438 1 96.81 318 ASP B N 1
ATOM 5640 C CA . ASP B 1 318 ? 14.234 19.906 8.07 1 96.81 318 ASP B CA 1
ATOM 5641 C C . ASP B 1 318 ? 14.352 19.438 6.621 1 96.81 318 ASP B C 1
ATOM 5643 O O . ASP B 1 318 ? 13.992 20.172 5.695 1 96.81 318 ASP B O 1
ATOM 5647 N N . PRO B 1 319 ? 14.805 18.234 6.395 1 94.88 319 PRO B N 1
ATOM 5648 C CA . PRO B 1 319 ? 15.234 17.781 5.066 1 94.88 319 PRO B CA 1
ATOM 5649 C C . PRO B 1 319 ? 14.148 17.969 4.004 1 94.88 319 PRO B C 1
ATOM 5651 O O . PRO B 1 319 ? 14.461 18.203 2.832 1 94.88 319 PRO B O 1
ATOM 5654 N N . ILE B 1 320 ? 12.891 17.828 4.367 1 94.44 320 ILE B N 1
ATOM 5655 C CA . ILE B 1 320 ? 11.852 17.906 3.352 1 94.44 320 ILE B CA 1
ATOM 5656 C C . ILE B 1 320 ? 10.828 18.984 3.744 1 94.44 320 ILE B C 1
ATOM 5658 O O . ILE B 1 320 ? 9.703 18.969 3.254 1 94.44 320 ILE B O 1
ATOM 5662 N N . TYR B 1 321 ? 11.188 19.812 4.738 1 97.5 321 TYR B N 1
ATOM 5663 C CA . TYR B 1 321 ? 10.406 20.984 5.16 1 97.5 321 TYR B CA 1
ATOM 5664 C C . TYR B 1 321 ? 9.047 20.547 5.711 1 97.5 321 TYR B C 1
ATOM 5666 O O . TYR B 1 321 ? 8.023 21.156 5.402 1 97.5 321 TYR B O 1
ATOM 5674 N N . ALA B 1 322 ? 9.008 19.484 6.477 1 98 322 ALA B N 1
ATOM 5675 C CA . ALA B 1 322 ? 7.777 18.891 7.008 1 98 322 ALA B CA 1
ATOM 5676 C C . ALA B 1 322 ? 7.02 19.906 7.867 1 98 322 ALA B C 1
ATOM 5678 O O . ALA B 1 322 ? 5.793 20 7.781 1 98 322 ALA B O 1
ATOM 5679 N N . PHE B 1 323 ? 7.73 20.688 8.664 1 98.62 323 PHE B N 1
ATOM 5680 C CA . PHE B 1 323 ? 7.047 21.609 9.555 1 98.62 323 PHE B CA 1
ATOM 5681 C C . PHE B 1 323 ? 6.43 22.766 8.766 1 98.62 323 PHE B C 1
ATOM 5683 O O . PHE B 1 323 ? 5.305 23.188 9.047 1 98.62 323 PHE B O 1
ATOM 5690 N N . SER B 1 324 ? 7.145 23.297 7.82 1 98.62 324 SER B N 1
ATOM 5691 C CA . SER B 1 324 ? 6.609 24.375 7.012 1 98.62 324 SER B CA 1
ATOM 5692 C C . SER B 1 324 ? 5.406 23.922 6.195 1 98.62 324 SER B C 1
ATOM 5694 O O . SER B 1 324 ? 4.387 24.625 6.145 1 98.62 324 SER B O 1
ATOM 5696 N N . VAL B 1 325 ? 5.492 22.781 5.59 1 98.69 325 VAL B N 1
ATOM 5697 C CA . VAL B 1 325 ? 4.48 22.297 4.66 1 98.69 325 VAL B CA 1
ATOM 5698 C C . VAL B 1 325 ? 3.244 21.844 5.434 1 98.69 325 VAL B C 1
ATOM 5700 O O . VAL B 1 325 ? 2.115 22.125 5.027 1 98.69 325 VAL B O 1
ATOM 5703 N N . HIS B 1 326 ? 3.443 21.141 6.543 1 98.88 326 HIS B N 1
ATOM 5704 C CA . HIS B 1 326 ? 2.305 20.531 7.223 1 98.88 326 HIS B CA 1
ATOM 5705 C C . HIS B 1 326 ? 1.983 21.266 8.523 1 98.88 326 HIS B C 1
ATOM 5707 O O . HIS B 1 326 ? 0.822 21.328 8.93 1 98.88 326 HIS B O 1
ATOM 5713 N N . GLY B 1 327 ? 2.99 21.766 9.195 1 98.88 327 GLY B N 1
ATOM 5714 C CA . GLY B 1 327 ? 2.766 22.484 10.445 1 98.88 327 GLY B CA 1
ATOM 5715 C C . GLY B 1 327 ? 2.207 23.875 10.242 1 98.88 327 GLY B C 1
ATOM 5716 O O . GLY B 1 327 ? 1.074 24.156 10.633 1 98.88 327 GLY B O 1
ATOM 5717 N N . ILE B 1 328 ? 3.012 24.672 9.578 1 98.81 328 ILE B N 1
ATOM 5718 C CA . ILE B 1 328 ? 2.6 26.047 9.328 1 98.81 328 ILE B CA 1
ATOM 5719 C C . ILE B 1 328 ? 1.304 26.062 8.523 1 98.81 328 ILE B C 1
ATOM 5721 O O . ILE B 1 328 ? 0.369 26.797 8.852 1 98.81 328 ILE B O 1
ATOM 5725 N N . ALA B 1 329 ? 1.224 25.266 7.488 1 98.88 329 ALA B N 1
ATOM 5726 C CA . ALA B 1 329 ? 0.017 25.203 6.668 1 98.88 329 ALA B CA 1
ATOM 5727 C C . ALA B 1 329 ? -1.174 24.703 7.477 1 98.88 329 ALA B C 1
ATOM 5729 O O . ALA B 1 329 ? -2.301 25.156 7.289 1 98.88 329 ALA B O 1
ATOM 5730 N N . GLY B 1 330 ? -0.924 23.703 8.352 1 98.88 330 GLY B N 1
ATOM 5731 C CA . GLY B 1 330 ? -1.983 23.234 9.234 1 98.88 330 GLY B CA 1
ATOM 5732 C C . GLY B 1 330 ? -2.527 24.328 10.133 1 98.88 330 GLY B C 1
ATOM 5733 O O . GLY B 1 330 ? -3.738 24.438 10.328 1 98.88 330 GLY B O 1
ATOM 5734 N N . ILE B 1 331 ? -1.64 25.125 10.648 1 98.81 331 ILE B N 1
ATOM 5735 C CA . ILE B 1 331 ? -2.021 26.25 11.492 1 98.81 331 ILE B CA 1
ATOM 5736 C C . ILE B 1 331 ? -2.818 27.266 10.664 1 98.81 331 ILE B C 1
ATOM 5738 O O . ILE B 1 331 ? -3.902 27.688 11.07 1 98.81 331 ILE B O 1
ATOM 5742 N N . VAL B 1 332 ? -2.299 27.609 9.508 1 98.62 332 VAL B N 1
ATOM 5743 C CA . VAL B 1 332 ? -2.957 28.562 8.617 1 98.62 332 VAL B CA 1
ATOM 5744 C C . VAL B 1 332 ? -4.367 28.078 8.289 1 98.62 332 VAL B C 1
ATOM 5746 O O . VAL B 1 332 ? -5.328 28.844 8.352 1 98.62 332 VAL B O 1
ATOM 5749 N N . GLY B 1 333 ? -4.496 26.828 7.941 1 98.62 333 GLY B N 1
ATOM 5750 C CA . GLY B 1 333 ? -5.781 26.266 7.562 1 98.62 333 GLY B CA 1
ATOM 5751 C C . GLY B 1 333 ? -6.797 26.281 8.688 1 98.62 333 GLY B C 1
ATOM 5752 O O . GLY B 1 333 ? -7.93 26.734 8.5 1 98.62 333 GLY B O 1
ATOM 5753 N N . THR B 1 334 ? -6.395 25.828 9.852 1 98.81 334 THR B N 1
ATOM 5754 C CA . THR B 1 334 ? -7.301 25.734 10.984 1 98.81 334 THR B CA 1
ATOM 5755 C C . THR B 1 334 ? -7.75 27.125 11.438 1 98.81 334 THR B C 1
ATOM 5757 O O . THR B 1 334 ? -8.938 27.359 11.688 1 98.81 334 THR B O 1
ATOM 5760 N N . ILE B 1 335 ? -6.82 28.062 11.508 1 98.81 335 ILE B N 1
ATOM 5761 C CA . ILE B 1 335 ? -7.152 29.406 11.922 1 98.81 335 ILE B CA 1
ATOM 5762 C C . ILE B 1 335 ? -8.023 30.078 10.859 1 98.81 335 ILE B C 1
ATOM 5764 O O . ILE B 1 335 ? -8.945 30.844 11.188 1 98.81 335 ILE B O 1
ATOM 5768 N N . SER B 1 336 ? -7.758 29.828 9.594 1 98.62 336 SER B N 1
ATOM 5769 C CA . SER B 1 336 ? -8.531 30.406 8.5 1 98.62 336 SER B CA 1
ATOM 5770 C C . SER B 1 336 ? -10 30.016 8.602 1 98.62 336 SER B C 1
ATOM 5772 O O . SER B 1 336 ? -10.883 30.781 8.188 1 98.62 336 SER B O 1
ATOM 5774 N N . THR B 1 337 ? -10.297 28.828 9.117 1 98.25 337 THR B N 1
ATOM 5775 C CA . THR B 1 337 ? -11.688 28.422 9.312 1 98.25 337 THR B CA 1
ATOM 5776 C C . THR B 1 337 ? -12.414 29.422 10.219 1 98.25 337 THR B C 1
ATOM 5778 O O . THR B 1 337 ? -13.594 29.703 10 1 98.25 337 THR B O 1
ATOM 5781 N N . GLY B 1 338 ? -11.727 29.969 11.227 1 98.56 338 GLY B N 1
ATOM 5782 C CA . GLY B 1 338 ? -12.305 30.953 12.125 1 98.56 338 GLY B CA 1
ATOM 5783 C C . GLY B 1 338 ? -12.594 32.281 11.453 1 98.56 338 GLY B C 1
ATOM 5784 O O . GLY B 1 338 ? -13.422 33.062 11.93 1 98.56 338 GLY B O 1
ATOM 5785 N N . PHE B 1 339 ? -11.938 32.531 10.383 1 98.62 339 PHE B N 1
ATOM 5786 C CA . PHE B 1 339 ? -12.148 33.781 9.641 1 98.62 339 PHE B CA 1
ATOM 5787 C C . PHE B 1 339 ? -13.203 33.594 8.562 1 98.62 339 PHE B C 1
ATOM 5789 O O . PHE B 1 339 ? -14.094 34.406 8.391 1 98.62 339 PHE B O 1
ATOM 5796 N N . PHE B 1 340 ? -13.227 32.406 7.805 1 98.69 340 PHE B N 1
ATOM 5797 C CA . PHE B 1 340 ? -13.867 32.344 6.5 1 98.69 340 PHE B CA 1
ATOM 5798 C C . PHE B 1 340 ? -15.062 31.406 6.531 1 98.69 340 PHE B C 1
ATOM 5800 O O . PHE B 1 340 ? -15.789 31.281 5.543 1 98.69 340 PHE B O 1
ATOM 5807 N N . ALA B 1 341 ? -15.328 30.703 7.637 1 98.75 341 ALA B N 1
ATOM 5808 C CA . ALA B 1 341 ? -16.453 29.766 7.668 1 98.75 341 ALA B CA 1
ATOM 5809 C C . ALA B 1 341 ? -17.766 30.469 7.359 1 98.75 341 ALA B C 1
ATOM 5811 O O . ALA B 1 341 ? -18.125 31.438 8.031 1 98.75 341 ALA B O 1
ATOM 5812 N N . SER B 1 342 ? -18.453 29.969 6.371 1 98.25 342 SER B N 1
ATOM 5813 C CA . SER B 1 342 ? -19.688 30.609 5.934 1 98.25 342 SER B CA 1
ATOM 5814 C C . SER B 1 342 ? -20.891 30.062 6.699 1 98.25 342 SER B C 1
ATOM 5816 O O . SER B 1 342 ? -20.953 28.875 6.992 1 98.25 342 SER B O 1
ATOM 5818 N N . PRO B 1 343 ? -21.875 30.922 6.918 1 97.88 343 PRO B N 1
ATOM 5819 C CA . PRO B 1 343 ? -23.047 30.469 7.668 1 97.88 343 PRO B CA 1
ATOM 5820 C C . PRO B 1 343 ? -23.781 29.297 7 1 97.88 343 PRO B C 1
ATOM 5822 O O . PRO B 1 343 ? -24.203 28.359 7.684 1 97.88 343 PRO B O 1
ATOM 5825 N N . ARG B 1 344 ? -23.906 29.328 5.762 1 97.19 344 ARG B N 1
ATOM 5826 C CA . ARG B 1 344 ? -24.609 28.281 5.023 1 97.19 344 ARG B CA 1
ATOM 5827 C C . ARG B 1 344 ? -23.922 26.922 5.211 1 97.19 344 ARG B C 1
ATOM 5829 O O . ARG B 1 344 ? -24.578 25.906 5.441 1 97.19 344 ARG B O 1
ATOM 5836 N N . LEU B 1 345 ? -22.641 26.938 5.109 1 97.88 345 LEU B N 1
ATOM 5837 C CA . LEU B 1 345 ? -21.891 25.688 5.172 1 97.88 345 LEU B CA 1
ATOM 5838 C C . LEU B 1 345 ? -21.781 25.203 6.609 1 97.88 345 LEU B C 1
ATOM 5840 O O . LEU B 1 345 ? -21.766 23.984 6.855 1 97.88 345 LEU B O 1
ATOM 5844 N N . VAL B 1 346 ? -21.703 26.125 7.559 1 98.19 346 VAL B N 1
ATOM 5845 C CA . VAL B 1 346 ? -21.734 25.75 8.969 1 98.19 346 VAL B CA 1
ATOM 5846 C C . VAL B 1 346 ? -23.062 25.047 9.289 1 98.19 346 VAL B C 1
ATOM 5848 O O . VAL B 1 346 ? -23.094 24.078 10.039 1 98.19 346 VAL B O 1
ATOM 5851 N N . GLU B 1 347 ? -24.172 25.531 8.766 1 96.81 347 GLU B N 1
ATOM 5852 C CA . GLU B 1 347 ? -25.469 24.891 8.945 1 96.81 347 GLU B CA 1
ATOM 5853 C C . GLU B 1 347 ? -25.5 23.484 8.352 1 96.81 347 GLU B C 1
ATOM 5855 O O . GLU B 1 347 ? -26.031 22.562 8.961 1 96.81 347 GLU B O 1
ATOM 5860 N N . ILE B 1 348 ? -24.922 23.344 7.234 1 95.31 348 ILE B N 1
ATOM 5861 C CA . ILE B 1 348 ? -24.891 22.062 6.547 1 95.31 348 ILE B CA 1
ATOM 5862 C C . ILE B 1 348 ? -24.078 21.062 7.359 1 95.31 348 ILE B C 1
ATOM 5864 O O . ILE B 1 348 ? -24.5 19.906 7.547 1 95.31 348 ILE B O 1
ATOM 5868 N N . THR B 1 349 ? -22.891 21.469 7.848 1 95.69 349 THR B N 1
ATOM 5869 C CA . THR B 1 349 ? -21.984 20.562 8.555 1 95.69 349 THR B CA 1
ATOM 5870 C C . THR B 1 349 ? -22.453 20.344 9.984 1 95.69 349 THR B C 1
ATOM 5872 O O . THR B 1 349 ? -22.156 19.312 10.594 1 95.69 349 THR B O 1
ATOM 5875 N N . GLY B 1 350 ? -23.141 21.375 10.547 1 96.19 350 GLY B N 1
ATOM 5876 C CA . GLY B 1 350 ? -23.656 21.281 11.898 1 96.19 350 GLY B CA 1
ATOM 5877 C C . GLY B 1 350 ? -22.594 21.422 12.961 1 96.19 350 GLY B C 1
ATOM 5878 O O . GLY B 1 350 ? -22.75 20.922 14.078 1 96.19 350 GLY B O 1
ATOM 5879 N N . ILE B 1 351 ? -21.469 22.047 12.609 1 97.25 351 ILE B N 1
ATOM 5880 C CA . ILE B 1 351 ? -20.359 22.125 13.547 1 97.25 351 ILE B CA 1
ATOM 5881 C C . ILE B 1 351 ? -19.922 23.578 13.711 1 97.25 351 ILE B C 1
ATOM 5883 O O . ILE B 1 351 ? -19.594 24.25 12.734 1 97.25 351 ILE B O 1
ATOM 5887 N N . GLY B 1 352 ? -19.969 24.047 14.922 1 97.81 352 GLY B N 1
ATOM 5888 C CA . GLY B 1 352 ? -19.391 25.328 15.242 1 97.81 352 GLY B CA 1
ATOM 5889 C C . GLY B 1 352 ? -20.234 26.5 14.773 1 97.81 352 GLY B C 1
ATOM 5890 O O . GLY B 1 352 ? -21.453 26.406 14.711 1 97.81 352 GLY B O 1
ATOM 5891 N N . LYS B 1 353 ? -19.5 27.672 14.594 1 98.25 353 LYS B N 1
ATOM 5892 C CA . LYS B 1 353 ? -20.141 28.938 14.242 1 98.25 353 LYS B CA 1
ATOM 5893 C C . LYS B 1 353 ? -19.5 29.562 13.016 1 98.25 353 LYS B C 1
ATOM 5895 O O . LYS B 1 353 ? -18.406 29.156 12.609 1 98.25 353 LYS B O 1
ATOM 5900 N N . PRO B 1 354 ? -20.219 30.484 12.383 1 98.38 354 PRO B N 1
ATOM 5901 C CA . PRO B 1 354 ? -19.594 31.203 11.266 1 98.38 354 PRO B CA 1
ATOM 5902 C C . PRO B 1 354 ? -18.359 31.984 11.68 1 98.38 354 PRO B C 1
ATOM 5904 O O . PRO B 1 354 ? -18.219 32.344 12.852 1 98.38 354 PRO B O 1
ATOM 5907 N N . GLY B 1 355 ? -17.516 32.281 10.672 1 98.38 355 GLY B N 1
ATOM 5908 C CA . GLY B 1 355 ? -16.266 32.969 10.914 1 98.38 355 GLY B CA 1
ATOM 5909 C C . GLY B 1 355 ? -16.438 34.469 11.094 1 98.38 355 GLY B C 1
ATOM 5910 O O . GLY B 1 355 ? -17.531 35 10.883 1 98.38 355 GLY B O 1
ATOM 5911 N N . LEU B 1 356 ? -15.359 35.031 11.43 1 98.25 356 LEU B N 1
ATOM 5912 C CA . LEU B 1 356 ? -15.312 36.469 11.742 1 98.25 356 LEU B CA 1
ATOM 5913 C C . LEU B 1 356 ? -15.812 37.281 10.555 1 98.25 356 LEU B C 1
ATOM 5915 O O . LEU B 1 356 ? -16.562 38.25 10.734 1 98.25 356 LEU B O 1
ATOM 5919 N N . PHE B 1 357 ? -15.477 36.938 9.336 1 98 357 PHE B N 1
ATOM 5920 C CA . PHE B 1 357 ? -15.758 37.75 8.156 1 98 357 PHE B CA 1
ATOM 5921 C C . PHE B 1 357 ? -17.234 37.625 7.762 1 98 357 PHE B C 1
ATOM 5923 O O . PHE B 1 357 ? -17.719 38.406 6.945 1 98 357 PHE B O 1
ATOM 5930 N N . TYR B 1 358 ? -17.953 36.75 8.344 1 97.31 358 TYR B N 1
ATOM 5931 C CA . TYR B 1 358 ? -19.375 36.562 8.055 1 97.31 358 TYR B CA 1
ATOM 5932 C C . TYR B 1 358 ? -20.234 37 9.234 1 97.31 358 TYR B C 1
ATOM 5934 O O . TYR B 1 358 ? -21.422 36.656 9.312 1 97.31 358 TYR B O 1
ATOM 5942 N N . GLY B 1 359 ? -19.578 37.688 10.219 1 94.94 359 GLY B N 1
ATOM 5943 C CA . GLY B 1 359 ? -20.328 38.25 11.336 1 94.94 359 GLY B CA 1
ATOM 5944 C C . GLY B 1 359 ? -20.453 37.312 12.516 1 94.94 359 GLY B C 1
ATOM 5945 O O . GLY B 1 359 ? -21.219 37.562 13.445 1 94.94 359 GLY B O 1
ATOM 5946 N N . GLY B 1 360 ? -19.766 36.188 12.555 1 94.88 360 GLY B N 1
ATOM 5947 C CA . GLY B 1 360 ? -19.828 35.219 13.617 1 94.88 360 GLY B CA 1
ATOM 5948 C C . GLY B 1 360 ? -19.078 35.625 14.867 1 94.88 360 GLY B C 1
ATOM 5949 O O . GLY B 1 360 ? -19.094 34.906 15.875 1 94.88 360 GLY B O 1
ATOM 5950 N N . GLY B 1 361 ? -18.5 36.844 14.82 1 95.94 361 GLY B N 1
ATOM 5951 C CA . GLY B 1 361 ? -17.703 37.281 15.961 1 95.94 361 GLY B CA 1
ATOM 5952 C C . GLY B 1 361 ? -16.391 36.531 16.094 1 95.94 361 GLY B C 1
ATOM 5953 O O . GLY B 1 361 ? -15.953 35.844 15.156 1 95.94 361 GLY B O 1
ATOM 5954 N N . VAL B 1 362 ? -15.703 36.625 17.312 1 97.88 362 VAL B N 1
ATOM 5955 C CA . VAL B 1 362 ? -14.367 36.062 17.5 1 97.88 362 VAL B CA 1
ATOM 5956 C C . VAL B 1 362 ? -14.469 34.656 18.109 1 97.88 362 VAL B C 1
ATOM 5958 O O . VAL B 1 362 ? -13.461 34 18.344 1 97.88 362 VAL B O 1
ATOM 5961 N N . ASP B 1 363 ? -15.672 34.219 18.312 1 97.62 363 ASP B N 1
ATOM 5962 C CA . ASP B 1 363 ? -15.898 32.969 19.031 1 97.62 363 ASP B CA 1
ATOM 5963 C C . ASP B 1 363 ? -15.219 31.781 18.328 1 97.62 363 ASP B C 1
ATOM 5965 O O . ASP B 1 363 ? -14.445 31.047 18.922 1 97.62 363 ASP B O 1
ATOM 5969 N N . GLN B 1 364 ? -15.539 31.641 17.047 1 98.5 364 GLN B N 1
ATOM 5970 C CA . GLN B 1 364 ? -14.977 30.516 16.312 1 98.5 364 GLN B CA 1
ATOM 5971 C C . GLN B 1 364 ? -13.461 30.641 16.188 1 98.5 364 GLN B C 1
ATOM 5973 O O . GLN B 1 364 ? -12.742 29.641 16.188 1 98.5 364 GLN B O 1
ATOM 5978 N N . LEU B 1 365 ? -12.984 31.844 15.992 1 98.5 365 LEU B N 1
ATOM 5979 C CA . LEU B 1 365 ? -11.547 32.094 15.938 1 98.5 365 LEU B CA 1
ATOM 5980 C C . LEU B 1 365 ? -10.867 31.625 17.234 1 98.5 365 LEU B C 1
ATOM 5982 O O . LEU B 1 365 ? -9.781 31.047 17.188 1 98.5 365 LEU B O 1
ATOM 5986 N N . ILE B 1 366 ? -11.461 31.906 18.359 1 98.5 366 ILE B N 1
ATOM 5987 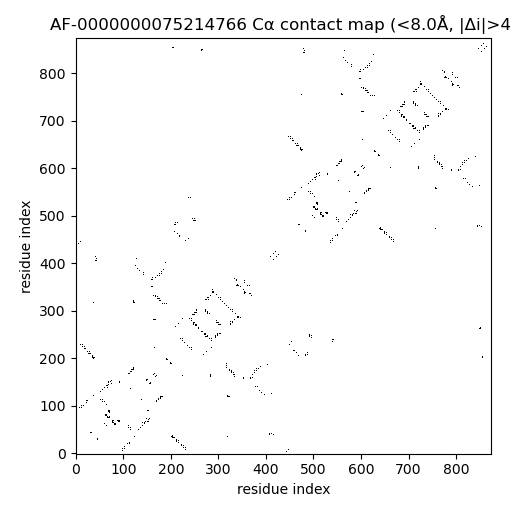C CA . ILE B 1 366 ? -10.922 31.5 19.641 1 98.5 366 ILE B CA 1
ATOM 5988 C C . ILE B 1 366 ? -10.875 29.984 19.75 1 98.5 366 ILE B C 1
ATOM 5990 O O . ILE B 1 366 ? -9.867 29.406 20.156 1 98.5 366 ILE B O 1
ATOM 5994 N N . VAL B 1 367 ? -11.977 29.312 19.375 1 98.69 367 VAL B N 1
ATOM 5995 C CA . VAL B 1 367 ? -12.047 27.859 19.438 1 98.69 367 VAL B CA 1
ATOM 5996 C C . VAL B 1 367 ? -10.93 27.25 18.578 1 98.69 367 VAL B C 1
ATOM 5998 O O . VAL B 1 367 ? -10.234 26.344 19.016 1 98.69 367 VAL B O 1
ATOM 6001 N N . GLN B 1 368 ? -10.812 27.781 17.312 1 98.88 368 GLN B N 1
ATOM 6002 C CA . GLN B 1 368 ? -9.773 27.297 16.406 1 98.88 368 GLN B CA 1
ATOM 6003 C C . GLN B 1 368 ? -8.383 27.5 17 1 98.88 368 GLN B C 1
ATOM 6005 O O . GLN B 1 368 ? -7.527 26.625 16.922 1 98.88 368 GLN B O 1
ATOM 6010 N N . THR B 1 369 ? -8.109 28.641 17.594 1 98.81 369 THR B N 1
ATOM 6011 C CA . THR B 1 369 ? -6.812 28.953 18.172 1 98.81 369 THR B CA 1
ATOM 6012 C C . THR B 1 369 ? -6.512 28.047 19.359 1 98.81 369 THR B C 1
ATOM 6014 O O . THR B 1 369 ? -5.391 27.547 19.5 1 98.81 369 THR B O 1
ATOM 6017 N N . VAL B 1 370 ? -7.484 27.859 20.219 1 98.69 370 VAL B N 1
ATOM 6018 C CA . VAL B 1 370 ? -7.336 26.953 21.359 1 98.69 370 VAL B CA 1
ATOM 6019 C C . VAL B 1 370 ? -7.016 25.547 20.875 1 98.69 370 VAL B C 1
ATOM 6021 O O . VAL B 1 370 ? -6.184 24.844 21.453 1 98.69 370 VAL B O 1
ATOM 6024 N N . GLY B 1 371 ? -7.715 25.141 19.812 1 98.75 371 GLY B N 1
ATOM 6025 C CA . GLY B 1 371 ? -7.465 23.828 19.25 1 98.75 371 GLY B CA 1
ATOM 6026 C C . GLY B 1 371 ? -6.051 23.656 18.719 1 98.75 371 GLY B C 1
ATOM 6027 O O . GLY B 1 371 ? -5.391 22.656 19.016 1 98.75 371 GLY B O 1
ATOM 6028 N N . VAL B 1 372 ? -5.602 24.609 17.953 1 98.88 372 VAL B N 1
ATOM 6029 C CA . VAL B 1 372 ? -4.254 24.578 17.375 1 98.88 372 VAL B CA 1
ATOM 6030 C C . VAL B 1 372 ? -3.223 24.562 18.5 1 98.88 372 VAL B C 1
ATOM 6032 O O . VAL B 1 372 ? -2.312 23.734 18.5 1 98.88 372 VAL B O 1
ATOM 6035 N N . LEU B 1 373 ? -3.344 25.422 19.469 1 98.81 373 LEU B N 1
ATOM 6036 C CA . LEU B 1 373 ? -2.381 25.531 20.562 1 98.81 373 LEU B CA 1
ATOM 6037 C C . LEU B 1 373 ? -2.416 24.297 21.453 1 98.81 373 LEU B C 1
ATOM 6039 O O . LEU B 1 373 ? -1.367 23.781 21.859 1 98.81 373 LEU B O 1
ATOM 6043 N N . GLY B 1 374 ? -3.617 23.875 21.828 1 98.69 374 GLY B N 1
ATOM 6044 C CA . GLY B 1 374 ? -3.74 22.672 22.641 1 98.69 374 GLY B CA 1
ATOM 6045 C C . GLY B 1 374 ? -3.086 21.453 22 1 98.69 374 GLY B C 1
ATOM 6046 O O . GLY B 1 374 ? -2.328 20.75 22.656 1 98.69 374 GLY B O 1
ATOM 6047 N N . ALA B 1 375 ? -3.418 21.25 20.719 1 98.69 375 ALA B N 1
ATOM 6048 C CA . ALA B 1 375 ? -2.838 20.125 20 1 98.69 375 ALA B CA 1
ATOM 6049 C C . ALA B 1 375 ? -1.32 20.25 19.906 1 98.69 375 ALA B C 1
ATOM 6051 O O . ALA B 1 375 ? -0.593 19.281 20.156 1 98.69 375 ALA B O 1
ATOM 6052 N N . ALA B 1 376 ? -0.863 21.438 19.516 1 98.81 376 ALA B N 1
ATOM 6053 C CA . ALA B 1 376 ? 0.57 21.672 19.359 1 98.81 376 ALA B CA 1
ATOM 6054 C C . ALA B 1 376 ? 1.319 21.422 20.656 1 98.81 376 ALA B C 1
ATOM 6056 O O . ALA B 1 376 ? 2.371 20.766 20.672 1 98.81 376 ALA B O 1
ATOM 6057 N N . VAL B 1 377 ? 0.805 21.906 21.75 1 98.75 377 VAL B N 1
ATOM 6058 C CA . VAL B 1 377 ? 1.467 21.781 23.031 1 98.75 377 VAL B CA 1
ATOM 6059 C C . VAL B 1 377 ? 1.518 20.312 23.469 1 98.75 377 VAL B C 1
ATOM 6061 O O . VAL B 1 377 ? 2.568 19.828 23.875 1 98.75 377 VAL B O 1
ATOM 6064 N N . TYR B 1 378 ? 0.431 19.609 23.359 1 98.81 378 TYR B N 1
ATOM 6065 C CA . TYR B 1 378 ? 0.393 18.203 23.75 1 98.81 378 TYR B CA 1
ATOM 6066 C C . TYR B 1 378 ? 1.375 17.391 22.922 1 98.81 378 TYR B C 1
ATOM 6068 O O . TYR B 1 378 ? 2.166 16.625 23.469 1 98.81 378 TYR B O 1
ATOM 6076 N N . VAL B 1 379 ? 1.298 17.531 21.609 1 98.88 379 VAL B N 1
ATOM 6077 C CA . VAL B 1 379 ? 2.133 16.734 20.719 1 98.88 379 VAL B CA 1
ATOM 6078 C C . VAL B 1 379 ? 3.605 17.078 20.953 1 98.88 379 VAL B C 1
ATOM 6080 O O . VAL B 1 379 ? 4.461 16.188 20.969 1 98.88 379 VAL B O 1
ATOM 6083 N N . ALA B 1 380 ? 3.895 18.406 21.125 1 98.88 380 ALA B N 1
ATOM 6084 C CA . ALA B 1 380 ? 5.273 18.812 21.359 1 98.88 380 ALA B CA 1
ATOM 6085 C C . ALA B 1 380 ? 5.816 18.188 22.641 1 98.88 380 ALA B C 1
ATOM 6087 O O . ALA B 1 380 ? 6.93 17.656 22.656 1 98.88 380 ALA B O 1
ATOM 6088 N N . ILE B 1 381 ? 5.06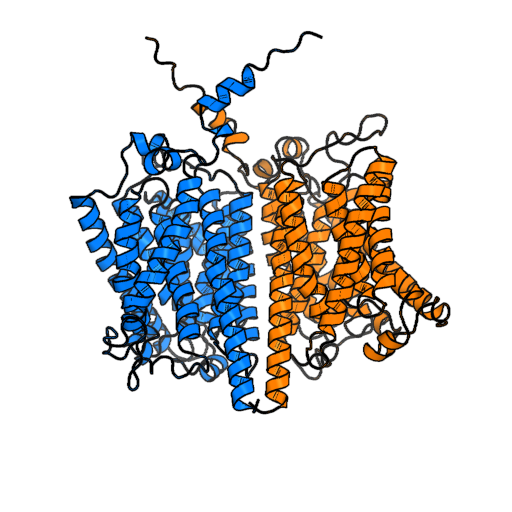6 18.203 23.703 1 98.81 381 ILE B N 1
ATOM 6089 C CA . ILE B 1 381 ? 5.516 17.719 25.016 1 98.81 381 ILE B CA 1
ATOM 6090 C C . ILE B 1 381 ? 5.73 16.203 24.953 1 98.81 381 ILE B C 1
ATOM 6092 O O . ILE B 1 381 ? 6.789 15.711 25.344 1 98.81 381 ILE B O 1
ATOM 6096 N N . VAL B 1 382 ? 4.762 15.461 24.453 1 98.81 382 VAL B N 1
ATOM 6097 C CA . VAL B 1 382 ? 4.852 14.008 24.469 1 98.81 382 VAL B CA 1
ATOM 6098 C C . VAL B 1 382 ? 5.938 13.547 23.5 1 98.81 382 VAL B C 1
ATOM 6100 O O . VAL B 1 382 ? 6.695 12.617 23.797 1 98.81 382 VAL B O 1
ATOM 6103 N N . SER B 1 383 ? 5.996 14.156 22.312 1 98.81 383 SER B N 1
ATOM 6104 C CA . SER B 1 383 ? 7.062 13.812 21.375 1 98.81 383 SER B CA 1
ATOM 6105 C C . SER B 1 383 ? 8.438 14.078 21.984 1 98.81 383 SER B C 1
ATOM 6107 O O . SER B 1 383 ? 9.352 13.258 21.844 1 98.81 383 SER B O 1
ATOM 6109 N N . PHE B 1 384 ? 8.547 15.242 22.641 1 98.81 384 PHE B N 1
ATOM 6110 C CA . PHE B 1 384 ? 9.82 15.586 23.266 1 98.81 384 PHE B CA 1
ATOM 6111 C C . PHE B 1 384 ? 10.195 14.555 24.328 1 98.81 384 PHE B C 1
ATOM 6113 O O . PHE B 1 384 ? 11.344 14.102 24.375 1 98.81 384 PHE B O 1
ATOM 6120 N N . ILE B 1 385 ? 9.281 14.156 25.188 1 98.81 385 ILE B N 1
ATOM 6121 C CA . ILE B 1 385 ? 9.547 13.203 26.266 1 98.81 385 ILE B CA 1
ATOM 6122 C C . ILE B 1 385 ? 10.008 11.875 25.672 1 98.81 385 ILE B C 1
ATOM 6124 O O . ILE B 1 385 ? 11.016 11.312 26.109 1 98.81 385 ILE B O 1
ATOM 6128 N N . VAL B 1 386 ? 9.312 11.383 24.672 1 98.69 386 VAL B N 1
ATOM 6129 C CA . VAL B 1 386 ? 9.617 10.078 24.094 1 98.69 386 VAL B CA 1
ATOM 6130 C C . VAL B 1 386 ? 10.961 10.141 23.359 1 98.69 386 VAL B C 1
ATOM 6132 O O . VAL B 1 386 ? 11.836 9.297 23.594 1 98.69 386 VAL B O 1
ATOM 6135 N N . LEU B 1 387 ? 11.172 11.125 22.531 1 98.75 387 LEU B N 1
ATOM 6136 C CA . LEU B 1 387 ? 12.375 11.211 21.703 1 98.75 387 LEU B CA 1
ATOM 6137 C C . LEU B 1 387 ? 13.594 11.539 22.562 1 98.75 387 LEU B C 1
ATOM 6139 O O . LEU B 1 387 ? 14.695 11.055 22.297 1 98.75 387 LEU B O 1
ATOM 6143 N N . TYR B 1 388 ? 13.391 12.398 23.578 1 98.69 388 TYR B N 1
ATOM 6144 C CA . TYR B 1 388 ? 14.5 12.711 24.469 1 98.69 388 TYR B CA 1
ATOM 6145 C C . TYR B 1 388 ? 14.906 11.477 25.281 1 98.69 388 TYR B C 1
ATOM 6147 O O . TYR B 1 388 ? 16.094 11.25 25.5 1 98.69 388 TYR B O 1
ATOM 6155 N N . THR B 1 389 ? 13.953 10.703 25.734 1 98.62 389 THR B N 1
ATOM 6156 C CA . THR B 1 389 ? 14.25 9.453 26.422 1 98.62 389 THR B CA 1
ATOM 6157 C C . THR B 1 389 ? 15.023 8.5 25.516 1 98.62 389 THR B C 1
ATOM 6159 O O . THR B 1 389 ? 16 7.883 25.953 1 98.62 389 THR B O 1
ATOM 6162 N N . LEU B 1 390 ? 14.633 8.414 24.297 1 98.44 390 LEU B N 1
ATOM 6163 C CA . LEU B 1 390 ? 15.344 7.574 23.344 1 98.44 390 LEU B CA 1
ATOM 6164 C C . LEU B 1 390 ? 16.75 8.094 23.094 1 98.44 390 LEU B C 1
ATOM 6166 O O . LEU B 1 390 ? 17.703 7.312 22.984 1 98.44 390 LEU B O 1
ATOM 6170 N N . LYS B 1 391 ? 16.844 9.414 23.016 1 98.12 391 LYS B N 1
ATOM 6171 C CA . LYS B 1 391 ? 18.156 10.039 22.812 1 98.12 391 LYS B CA 1
ATOM 6172 C C . LYS B 1 391 ? 19.109 9.664 23.953 1 98.12 391 LYS B C 1
ATOM 6174 O O . LYS B 1 391 ? 20.297 9.406 23.703 1 98.12 391 LYS B O 1
ATOM 6179 N N . LYS B 1 392 ? 18.656 9.5 25.172 1 98.06 392 LYS B N 1
ATOM 6180 C CA . LYS B 1 392 ? 19.484 9.258 26.359 1 98.06 392 LYS B CA 1
ATOM 6181 C C . LYS B 1 392 ? 19.703 7.762 26.578 1 98.06 392 LYS B C 1
ATOM 6183 O O . LYS B 1 392 ? 20.578 7.367 27.359 1 98.06 392 LYS B O 1
ATOM 6188 N N . THR B 1 393 ? 18.969 6.949 25.891 1 97.69 393 THR B N 1
ATOM 6189 C CA . THR B 1 393 ? 19.078 5.516 26.125 1 97.69 393 THR B CA 1
ATOM 6190 C C . THR B 1 393 ? 19.719 4.816 24.922 1 97.69 393 THR B C 1
ATOM 6192 O O . THR B 1 393 ? 20.938 4.672 24.859 1 97.69 393 THR B O 1
ATOM 6195 N N . ILE B 1 394 ? 19 4.73 23.781 1 96.19 394 ILE B N 1
ATOM 6196 C CA . ILE B 1 394 ? 19.5 3.943 22.656 1 96.19 394 ILE B CA 1
ATOM 6197 C C . ILE B 1 394 ? 20.062 4.875 21.578 1 96.19 394 ILE B C 1
ATOM 6199 O O . ILE B 1 394 ? 20.734 4.422 20.656 1 96.19 394 ILE B O 1
ATOM 6203 N N . GLY B 1 395 ? 19.844 6.094 21.812 1 97.44 395 GLY B N 1
ATOM 6204 C CA . GLY B 1 395 ? 20.312 7.039 20.812 1 97.44 395 GLY B CA 1
ATOM 6205 C C . GLY B 1 395 ? 19.297 7.273 19.703 1 97.44 395 GLY B C 1
ATOM 6206 O O . GLY B 1 395 ? 18.594 6.348 19.281 1 97.44 395 GLY B O 1
ATOM 6207 N N . LEU B 1 396 ? 19.328 8.461 19.141 1 97.81 396 LEU B N 1
ATOM 6208 C CA . LEU B 1 396 ? 18.406 8.844 18.078 1 97.81 396 LEU B CA 1
ATOM 6209 C C . LEU B 1 396 ? 19.094 8.797 16.719 1 97.81 396 LEU B C 1
ATOM 6211 O O . LEU B 1 396 ? 18.5 8.359 15.734 1 97.81 396 LEU B O 1
ATOM 6215 N N . ARG B 1 397 ? 20.328 9.25 16.734 1 98 397 ARG B N 1
ATOM 6216 C CA . ARG B 1 397 ? 21.062 9.539 15.5 1 98 397 ARG B CA 1
ATOM 6217 C C . ARG B 1 397 ? 22.109 8.461 15.219 1 98 397 ARG B C 1
ATOM 6219 O O . ARG B 1 397 ? 22.703 7.922 16.141 1 98 397 ARG B O 1
ATOM 6226 N N . VAL B 1 398 ? 22.297 8.125 14.008 1 97.44 398 VAL B N 1
ATOM 6227 C CA . VAL B 1 398 ? 23.359 7.211 13.617 1 97.44 398 VAL B CA 1
ATOM 6228 C C . VAL B 1 398 ? 24.719 7.875 13.82 1 97.44 398 VAL B C 1
ATOM 6230 O O . VAL B 1 398 ? 24.797 9.086 14.047 1 97.44 398 VAL B O 1
ATOM 6233 N N . THR B 1 399 ? 25.781 7.082 13.719 1 97.31 399 THR B N 1
ATOM 6234 C CA . THR B 1 399 ? 27.125 7.648 13.852 1 97.31 399 THR B CA 1
ATOM 6235 C C . THR B 1 399 ? 27.469 8.492 12.633 1 97.31 399 THR B C 1
ATOM 6237 O O . THR B 1 399 ? 26.891 8.328 11.562 1 97.31 399 THR B O 1
ATOM 6240 N N . PRO B 1 400 ? 28.406 9.391 12.812 1 97 400 PRO B N 1
ATOM 6241 C CA . PRO B 1 400 ? 28.828 10.188 11.664 1 97 400 PRO B CA 1
ATOM 6242 C C . PRO B 1 400 ? 29.281 9.336 10.484 1 97 400 PRO B C 1
ATOM 6244 O O . PRO B 1 400 ? 28.969 9.664 9.328 1 97 400 PRO B O 1
ATOM 6247 N N . GLU B 1 401 ? 29.938 8.266 10.742 1 96.88 401 GLU B N 1
ATOM 6248 C CA . GLU B 1 401 ? 30.406 7.367 9.688 1 96.88 401 GLU B CA 1
ATOM 6249 C C . GLU B 1 401 ? 29.219 6.73 8.953 1 96.88 401 GLU B C 1
ATOM 6251 O O . GLU B 1 401 ? 29.219 6.637 7.723 1 96.88 401 GLU B O 1
ATOM 6256 N N . GLN B 1 402 ? 28.281 6.379 9.688 1 96.12 402 GLN B N 1
ATOM 6257 C CA . GLN B 1 402 ? 27.094 5.773 9.117 1 96.12 402 GLN B CA 1
ATOM 6258 C C . GLN B 1 402 ? 26.297 6.793 8.305 1 96.12 402 GLN B C 1
ATOM 6260 O O . GLN B 1 402 ? 25.766 6.465 7.238 1 96.12 402 GLN B O 1
ATOM 6265 N N . GLU B 1 403 ? 26.234 7.98 8.82 1 96.69 403 GLU B N 1
ATOM 6266 C CA . GLU B 1 403 ? 25.516 9.047 8.125 1 96.69 403 GLU B CA 1
ATOM 6267 C C . GLU B 1 403 ? 26.188 9.383 6.793 1 96.69 403 GLU B C 1
ATOM 6269 O O . GLU B 1 403 ? 25.516 9.617 5.789 1 96.69 403 GLU B O 1
ATOM 6274 N N . ILE B 1 404 ? 27.5 9.391 6.754 1 95.25 404 ILE B N 1
ATOM 6275 C CA . ILE B 1 404 ? 28.266 9.727 5.559 1 95.25 404 ILE B CA 1
ATOM 6276 C C . ILE B 1 404 ? 28.141 8.602 4.535 1 95.25 404 ILE B C 1
ATOM 6278 O O . ILE B 1 404 ? 27.969 8.859 3.34 1 95.25 404 ILE B O 1
ATOM 6282 N N . SER B 1 405 ? 28.156 7.375 5.012 1 93.69 405 SER B N 1
ATOM 6283 C CA . SER B 1 405 ? 28.047 6.238 4.102 1 93.69 405 SER B CA 1
ATOM 6284 C C . SER B 1 405 ? 26.641 6.094 3.551 1 93.69 405 SER B C 1
ATOM 6286 O O . SER B 1 405 ? 26.453 5.547 2.461 1 93.69 405 SER B O 1
ATOM 6288 N N . GLY B 1 406 ? 25.688 6.535 4.336 1 95.12 406 GLY B N 1
ATOM 6289 C CA . GLY B 1 406 ? 24.281 6.414 3.951 1 95.12 406 GLY B CA 1
ATOM 6290 C C . GLY B 1 406 ? 23.531 5.371 4.75 1 95.12 406 GLY B C 1
ATOM 6291 O O . GLY B 1 406 ? 24.078 4.324 5.094 1 95.12 406 GLY B O 1
ATOM 6292 N N . LEU B 1 407 ? 22.328 5.602 4.914 1 95.69 407 LEU B N 1
ATOM 6293 C CA . LEU B 1 407 ? 21.516 4.738 5.777 1 95.69 407 LEU B CA 1
ATOM 6294 C C . LEU B 1 407 ? 21.156 3.445 5.059 1 95.69 407 LEU B C 1
ATOM 6296 O O . LEU B 1 407 ? 20.828 2.443 5.703 1 95.69 407 LEU B O 1
ATOM 6300 N N . ASP B 1 408 ? 21.156 3.457 3.746 1 95.25 408 ASP B N 1
ATOM 6301 C CA . ASP B 1 408 ? 20.922 2.215 3.016 1 95.25 408 ASP B CA 1
ATOM 6302 C C . ASP B 1 408 ? 21.906 1.125 3.451 1 95.25 408 ASP B C 1
ATOM 6304 O O . ASP B 1 408 ? 21.484 0.039 3.859 1 95.25 408 ASP B O 1
ATOM 6308 N N . ILE B 1 409 ? 23.141 1.524 3.418 1 93 409 ILE B N 1
ATOM 6309 C CA . ILE B 1 409 ? 24.156 0.528 3.719 1 93 409 ILE B CA 1
ATOM 6310 C C . ILE B 1 409 ? 24.281 0.344 5.23 1 93 409 ILE B C 1
ATOM 6312 O O . ILE B 1 409 ? 24.438 -0.78 5.715 1 93 409 ILE B O 1
ATOM 6316 N N . SER B 1 410 ? 24.203 1.344 5.977 1 93.44 410 SER B N 1
ATOM 6317 C CA . SER B 1 410 ? 24.484 1.26 7.406 1 93.44 410 SER B CA 1
ATOM 6318 C C . SER B 1 410 ? 23.344 0.563 8.148 1 93.44 410 SER B C 1
ATOM 6320 O O . SER B 1 410 ? 23.578 -0.185 9.094 1 93.44 410 SER B O 1
ATOM 6322 N N . GLU B 1 411 ? 22.109 0.812 7.73 1 92.94 411 GLU B N 1
ATOM 6323 C CA . GLU B 1 411 ? 20.969 0.269 8.453 1 92.94 411 GLU B CA 1
ATOM 6324 C C . GLU B 1 411 ? 20.438 -1 7.785 1 92.94 411 GLU B C 1
ATOM 6326 O O . GLU B 1 411 ? 19.828 -1.849 8.445 1 92.94 411 GLU B O 1
ATOM 6331 N N . HIS B 1 412 ? 20.734 -1.153 6.461 1 93.75 412 HIS B N 1
ATOM 6332 C CA . HIS B 1 412 ? 20.062 -2.234 5.746 1 93.75 412 HIS B CA 1
ATOM 6333 C C . HIS B 1 412 ? 21.062 -3.145 5.055 1 93.75 412 HIS B C 1
ATOM 6335 O O . HIS B 1 412 ? 20.703 -4.207 4.543 1 93.75 412 HIS B O 1
ATOM 6341 N N . GLY B 1 413 ? 22.281 -2.746 4.941 1 90.5 413 GLY B N 1
ATOM 6342 C CA . GLY B 1 413 ? 23.344 -3.609 4.453 1 90.5 413 GLY B CA 1
ATOM 6343 C C . GLY B 1 413 ? 23.484 -3.58 2.945 1 90.5 413 GLY B C 1
ATOM 6344 O O . GLY B 1 413 ? 24.328 -4.285 2.385 1 90.5 413 GLY B O 1
ATOM 6345 N N . SER B 1 414 ? 22.625 -2.832 2.293 1 90.56 414 SER B N 1
ATOM 6346 C CA . SER B 1 414 ? 22.719 -2.729 0.841 1 90.56 414 SER B CA 1
ATOM 6347 C C . SER B 1 414 ? 22.234 -1.366 0.353 1 90.56 414 SER B C 1
ATOM 6349 O O . SER B 1 414 ? 21.312 -0.785 0.928 1 90.56 414 SER B O 1
ATOM 6351 N N . TYR B 1 415 ? 22.953 -0.916 -0.786 1 91.88 415 TYR B N 1
ATOM 6352 C CA . TYR B 1 415 ? 22.531 0.348 -1.382 1 91.88 415 TYR B CA 1
ATOM 6353 C C . TYR B 1 415 ? 21.234 0.181 -2.158 1 91.88 415 TYR B C 1
ATOM 6355 O O . TYR B 1 415 ? 20.984 -0.876 -2.74 1 91.88 415 TYR B O 1
ATOM 6363 N N . GLY B 1 416 ? 20.5 1.254 -2.203 1 92.06 416 GLY B N 1
ATOM 6364 C CA . GLY B 1 416 ? 19.281 1.263 -3.004 1 92.06 416 GLY B CA 1
ATOM 6365 C C . GLY B 1 416 ? 19.562 1.272 -4.496 1 92.06 416 GLY B C 1
ATOM 6366 O O . GLY B 1 416 ? 18.719 0.84 -5.289 1 92.06 416 GLY B O 1
ATOM 6367 N N . TYR B 1 417 ? 20.672 1.845 -4.848 1 92.81 417 TYR B N 1
ATOM 6368 C CA . TYR B 1 417 ? 21.172 1.878 -6.215 1 92.81 417 TYR B CA 1
ATOM 6369 C C . TYR B 1 417 ? 22.578 1.27 -6.293 1 92.81 417 TYR B C 1
ATOM 6371 O O . TYR B 1 417 ? 23.547 1.971 -6.574 1 92.81 417 TYR B O 1
ATOM 6379 N N . PRO B 1 418 ? 22.594 0.038 -6.238 1 90.62 418 PRO B N 1
ATOM 6380 C CA . PRO B 1 418 ? 23.922 -0.593 -6.094 1 90.62 418 PRO B CA 1
ATOM 6381 C C . PRO B 1 418 ? 24.812 -0.383 -7.312 1 90.62 418 PRO B C 1
ATOM 6383 O O . PRO B 1 418 ? 26.016 -0.212 -7.172 1 90.62 418 PRO B O 1
ATOM 6386 N N . GLU B 1 419 ? 24.328 -0.372 -8.477 1 86.69 419 GLU B N 1
ATOM 6387 C CA . GLU B 1 419 ? 25.156 -0.231 -9.672 1 86.69 419 GLU B CA 1
ATOM 6388 C C . GLU B 1 419 ? 25.766 1.165 -9.766 1 86.69 419 GLU B C 1
ATOM 6390 O O . GLU B 1 419 ? 26.781 1.357 -10.422 1 86.69 419 GLU B O 1
ATOM 6395 N N . GLN B 1 420 ? 25.188 2.082 -9.023 1 86.38 420 GLN B N 1
ATOM 6396 C CA . GLN B 1 420 ? 25.703 3.449 -9.031 1 86.38 420 GLN B CA 1
ATOM 6397 C C . GLN B 1 420 ? 26.578 3.717 -7.809 1 86.38 420 GLN B C 1
ATOM 6399 O O . GLN B 1 420 ? 27.5 4.523 -7.867 1 86.38 420 GLN B O 1
ATOM 6404 N N . LEU B 1 421 ? 26.312 2.977 -6.691 1 88.25 421 LEU B N 1
ATOM 6405 C CA . LEU B 1 421 ? 26.891 3.449 -5.438 1 88.25 421 LEU B CA 1
ATOM 6406 C C . LEU B 1 421 ? 27.844 2.412 -4.848 1 88.25 421 LEU B C 1
ATOM 6408 O O . LEU B 1 421 ? 28.703 2.746 -4.027 1 88.25 421 LEU B O 1
ATOM 6412 N N . ASP B 1 422 ? 27.609 1.184 -5.223 1 86.25 422 ASP B N 1
ATOM 6413 C CA . ASP B 1 422 ? 28.422 0.126 -4.625 1 86.25 422 ASP B CA 1
ATOM 6414 C C . ASP B 1 422 ? 29.797 0.046 -5.289 1 86.25 422 ASP B C 1
ATOM 6416 O O . ASP B 1 422 ? 29.906 -0.245 -6.48 1 86.25 422 ASP B O 1
ATOM 6420 N N . PRO B 1 423 ? 30.828 0.241 -4.539 1 78.06 423 PRO B N 1
ATOM 6421 C CA . PRO B 1 423 ? 32.188 0.177 -5.117 1 78.06 423 PRO B CA 1
ATOM 6422 C C . PRO B 1 423 ? 32.5 -1.183 -5.738 1 78.06 423 PRO B C 1
ATOM 6424 O O . PRO B 1 423 ? 33.25 -1.265 -6.703 1 78.06 423 PRO B O 1
ATOM 6427 N N . ALA B 1 424 ? 31.906 -2.205 -5.293 1 70.5 424 ALA B N 1
ATOM 6428 C CA . ALA B 1 424 ? 32.125 -3.543 -5.828 1 70.5 424 ALA B CA 1
ATOM 6429 C C .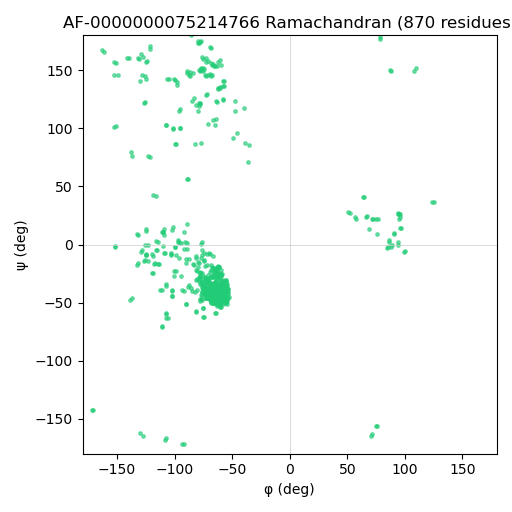 ALA B 1 424 ? 31.594 -3.668 -7.25 1 70.5 424 ALA B C 1
ATOM 6431 O O . ALA B 1 424 ? 32.094 -4.453 -8.047 1 70.5 424 ALA B O 1
ATOM 6432 N N . TYR B 1 425 ? 30.656 -2.949 -7.59 1 71.38 425 TYR B N 1
ATOM 6433 C CA . TYR B 1 425 ? 30.078 -2.969 -8.922 1 71.38 425 TYR B CA 1
ATOM 6434 C C . TYR B 1 425 ? 30.812 -2.025 -9.859 1 71.38 425 TYR B C 1
ATOM 6436 O O . TYR B 1 425 ? 30.922 -2.293 -11.062 1 71.38 425 TYR B O 1
ATOM 6444 N N . GLN B 1 426 ? 31.266 -0.965 -9.406 1 59.44 426 GLN B N 1
ATOM 6445 C CA . GLN B 1 426 ? 31.984 0.006 -10.234 1 59.44 426 GLN B CA 1
ATOM 6446 C C . GLN B 1 426 ? 33.281 -0.571 -10.766 1 59.44 426 GLN B C 1
ATOM 6448 O O . GLN B 1 426 ? 33.719 -0.249 -11.875 1 59.44 426 GLN B O 1
ATOM 6453 N N . GLN B 1 427 ? 33.906 -1.431 -10.086 1 48.97 427 GLN B N 1
ATOM 6454 C CA . GLN B 1 427 ? 35.188 -1.997 -10.508 1 48.97 427 GLN B CA 1
ATOM 6455 C C . GLN B 1 427 ? 35 -3.035 -11.609 1 48.97 427 GLN B C 1
ATOM 6457 O O . GLN B 1 427 ? 35.844 -3.188 -12.492 1 48.97 427 GLN B O 1
ATOM 6462 N N . THR B 1 428 ? 33.969 -3.746 -11.641 1 47.84 428 THR B N 1
ATOM 6463 C CA . THR B 1 428 ? 33.844 -4.816 -12.625 1 47.84 428 THR B CA 1
ATOM 6464 C C . THR B 1 428 ? 33.469 -4.246 -13.992 1 47.84 428 THR B C 1
ATOM 6466 O O . THR B 1 428 ? 33.75 -4.859 -15.023 1 47.84 428 THR B O 1
ATOM 6469 N N . THR B 1 429 ? 32.812 -3.18 -14.164 1 46.62 429 THR B N 1
ATOM 6470 C CA . THR B 1 429 ? 32.469 -2.639 -15.469 1 46.62 429 THR B CA 1
ATOM 6471 C C . THR B 1 429 ? 33.656 -1.977 -16.125 1 46.62 429 THR B C 1
ATOM 6473 O O . THR B 1 429 ? 33.688 -1.788 -17.344 1 46.62 429 THR B O 1
ATOM 6476 N N . THR B 1 430 ? 34.656 -1.5 -15.453 1 38.91 430 THR B N 1
ATOM 6477 C CA . THR B 1 430 ? 35.781 -0.874 -16.094 1 38.91 430 THR B CA 1
ATOM 6478 C C . THR B 1 430 ? 36.75 -1.931 -16.641 1 38.91 430 THR B C 1
ATOM 6480 O O . THR B 1 430 ? 37.625 -1.619 -17.453 1 38.91 430 THR B O 1
ATOM 6483 N N . VAL B 1 431 ? 36.812 -3.205 -16.266 1 36.09 431 VAL B N 1
ATOM 6484 C CA . VAL B 1 431 ? 37.875 -4.09 -16.719 1 36.09 431 VAL B CA 1
ATOM 6485 C C . VAL B 1 431 ? 37.438 -4.812 -18 1 36.09 431 VAL B C 1
ATOM 6487 O O . VAL B 1 431 ? 37.281 -6.035 -18 1 36.09 431 VAL B O 1
ATOM 6490 N N . VAL B 1 432 ? 36.438 -4.516 -18.641 1 35.75 432 VAL B N 1
ATOM 6491 C CA . VAL B 1 432 ? 36.438 -5.195 -19.938 1 35.75 432 VAL B CA 1
ATOM 6492 C C . VAL B 1 432 ? 37.594 -4.695 -20.797 1 35.75 432 VAL B C 1
ATOM 6494 O O . VAL B 1 432 ? 37.688 -3.504 -21.094 1 35.75 432 VAL B O 1
ATOM 6497 N N . PRO B 1 433 ? 38.656 -5.477 -20.906 1 29.97 433 PRO B N 1
ATOM 6498 C CA . PRO B 1 433 ? 39.844 -5.117 -21.719 1 29.97 433 PRO B CA 1
ATOM 6499 C C . PRO B 1 433 ? 39.469 -4.609 -23.109 1 29.97 433 PRO B C 1
ATOM 6501 O O . PRO B 1 433 ? 38.5 -5.082 -23.703 1 29.97 433 PRO B O 1
ATOM 6504 N N . SER B 1 434 ? 39.906 -3.447 -23.422 1 28.52 434 SER B N 1
ATOM 6505 C CA . SER B 1 434 ? 39.938 -3.004 -24.812 1 28.52 434 SER B CA 1
ATOM 6506 C C . SER B 1 434 ? 40.594 -4.051 -25.703 1 28.52 434 SER B C 1
ATOM 6508 O O . SER B 1 434 ? 41.719 -4.48 -25.438 1 28.52 434 SER B O 1
ATOM 6510 N N . ARG B 1 435 ? 39.906 -4.945 -26.281 1 27.16 435 ARG B N 1
ATOM 6511 C CA . ARG B 1 435 ? 40.5 -5.703 -27.359 1 27.16 435 ARG B CA 1
ATOM 6512 C C . ARG B 1 435 ? 41.375 -4.809 -28.234 1 27.16 435 ARG B C 1
ATOM 6514 O O . ARG B 1 435 ? 40.906 -3.828 -28.812 1 27.16 435 ARG B O 1
ATOM 6521 N N . SER B 1 436 ? 42.625 -4.617 -27.938 1 22.42 436 SER B N 1
ATOM 6522 C CA . SER B 1 436 ? 43.625 -4.238 -28.922 1 22.42 436 SER B CA 1
ATOM 6523 C C . SER B 1 436 ? 43.406 -4.977 -30.25 1 22.42 436 SER B C 1
ATOM 6525 O O . SER B 1 436 ? 43.219 -6.191 -30.25 1 22.42 436 SER B O 1
ATOM 6527 N N . SER B 1 437 ? 43.125 -4.242 -31.375 1 22.66 437 SER B N 1
ATOM 6528 C CA . SER B 1 437 ? 43.656 -4.727 -32.656 1 22.66 437 SER B CA 1
ATOM 6529 C C . SER B 1 437 ? 45.156 -5.047 -32.531 1 22.66 437 SER B C 1
ATOM 6531 O O . SER B 1 437 ? 45.906 -4.305 -31.906 1 22.66 437 SER B O 1
#

Organism: NCBI:txid1325335